Protein AF-0000000072631428 (afdb_homodimer)

Solvent-accessible surface area (backbone atoms only — not comparable to full-atom values): 71952 Å² total; per-residue (Å²): 135,82,85,76,78,80,78,78,71,70,72,78,69,68,68,79,61,68,57,50,73,48,81,38,34,36,29,35,52,41,48,47,33,33,36,33,29,79,71,65,76,63,64,76,70,35,42,35,36,31,64,55,80,68,52,93,63,92,68,53,22,50,70,44,71,53,80,83,38,31,40,36,29,42,32,74,49,86,60,91,68,92,58,51,36,34,40,38,36,37,51,44,66,74,88,38,95,59,38,29,34,42,37,40,42,30,27,44,39,84,86,56,59,62,50,40,35,34,34,41,55,53,96,51,94,80,50,46,41,39,65,39,62,48,43,38,71,28,53,41,40,57,60,48,65,71,44,66,82,36,72,64,33,36,36,52,30,85,79,65,38,42,22,29,46,51,61,42,32,41,34,73,74,47,39,34,44,38,48,60,80,78,34,33,43,26,35,25,28,46,89,35,24,42,37,46,26,18,48,62,58,87,82,41,70,56,37,48,70,47,51,28,44,51,36,36,38,38,35,54,71,52,65,91,78,50,52,59,45,58,49,48,54,60,48,40,70,75,78,49,50,49,32,76,47,72,46,39,61,53,49,49,75,23,30,34,43,34,36,37,53,61,40,37,64,67,52,30,48,65,56,51,52,49,51,46,48,52,38,46,75,68,68,51,76,66,42,30,41,33,47,32,49,68,58,30,71,38,61,55,35,86,40,77,23,48,92,44,35,74,51,57,61,60,50,51,50,45,35,33,74,74,53,66,44,83,35,36,28,34,60,47,60,50,47,23,28,45,85,24,75,58,43,59,33,71,82,46,47,84,67,29,35,39,28,26,35,29,46,42,70,57,61,25,55,54,95,86,36,60,71,39,38,68,43,78,92,47,72,70,38,92,90,25,42,72,30,80,39,55,46,20,37,43,56,26,52,45,27,67,68,26,37,53,52,51,48,50,46,52,50,53,44,35,73,63,58,38,67,35,40,35,43,41,77,43,35,46,71,58,52,49,80,52,52,44,60,76,46,61,49,46,51,46,32,55,21,30,35,38,48,54,57,51,36,76,52,43,35,72,21,36,35,39,58,60,33,91,50,34,61,53,23,33,33,36,27,63,56,85,30,27,50,37,47,83,47,79,24,12,55,49,23,49,52,18,45,51,37,45,29,26,73,66,21,39,56,46,43,28,75,44,49,40,29,28,45,12,57,64,70,46,98,80,46,90,65,49,49,79,45,58,69,67,57,34,50,34,36,44,48,56,33,41,80,50,60,35,44,32,37,29,55,55,55,76,36,84,90,47,59,72,63,52,36,52,43,51,52,50,40,50,48,54,31,60,51,43,39,66,61,51,52,51,34,48,56,45,20,41,75,68,59,45,48,33,52,32,48,42,31,65,73,32,85,45,75,69,33,61,49,51,40,62,43,36,22,45,50,93,45,31,40,41,42,38,64,65,55,88,89,55,44,51,42,71,44,81,38,56,72,47,40,30,27,36,70,87,54,72,80,56,76,45,70,34,63,43,66,46,70,62,40,83,28,49,93,82,49,68,51,35,33,32,45,72,74,49,82,86,55,47,84,75,48,58,78,71,107,134,82,83,74,79,78,76,76,69,69,73,80,69,68,67,79,61,69,57,49,73,45,82,37,34,35,29,34,53,42,48,46,31,33,36,32,30,78,71,64,75,64,63,75,69,36,42,36,36,32,62,53,81,70,50,93,62,91,70,53,22,50,69,45,70,54,79,83,38,31,41,35,29,42,34,75,50,85,59,91,67,92,59,50,37,33,39,39,37,35,53,44,66,76,88,38,95,58,38,30,33,42,36,41,41,31,27,44,39,82,86,57,58,63,50,41,34,34,34,42,54,52,94,49,94,81,50,46,40,39,64,39,62,47,43,39,72,28,53,40,39,56,60,48,66,73,44,64,82,37,72,64,34,35,35,53,31,86,79,65,39,40,21,29,48,52,60,42,32,43,34,73,75,48,40,33,43,37,46,59,81,79,36,32,42,26,33,26,28,45,89,35,24,43,37,47,26,18,48,61,58,88,82,41,71,56,37,48,72,48,52,30,44,52,37,35,37,38,33,55,72,52,65,91,77,49,51,58,43,56,50,48,53,61,48,39,71,72,77,49,51,49,31,76,47,70,45,40,60,52,49,47,74,24,30,35,44,35,37,38,54,61,40,37,64,68,51,30,48,66,57,49,51,49,52,45,46,50,39,46,75,68,68,52,75,68,43,29,41,32,46,33,48,66,58,32,71,38,60,55,34,85,41,76,24,48,93,46,35,75,51,57,62,59,51,51,50,44,35,32,73,74,52,66,45,84,35,36,28,34,59,47,60,50,47,25,27,43,85,24,75,59,42,60,33,71,82,45,46,83,66,30,36,37,28,27,34,27,47,42,69,59,62,25,55,55,95,88,35,60,70,39,38,69,41,79,87,44,72,70,38,93,91,22,43,73,32,79,39,54,44,20,36,43,57,26,52,45,26,68,68,26,39,54,53,52,48,51,45,51,48,53,44,34,74,65,57,37,67,36,40,35,42,41,76,41,35,48,71,58,52,50,81,51,52,44,62,75,46,59,49,45,50,47,31,54,21,30,35,38,48,54,58,51,38,75,52,43,35,70,20,36,35,39,56,60,31,91,52,35,61,53,24,35,32,36,26,63,58,84,30,28,48,36,46,83,48,79,24,12,55,48,22,50,52,19,46,51,38,45,30,26,74,64,20,40,55,48,44,29,74,46,49,41,31,29,45,12,60,63,71,44,98,82,47,92,63,50,49,78,46,58,70,68,58,34,51,33,37,44,47,55,33,41,78,51,60,35,43,33,36,29,55,57,54,78,36,86,91,46,60,72,64,52,37,52,44,50,52,50,40,52,50,54,32,61,50,43,40,65,61,50,52,50,32,47,57,46,20,42,75,69,59,45,48,36,52,33,48,42,31,66,70,30,85,46,75,67,33,62,48,52,39,62,43,35,22,44,50,93,45,31,39,41,41,40,63,65,54,88,89,55,44,51,40,71,45,79,38,54,72,48,40,30,28,36,69,87,56,72,78,56,77,44,70,33,64,42,67,47,70,62,40,80,29,49,93,81,48,69,52,34,33,32,46,72,74,48,81,86,53,47,84,74,47,56,81,71,106

InterPro domains:
  IPR000322 Glycoside hydrolase family 31, TIM barrel domain [PF01055] (262-582)
  IPR013780 Glycosyl hydrolase, all-beta [G3DSA:2.60.40.1180] (626-675)
  IPR017853 Glycoside hydrolase superfamily [SSF51445] (255-609)
  IPR048395 Glycosyl hydrolase family 31, C-terminal domain [PF21365] (594-677)
  IPR050985 Alpha-glycosidase and related enzymes [PTHR43053] (84-676)

Secondary structure (DSSP, 8-state):
----------GGGGGSS-EEEETTEEEETTSSEEEEESSSSS-EEEEEE-STTS--S-PPEEEEEETTTEEEEEE---SSSS--EEEEEEEE-SS-SSEEEEEEEEE--TT--EEEEEEE--SSTT--EEEEEEETT--SS--SS-EEEEE-S---HHHHSEEEEEEEEEETTS-EEE--TTS-EEEEEETTEEEEEEE--TT----B-----EEEEEEESSGGGS-HHHHHHHHHHHH----SS---HHHHHS-EEESHHHHGGG--HHHHHHHHHHHHHTT---SEEEE-SS-BSSTT--SB-TTT-TTHHHHHHHHHHHH----EEEEE-SEEETTSHHHH-HHHHHHHB-EETTS----B--TTS-EEESSTTS-SBTTB-EEE---EEEB-TTSHHHHHHHHHHHHHHHHTT--EEEE---SGGGSPTTEE-SS-SSTTHHHHHHHHHHGGG-TT-EEE--SS-GGG-SEEE-----S-SSSSS-GGGHHHHHHHHHHHT--SEE---TT-------TT-SS--PPPHHHHHHHHHHHHTSS--EESS-TT-TTS-HHHHHHHHHHHHHHHHTHHHHHHHHHHHHHHT--SEE-GGGT---HHHHH--S-EEETTTEEE----STT--EEEEEEEEEEEEESS-TT-EEEEEEEEEEEE--TT---EEEESS-STT-TTSGGG-/----------GGGGGSS-EEEETTEEEETTSSEEEEESSSSS-EEEEEE-STTS--S-PPEEEEEETTTEEEEEE---SSSS--EEEEEEEE-SS-SSEEEEEEEEE--TT--EEEEEEE--SSTT--EEEEEEETT--SS--SS-EEEEE-S---HHHHSEEEEEEEEEETTS-EEE--TTS-EEEEEETTEEEEEEE--TT----BS----EEEEEEESSGGGS-HHHHHHHHHHHH----SS---HHHHHS-EEESHHHHGGG--HHHHHHHHHHHHHTT---SEEEE-SS-BSSTT--SB-TTT-TTHHHHHHHHHHHH----EEEEE-SEEETTSHHHH-HHHHHHHB-EETTS----B--TTS-EEESSTTS-SBTTB-EEE---EEEB-TTSHHHHHHHHHHHHHHHHTT--EEEE---SGGGSPTTEE-SS-SSTTHHHHHHHHHHGGG-TT-EEE--SS-GGG-SEEE-----S-SSSSS-GGGHHHHHHHHHHHT--SEE---TT-------TT-SS--PPPHHHHHHHHHHHHTSS--EESS-TT-TTS-HHHHHHHHHHHHHHHHHHHHHHHHHHHHHHHT--SEE-GGGT---HHHHH--S-EEETTTEEE----STT--EEEEEEEEEEEEESS-TT-EEEEEEEEEEEE--TT---EEEESS-STT-TTSGGG-

Organism: Meloidogyne incognita (NCBI:txid6306)

pLDDT: mean 89.19, std 15.01, range [19.12, 98.75]

Nearest PDB structures (foldseek):
  7qqg-assembly1_A  TM=9.252E-01  e=3.084E-61  Homo sapiens
  7qqg-assembly2_C  TM=9.284E-01  e=1.731E-60  Homo sapiens
  7qqf-assembly1_A  TM=9.297E-01  e=4.985E-60  Homo sapiens
  7qqf-assembly2_B  TM=9.247E-01  e=2.703E-60  Homo sapiens
  7qqh-assembly1_A  TM=9.296E-01  e=1.518E-59  Homo sapiens

Radius of gyration: 35.65 Å; Cα contacts (8 Å, |Δi|>4): 3099; chains: 2; bounding box: 78×104×88 Å

Structure (mmCIF, N/CA/C/O backbone):
data_AF-0000000072631428-model_v1
#
loop_
_entity.id
_entity.type
_entity.pdbx_description
1 polymer 'Uncharacterized protein'
#
loop_
_atom_site.group_PDB
_atom_site.id
_atom_site.type_symbol
_atom_site.label_atom_id
_atom_site.label_alt_id
_atom_site.label_comp_id
_atom_site.label_asym_id
_atom_site.label_entity_id
_atom_site.label_seq_id
_atom_site.pdbx_PDB_ins_code
_atom_site.Cartn_x
_atom_site.Cartn_y
_atom_site.Cartn_z
_atom_site.occupancy
_atom_site.B_iso_or_equiv
_atom_site.auth_seq_id
_atom_site.auth_comp_id
_atom_site.auth_asym_id
_atom_site.auth_atom_id
_atom_site.pdbx_PDB_model_num
ATOM 1 N N . MET A 1 1 ? 16 5.258 41.25 1 19.12 1 MET A N 1
ATOM 2 C CA . MET A 1 1 ? 17.359 5.781 41.062 1 19.12 1 MET A CA 1
ATOM 3 C C . MET A 1 1 ? 17.516 6.398 39.688 1 19.12 1 MET A C 1
ATOM 5 O O . MET A 1 1 ? 17.406 5.703 38.656 1 19.12 1 MET A O 1
ATOM 9 N N . LYS A 1 2 ? 17.016 7.637 39.531 1 23.61 2 LYS A N 1
ATOM 10 C CA . LYS A 1 2 ? 17.047 8.617 38.469 1 23.61 2 LYS A CA 1
ATOM 11 C C . LYS A 1 2 ? 18.484 8.844 37.969 1 23.61 2 LYS A C 1
ATOM 13 O O . LYS A 1 2 ? 19.359 9.258 38.719 1 23.61 2 LYS A O 1
ATOM 18 N N . ILE A 1 3 ? 18.922 8.078 36.906 1 24.84 3 ILE A N 1
ATOM 19 C CA . ILE A 1 3 ? 20.219 8.125 36.219 1 24.84 3 ILE A CA 1
ATOM 20 C C . ILE A 1 3 ? 20.438 9.523 35.656 1 24.84 3 ILE A C 1
ATOM 22 O O . ILE A 1 3 ? 19.781 9.914 34.688 1 24.84 3 ILE A O 1
ATOM 26 N N . ASN A 1 4 ? 20.625 10.555 36.469 1 26.36 4 ASN A N 1
ATOM 27 C CA . ASN A 1 4 ? 21 11.922 36.125 1 26.36 4 ASN A CA 1
ATOM 28 C C . ASN A 1 4 ? 22.359 11.961 35.438 1 26.36 4 ASN A C 1
ATOM 30 O O . ASN A 1 4 ? 23.391 12.164 36.094 1 26.36 4 ASN A O 1
ATOM 34 N N . THR A 1 5 ? 22.844 11.047 34.594 1 29.31 5 THR A N 1
ATOM 35 C CA . THR A 1 5 ? 24.234 11.109 34.125 1 29.31 5 THR A CA 1
ATOM 36 C C . THR A 1 5 ? 24.469 12.359 33.281 1 29.31 5 THR A C 1
ATOM 38 O O . THR A 1 5 ? 23.812 12.562 32.25 1 29.31 5 THR A O 1
ATOM 41 N N . THR A 1 6 ? 24.828 13.539 33.906 1 29.83 6 THR A N 1
ATOM 42 C CA . THR A 1 6 ? 25.391 14.781 33.375 1 29.83 6 THR A CA 1
ATOM 43 C C . THR A 1 6 ? 26.547 14.492 32.438 1 29.83 6 THR A C 1
ATOM 45 O O . THR A 1 6 ? 27.641 14.156 32.875 1 29.83 6 THR A O 1
ATOM 48 N N . PHE A 1 7 ? 26.453 13.898 31.297 1 29.83 7 PHE A N 1
ATOM 49 C CA . PHE A 1 7 ? 27.5 13.75 30.297 1 29.83 7 PHE A CA 1
ATOM 50 C C . PHE A 1 7 ? 27.953 15.117 29.781 1 29.83 7 PHE A C 1
ATOM 52 O O . PHE A 1 7 ? 27.375 15.648 28.844 1 29.83 7 PHE A O 1
ATOM 59 N N . ASN A 1 8 ? 28.234 16.156 30.594 1 30.73 8 ASN A N 1
ATOM 60 C CA . ASN A 1 8 ? 28.984 17.328 30.125 1 30.73 8 ASN A CA 1
ATOM 61 C C . ASN A 1 8 ? 30.344 16.938 29.562 1 30.73 8 ASN A C 1
ATOM 63 O O . ASN A 1 8 ? 31.375 17.125 30.203 1 30.73 8 ASN A O 1
ATOM 67 N N . THR A 1 9 ? 30.672 15.695 29.094 1 31.48 9 THR A N 1
ATOM 68 C CA . THR A 1 9 ? 32.031 15.43 28.641 1 31.48 9 THR A CA 1
ATOM 69 C C . THR A 1 9 ? 32.438 16.438 27.578 1 31.48 9 THR A C 1
ATOM 71 O O . THR A 1 9 ? 31.625 16.891 26.781 1 31.48 9 THR A O 1
ATOM 74 N N . ASN A 1 10 ? 33.688 17.078 27.719 1 32.22 10 ASN A N 1
ATOM 75 C CA . ASN A 1 10 ? 34.469 17.984 26.906 1 32.22 10 ASN A CA 1
ATOM 76 C C . ASN A 1 10 ? 34.5 17.562 25.438 1 32.22 10 ASN A C 1
ATOM 78 O O . ASN A 1 10 ? 35.125 16.547 25.094 1 32.22 10 ASN A O 1
ATOM 82 N N . LEU A 1 11 ? 33.562 17.812 24.688 1 36.53 11 LEU A N 1
ATOM 83 C CA . LEU A 1 11 ? 33.5 17.672 23.25 1 36.53 11 LEU A CA 1
ATOM 84 C C . LEU A 1 11 ? 34.781 18.094 22.594 1 36.53 11 LEU A C 1
ATOM 86 O O . LEU A 1 11 ? 35.062 17.766 21.422 1 36.53 11 LEU A O 1
ATOM 90 N N . ASN A 1 12 ? 35.625 19.047 23.188 1 35.81 12 ASN A N 1
ATOM 91 C CA . ASN A 1 12 ? 36.875 19.516 22.578 1 35.81 12 ASN A CA 1
ATOM 92 C C . ASN A 1 12 ? 37.906 18.391 22.484 1 35.81 12 ASN A C 1
ATOM 94 O O . ASN A 1 12 ? 38.906 18.516 21.781 1 35.81 12 ASN A O 1
ATOM 98 N N . SER A 1 13 ? 37.969 17.453 23.406 1 35.69 13 SER A N 1
ATOM 99 C CA . SER A 1 13 ? 39 16.438 23.422 1 35.69 13 SER A CA 1
ATOM 100 C C . SER A 1 13 ? 38.75 15.375 22.344 1 35.69 13 SER A C 1
ATOM 102 O O . SER A 1 13 ? 39.5 14.406 22.234 1 35.69 13 SER A O 1
ATOM 104 N N . LEU A 1 14 ? 37.656 15.344 21.672 1 39.56 14 LEU A N 1
ATOM 105 C CA . LEU A 1 14 ? 37.375 14.266 20.734 1 39.56 14 LEU A CA 1
ATOM 106 C C . LEU A 1 14 ? 38.156 14.461 19.438 1 39.56 14 LEU A C 1
ATOM 108 O O . LEU A 1 14 ? 38.031 13.656 18.5 1 39.56 14 LEU A O 1
ATOM 112 N N . THR A 1 15 ? 38.812 15.617 19.172 1 39.88 15 THR A N 1
ATOM 113 C CA . THR A 1 15 ? 39.469 15.867 17.906 1 39.88 15 THR A CA 1
ATOM 114 C C . THR A 1 15 ? 40.75 15.047 17.781 1 39.88 15 THR A C 1
ATOM 116 O O . THR A 1 15 ? 41.312 14.953 16.688 1 39.88 15 THR A O 1
ATOM 119 N N . SER A 1 16 ? 41.5 14.977 18.859 1 40.84 16 SER A N 1
ATOM 120 C CA . SER A 1 16 ? 42.875 14.617 18.594 1 40.84 16 SER A CA 1
ATOM 121 C C . SER A 1 16 ? 43 13.164 18.141 1 40.84 16 SER A C 1
ATOM 123 O O . SER A 1 16 ? 44.094 12.688 17.859 1 40.84 16 SER A O 1
ATOM 125 N N . SER A 1 17 ? 42.062 12.273 18.5 1 50.94 17 SER A N 1
ATOM 126 C CA . SER A 1 17 ? 42.375 10.867 18.266 1 50.94 17 SER A CA 1
ATOM 127 C C . SER A 1 17 ? 42.25 10.5 16.797 1 50.94 17 SER A C 1
ATOM 129 O O . SER A 1 17 ? 41.562 11.195 16.031 1 50.94 17 SER A O 1
ATOM 131 N N . SER A 1 18 ? 42.938 9.461 16.25 1 76 18 SER A N 1
ATOM 132 C CA . SER A 1 18 ? 43.031 8.828 14.93 1 76 18 SER A CA 1
ATOM 133 C C . SER A 1 18 ? 41.688 8.445 14.383 1 76 18 SER A C 1
ATOM 135 O O . SER A 1 18 ? 40.812 7.988 15.133 1 76 18 SER A O 1
ATOM 137 N N . SER A 1 19 ? 41.219 9.133 13.297 1 84.69 19 SER A N 1
ATOM 138 C CA . SER A 1 19 ? 39.938 8.875 12.617 1 84.69 19 SER A CA 1
ATOM 139 C C . SER A 1 19 ? 40.188 8.164 11.289 1 84.69 19 SER A C 1
ATOM 141 O O . SER A 1 19 ? 41.281 8.156 10.758 1 84.69 19 SER A O 1
ATOM 143 N N . THR A 1 20 ? 39.25 7.422 10.969 1 89.12 20 THR A N 1
ATOM 144 C CA . THR A 1 20 ? 39.188 6.816 9.648 1 89.12 20 THR A CA 1
ATOM 145 C C . THR A 1 20 ? 38.219 7.578 8.75 1 89.12 20 THR A C 1
ATOM 147 O O . THR A 1 20 ? 37.094 7.887 9.156 1 89.12 20 THR A O 1
ATOM 150 N N . SER A 1 21 ? 38.75 7.863 7.527 1 88.69 21 SER A N 1
ATOM 151 C CA . SER A 1 21 ? 37.938 8.727 6.676 1 88.69 21 SER A CA 1
ATOM 152 C C . SER A 1 21 ? 37.188 7.926 5.609 1 88.69 21 SER A C 1
ATOM 154 O O . SER A 1 21 ? 37.688 6.898 5.145 1 88.69 21 SER A O 1
ATOM 156 N N . LEU A 1 22 ? 36.062 8.359 5.281 1 90.75 22 LEU A N 1
ATOM 157 C CA . LEU A 1 22 ? 35.219 8 4.137 1 90.75 22 LEU A CA 1
ATOM 158 C C . LEU A 1 22 ? 34.75 9.25 3.393 1 90.75 22 LEU A C 1
ATOM 160 O O . LEU A 1 22 ? 33.719 9.82 3.719 1 90.75 22 LEU A O 1
ATOM 164 N N . GLY A 1 23 ? 35.5 9.578 2.307 1 89.25 23 GLY A N 1
ATOM 165 C CA . GLY A 1 23 ? 35.25 10.875 1.709 1 89.25 23 GLY A CA 1
ATOM 166 C C . GLY A 1 23 ? 35.438 12.023 2.686 1 89.25 23 GLY A C 1
ATOM 167 O O . GLY A 1 23 ? 36.469 12.148 3.316 1 89.25 23 GLY A O 1
ATOM 168 N N . ASN A 1 24 ? 34.312 12.781 2.904 1 89.25 24 ASN A N 1
ATOM 169 C CA . ASN A 1 24 ? 34.375 13.938 3.793 1 89.25 24 ASN A CA 1
ATOM 170 C C . ASN A 1 24 ? 33.906 13.578 5.203 1 89.25 24 ASN A C 1
ATOM 172 O O . ASN A 1 24 ? 33.812 14.453 6.07 1 89.25 24 ASN A O 1
ATOM 176 N N . LEU A 1 25 ? 33.594 12.305 5.422 1 91.62 25 LEU A N 1
ATOM 177 C CA . LEU A 1 25 ? 33.188 11.836 6.734 1 91.62 25 LEU A CA 1
ATOM 178 C C . LEU A 1 25 ? 34.344 11.211 7.496 1 91.62 25 LEU A C 1
ATOM 180 O O . LEU A 1 25 ? 35 10.305 6.984 1 91.62 25 LEU A O 1
ATOM 184 N N . PHE A 1 26 ? 34.594 11.68 8.703 1 90.38 26 PHE A N 1
ATOM 185 C CA . PHE A 1 26 ? 35.656 11.156 9.562 1 90.38 26 PHE A CA 1
ATOM 186 C C . PHE A 1 26 ? 35.062 10.477 10.797 1 90.38 26 PHE A C 1
ATOM 188 O O . PHE A 1 26 ? 34.438 11.125 11.633 1 90.38 26 PHE A O 1
ATOM 195 N N . VAL A 1 27 ? 35.312 9.195 10.906 1 90.12 27 VAL A N 1
ATOM 196 C CA . VAL A 1 27 ? 34.781 8.414 12.016 1 90.12 27 VAL A CA 1
ATOM 197 C C . VAL A 1 27 ? 35.875 8.172 13.047 1 90.12 27 VAL A C 1
ATOM 199 O O . VAL A 1 27 ? 36.969 7.742 12.695 1 90.12 27 VAL A O 1
ATOM 202 N N . SER A 1 28 ? 35.531 8.461 14.266 1 87.56 28 SER A N 1
ATOM 203 C CA . SER A 1 28 ? 36.531 8.234 15.32 1 87.56 28 SER A CA 1
ATOM 204 C C . SER A 1 28 ? 36.906 6.766 15.406 1 87.56 28 SER A C 1
ATOM 206 O O . SER A 1 28 ? 36.094 5.879 15.148 1 87.56 28 SER A O 1
ATOM 208 N N . ASN A 1 29 ? 38.094 6.48 15.805 1 84.69 29 ASN A N 1
ATOM 209 C CA . ASN A 1 29 ? 38.625 5.113 15.781 1 84.69 29 ASN A CA 1
ATOM 210 C C . ASN A 1 29 ? 37.844 4.211 16.734 1 84.69 29 ASN A C 1
ATOM 212 O O . ASN A 1 29 ? 37.875 2.986 16.594 1 84.69 29 ASN A O 1
ATOM 216 N N . ASP A 1 30 ? 37.219 4.871 17.641 1 82 30 ASP A N 1
ATOM 217 C CA . ASP A 1 30 ? 36.406 4.074 18.547 1 82 30 ASP A CA 1
ATOM 218 C C . ASP A 1 30 ? 35 3.922 18.031 1 82 30 ASP A C 1
ATOM 220 O O . ASP A 1 30 ? 34.156 3.238 18.641 1 82 30 ASP A O 1
ATOM 224 N N . GLY A 1 31 ? 34.719 4.582 16.938 1 84 31 GLY A N 1
ATOM 225 C CA . GLY A 1 31 ? 33.438 4.445 16.297 1 84 31 GLY A CA 1
ATOM 226 C C . GLY A 1 31 ? 32.344 5.191 17.016 1 84 31 GLY A C 1
ATOM 227 O O . GLY A 1 31 ? 31.156 5.004 16.719 1 84 31 GLY A O 1
ATOM 228 N N . LEU A 1 32 ? 32.625 6.059 17.906 1 84.75 32 LEU A N 1
ATOM 229 C CA . LEU A 1 32 ? 31.609 6.66 18.781 1 84.75 32 LEU A CA 1
ATOM 230 C C . LEU A 1 32 ? 31.188 8.031 18.266 1 84.75 32 LEU A C 1
ATOM 232 O O . LEU A 1 32 ? 30.234 8.617 18.75 1 84.75 32 LEU A O 1
ATOM 236 N N . SER A 1 33 ? 31.906 8.484 17.266 1 86.88 33 SER A N 1
ATOM 237 C CA . SER A 1 33 ? 31.547 9.758 16.656 1 86.88 33 SER A CA 1
ATOM 238 C C . SER A 1 33 ? 31.969 9.82 15.195 1 86.88 33 SER A C 1
ATOM 240 O O . SER A 1 33 ? 32.812 9.047 14.766 1 86.88 33 SER A O 1
ATOM 242 N N . ALA A 1 34 ? 31.312 10.656 14.539 1 89 34 ALA A N 1
ATOM 243 C CA . ALA A 1 34 ? 31.656 10.945 13.148 1 89 34 ALA A CA 1
ATOM 244 C C . ALA A 1 34 ? 31.5 12.43 12.844 1 89 34 ALA A C 1
ATOM 246 O O . ALA A 1 34 ? 30.547 13.07 13.312 1 89 34 ALA A O 1
ATOM 247 N N . THR A 1 35 ? 32.469 12.953 12.117 1 88.81 35 THR A N 1
ATOM 248 C CA . THR A 1 35 ? 32.406 14.359 11.727 1 88.81 35 THR A CA 1
ATOM 249 C C . THR A 1 35 ? 32.375 14.5 10.211 1 88.81 35 THR A C 1
ATOM 251 O O . THR A 1 35 ? 33.156 13.852 9.5 1 88.81 35 THR A O 1
ATOM 254 N N . LEU A 1 36 ? 31.484 15.258 9.758 1 89.44 36 LEU A N 1
ATOM 255 C CA . LEU A 1 36 ? 31.422 15.602 8.344 1 89.44 36 LEU A CA 1
ATOM 256 C C . LEU A 1 36 ? 32.062 16.953 8.078 1 89.44 36 LEU A C 1
ATOM 258 O O . LEU A 1 36 ? 31.75 17.938 8.758 1 89.44 36 LEU A O 1
ATOM 262 N N . THR A 1 37 ? 32.969 16.984 7.105 1 86 37 THR A N 1
ATOM 263 C CA . THR A 1 37 ? 33.656 18.219 6.777 1 86 37 THR A CA 1
ATOM 264 C C . THR A 1 37 ? 33.406 18.625 5.328 1 86 37 THR A C 1
ATOM 266 O O . THR A 1 37 ? 33.062 17.781 4.5 1 86 37 THR A O 1
ATOM 269 N N . GLN A 1 38 ? 33.438 19.891 4.934 1 78.44 38 GLN A N 1
ATOM 270 C CA . GLN A 1 38 ? 33.188 20.391 3.582 1 78.44 38 GLN A CA 1
ATOM 271 C C . GLN A 1 38 ? 34.375 20.047 2.652 1 78.44 38 GLN A C 1
ATOM 273 O O . GLN A 1 38 ? 34.156 19.781 1.468 1 78.44 38 GLN A O 1
ATOM 278 N N . ASP A 1 39 ? 35.594 20.297 3.053 1 64.75 39 ASP A N 1
ATOM 279 C CA . ASP A 1 39 ? 36.75 20.109 2.168 1 64.75 39 ASP A CA 1
ATOM 280 C C . ASP A 1 39 ? 37.719 19.094 2.756 1 64.75 39 ASP A C 1
ATOM 282 O O . ASP A 1 39 ? 38.938 19.188 2.527 1 64.75 39 ASP A O 1
ATOM 286 N N . GLY A 1 40 ? 37.156 18.031 3.441 1 55.66 40 GLY A N 1
ATOM 287 C CA . GLY A 1 40 ? 38 16.969 3.982 1 55.66 40 GLY A CA 1
ATOM 288 C C . GLY A 1 40 ? 38.969 17.469 5.062 1 55.66 40 GLY A C 1
ATOM 289 O O . GLY A 1 40 ? 39.656 16.672 5.691 1 55.66 40 GLY A O 1
ATOM 290 N N . VAL A 1 41 ? 39.281 18.734 5.191 1 49.31 41 VAL A N 1
ATOM 291 C CA . VAL A 1 41 ? 40.344 19.172 6.105 1 49.31 41 VAL A CA 1
ATOM 292 C C . VAL A 1 41 ? 39.719 19.953 7.262 1 49.31 41 VAL A C 1
ATOM 294 O O . VAL A 1 41 ? 39.969 19.641 8.43 1 49.31 41 VAL A O 1
ATOM 297 N N . SER A 1 42 ? 39.156 21.156 7.027 1 52.84 42 SER A N 1
ATOM 298 C CA . SER A 1 42 ? 38.719 22.125 8.023 1 52.84 42 SER A CA 1
ATOM 299 C C . SER A 1 42 ? 37.25 22.453 7.832 1 52.84 42 SER A C 1
ATOM 301 O O . SER A 1 42 ? 36.656 22.141 6.793 1 52.84 42 SER A O 1
ATOM 303 N N . GLY A 1 43 ? 36.375 22.656 9 1 56 43 GLY A N 1
ATOM 304 C CA . GLY A 1 43 ? 35.031 23.219 8.992 1 56 43 GLY A CA 1
ATOM 305 C C . GLY A 1 43 ? 33.969 22.156 9.156 1 56 43 GLY A C 1
ATOM 306 O O . GLY A 1 43 ? 33.312 21.766 8.172 1 56 43 GLY A O 1
ATOM 307 N N . SER A 1 44 ? 33.906 21.609 10.336 1 60 44 SER A N 1
ATOM 308 C CA . SER A 1 44 ? 32.906 20.625 10.656 1 60 44 SER A CA 1
ATOM 309 C C . SER A 1 44 ? 31.5 21.156 10.391 1 60 44 SER A C 1
ATOM 311 O O . SER A 1 44 ? 31.141 22.234 10.875 1 60 44 SER A O 1
ATOM 313 N N . VAL A 1 45 ? 30.875 20.438 9.445 1 70.12 45 VAL A N 1
ATOM 314 C CA . VAL A 1 45 ? 29.516 20.859 9.117 1 70.12 45 VAL A CA 1
ATOM 315 C C . VAL A 1 45 ? 28.516 20.031 9.906 1 70.12 45 VAL A C 1
ATOM 317 O O . VAL A 1 45 ? 27.344 20.422 10.062 1 70.12 45 VAL A O 1
ATOM 320 N N . LEU A 1 46 ? 29.031 18.859 10.484 1 77.56 46 LEU A N 1
ATOM 321 C CA . LEU A 1 46 ? 28.125 18 11.242 1 77.56 46 LEU A CA 1
ATOM 322 C C . LEU A 1 46 ? 28.922 17.094 12.18 1 77.56 46 LEU A C 1
ATOM 324 O O . LEU A 1 46 ? 29.969 16.547 11.797 1 77.56 46 LEU A O 1
ATOM 328 N N . LEU A 1 47 ? 28.531 17.125 13.375 1 73.19 47 LEU A N 1
ATOM 329 C CA . LEU A 1 47 ? 29.031 16.141 14.336 1 73.19 47 LEU A CA 1
ATOM 330 C C . LEU A 1 47 ? 27.953 15.141 14.695 1 73.19 47 LEU A C 1
ATOM 332 O O . LEU A 1 47 ? 26.906 15.516 15.234 1 73.19 47 LEU A O 1
ATOM 336 N N . LEU A 1 48 ? 28.203 13.906 14.273 1 80.44 48 LEU A N 1
ATOM 337 C CA . LEU A 1 48 ? 27.312 12.789 14.578 1 80.44 48 LEU A CA 1
ATOM 338 C C . LEU A 1 48 ? 27.859 11.969 15.742 1 80.44 48 LEU A C 1
ATOM 340 O O . LEU A 1 48 ? 29.062 11.68 15.789 1 80.44 48 LEU A O 1
ATOM 344 N N . ILE A 1 49 ? 27.109 11.797 16.688 1 72.38 49 ILE A N 1
ATOM 345 C CA . ILE A 1 49 ? 27.438 10.914 17.797 1 72.38 49 ILE A CA 1
ATOM 346 C C . ILE A 1 49 ? 26.719 9.57 17.625 1 72.38 49 ILE A C 1
ATOM 348 O O . ILE A 1 49 ? 25.484 9.516 17.609 1 72.38 49 ILE A O 1
ATOM 352 N N . THR A 1 50 ? 27.547 8.578 17.297 1 69 50 THR A N 1
ATOM 353 C CA . THR A 1 50 ? 26.984 7.262 17 1 69 50 THR A CA 1
ATOM 354 C C . THR A 1 50 ? 26.969 6.395 18.266 1 69 50 THR A C 1
ATOM 356 O O . THR A 1 50 ? 27.875 6.473 19.094 1 69 50 THR A O 1
ATOM 359 N N . PHE A 1 51 ? 26.016 5.449 18.406 1 58.16 51 PHE A N 1
ATOM 360 C CA . PHE A 1 51 ? 25.922 4.363 19.375 1 58.16 51 PHE A CA 1
ATOM 361 C C . PHE A 1 51 ? 25.828 4.91 20.781 1 58.16 51 PHE A C 1
ATOM 363 O O . PHE A 1 51 ? 25.281 4.25 21.672 1 58.16 51 PHE A O 1
ATOM 370 N N . LEU A 1 52 ? 26.406 6.176 21.031 1 52.88 52 LEU A N 1
ATOM 371 C CA . LEU A 1 52 ? 26.875 6.637 22.344 1 52.88 52 LEU A CA 1
ATOM 372 C C . LEU A 1 52 ? 25.75 6.574 23.359 1 52.88 52 LEU A C 1
ATOM 374 O O . LEU A 1 52 ? 25.984 6.289 24.547 1 52.88 52 LEU A O 1
ATOM 378 N N . LYS A 1 53 ? 24.578 6.828 22.969 1 52.53 53 LYS A N 1
ATOM 379 C CA . LYS A 1 53 ? 23.797 7.117 24.172 1 52.53 53 LYS A CA 1
ATOM 380 C C . LYS A 1 53 ? 23.188 5.844 24.75 1 52.53 53 LYS A C 1
ATOM 382 O O . LYS A 1 53 ? 22.344 5.902 25.641 1 52.53 53 LYS A O 1
ATOM 387 N N . LEU A 1 54 ? 23.562 4.773 24.156 1 49.66 54 LEU A N 1
ATOM 388 C CA . LEU A 1 54 ? 22.906 3.578 24.672 1 49.66 54 LEU A CA 1
ATOM 389 C C . LEU A 1 54 ? 23.609 3.061 25.922 1 49.66 54 LEU A C 1
ATOM 391 O O . LEU A 1 54 ? 22.969 2.514 26.812 1 49.66 54 LEU A O 1
ATOM 395 N N . PHE A 1 55 ? 25 2.922 25.906 1 49.16 55 PHE A N 1
ATOM 396 C CA . PHE A 1 55 ? 25.578 2.246 27.062 1 49.16 55 PHE A CA 1
ATOM 397 C C . PHE A 1 55 ? 26.625 3.119 27.734 1 49.16 55 PHE A C 1
ATOM 399 O O . PHE A 1 55 ? 27.312 3.902 27.078 1 49.16 55 PHE A O 1
ATOM 406 N N . SER A 1 56 ? 26.281 3.457 28.969 1 43 56 SER A N 1
ATOM 407 C CA . SER A 1 56 ? 27.25 4.094 29.859 1 43 56 SER A CA 1
ATOM 408 C C . SER A 1 56 ? 28.641 3.498 29.672 1 43 56 SER A C 1
ATOM 410 O O . SER A 1 56 ? 29.609 3.977 30.266 1 43 56 SER A O 1
ATOM 412 N N . SER A 1 57 ? 28.781 2.266 29.203 1 45.91 57 SER A N 1
ATOM 413 C CA . SER A 1 57 ? 30.094 1.636 29.359 1 45.91 57 SER A CA 1
ATOM 414 C C . SER A 1 57 ? 31.031 2.004 28.203 1 45.91 57 SER A C 1
ATOM 416 O O . SER A 1 57 ? 30.562 2.309 27.109 1 45.91 57 SER A O 1
ATOM 418 N N . SER A 1 58 ? 32.375 2.303 28.5 1 49.59 58 SER A N 1
ATOM 419 C CA . SER A 1 58 ? 33.594 2.617 27.766 1 49.59 58 SER A CA 1
ATOM 420 C C . SER A 1 58 ? 33.75 1.685 26.562 1 49.59 58 SER A C 1
ATOM 422 O O . SER A 1 58 ? 34.875 1.248 26.266 1 49.59 58 SER A O 1
ATOM 424 N N . LYS A 1 59 ? 32.75 1.049 25.938 1 58.25 59 LYS A N 1
ATOM 425 C CA . LYS A 1 59 ? 33.062 0.043 24.938 1 58.25 59 LYS A CA 1
ATOM 426 C C . LYS A 1 59 ? 33.344 0.69 23.578 1 58.25 59 LYS A C 1
ATOM 428 O O . LYS A 1 59 ? 32.719 1.684 23.219 1 58.25 59 LYS A O 1
ATOM 433 N N . GLN A 1 60 ? 34.562 0.337 23.078 1 68 60 GLN A N 1
ATOM 434 C CA . GLN A 1 60 ? 35.125 0.851 21.828 1 68 60 GLN A CA 1
ATOM 435 C C . GLN A 1 60 ? 34.719 -0.02 20.641 1 68 60 GLN A C 1
ATOM 437 O O . GLN A 1 60 ? 34.5 -1.22 20.797 1 68 60 GLN A O 1
ATOM 442 N N . GLY A 1 61 ? 34.344 0.665 19.547 1 79.75 61 GLY A N 1
ATOM 443 C CA . GLY A 1 61 ? 34.125 -0.015 18.281 1 79.75 61 GLY A CA 1
ATOM 444 C C . GLY A 1 61 ? 35.406 -0.332 17.547 1 79.75 61 GLY A C 1
ATOM 445 O O . GLY A 1 61 ? 36.406 0.343 17.734 1 79.75 61 GLY A O 1
ATOM 446 N N . LYS A 1 62 ? 35.406 -1.469 16.859 1 84.88 62 LYS A N 1
ATOM 447 C CA . LYS A 1 62 ? 36.469 -1.803 15.93 1 84.88 62 LYS A CA 1
ATOM 448 C C . LYS A 1 62 ? 36.094 -1.476 14.492 1 84.88 62 LYS A C 1
ATOM 450 O O . LYS A 1 62 ? 35.031 -1.942 14.008 1 84.88 62 LYS A O 1
ATOM 455 N N . ILE A 1 63 ? 36.844 -0.666 13.859 1 90.19 63 ILE A N 1
ATOM 456 C CA . ILE A 1 63 ? 36.5 -0.186 12.523 1 90.19 63 ILE A CA 1
ATOM 457 C C . ILE A 1 63 ? 37.25 -1.023 11.484 1 90.19 63 ILE A C 1
ATOM 459 O O . ILE A 1 63 ? 38.438 -1.342 11.648 1 90.19 63 ILE A O 1
ATOM 463 N N . THR A 1 64 ? 36.562 -1.404 10.555 1 90.31 64 THR A N 1
ATOM 464 C CA . THR A 1 64 ? 37.125 -2.053 9.375 1 90.31 64 THR A CA 1
ATOM 465 C C . THR A 1 64 ? 36.625 -1.378 8.102 1 90.31 64 THR A C 1
ATOM 467 O O . THR A 1 64 ? 35.438 -1.019 8 1 90.31 64 THR A O 1
ATOM 470 N N . LYS A 1 65 ? 37.5 -1.165 7.227 1 88.69 65 LYS A N 1
ATOM 471 C CA . LYS A 1 65 ? 37.156 -0.574 5.938 1 88.69 65 LYS A CA 1
ATOM 472 C C . LYS A 1 65 ? 37.062 -1.641 4.852 1 88.69 65 LYS A C 1
ATOM 474 O O . LYS A 1 65 ? 37.938 -2.531 4.773 1 88.69 65 LYS A O 1
ATOM 479 N N . GLU A 1 66 ? 36 -1.648 4.211 1 85.94 66 GLU A N 1
ATOM 480 C CA . GLU A 1 66 ? 35.812 -2.494 3.035 1 85.94 66 GLU A CA 1
ATOM 481 C C . GLU A 1 66 ? 35.812 -1.664 1.755 1 85.94 66 GLU A C 1
ATOM 483 O O . GLU A 1 66 ? 34.812 -0.988 1.456 1 85.94 66 GLU A O 1
ATOM 488 N N . GLY A 1 67 ? 36.844 -1.827 0.945 1 79.81 67 GLY A N 1
ATOM 489 C CA . GLY A 1 67 ? 36.969 -0.932 -0.192 1 79.81 67 GLY A CA 1
ATOM 490 C C . GLY A 1 67 ? 37.188 0.516 0.211 1 79.81 67 GLY A C 1
ATOM 491 O O . GLY A 1 67 ? 37.781 0.796 1.256 1 79.81 67 GLY A O 1
ATOM 492 N N . ASN A 1 68 ? 36.812 1.396 -0.752 1 84.81 68 ASN A N 1
ATOM 493 C CA . ASN A 1 68 ? 37.031 2.812 -0.477 1 84.81 68 ASN A CA 1
ATOM 494 C C . ASN A 1 68 ? 35.75 3.508 -0.059 1 84.81 68 ASN A C 1
ATOM 496 O O . ASN A 1 68 ? 35.781 4.688 0.297 1 84.81 68 ASN A O 1
ATOM 500 N N . ASN A 1 69 ? 34.719 2.748 0.057 1 92 69 ASN A N 1
ATOM 501 C CA . ASN A 1 69 ? 33.469 3.484 0.237 1 92 69 ASN A CA 1
ATOM 502 C C . ASN A 1 69 ? 32.594 2.859 1.324 1 92 69 ASN A C 1
ATOM 504 O O . ASN A 1 69 ? 31.438 3.23 1.485 1 92 69 ASN A O 1
ATOM 508 N N . ILE A 1 70 ? 33.156 1.886 2.104 1 93.69 70 ILE A N 1
ATOM 509 C CA . ILE A 1 70 ? 32.375 1.287 3.178 1 93.69 70 ILE A CA 1
ATOM 510 C C . ILE A 1 70 ? 33.188 1.24 4.457 1 93.69 70 ILE A C 1
ATOM 512 O O . ILE A 1 70 ? 34.375 0.861 4.43 1 93.69 70 ILE A O 1
ATOM 516 N N . LEU A 1 71 ? 32.625 1.635 5.512 1 93.19 71 LEU A N 1
ATOM 517 C CA . LEU A 1 71 ? 33.219 1.504 6.852 1 93.19 71 LEU A CA 1
ATOM 518 C C . LEU A 1 71 ? 32.281 0.686 7.754 1 93.19 71 LEU A C 1
ATOM 520 O O . LEU A 1 71 ? 31.094 0.95 7.828 1 93.19 71 LEU A O 1
ATOM 524 N N . ARG A 1 72 ? 32.844 -0.351 8.336 1 91.19 72 ARG A N 1
ATOM 525 C CA . ARG A 1 72 ? 32.125 -1.185 9.281 1 91.19 72 ARG A CA 1
ATOM 526 C C . ARG A 1 72 ? 32.625 -0.986 10.703 1 91.19 72 ARG A C 1
ATOM 528 O O . ARG A 1 72 ? 33.844 -1.028 10.93 1 91.19 72 ARG A O 1
ATOM 535 N N . VAL A 1 73 ? 31.75 -0.688 11.531 1 90.06 73 VAL A N 1
ATOM 536 C CA . VAL A 1 73 ? 32.094 -0.57 12.945 1 90.06 73 VAL A CA 1
ATOM 537 C C . VAL A 1 73 ? 31.438 -1.696 13.734 1 90.06 73 VAL A C 1
ATOM 539 O O . VAL A 1 73 ? 30.219 -1.806 13.758 1 90.06 73 VAL A O 1
ATOM 542 N N . ASN A 1 74 ? 32.219 -2.523 14.375 1 88.12 74 ASN A N 1
ATOM 543 C CA . ASN A 1 74 ? 31.703 -3.578 15.25 1 88.12 74 ASN A CA 1
ATOM 544 C C . ASN A 1 74 ? 31.859 -3.207 16.719 1 88.12 74 ASN A C 1
ATOM 546 O O . ASN A 1 74 ? 32.969 -2.879 17.172 1 88.12 74 ASN A O 1
ATOM 550 N N . TYR A 1 75 ? 30.75 -3.221 17.359 1 83.12 75 TYR A N 1
ATOM 551 C CA . TYR A 1 75 ? 30.766 -2.885 18.781 1 83.12 75 TYR A CA 1
ATOM 552 C C . TYR A 1 75 ? 30.688 -4.141 19.641 1 83.12 75 TYR A C 1
ATOM 554 O O . TYR A 1 75 ? 29.922 -5.059 19.328 1 83.12 75 TYR A O 1
ATOM 562 N N . ASP A 1 76 ? 31.672 -4.285 20.594 1 71.25 76 ASP A N 1
ATOM 563 C CA . ASP A 1 76 ? 31.656 -5.418 21.516 1 71.25 76 ASP A CA 1
ATOM 564 C C . ASP A 1 76 ? 30.516 -5.297 22.516 1 71.25 76 ASP A C 1
ATOM 566 O O . ASP A 1 76 ? 30.406 -4.297 23.219 1 71.25 76 ASP A O 1
ATOM 570 N N . TYR A 1 77 ? 29.453 -5.816 22.188 1 59.88 77 TYR A N 1
ATOM 571 C CA . TYR A 1 77 ? 28.344 -5.812 23.141 1 59.88 77 TYR A CA 1
ATOM 572 C C . TYR A 1 77 ? 28.359 -7.074 24 1 59.88 77 TYR A C 1
ATOM 574 O O . TYR A 1 77 ? 28.688 -8.156 23.516 1 59.88 77 TYR A O 1
ATOM 582 N N . ASP A 1 78 ? 28.734 -6.879 25.375 1 54.5 78 ASP A N 1
ATOM 583 C CA . ASP A 1 78 ? 28.828 -7.98 26.328 1 54.5 78 ASP A CA 1
ATOM 584 C C . ASP A 1 78 ? 27.719 -9.008 26.109 1 54.5 78 ASP A C 1
ATOM 586 O O . ASP A 1 78 ? 27.516 -9.898 26.938 1 54.5 78 ASP A O 1
ATOM 590 N N . PHE A 1 79 ? 26.656 -8.68 25.453 1 48.72 79 PHE A N 1
ATOM 591 C CA . PHE A 1 79 ? 25.719 -9.75 25.719 1 48.72 79 PHE A CA 1
ATOM 592 C C . PHE A 1 79 ? 26.281 -11.094 25.297 1 48.72 79 PHE A C 1
ATOM 594 O O . PHE A 1 79 ? 27.234 -11.156 24.516 1 48.72 79 PHE A O 1
ATOM 601 N N . ILE A 1 80 ? 25.531 -12.102 25.844 1 43.5 80 ILE A N 1
ATOM 602 C CA . ILE A 1 80 ? 25.578 -13.547 25.656 1 43.5 80 ILE A CA 1
ATOM 603 C C . ILE A 1 80 ? 25.469 -13.883 24.172 1 43.5 80 ILE A C 1
ATOM 605 O O . ILE A 1 80 ? 24.469 -13.562 23.531 1 43.5 80 ILE A O 1
ATOM 609 N N . GLY A 1 81 ? 26.391 -14.445 23.562 1 47 81 GLY A N 1
ATOM 610 C CA . GLY A 1 81 ? 26.594 -15.125 22.281 1 47 81 GLY A CA 1
ATOM 611 C C . GLY A 1 81 ? 27.109 -14.211 21.188 1 47 81 GLY A C 1
ATOM 612 O O . GLY A 1 81 ? 27.5 -13.07 21.469 1 47 81 GLY A O 1
ATOM 613 N N . ASP A 1 82 ? 27.344 -14.508 19.969 1 51.19 82 ASP A N 1
ATOM 614 C CA . ASP A 1 82 ? 27.891 -14.031 18.703 1 51.19 82 ASP A CA 1
ATOM 615 C C . ASP A 1 82 ? 27.078 -12.852 18.172 1 51.19 82 ASP A C 1
ATOM 617 O O . ASP A 1 82 ? 27.266 -12.43 17.031 1 51.19 82 ASP A O 1
ATOM 621 N N . LYS A 1 83 ? 26.141 -12.234 18.953 1 60.78 83 LYS A N 1
ATOM 622 C CA . LYS A 1 83 ? 25.312 -11.266 18.234 1 60.78 83 LYS A CA 1
ATOM 623 C C . LYS A 1 83 ? 25.781 -9.844 18.484 1 60.78 83 LYS A C 1
ATOM 625 O O . LYS A 1 83 ? 25.828 -9.383 19.625 1 60.78 83 LYS A O 1
ATOM 630 N N . ARG A 1 84 ? 26.531 -9.141 17.562 1 71.56 84 ARG A N 1
ATOM 631 C CA . ARG A 1 84 ? 27.219 -7.859 17.594 1 71.56 84 ARG A CA 1
ATOM 632 C C . ARG A 1 84 ? 26.328 -6.746 17.047 1 71.56 84 ARG A C 1
ATOM 634 O O . ARG A 1 84 ? 25.453 -6.996 16.219 1 71.56 84 ARG A O 1
ATOM 641 N N . ILE A 1 85 ? 26.375 -5.625 17.797 1 85.56 85 ILE A N 1
ATOM 642 C CA . ILE A 1 85 ? 25.906 -4.379 17.203 1 85.56 85 ILE A CA 1
ATOM 643 C C . ILE A 1 85 ? 26.891 -3.902 16.141 1 85.56 85 ILE A C 1
ATOM 645 O O . ILE A 1 85 ? 28.094 -3.908 16.359 1 85.56 85 ILE A O 1
ATOM 649 N N . GLN A 1 86 ? 26.359 -3.637 15.008 1 89.12 86 GLN A N 1
ATOM 650 C CA . GLN A 1 86 ? 27.219 -3.244 13.898 1 89.12 86 GLN A CA 1
ATOM 651 C C . GLN A 1 86 ? 26.656 -2.027 13.164 1 89.12 86 GLN A C 1
ATOM 653 O O . GLN A 1 86 ? 25.453 -1.924 12.961 1 89.12 86 GLN A O 1
ATOM 658 N N . LEU A 1 87 ? 27.516 -1.147 12.867 1 91.94 87 LEU A N 1
ATOM 659 C CA . LEU A 1 87 ? 27.188 -0.007 12.023 1 91.94 87 LEU A CA 1
ATOM 660 C C . LEU A 1 87 ? 27.938 -0.093 10.688 1 91.94 87 LEU A C 1
ATOM 662 O O . LEU A 1 87 ? 29.156 -0.22 10.664 1 91.94 87 LEU A O 1
ATOM 666 N N . ASN A 1 88 ? 27.203 -0.139 9.625 1 92.44 88 ASN A N 1
ATOM 667 C CA . ASN A 1 88 ? 27.766 -0.023 8.281 1 92.44 88 ASN A CA 1
ATOM 668 C C . ASN A 1 88 ? 27.5 1.353 7.676 1 92.44 88 ASN A C 1
ATOM 670 O O . ASN A 1 88 ? 26.359 1.811 7.652 1 92.44 88 ASN A O 1
ATOM 674 N N . ILE A 1 89 ? 28.547 1.986 7.262 1 94.62 89 ILE A N 1
ATOM 675 C CA . ILE A 1 89 ? 28.422 3.275 6.59 1 94.62 89 ILE A CA 1
ATOM 676 C C . ILE A 1 89 ? 28.859 3.143 5.133 1 94.62 89 ILE A C 1
ATOM 678 O O . ILE A 1 89 ? 29.969 2.713 4.848 1 94.62 89 ILE A O 1
ATOM 682 N N . HIS A 1 90 ? 28.016 3.477 4.27 1 95.56 90 HIS A N 1
ATOM 683 C CA . HIS A 1 90 ? 28.297 3.443 2.838 1 95.56 90 HIS A CA 1
ATOM 684 C C . HIS A 1 90 ? 28.344 4.852 2.252 1 95.56 90 HIS A C 1
ATOM 686 O O . HIS A 1 90 ? 27.359 5.594 2.33 1 95.56 90 HIS A O 1
ATOM 692 N N . TRP A 1 91 ? 29.484 5.203 1.671 1 95.69 91 TRP A N 1
ATOM 693 C CA . TRP A 1 91 ? 29.609 6.441 0.912 1 95.69 91 TRP A CA 1
ATOM 694 C C . TRP A 1 91 ? 29.266 6.223 -0.555 1 95.69 91 TRP A C 1
ATOM 696 O O . TRP A 1 91 ? 30.047 5.641 -1.309 1 95.69 91 TRP A O 1
ATOM 706 N N . ASP A 1 92 ? 28.125 6.664 -0.946 1 94.88 92 ASP A N 1
ATOM 707 C CA . ASP A 1 92 ? 27.641 6.562 -2.322 1 94.88 92 ASP A CA 1
ATOM 708 C C . ASP A 1 92 ? 27.922 7.848 -3.096 1 94.88 92 ASP A C 1
ATOM 710 O O . ASP A 1 92 ? 27.172 8.82 -2.982 1 94.88 92 ASP A O 1
ATOM 714 N N . SER A 1 93 ? 28.906 7.801 -4.004 1 93.19 93 SER A N 1
ATOM 715 C CA . SER A 1 93 ? 29.297 8.969 -4.793 1 93.19 93 SER A CA 1
ATOM 716 C C . SER A 1 93 ? 28.938 8.781 -6.266 1 93.19 93 SER A C 1
ATOM 718 O O . SER A 1 93 ? 29.281 9.617 -7.102 1 93.19 93 SER A O 1
ATOM 720 N N . LYS A 1 94 ? 28.219 7.742 -6.578 1 89.25 94 LYS A N 1
ATOM 721 C CA . LYS A 1 94 ? 28.031 7.402 -7.984 1 89.25 94 LYS A CA 1
ATOM 722 C C . LYS A 1 94 ? 26.562 7.578 -8.398 1 89.25 94 LYS A C 1
ATOM 724 O O . LYS A 1 94 ? 26.266 7.785 -9.578 1 89.25 94 LYS A O 1
ATOM 729 N N . SER A 1 95 ? 25.688 7.547 -7.457 1 89.06 95 SER A N 1
ATOM 730 C CA . SER A 1 95 ? 24.266 7.434 -7.773 1 89.06 95 SER A CA 1
ATOM 731 C C . SER A 1 95 ? 23.688 8.766 -8.234 1 89.06 95 SER A C 1
ATOM 733 O O . SER A 1 95 ? 22.594 8.812 -8.805 1 89.06 95 SER A O 1
ATOM 735 N N . HIS A 1 96 ? 24.391 9.82 -7.992 1 93.62 96 HIS A N 1
ATOM 736 C CA . HIS A 1 96 ? 23.891 11.141 -8.352 1 93.62 96 HIS A CA 1
ATOM 737 C C . HIS A 1 96 ? 25.016 12.023 -8.883 1 93.62 96 HIS A C 1
ATOM 739 O O . HIS A 1 96 ? 26.141 11.945 -8.398 1 93.62 96 HIS A O 1
ATOM 745 N N . GLN A 1 97 ? 24.703 12.867 -9.805 1 95.06 97 GLN A N 1
ATOM 746 C CA . GLN A 1 97 ? 25.719 13.688 -10.469 1 95.06 97 GLN A CA 1
ATOM 747 C C . GLN A 1 97 ? 26.219 14.789 -9.539 1 95.06 97 GLN A C 1
ATOM 749 O O . GLN A 1 97 ? 27.406 15.133 -9.562 1 95.06 97 GLN A O 1
ATOM 754 N N . LYS A 1 98 ? 25.359 15.281 -8.641 1 96.75 98 LYS A N 1
ATOM 755 C CA . LYS A 1 98 ? 25.703 16.484 -7.883 1 96.75 98 LYS A CA 1
ATOM 756 C C . LYS A 1 98 ? 25.812 16.188 -6.391 1 96.75 98 LYS A C 1
ATOM 758 O O . LYS A 1 98 ? 26.312 17.016 -5.621 1 96.75 98 LYS A O 1
ATOM 763 N N . LEU A 1 99 ? 25.359 15.031 -5.996 1 97.31 99 LEU A N 1
ATOM 764 C CA . LEU A 1 99 ? 25.266 14.75 -4.566 1 97.31 99 LEU A CA 1
ATOM 765 C C . LEU A 1 99 ? 26.078 13.5 -4.207 1 97.31 99 LEU A C 1
ATOM 767 O O . LEU A 1 99 ? 26.188 12.586 -5.02 1 97.31 99 LEU A O 1
ATOM 771 N N . ASP A 1 100 ? 26.625 13.516 -2.998 1 95.94 100 ASP A N 1
ATOM 772 C CA . ASP A 1 100 ? 27.109 12.328 -2.311 1 95.94 100 ASP A CA 1
ATOM 773 C C . ASP A 1 100 ? 26.156 11.914 -1.184 1 95.94 100 ASP A C 1
ATOM 775 O O . ASP A 1 100 ? 25.516 12.773 -0.575 1 95.94 100 ASP A O 1
ATOM 779 N N . PHE A 1 101 ? 26.125 10.656 -0.933 1 96.5 101 PHE A N 1
ATOM 780 C CA . PHE A 1 101 ? 25.281 10.148 0.145 1 96.5 101 PHE A CA 1
ATOM 781 C C . PHE A 1 101 ? 26.094 9.32 1.129 1 96.5 101 PHE A C 1
ATOM 783 O O . PHE A 1 101 ? 26.969 8.555 0.724 1 96.5 101 PHE A O 1
ATOM 790 N N . TYR A 1 102 ? 25.938 9.539 2.346 1 96 102 TYR A N 1
ATOM 791 C CA . TYR A 1 102 ? 26.406 8.656 3.402 1 96 102 TYR A CA 1
ATOM 792 C C . TYR A 1 102 ? 25.234 7.895 4.031 1 96 102 TYR A C 1
ATOM 794 O O . TYR A 1 102 ? 24.406 8.484 4.73 1 96 102 TYR A O 1
ATOM 802 N N . ASN A 1 103 ? 25.172 6.621 3.758 1 95.88 103 ASN A N 1
ATOM 803 C CA . ASN A 1 103 ? 24.109 5.766 4.266 1 95.88 103 ASN A CA 1
ATOM 804 C C . ASN A 1 103 ? 24.531 5.008 5.516 1 95.88 103 ASN A C 1
ATOM 806 O O . ASN A 1 103 ? 25.547 4.293 5.496 1 95.88 103 ASN A O 1
ATOM 810 N N . PHE A 1 104 ? 23.797 5.207 6.555 1 95.19 104 PHE A N 1
ATOM 811 C CA . PHE A 1 104 ? 24.062 4.551 7.832 1 95.19 104 PHE A CA 1
ATOM 812 C C . PHE A 1 104 ? 23.094 3.398 8.062 1 95.19 104 PHE A C 1
ATOM 814 O O . PHE A 1 104 ? 21.875 3.588 8.039 1 95.19 104 PHE A O 1
ATOM 821 N N . TYR A 1 105 ? 23.625 2.23 8.266 1 93.75 105 TYR A N 1
ATOM 822 C CA . TYR A 1 105 ? 22.844 1.029 8.508 1 93.75 105 TYR A CA 1
ATOM 823 C C . TYR A 1 105 ? 23.234 0.38 9.836 1 93.75 105 TYR A C 1
ATOM 825 O O . TYR A 1 105 ? 24.344 -0.125 9.977 1 93.75 105 TYR A O 1
ATOM 833 N N . TRP A 1 106 ? 22.328 0.332 10.766 1 91.94 106 TRP A N 1
ATOM 834 C CA . TRP A 1 106 ? 22.578 -0.339 12.039 1 91.94 106 TRP A CA 1
ATOM 835 C C . TRP A 1 106 ? 21.984 -1.743 12.039 1 91.94 106 TRP A C 1
ATOM 837 O O . TRP A 1 106 ? 20.875 -1.957 11.547 1 91.94 106 TRP A O 1
ATOM 847 N N . LYS A 1 107 ? 22.703 -2.627 12.555 1 88 107 LYS A N 1
ATOM 848 C CA . LYS A 1 107 ? 22.203 -3.953 12.922 1 88 107 LYS A CA 1
ATOM 849 C C . LYS A 1 107 ? 22.391 -4.211 14.414 1 88 107 LYS A C 1
ATOM 851 O O . LYS A 1 107 ? 23.406 -3.822 15 1 88 107 LYS A O 1
ATOM 856 N N . LYS A 1 108 ? 21.406 -4.84 14.977 1 86.19 108 LYS A N 1
ATOM 857 C CA . LYS A 1 108 ? 21.453 -5.105 16.406 1 86.19 108 LYS A CA 1
ATOM 858 C C . LYS A 1 108 ? 20.953 -6.508 16.734 1 86.19 108 LYS A C 1
ATOM 860 O O . LYS A 1 108 ? 20.234 -7.113 15.93 1 86.19 108 LYS A O 1
ATOM 865 N N . PRO A 1 109 ? 21.328 -6.934 17.891 1 83.56 109 PRO A N 1
ATOM 866 C CA . PRO A 1 109 ? 20.734 -8.195 18.328 1 83.56 109 PRO A CA 1
ATOM 867 C C . PRO A 1 109 ? 19.234 -8.078 18.625 1 83.56 109 PRO A C 1
ATOM 869 O O . PRO A 1 109 ? 18.75 -6.996 18.969 1 83.56 109 PRO A O 1
ATOM 872 N N . LYS A 1 110 ? 18.547 -9.18 18.562 1 77.44 110 LYS A N 1
ATOM 873 C CA . LYS A 1 110 ? 17.109 -9.25 18.719 1 77.44 110 LYS A CA 1
ATOM 874 C C . LYS A 1 110 ? 16.672 -8.734 20.094 1 77.44 110 LYS A C 1
ATOM 876 O O . LYS A 1 110 ? 15.609 -8.125 20.219 1 77.44 110 LYS A O 1
ATOM 881 N N . ASP A 1 111 ? 17.422 -8.906 21.047 1 77.69 111 ASP A N 1
ATOM 882 C CA . ASP A 1 111 ? 17.016 -8.625 22.406 1 77.69 111 ASP A CA 1
ATOM 883 C C . ASP A 1 111 ? 17.188 -7.145 22.75 1 77.69 111 ASP A C 1
ATOM 885 O O . ASP A 1 111 ? 16.734 -6.676 23.797 1 77.69 111 ASP A O 1
ATOM 889 N N . LEU A 1 112 ? 17.891 -6.406 21.922 1 81.38 112 LEU A N 1
ATOM 890 C CA . LEU A 1 112 ? 18.031 -4.969 22.125 1 81.38 112 LEU A CA 1
ATOM 891 C C . LEU A 1 112 ? 16.828 -4.223 21.547 1 81.38 112 LEU A C 1
ATOM 893 O O . LEU A 1 112 ? 16.531 -4.352 20.359 1 81.38 112 LEU A O 1
ATOM 897 N N . ASN A 1 113 ? 16.203 -3.453 22.328 1 81.38 113 ASN A N 1
ATOM 898 C CA . ASN A 1 113 ? 14.914 -2.893 21.922 1 81.38 113 ASN A CA 1
ATOM 899 C C . ASN A 1 113 ? 15.078 -1.495 21.328 1 81.38 113 ASN A C 1
ATOM 901 O O . ASN A 1 113 ? 14.125 -0.936 20.781 1 81.38 113 ASN A O 1
ATOM 905 N N . SER A 1 114 ? 16.328 -0.958 21.453 1 87.31 114 SER A N 1
ATOM 906 C CA . SER A 1 114 ? 16.438 0.407 20.953 1 87.31 114 SER A CA 1
ATOM 907 C C . SER A 1 114 ? 17.859 0.708 20.484 1 87.31 114 SER A C 1
ATOM 909 O O . SER A 1 114 ? 18.812 0.104 20.969 1 87.31 114 SER A O 1
ATOM 911 N N . LEU A 1 115 ? 18.016 1.501 19.5 1 88 115 LEU A N 1
ATOM 912 C CA . LEU A 1 115 ? 19.234 2.133 19.016 1 88 115 LEU A CA 1
ATOM 913 C C . LEU A 1 115 ? 19.078 3.648 18.953 1 88 115 LEU A C 1
ATOM 915 O O . LEU A 1 115 ? 17.984 4.156 18.703 1 88 115 LEU A O 1
ATOM 919 N N . ARG A 1 116 ? 20.203 4.352 19.219 1 91.12 116 ARG A N 1
ATOM 920 C CA . ARG A 1 116 ? 20.078 5.809 19.219 1 91.12 116 ARG A CA 1
ATOM 921 C C . ARG A 1 116 ? 21.359 6.461 18.703 1 91.12 116 ARG A C 1
ATOM 923 O O . ARG A 1 116 ? 22.453 6.113 19.125 1 91.12 116 ARG A O 1
ATOM 930 N N . ASP A 1 117 ? 21.219 7.273 17.75 1 92.62 117 ASP A N 1
ATOM 931 C CA . ASP A 1 117 ? 22.266 8.203 17.297 1 92.62 117 ASP A CA 1
ATOM 932 C C . ASP A 1 117 ? 21.859 9.648 17.562 1 92.62 117 ASP A C 1
ATOM 934 O O . ASP A 1 117 ? 20.672 9.953 17.703 1 92.62 117 ASP A O 1
ATOM 938 N N . SER A 1 118 ? 22.875 10.492 17.688 1 91.81 118 SER A N 1
ATOM 939 C CA . SER A 1 118 ? 22.609 11.906 17.922 1 91.81 118 SER A CA 1
ATOM 940 C C . SER A 1 118 ? 23.391 12.789 16.953 1 91.81 118 SER A C 1
ATOM 942 O O . SER A 1 118 ? 24.547 12.484 16.625 1 91.81 118 SER A O 1
ATOM 944 N N . ILE A 1 119 ? 22.766 13.805 16.547 1 89.31 119 ILE A N 1
ATOM 945 C CA . ILE A 1 119 ? 23.422 14.812 15.719 1 89.31 119 ILE A CA 1
ATOM 946 C C . ILE A 1 119 ? 23.562 16.109 16.5 1 89.31 119 ILE A C 1
ATOM 948 O O . ILE A 1 119 ? 22.547 16.672 16.953 1 89.31 119 ILE A O 1
ATOM 952 N N . ASN A 1 120 ? 24.766 16.516 16.625 1 85.81 120 ASN A N 1
ATOM 953 C CA . ASN A 1 120 ? 25 17.828 17.234 1 85.81 120 ASN A CA 1
ATOM 954 C C . ASN A 1 120 ? 24.734 18.953 16.234 1 85.81 120 ASN A C 1
ATOM 956 O O . ASN A 1 120 ? 25.375 19.016 15.18 1 85.81 120 ASN A O 1
ATOM 960 N N . LEU A 1 121 ? 23.844 19.766 16.531 1 78.31 121 LEU A N 1
ATOM 961 C CA . LEU A 1 121 ? 23.391 20.781 15.594 1 78.31 121 LEU A CA 1
ATOM 962 C C . LEU A 1 121 ? 24.344 21.984 15.609 1 78.31 121 LEU A C 1
ATOM 964 O O . LEU A 1 121 ? 24.125 22.953 14.891 1 78.31 121 LEU A O 1
ATOM 968 N N . GLY A 1 122 ? 25.484 21.859 16.219 1 68.44 122 GLY A N 1
ATOM 969 C CA . GLY A 1 122 ? 26.484 22.906 16.234 1 68.44 122 GLY A CA 1
ATOM 970 C C . GLY A 1 122 ? 26.312 23.891 17.375 1 68.44 122 GLY A C 1
ATOM 971 O O . GLY A 1 122 ? 25.188 24.219 17.766 1 68.44 122 GLY A O 1
ATOM 972 N N . SER A 1 123 ? 27.359 23.984 18.141 1 59.97 123 SER A N 1
ATOM 973 C CA . SER A 1 123 ? 27.344 24.953 19.234 1 59.97 123 SER A CA 1
ATOM 974 C C . SER A 1 123 ? 27.453 26.375 18.719 1 59.97 123 SER A C 1
ATOM 976 O O . SER A 1 123 ? 27.141 27.328 19.438 1 59.97 123 SER A O 1
ATOM 978 N N . ASP A 1 124 ? 27.891 26.391 17.391 1 61.41 124 ASP A N 1
ATOM 979 C CA . ASP A 1 124 ? 28.156 27.703 16.828 1 61.41 124 ASP A CA 1
ATOM 980 C C . ASP A 1 124 ? 26.891 28.297 16.219 1 61.41 124 ASP A C 1
ATOM 982 O O . ASP A 1 124 ? 26.031 27.562 15.703 1 61.41 124 ASP A O 1
ATOM 986 N N . ASN A 1 125 ? 26.672 29.547 16.516 1 65.62 125 ASN A N 1
ATOM 987 C CA . ASN A 1 125 ? 25.547 30.328 16.016 1 65.62 125 ASN A CA 1
ATOM 988 C C . ASN A 1 125 ? 25.594 30.484 14.5 1 65.62 125 ASN A C 1
ATOM 990 O O . ASN A 1 125 ? 24.797 31.219 13.922 1 65.62 125 ASN A O 1
ATOM 994 N N . SER A 1 126 ? 26.469 29.672 13.914 1 77.62 126 SER A N 1
ATOM 995 C CA . SER A 1 126 ? 26.562 29.875 12.469 1 77.62 126 SER A CA 1
ATOM 996 C C . SER A 1 126 ? 25.875 28.75 11.711 1 77.62 126 SER A C 1
ATOM 998 O O . SER A 1 126 ? 25.703 28.828 10.492 1 77.62 126 SER A O 1
ATOM 1000 N N . VAL A 1 127 ? 25.469 27.734 12.352 1 85.94 127 VAL A N 1
ATOM 1001 C CA . VAL A 1 127 ? 24.797 26.609 11.688 1 85.94 127 VAL A CA 1
ATOM 1002 C C . VAL A 1 127 ? 23.312 26.609 12.062 1 85.94 127 VAL A C 1
ATOM 1004 O O . VAL A 1 127 ? 22.969 26.672 13.242 1 85.94 127 VAL A O 1
ATOM 1007 N N . HIS A 1 128 ? 22.516 26.578 11.062 1 91.88 128 HIS A N 1
ATOM 1008 C CA . HIS A 1 128 ? 21.078 26.547 11.25 1 91.88 128 HIS A CA 1
ATOM 1009 C C . HIS A 1 128 ? 20.453 25.328 10.594 1 91.88 128 HIS A C 1
ATOM 1011 O O . HIS A 1 128 ? 20.922 24.875 9.547 1 91.88 128 HIS A O 1
ATOM 1017 N N . TRP A 1 129 ? 19.453 24.781 11.234 1 93.75 129 TRP A N 1
ATOM 1018 C CA . TRP A 1 129 ? 18.734 23.641 10.695 1 93.75 129 TRP A CA 1
ATOM 1019 C C . TRP A 1 129 ? 17.25 23.953 10.5 1 93.75 129 TRP A C 1
ATOM 1021 O O . TRP A 1 129 ? 16.688 24.781 11.227 1 93.75 129 TRP A O 1
ATOM 1031 N N . TYR A 1 130 ? 16.672 23.312 9.508 1 96.62 130 TYR A N 1
ATOM 1032 C CA . TYR A 1 130 ? 15.258 23.422 9.141 1 96.62 130 TYR A CA 1
ATOM 1033 C C . TYR A 1 130 ? 14.617 22.047 8.984 1 96.62 130 TYR A C 1
ATOM 1035 O O . TYR A 1 130 ? 15.32 21.047 8.812 1 96.62 130 TYR A O 1
ATOM 1043 N N . GLY A 1 131 ? 13.305 22.016 9.086 1 96.56 131 GLY A N 1
ATOM 1044 C CA . GLY A 1 131 ? 12.578 20.781 8.82 1 96.56 131 GLY A CA 1
ATOM 1045 C C . GLY A 1 131 ? 12.375 19.938 10.062 1 96.56 131 GLY A C 1
ATOM 1046 O O . GLY A 1 131 ? 12.414 20.453 11.18 1 96.56 131 GLY A O 1
ATOM 1047 N N . GLY A 1 132 ? 12.023 18.688 9.859 1 95.44 132 GLY A N 1
ATOM 1048 C CA . GLY A 1 132 ? 11.742 17.781 10.961 1 95.44 132 GLY A CA 1
ATOM 1049 C C . GLY A 1 132 ? 10.352 17.938 11.531 1 95.44 132 GLY A C 1
ATOM 1050 O O . GLY A 1 132 ? 9.383 18.109 10.789 1 95.44 132 GLY A O 1
ATOM 1051 N N . MET A 1 133 ? 10.281 17.906 12.852 1 95.62 133 MET A N 1
ATOM 1052 C CA . MET A 1 133 ? 8.992 17.984 13.531 1 95.62 133 MET A CA 1
ATOM 1053 C C . MET A 1 133 ? 8.438 19.406 13.492 1 95.62 133 MET A C 1
ATOM 1055 O O . MET A 1 133 ? 9.195 20.375 13.562 1 95.62 133 MET A O 1
ATOM 1059 N N . ASN A 1 134 ? 7.141 19.469 13.328 1 95.19 134 ASN A N 1
ATOM 1060 C CA . ASN A 1 134 ? 6.461 20.719 13.656 1 95.19 134 ASN A CA 1
ATOM 1061 C C . ASN A 1 134 ? 6.141 20.797 15.141 1 95.19 134 ASN A C 1
ATOM 1063 O O . ASN A 1 134 ? 5.84 19.797 15.781 1 95.19 134 ASN A O 1
ATOM 1067 N N . THR A 1 135 ? 6.223 22 15.641 1 95 135 THR A N 1
ATOM 1068 C CA . THR A 1 135 ? 5.922 22.203 17.047 1 95 135 THR A CA 1
ATOM 1069 C C . THR A 1 135 ? 4.848 23.281 17.219 1 95 135 THR A C 1
ATOM 1071 O O . THR A 1 135 ? 4.613 24.078 16.312 1 95 135 THR A O 1
ATOM 1074 N N . HIS A 1 136 ? 4.203 23.219 18.391 1 94.62 136 HIS A N 1
ATOM 1075 C CA . HIS A 1 136 ? 3.189 24.219 18.703 1 94.62 136 HIS A CA 1
ATOM 1076 C C . HIS A 1 136 ? 3.793 25.625 18.734 1 94.62 136 HIS A C 1
ATOM 1078 O O . HIS A 1 136 ? 3.137 26.594 18.359 1 94.62 136 HIS A O 1
ATOM 1084 N N . GLU A 1 137 ? 5.016 25.688 19.141 1 94.38 137 GLU A N 1
ATOM 1085 C CA . GLU A 1 137 ? 5.789 26.922 19.109 1 94.38 137 GLU A CA 1
ATOM 1086 C C . GLU A 1 137 ? 6.773 26.922 17.938 1 94.38 137 GLU A C 1
ATOM 1088 O O . GLU A 1 137 ? 7.969 27.156 18.125 1 94.38 137 GLU A O 1
ATOM 1093 N N . GLN A 1 138 ? 6.215 26.766 16.828 1 94.75 138 GLN A N 1
ATOM 1094 C CA . GLN A 1 138 ? 7.012 26.609 15.625 1 94.75 138 GLN A CA 1
ATOM 1095 C C . GLN A 1 138 ? 8.008 27.766 15.477 1 94.75 138 GLN A C 1
ATOM 1097 O O . GLN A 1 138 ? 7.641 28.922 15.586 1 94.75 138 GLN A O 1
ATOM 1102 N N . SER A 1 139 ? 9.203 27.359 15.227 1 94.81 139 SER A N 1
ATOM 1103 C CA . SER A 1 139 ? 10.273 28.328 15 1 94.81 139 SER A CA 1
ATOM 1104 C C . SER A 1 139 ? 10.93 28.125 13.641 1 94.81 139 SER A C 1
ATOM 1106 O O . SER A 1 139 ? 10.711 27.094 12.992 1 94.81 139 SER A O 1
ATOM 1108 N N . TRP A 1 140 ? 11.633 29.094 13.211 1 96.19 140 TRP A N 1
ATOM 1109 C CA . TRP A 1 140 ? 12.438 29.078 11.992 1 96.19 140 TRP A CA 1
ATOM 1110 C C . TRP A 1 140 ? 13.695 29.938 12.172 1 96.19 140 TRP A C 1
ATOM 1112 O O . TRP A 1 140 ? 13.609 31.141 12.406 1 96.19 140 TRP A O 1
ATOM 1122 N N . PRO A 1 141 ? 14.992 29.438 12.102 1 94.81 141 PRO A N 1
ATOM 1123 C CA . PRO A 1 141 ? 15.258 28 12.031 1 94.81 141 PRO A CA 1
ATOM 1124 C C . PRO A 1 141 ? 14.852 27.266 13.312 1 94.81 141 PRO A C 1
ATOM 1126 O O . PRO A 1 141 ? 14.336 27.875 14.242 1 94.81 141 PRO A O 1
ATOM 1129 N N . ILE A 1 142 ? 15.078 25.938 13.258 1 91.5 142 ILE A N 1
ATOM 1130 C CA . ILE A 1 142 ? 14.742 25.109 14.414 1 91.5 142 ILE A CA 1
ATOM 1131 C C . ILE A 1 142 ? 15.453 25.641 15.656 1 91.5 142 ILE A C 1
ATOM 1133 O O . ILE A 1 142 ? 16.594 26.109 15.578 1 91.5 142 ILE A O 1
ATOM 1137 N N . LYS A 1 143 ? 14.734 25.516 16.75 1 85.06 143 LYS A N 1
ATOM 1138 C CA . LYS A 1 143 ? 15.352 25.875 18.031 1 85.06 143 LYS A CA 1
ATOM 1139 C C . LYS A 1 143 ? 16.172 24.703 18.578 1 85.06 143 LYS A C 1
ATOM 1141 O O . LYS A 1 143 ? 15.781 23.547 18.422 1 85.06 143 LYS A O 1
ATOM 1146 N N . LYS A 1 144 ? 17.141 24.984 19.266 1 76.56 144 LYS A N 1
ATOM 1147 C CA . LYS A 1 144 ? 18.062 23.969 19.734 1 76.56 144 LYS A CA 1
ATOM 1148 C C . LYS A 1 144 ? 17.484 23.203 20.922 1 76.56 144 LYS A C 1
ATOM 1150 O O . LYS A 1 144 ? 17.953 22.109 21.25 1 76.56 144 LYS A O 1
ATOM 1155 N N . ASN A 1 145 ? 16.562 23.656 21.594 1 80.81 145 ASN A N 1
ATOM 1156 C CA . ASN A 1 145 ? 15.789 22.969 22.625 1 80.81 145 ASN A CA 1
ATOM 1157 C C . ASN A 1 145 ? 14.289 23.141 22.422 1 80.81 145 ASN A C 1
ATOM 1159 O O . ASN A 1 145 ? 13.742 24.219 22.625 1 80.81 145 ASN A O 1
ATOM 1163 N N . ASP A 1 146 ? 13.727 22.016 22.047 1 87.38 146 ASP A N 1
ATOM 1164 C CA . ASP A 1 146 ? 12.359 22.234 21.578 1 87.38 146 ASP A CA 1
ATOM 1165 C C . ASP A 1 146 ? 11.414 21.156 22.125 1 87.38 146 ASP A C 1
ATOM 1167 O O . ASP A 1 146 ? 10.336 21.484 22.625 1 87.38 146 ASP A O 1
ATOM 1171 N N . TYR A 1 147 ? 11.812 19.891 22.078 1 93.38 147 TYR A N 1
ATOM 1172 C CA . TYR A 1 147 ? 10.883 18.859 22.5 1 93.38 147 TYR A CA 1
ATOM 1173 C C . TYR A 1 147 ? 11.633 17.609 22.969 1 93.38 147 TYR A C 1
ATOM 1175 O O . TYR A 1 147 ? 12.773 17.375 22.562 1 93.38 147 TYR A O 1
ATOM 1183 N N . LYS A 1 148 ? 11.031 16.844 23.844 1 94.62 148 LYS A N 1
ATOM 1184 C CA . LYS A 1 148 ? 11.57 15.602 24.375 1 94.62 148 LYS A CA 1
ATOM 1185 C C . LYS A 1 148 ? 11.352 14.445 23.406 1 94.62 148 LYS A C 1
ATOM 1187 O O . LYS A 1 148 ? 10.742 14.617 22.359 1 94.62 148 LYS A O 1
ATOM 1192 N N . LEU A 1 149 ? 11.953 13.344 23.844 1 94.62 149 LEU A N 1
ATOM 1193 C CA . LEU A 1 149 ? 11.867 12.156 23 1 94.62 149 LEU A CA 1
ATOM 1194 C C . LEU A 1 149 ? 10.406 11.805 22.703 1 94.62 149 LEU A C 1
ATOM 1196 O O . LEU A 1 149 ? 9.633 11.539 23.625 1 94.62 149 LEU A O 1
ATOM 1200 N N . THR A 1 150 ? 10.078 11.859 21.438 1 95.62 150 THR A N 1
ATOM 1201 C CA . THR A 1 150 ? 8.711 11.656 20.969 1 95.62 150 THR A CA 1
ATOM 1202 C C . THR A 1 150 ? 8.688 10.805 19.703 1 95.62 150 THR A C 1
ATOM 1204 O O . THR A 1 150 ? 9.555 10.938 18.844 1 95.62 150 THR A O 1
ATOM 1207 N N . GLU A 1 151 ? 7.672 9.867 19.656 1 95.06 151 GLU A N 1
ATOM 1208 C CA . GLU A 1 151 ? 7.5 9.078 18.438 1 95.06 151 GLU A CA 1
ATOM 1209 C C . GLU A 1 151 ? 7.191 9.969 17.234 1 95.06 151 GLU A C 1
ATOM 1211 O O . GLU A 1 151 ? 6.395 10.898 17.344 1 95.06 151 GLU A O 1
ATOM 1216 N N . PHE A 1 152 ? 7.875 9.734 16.125 1 96.25 152 PHE A N 1
ATOM 1217 C CA . PHE A 1 152 ? 7.688 10.547 14.93 1 96.25 152 PHE A CA 1
ATOM 1218 C C . PHE A 1 152 ? 6.422 10.141 14.188 1 96.25 152 PHE A C 1
ATOM 1220 O O . PHE A 1 152 ? 6.477 9.328 13.258 1 96.25 152 PHE A O 1
ATOM 1227 N N . VAL A 1 153 ? 5.27 10.695 14.539 1 94.81 153 VAL A N 1
ATOM 1228 C CA . VAL A 1 153 ? 3.965 10.43 13.945 1 94.81 153 VAL A CA 1
ATOM 1229 C C . VAL A 1 153 ? 3.176 11.734 13.82 1 94.81 153 VAL A C 1
ATOM 1231 O O . VAL A 1 153 ? 3.537 12.742 14.43 1 94.81 153 VAL A O 1
ATOM 1234 N N . THR A 1 154 ? 2.154 11.711 13.008 1 94.56 154 THR A N 1
ATOM 1235 C CA . THR A 1 154 ? 1.279 12.875 12.914 1 94.56 154 THR A CA 1
ATOM 1236 C C . THR A 1 154 ? 0.394 12.984 14.148 1 94.56 154 THR A C 1
ATOM 1238 O O . THR A 1 154 ? -0.257 12.016 14.547 1 94.56 154 THR A O 1
ATOM 1241 N N . ASN A 1 155 ? 0.393 14.102 14.742 1 94.56 155 ASN A N 1
ATOM 1242 C CA . ASN A 1 155 ? -0.422 14.406 15.914 1 94.56 155 ASN A CA 1
ATOM 1243 C C . ASN A 1 155 ? -1.1 15.766 15.781 1 94.56 155 ASN A C 1
ATOM 1245 O O . ASN A 1 155 ? -0.687 16.594 14.969 1 94.56 155 ASN A O 1
ATOM 1249 N N . ASP A 1 156 ? -2.156 15.906 16.547 1 94.12 156 ASP A N 1
ATOM 1250 C CA . ASP A 1 156 ? -2.678 17.25 16.766 1 94.12 156 ASP A CA 1
ATOM 1251 C C . ASP A 1 156 ? -1.741 18.062 17.656 1 94.12 156 ASP A C 1
ATOM 1253 O O . ASP A 1 156 ? -1.648 17.812 18.859 1 94.12 156 ASP A O 1
ATOM 1257 N N . VAL A 1 157 ? -1.18 19 17.078 1 91.69 157 VAL A N 1
ATOM 1258 C CA . VAL A 1 157 ? -0.103 19.734 17.734 1 91.69 157 VAL A CA 1
ATOM 1259 C C . VAL A 1 157 ? -0.653 20.516 18.938 1 91.69 157 VAL A C 1
ATOM 1261 O O . VAL A 1 157 ? 0.067 20.766 19.906 1 91.69 157 VAL A O 1
ATOM 1264 N N . TYR A 1 158 ? -1.879 20.859 18.859 1 88.62 158 TYR A N 1
ATOM 1265 C CA . TYR A 1 158 ? -2.48 21.547 20 1 88.62 158 TYR A CA 1
ATOM 1266 C C . TYR A 1 158 ? -2.533 20.625 21.219 1 88.62 158 TYR A C 1
ATOM 1268 O O . TYR A 1 158 ? -2.395 21.094 22.359 1 88.62 158 TYR A O 1
ATOM 1276 N N . GLN A 1 159 ? -2.658 19.359 20.938 1 87.5 159 GLN A N 1
ATOM 1277 C CA . GLN A 1 159 ? -2.766 18.375 22.016 1 87.5 159 GLN A CA 1
ATOM 1278 C C . GLN A 1 159 ? -1.388 17.875 22.453 1 87.5 159 GLN A C 1
ATOM 1280 O O . GLN A 1 159 ? -1.104 17.781 23.641 1 87.5 159 GLN A O 1
ATOM 1285 N N . THR A 1 160 ? -0.542 17.641 21.5 1 91.81 160 THR A N 1
ATOM 1286 C CA . THR A 1 160 ? 0.686 16.906 21.812 1 91.81 160 THR A CA 1
ATOM 1287 C C . THR A 1 160 ? 1.892 17.844 21.766 1 91.81 160 THR A C 1
ATOM 1289 O O . THR A 1 160 ? 2.99 17.469 22.172 1 91.81 160 THR A O 1
ATOM 1292 N N . ARG A 1 161 ? 1.741 18.984 21.172 1 93.88 161 ARG A N 1
ATOM 1293 C CA . ARG A 1 161 ? 2.732 20.062 21.109 1 93.88 161 ARG A CA 1
ATOM 1294 C C . ARG A 1 161 ? 3.742 19.797 20 1 93.88 161 ARG A C 1
ATOM 1296 O O . ARG A 1 161 ? 4.469 20.703 19.578 1 93.88 161 ARG A O 1
ATOM 1303 N N . VAL A 1 162 ? 3.828 18.594 19.594 1 94.81 162 VAL A N 1
ATOM 1304 C CA . VAL A 1 162 ? 4.754 18.25 18.516 1 94.81 162 VAL A CA 1
ATOM 1305 C C . VAL A 1 162 ? 4.082 17.266 17.562 1 94.81 162 VAL A C 1
ATOM 1307 O O . VAL A 1 162 ? 3.223 16.484 17.969 1 94.81 162 VAL A O 1
ATOM 1310 N N . THR A 1 163 ? 4.457 17.312 16.266 1 95.38 163 THR A N 1
ATOM 1311 C CA . THR A 1 163 ? 3.896 16.422 15.266 1 95.38 163 THR A CA 1
ATOM 1312 C C . THR A 1 163 ? 4.906 16.156 14.148 1 95.38 163 THR A C 1
ATOM 1314 O O . THR A 1 163 ? 5.699 17.031 13.797 1 95.38 163 THR A O 1
ATOM 1317 N N . GLY A 1 164 ? 4.953 14.914 13.672 1 94.81 164 GLY A N 1
ATOM 1318 C CA . GLY A 1 164 ? 5.887 14.523 12.625 1 94.81 164 GLY A CA 1
ATOM 1319 C C . GLY A 1 164 ? 5.238 14.414 11.258 1 94.81 164 GLY A C 1
ATOM 1320 O O . GLY A 1 164 ? 4.48 13.477 11 1 94.81 164 GLY A O 1
ATOM 1321 N N . GLN A 1 165 ? 5.617 15.305 10.32 1 92.56 165 GLN A N 1
ATOM 1322 C CA . GLN A 1 165 ? 5.059 15.336 8.977 1 92.56 165 GLN A CA 1
ATOM 1323 C C . GLN A 1 165 ? 5.973 14.633 7.977 1 92.56 165 GLN A C 1
ATOM 1325 O O . GLN A 1 165 ? 5.57 13.656 7.34 1 92.56 165 GLN A O 1
ATOM 1330 N N . GLU A 1 166 ? 7.238 15.109 7.844 1 96.69 166 GLU A N 1
ATOM 1331 C CA . GLU A 1 166 ? 8.227 14.555 6.922 1 96.69 166 GLU A CA 1
ATOM 1332 C C . GLU A 1 166 ? 9.562 14.312 7.625 1 96.69 166 GLU A C 1
ATOM 1334 O O . GLU A 1 166 ? 10 15.133 8.43 1 96.69 166 GLU A O 1
ATOM 1339 N N . ARG A 1 167 ? 10.188 13.219 7.332 1 97.06 167 ARG A N 1
ATOM 1340 C CA . ARG A 1 167 ? 11.477 12.883 7.922 1 97.06 167 ARG A CA 1
ATOM 1341 C C . ARG A 1 167 ? 12.625 13.461 7.102 1 97.06 167 ARG A C 1
ATOM 1343 O O . ARG A 1 167 ? 13.414 12.727 6.516 1 97.06 167 ARG A O 1
ATOM 1350 N N . TYR A 1 168 ? 12.727 14.75 7.094 1 98.06 168 TYR A N 1
ATOM 1351 C CA . TYR A 1 168 ? 13.633 15.555 6.285 1 98.06 168 TYR A CA 1
ATOM 1352 C C . TYR A 1 168 ? 14.141 16.766 7.07 1 98.06 168 TYR A C 1
ATOM 1354 O O . TYR A 1 168 ? 13.352 17.594 7.508 1 98.06 168 TYR A O 1
ATOM 1362 N N . TRP A 1 169 ? 15.445 16.812 7.273 1 97.12 169 TRP A N 1
ATOM 1363 C CA . TRP A 1 169 ? 16.109 17.953 7.898 1 97.12 169 TRP A CA 1
ATOM 1364 C C . TRP A 1 169 ? 17.156 18.562 6.965 1 97.12 169 TRP A C 1
ATOM 1366 O O . TRP A 1 169 ? 17.906 17.828 6.309 1 97.12 169 TRP A O 1
ATOM 1376 N N . LEU A 1 170 ? 17.188 19.828 6.895 1 97.38 170 LEU A N 1
ATOM 1377 C CA . LEU A 1 170 ? 18.125 20.562 6.047 1 97.38 170 LEU A CA 1
ATOM 1378 C C . LEU A 1 170 ? 18.984 21.5 6.879 1 97.38 170 LEU A C 1
ATOM 1380 O O . LEU A 1 170 ? 18.469 22.266 7.691 1 97.38 170 LEU A O 1
ATOM 1384 N N . SER A 1 171 ? 20.297 21.438 6.68 1 94.06 171 SER A N 1
ATOM 1385 C CA . SER A 1 171 ? 21.25 22.344 7.324 1 94.06 171 SER A CA 1
ATOM 1386 C C . SER A 1 171 ? 21.641 23.484 6.398 1 94.06 171 SER A C 1
ATOM 1388 O O . SER A 1 171 ? 21.781 23.297 5.191 1 94.06 171 SER A O 1
ATOM 1390 N N . SER A 1 172 ? 21.859 24.656 6.996 1 93.69 172 SER A N 1
ATOM 1391 C CA . SER A 1 172 ? 22.359 25.812 6.246 1 93.69 172 SER A CA 1
ATOM 1392 C C . SER A 1 172 ? 23.75 25.531 5.672 1 93.69 172 SER A C 1
ATOM 1394 O O . SER A 1 172 ? 24.219 26.266 4.797 1 93.69 172 SER A O 1
ATOM 1396 N N . LYS A 1 173 ? 24.391 24.484 6.164 1 91.06 173 LYS A N 1
ATOM 1397 C CA . LYS A 1 173 ? 25.703 24.094 5.664 1 91.06 173 LYS A CA 1
ATOM 1398 C C . LYS A 1 173 ? 25.578 23.031 4.562 1 91.06 173 LYS A C 1
ATOM 1400 O O . LYS A 1 173 ? 26.562 22.375 4.215 1 91.06 173 LYS A O 1
ATOM 1405 N N . LYS A 1 174 ? 24.406 22.875 4.09 1 94.19 174 LYS A N 1
ATOM 1406 C CA . LYS A 1 174 ? 24.109 22.031 2.936 1 94.19 174 LYS A CA 1
ATOM 1407 C C . LYS A 1 174 ? 24.328 20.562 3.256 1 94.19 174 LYS A C 1
ATOM 1409 O O . LYS A 1 174 ? 25.094 19.875 2.561 1 94.19 174 LYS A O 1
ATOM 1414 N N . VAL A 1 175 ? 23.656 20.062 4.238 1 94.81 175 VAL A N 1
ATOM 1415 C CA . VAL A 1 175 ? 23.5 18.672 4.625 1 94.81 175 VAL A CA 1
ATOM 1416 C C . VAL A 1 175 ? 22.016 18.344 4.781 1 94.81 175 VAL A C 1
ATOM 1418 O O . VAL A 1 175 ? 21.266 19.109 5.398 1 94.81 175 VAL A O 1
ATOM 1421 N N . VAL A 1 176 ? 21.594 17.297 4.195 1 97.31 176 VAL A N 1
ATOM 1422 C CA . VAL A 1 176 ? 20.25 16.812 4.418 1 97.31 176 VAL A CA 1
ATOM 1423 C C . VAL A 1 176 ? 20.297 15.492 5.195 1 97.31 176 VAL A C 1
ATOM 1425 O O . VAL A 1 176 ? 21.141 14.641 4.926 1 97.31 176 VAL A O 1
ATOM 1428 N N . LEU A 1 177 ? 19.484 15.43 6.191 1 96.94 177 LEU A N 1
ATOM 1429 C CA . LEU A 1 177 ? 19.219 14.188 6.906 1 96.94 177 LEU A CA 1
ATOM 1430 C C . LEU A 1 177 ? 17.859 13.617 6.523 1 96.94 177 LEU A C 1
ATOM 1432 O O . LEU A 1 177 ? 16.844 14.312 6.594 1 96.94 177 LEU A O 1
ATOM 1436 N N . ASN A 1 178 ? 17.844 12.391 6.07 1 97.5 178 ASN A N 1
ATOM 1437 C CA . ASN A 1 178 ? 16.625 11.672 5.75 1 97.5 178 ASN A CA 1
ATOM 1438 C C . ASN A 1 178 ? 16.578 10.312 6.441 1 97.5 178 ASN A C 1
ATOM 1440 O O . ASN A 1 178 ? 17.578 9.594 6.492 1 97.5 178 ASN A O 1
ATOM 1444 N N . VAL A 1 179 ? 15.461 9.992 7.027 1 96.31 179 VAL A N 1
ATOM 1445 C CA . VAL A 1 179 ? 15.25 8.711 7.684 1 96.31 179 VAL A CA 1
ATOM 1446 C C . VAL A 1 179 ? 14.117 7.953 6.992 1 96.31 179 VAL A C 1
ATOM 1448 O O . VAL A 1 179 ? 13.008 8.477 6.848 1 96.31 179 VAL A O 1
ATOM 1451 N N . PRO A 1 180 ? 14.344 6.703 6.555 1 92.19 180 PRO A N 1
ATOM 1452 C CA . PRO A 1 180 ? 13.289 5.93 5.898 1 92.19 180 PRO A CA 1
ATOM 1453 C C . PRO A 1 180 ? 12.102 5.656 6.824 1 92.19 180 PRO A C 1
ATOM 1455 O O . PRO A 1 180 ? 12.281 5.52 8.039 1 92.19 180 PRO A O 1
ATOM 1458 N N . TRP A 1 181 ? 10.938 5.461 6.246 1 89.88 181 TRP A N 1
ATOM 1459 C CA . TRP A 1 181 ? 9.703 5.277 6.996 1 89.88 181 TRP A CA 1
ATOM 1460 C C . TRP A 1 181 ? 9.648 3.887 7.621 1 89.88 181 TRP A C 1
ATOM 1462 O O . TRP A 1 181 ? 8.82 3.627 8.5 1 89.88 181 TRP A O 1
ATOM 1472 N N . SER A 1 182 ? 10.492 2.971 7.18 1 86.94 182 SER A N 1
ATOM 1473 C CA . SER A 1 182 ? 10.531 1.627 7.746 1 86.94 182 SER A CA 1
ATOM 1474 C C . SER A 1 182 ? 11.125 1.635 9.148 1 86.94 182 SER A C 1
ATOM 1476 O O . SER A 1 182 ? 11.039 0.641 9.875 1 86.94 182 SER A O 1
ATOM 1478 N N . VAL A 1 183 ? 11.742 2.699 9.578 1 92.38 183 VAL A N 1
ATOM 1479 C CA . VAL A 1 183 ? 12.352 2.83 10.898 1 92.38 183 VAL A CA 1
ATOM 1480 C C . VAL A 1 183 ? 11.289 3.242 11.914 1 92.38 183 VAL A C 1
ATOM 1482 O O . VAL A 1 183 ? 10.586 4.238 11.719 1 92.38 183 VAL A O 1
ATOM 1485 N N . PRO A 1 184 ? 11.055 2.473 13.008 1 93.44 184 PRO A N 1
ATOM 1486 C CA . PRO A 1 184 ? 10.219 2.98 14.094 1 93.44 184 PRO A CA 1
ATOM 1487 C C . PRO A 1 184 ? 10.867 4.141 14.844 1 93.44 184 PRO A C 1
ATOM 1489 O O . PRO A 1 184 ? 11.391 3.951 15.945 1 93.44 184 PRO A O 1
ATOM 1492 N N . LEU A 1 185 ? 10.719 5.305 14.391 1 95.88 185 LEU A N 1
ATOM 1493 C CA . LEU A 1 185 ? 11.555 6.453 14.711 1 95.88 185 LEU A CA 1
ATOM 1494 C C . LEU A 1 185 ? 10.945 7.27 15.844 1 95.88 185 LEU A C 1
ATOM 1496 O O . LEU A 1 185 ? 9.758 7.59 15.812 1 95.88 185 LEU A O 1
ATOM 1500 N N . HIS A 1 186 ? 11.742 7.539 16.828 1 96.25 186 HIS A N 1
ATOM 1501 C CA . HIS A 1 186 ? 11.555 8.594 17.812 1 96.25 186 HIS A CA 1
ATOM 1502 C C . HIS A 1 186 ? 12.625 9.672 17.688 1 96.25 186 HIS A C 1
ATOM 1504 O O . HIS A 1 186 ? 13.766 9.375 17.312 1 96.25 186 HIS A O 1
ATOM 1510 N N . THR A 1 187 ? 12.258 10.883 17.922 1 96.25 187 THR A N 1
ATOM 1511 C CA . THR A 1 187 ? 13.25 11.953 17.875 1 96.25 187 THR A CA 1
ATOM 1512 C C . THR A 1 187 ? 13.109 12.867 19.094 1 96.25 187 THR A C 1
ATOM 1514 O O . THR A 1 187 ? 12.062 12.883 19.75 1 96.25 187 THR A O 1
ATOM 1517 N N . SER A 1 188 ? 14.156 13.562 19.422 1 95.31 188 SER A N 1
ATOM 1518 C CA . SER A 1 188 ? 14.172 14.633 20.406 1 95.31 188 SER A CA 1
ATOM 1519 C C . SER A 1 188 ? 15.109 15.758 19.969 1 95.31 188 SER A C 1
ATOM 1521 O O . SER A 1 188 ? 16.031 15.539 19.188 1 95.31 188 SER A O 1
ATOM 1523 N N . LEU A 1 189 ? 14.781 16.875 20.297 1 93.5 189 LEU A N 1
ATOM 1524 C CA . LEU A 1 189 ? 15.648 18.047 20.141 1 93.5 189 LEU A CA 1
ATOM 1525 C C . LEU A 1 189 ? 15.914 18.688 21.5 1 93.5 189 LEU A C 1
ATOM 1527 O O . LEU A 1 189 ? 15.148 19.562 21.938 1 93.5 189 LEU A O 1
ATOM 1531 N N . GLN A 1 190 ? 16.984 18.328 22.047 1 90.12 190 GLN A N 1
ATOM 1532 C CA . GLN A 1 190 ? 17.406 18.797 23.359 1 90.12 190 GLN A CA 1
ATOM 1533 C C . GLN A 1 190 ? 18.906 19 23.422 1 90.12 190 GLN A C 1
ATOM 1535 O O . GLN A 1 190 ? 19.672 18.281 22.766 1 90.12 190 GLN A O 1
ATOM 1540 N N . ASN A 1 191 ? 19.344 20.016 24.125 1 85.12 191 ASN A N 1
ATOM 1541 C CA . ASN A 1 191 ? 20.766 20.281 24.359 1 85.12 191 ASN A CA 1
ATOM 1542 C C . ASN A 1 191 ? 21.531 20.391 23.047 1 85.12 191 ASN A C 1
ATOM 1544 O O . ASN A 1 191 ? 22.625 19.812 22.922 1 85.12 191 ASN A O 1
ATOM 1548 N N . ASN A 1 192 ? 20.906 20.969 22.062 1 84.06 192 ASN A N 1
ATOM 1549 C CA . ASN A 1 192 ? 21.5 21.219 20.75 1 84.06 192 ASN A CA 1
ATOM 1550 C C . ASN A 1 192 ? 21.781 19.922 20 1 84.06 192 ASN A C 1
ATOM 1552 O O . ASN A 1 192 ? 22.703 19.844 19.203 1 84.06 192 ASN A O 1
ATOM 1556 N N . GLU A 1 193 ? 21.016 18.922 20.422 1 89.06 193 GLU A N 1
ATOM 1557 C CA . GLU A 1 193 ? 21.188 17.625 19.766 1 89.06 193 GLU A CA 1
ATOM 1558 C C . GLU A 1 193 ? 19.844 17.109 19.234 1 89.06 193 GLU A C 1
ATOM 1560 O O . GLU A 1 193 ? 18.828 17.188 19.906 1 89.06 193 GLU A O 1
ATOM 1565 N N . LEU A 1 194 ? 19.891 16.656 18.031 1 94 194 LEU A N 1
ATOM 1566 C CA . LEU A 1 194 ? 18.797 15.891 17.469 1 94 194 LEU A CA 1
ATOM 1567 C C . LEU A 1 194 ? 19.031 14.391 17.625 1 94 194 LEU A C 1
ATOM 1569 O O . LEU A 1 194 ? 19.953 13.836 17.031 1 94 194 LEU A O 1
ATOM 1573 N N . ASP A 1 195 ? 18.203 13.789 18.391 1 94.5 195 ASP A N 1
ATOM 1574 C CA . ASP A 1 195 ? 18.297 12.344 18.578 1 94.5 195 ASP A CA 1
ATOM 1575 C C . ASP A 1 195 ? 17.453 11.602 17.547 1 94.5 195 ASP A C 1
ATOM 1577 O O . ASP A 1 195 ? 16.344 12.023 17.234 1 94.5 195 ASP A O 1
ATOM 1581 N N . LEU A 1 196 ? 18.031 10.57 17.016 1 95.75 196 LEU A N 1
ATOM 1582 C CA . LEU A 1 196 ? 17.359 9.578 16.188 1 95.75 196 LEU A CA 1
ATOM 1583 C C . LEU A 1 196 ? 17.344 8.219 16.891 1 95.75 196 LEU A C 1
ATOM 1585 O O . LEU A 1 196 ? 18.375 7.559 17 1 95.75 196 LEU A O 1
ATOM 1589 N N . GLN A 1 197 ? 16.188 7.848 17.312 1 94.69 197 GLN A N 1
ATOM 1590 C CA . GLN A 1 197 ? 16.109 6.594 18.047 1 94.69 197 GLN A CA 1
ATOM 1591 C C . GLN A 1 197 ? 15.117 5.637 17.391 1 94.69 197 GLN A C 1
ATOM 1593 O O . GLN A 1 197 ? 13.992 6.023 17.062 1 94.69 197 GLN A O 1
ATOM 1598 N N . SER A 1 198 ? 15.578 4.426 17.141 1 93.75 198 SER A N 1
ATOM 1599 C CA . SER A 1 198 ? 14.641 3.354 16.844 1 93.75 198 SER A CA 1
ATOM 1600 C C . SER A 1 198 ? 14.141 2.686 18.125 1 93.75 198 SER A C 1
ATOM 1602 O O . SER A 1 198 ? 14.938 2.309 18.984 1 93.75 198 SER A O 1
ATOM 1604 N N . LYS A 1 199 ? 12.875 2.611 18.219 1 92.5 199 LYS A N 1
ATOM 1605 C CA . LYS A 1 199 ? 12.266 2 19.391 1 92.5 199 LYS A CA 1
ATOM 1606 C C . LYS A 1 199 ? 10.914 1.371 19.047 1 92.5 199 LYS A C 1
ATOM 1608 O O . LYS A 1 199 ? 10.062 2.016 18.438 1 92.5 199 LYS A O 1
ATOM 1613 N N . LEU A 1 200 ? 10.797 0.113 19.469 1 90.44 200 LEU A N 1
ATOM 1614 C CA . LEU A 1 200 ? 9.531 -0.597 19.297 1 90.44 200 LEU A CA 1
ATOM 1615 C C . LEU A 1 200 ? 9.109 -1.277 20.594 1 90.44 200 LEU A C 1
ATOM 1617 O O . LEU A 1 200 ? 9.797 -2.182 21.078 1 90.44 200 LEU A O 1
ATOM 1621 N N . ASP A 1 201 ? 8.078 -0.844 21.172 1 90.25 201 ASP A N 1
ATOM 1622 C CA . ASP A 1 201 ? 7.523 -1.475 22.359 1 90.25 201 ASP A CA 1
ATOM 1623 C C . ASP A 1 201 ? 6.004 -1.603 22.25 1 90.25 201 ASP A C 1
ATOM 1625 O O . ASP A 1 201 ? 5.434 -1.396 21.188 1 90.25 201 ASP A O 1
ATOM 1629 N N . GLU A 1 202 ? 5.383 -1.982 23.266 1 86.31 202 GLU A N 1
ATOM 1630 C CA . GLU A 1 202 ? 3.955 -2.281 23.234 1 86.31 202 GLU A CA 1
ATOM 1631 C C . GLU A 1 202 ? 3.131 -1.021 22.984 1 86.31 202 GLU A C 1
ATOM 1633 O O . GLU A 1 202 ? 2.033 -1.091 22.422 1 86.31 202 GLU A O 1
ATOM 1638 N N . ASP A 1 203 ? 3.664 0.121 23.281 1 88.94 203 ASP A N 1
ATOM 1639 C CA . ASP A 1 203 ? 2.896 1.36 23.188 1 88.94 203 ASP A CA 1
ATOM 1640 C C . ASP A 1 203 ? 3.209 2.102 21.891 1 88.94 203 ASP A C 1
ATOM 1642 O O . ASP A 1 203 ? 2.604 3.135 21.594 1 88.94 203 ASP A O 1
ATOM 1646 N N . SER A 1 204 ? 4.129 1.511 21.141 1 90.88 204 SER A N 1
ATOM 1647 C CA . SER A 1 204 ? 4.5 2.16 19.891 1 90.88 204 SER A CA 1
ATOM 1648 C C . SER A 1 204 ? 3.34 2.154 18.891 1 90.88 204 SER A C 1
ATOM 1650 O O . SER A 1 204 ? 2.609 1.167 18.797 1 90.88 204 SER A O 1
ATOM 1652 N N . SER A 1 205 ? 3.178 3.283 18.188 1 91.62 205 SER A N 1
ATOM 1653 C CA . SER A 1 205 ? 2.176 3.393 17.125 1 91.62 205 SER A CA 1
ATOM 1654 C C . SER A 1 205 ? 2.621 2.668 15.867 1 91.62 205 SER A C 1
ATOM 1656 O O . SER A 1 205 ? 1.814 2.42 14.969 1 91.62 205 SER A O 1
ATOM 1658 N N . PHE A 1 206 ? 3.904 2.326 15.812 1 88.88 206 PHE A N 1
ATOM 1659 C CA . PHE A 1 206 ? 4.453 1.599 14.672 1 88.88 206 PHE A CA 1
ATOM 1660 C C . PHE A 1 206 ? 3.799 0.228 14.539 1 88.88 206 PHE A C 1
ATOM 1662 O O . PHE A 1 206 ? 3.686 -0.508 15.523 1 88.88 206 PHE A O 1
ATOM 1669 N N . LEU A 1 207 ? 3.357 -0.108 13.289 1 89.88 207 LEU A N 1
ATOM 1670 C CA . LEU A 1 207 ? 2.477 -1.257 13.109 1 89.88 207 LEU A CA 1
ATOM 1671 C C . LEU A 1 207 ? 3.273 -2.5 12.734 1 89.88 207 LEU A C 1
ATOM 1673 O O . LEU A 1 207 ? 2.795 -3.625 12.898 1 89.88 207 LEU A O 1
ATOM 1677 N N . LEU A 1 208 ? 4.465 -2.367 12.156 1 90.25 208 LEU A N 1
ATOM 1678 C CA . LEU A 1 208 ? 5.297 -3.49 11.742 1 90.25 208 LEU A CA 1
ATOM 1679 C C . LEU A 1 208 ? 6.125 -4.012 12.914 1 90.25 208 LEU A C 1
ATOM 1681 O O . LEU A 1 208 ? 6.176 -3.381 13.977 1 90.25 208 LEU A O 1
ATOM 1685 N N . ARG A 1 209 ? 6.789 -5.082 12.703 1 89.12 209 ARG A N 1
ATOM 1686 C CA . ARG A 1 209 ? 7.516 -5.75 13.773 1 89.12 209 ARG A CA 1
ATOM 1687 C C . ARG A 1 209 ? 9.008 -5.461 13.695 1 89.12 209 ARG A C 1
ATOM 1689 O O . ARG A 1 209 ? 9.789 -5.969 14.5 1 89.12 209 ARG A O 1
ATOM 1696 N N . ASN A 1 210 ? 9.477 -4.676 12.742 1 87.88 210 ASN A N 1
ATOM 1697 C CA . ASN A 1 210 ? 10.906 -4.422 12.586 1 87.88 210 ASN A CA 1
ATOM 1698 C C . ASN A 1 210 ? 11.398 -3.373 13.578 1 87.88 210 ASN A C 1
ATOM 1700 O O . ASN A 1 210 ? 10.625 -2.529 14.039 1 87.88 210 ASN A O 1
ATOM 1704 N N . ASN A 1 211 ? 12.672 -3.488 13.938 1 90.75 211 ASN A N 1
ATOM 1705 C CA . ASN A 1 211 ? 13.312 -2.568 14.867 1 90.75 211 ASN A CA 1
ATOM 1706 C C . ASN A 1 211 ? 14.789 -2.373 14.539 1 90.75 211 ASN A C 1
ATOM 1708 O O . ASN A 1 211 ? 15.648 -3.053 15.094 1 90.75 211 ASN A O 1
ATOM 1712 N N . PHE A 1 212 ? 15.109 -1.468 13.719 1 91.81 212 PHE A N 1
ATOM 1713 C CA . PHE A 1 212 ? 16.469 -1.087 13.367 1 91.81 212 PHE A CA 1
ATOM 1714 C C . PHE A 1 212 ? 16.547 0.393 13.016 1 91.81 212 PHE A C 1
ATOM 1716 O O . PHE A 1 212 ? 15.516 1.056 12.875 1 91.81 212 PHE A O 1
ATOM 1723 N N . LEU A 1 213 ? 17.719 0.883 12.977 1 94.31 213 LEU A N 1
ATOM 1724 C CA . LEU A 1 213 ? 17.938 2.291 12.664 1 94.31 213 LEU A CA 1
ATOM 1725 C C . LEU A 1 213 ? 18.75 2.441 11.375 1 94.31 213 LEU A C 1
ATOM 1727 O O . LEU A 1 213 ? 19.766 1.772 11.188 1 94.31 213 LEU A O 1
ATOM 1731 N N . GLU A 1 214 ? 18.312 3.164 10.484 1 94.88 214 GLU A N 1
ATOM 1732 C CA . GLU A 1 214 ? 19.031 3.561 9.281 1 94.88 214 GLU A CA 1
ATOM 1733 C C . GLU A 1 214 ? 18.672 4.984 8.867 1 94.88 214 GLU A C 1
ATOM 1735 O O . GLU A 1 214 ? 17.562 5.449 9.125 1 94.88 214 GLU A O 1
ATOM 1740 N N . TYR A 1 215 ? 19.547 5.652 8.297 1 96.19 215 TYR A N 1
ATOM 1741 C CA . TYR A 1 215 ? 19.312 7.008 7.809 1 96.19 215 TYR A CA 1
ATOM 1742 C C . TYR A 1 215 ? 20.375 7.406 6.789 1 96.19 215 TYR A C 1
ATOM 1744 O O . TYR A 1 215 ? 21.359 6.688 6.59 1 96.19 215 TYR A O 1
ATOM 1752 N N . THR A 1 216 ? 20.203 8.508 6.102 1 96.69 216 THR A N 1
ATOM 1753 C CA . THR A 1 216 ? 21.062 8.984 5.031 1 96.69 216 THR A CA 1
ATOM 1754 C C . THR A 1 216 ? 21.422 10.461 5.23 1 96.69 216 THR A C 1
ATOM 1756 O O . THR A 1 216 ? 20.547 11.266 5.582 1 96.69 216 THR A O 1
ATOM 1759 N N . LEU A 1 217 ? 22.641 10.773 5.047 1 96.38 217 LEU A N 1
ATOM 1760 C CA . LEU A 1 217 ? 23.094 12.148 4.879 1 96.38 217 LEU A CA 1
ATOM 1761 C C . LEU A 1 217 ? 23.422 12.445 3.416 1 96.38 217 LEU A C 1
ATOM 1763 O O . LEU A 1 217 ? 24.156 11.688 2.775 1 96.38 217 LEU A O 1
ATOM 1767 N N . ALA A 1 218 ? 22.891 13.461 2.908 1 97.25 218 ALA A N 1
ATOM 1768 C CA . ALA A 1 218 ? 23.219 13.938 1.566 1 97.25 218 ALA A CA 1
ATOM 1769 C C . ALA A 1 218 ? 24.016 15.234 1.627 1 97.25 218 ALA A C 1
ATOM 1771 O O . ALA A 1 218 ? 23.703 16.125 2.424 1 97.25 218 ALA A O 1
ATOM 1772 N N . VAL A 1 219 ? 25.078 15.32 0.829 1 96 219 VAL A N 1
ATOM 1773 C CA . VAL A 1 219 ? 25.906 16.5 0.741 1 96 219 VAL A CA 1
ATOM 1774 C C . VAL A 1 219 ? 26.266 16.781 -0.719 1 96 219 VAL A C 1
ATOM 1776 O O . VAL A 1 219 ? 26.188 15.891 -1.562 1 96 219 VAL A O 1
ATOM 1779 N N . PRO A 1 220 ? 26.594 18.062 -1.042 1 95.75 220 PRO A N 1
ATOM 1780 C CA . PRO A 1 220 ? 27.016 18.328 -2.418 1 95.75 220 PRO A CA 1
ATOM 1781 C C . PRO A 1 220 ? 28.406 17.781 -2.719 1 95.75 220 PRO A C 1
ATOM 1783 O O . PRO A 1 220 ? 29.281 17.797 -1.85 1 95.75 220 PRO A O 1
ATOM 1786 N N . LYS A 1 221 ? 28.656 17.359 -3.951 1 94.06 221 LYS A N 1
ATOM 1787 C CA . LYS A 1 221 ? 30 17 -4.406 1 94.06 221 LYS A CA 1
ATOM 1788 C C . LYS A 1 221 ? 30.922 18.219 -4.434 1 94.06 221 LYS A C 1
ATOM 1790 O O . LYS A 1 221 ? 32.094 18.109 -4.098 1 94.06 221 LYS A O 1
ATOM 1795 N N . GLU A 1 222 ? 30.312 19.312 -4.898 1 92.94 222 GLU A N 1
ATOM 1796 C CA . GLU A 1 222 ? 31.016 20.578 -4.949 1 92.94 222 GLU A CA 1
ATOM 1797 C C . GLU A 1 222 ? 30.312 21.641 -4.113 1 92.94 222 GLU A C 1
ATOM 1799 O O . GLU A 1 222 ? 29.5 22.422 -4.641 1 92.94 222 GLU A O 1
ATOM 1804 N N . TRP A 1 223 ? 30.766 21.797 -2.869 1 90.94 223 TRP A N 1
ATOM 1805 C CA . TRP A 1 223 ? 30.078 22.641 -1.889 1 90.94 223 TRP A CA 1
ATOM 1806 C C . TRP A 1 223 ? 30.031 24.094 -2.348 1 90.94 223 TRP A C 1
ATOM 1808 O O . TRP A 1 223 ? 29.031 24.781 -2.168 1 90.94 223 TRP A O 1
ATOM 1818 N N . GLU A 1 224 ? 31.078 24.531 -2.99 1 89.06 224 GLU A N 1
ATOM 1819 C CA . GLU A 1 224 ? 31.219 25.953 -3.312 1 89.06 224 GLU A CA 1
ATOM 1820 C C . GLU A 1 224 ? 30.453 26.312 -4.578 1 89.06 224 GLU A C 1
ATOM 1822 O O . GLU A 1 224 ? 30.219 27.484 -4.855 1 89.06 224 GLU A O 1
ATOM 1827 N N . LYS A 1 225 ? 29.969 25.328 -5.234 1 93.12 225 LYS A N 1
ATOM 1828 C CA . LYS A 1 225 ? 29.391 25.594 -6.547 1 93.12 225 LYS A CA 1
ATOM 1829 C C . LYS A 1 225 ? 27.875 25.5 -6.508 1 93.12 225 LYS A C 1
ATOM 1831 O O . LYS A 1 225 ? 27.203 25.641 -7.539 1 93.12 225 LYS A O 1
ATOM 1836 N N . ILE A 1 226 ? 27.375 25.312 -5.348 1 95.69 226 ILE A N 1
ATOM 1837 C CA . ILE A 1 226 ? 25.922 25.141 -5.293 1 95.69 226 ILE A CA 1
ATOM 1838 C C . ILE A 1 226 ? 25.344 26 -4.164 1 95.69 226 ILE A C 1
ATOM 1840 O O . ILE A 1 226 ? 25.906 26.047 -3.066 1 95.69 226 ILE A O 1
ATOM 1844 N N . SER A 1 227 ? 24.234 26.672 -4.43 1 96.81 227 SER A N 1
ATOM 1845 C CA . SER A 1 227 ? 23.547 27.438 -3.402 1 96.81 227 SER A CA 1
ATOM 1846 C C . SER A 1 227 ? 22.719 26.531 -2.488 1 96.81 227 SER A C 1
ATOM 1848 O O . SER A 1 227 ? 22.484 25.359 -2.811 1 96.81 227 SER A O 1
ATOM 1850 N N . LEU A 1 228 ? 22.359 27.062 -1.324 1 97.06 228 LEU A N 1
ATOM 1851 C CA . LEU A 1 228 ? 21.5 26.297 -0.416 1 97.06 228 LEU A CA 1
ATOM 1852 C C . LEU A 1 228 ? 20.188 25.922 -1.091 1 97.06 228 LEU A C 1
ATOM 1854 O O . LEU A 1 228 ? 19.734 24.781 -0.976 1 97.06 228 LEU A O 1
ATOM 1858 N N . LYS A 1 229 ? 19.625 26.859 -1.814 1 97.94 229 LYS A N 1
ATOM 1859 C CA . LYS A 1 229 ? 18.391 26.641 -2.549 1 97.94 229 LYS A CA 1
ATOM 1860 C C . LYS A 1 229 ? 18.547 25.5 -3.557 1 97.94 229 LYS A C 1
ATOM 1862 O O . LYS A 1 229 ? 17.719 24.578 -3.607 1 97.94 229 LYS A O 1
ATOM 1867 N N . ASP A 1 230 ? 19.531 25.531 -4.359 1 97.62 230 ASP A N 1
ATOM 1868 C CA . ASP A 1 230 ? 19.734 24.516 -5.395 1 97.62 230 ASP A CA 1
ATOM 1869 C C . ASP A 1 230 ? 20.031 23.156 -4.781 1 97.62 230 ASP A C 1
ATOM 1871 O O . ASP A 1 230 ? 19.578 22.125 -5.293 1 97.62 230 ASP A O 1
ATOM 1875 N N . PHE A 1 231 ? 20.859 23.203 -3.73 1 97.69 231 PHE A N 1
ATOM 1876 C CA . PHE A 1 231 ? 21.109 21.969 -3.004 1 97.69 231 PHE A CA 1
ATOM 1877 C C . PHE A 1 231 ? 19.812 21.359 -2.492 1 97.69 231 PHE A C 1
ATOM 1879 O O . PHE A 1 231 ? 19.562 20.156 -2.68 1 97.69 231 PHE A O 1
ATOM 1886 N N . HIS A 1 232 ? 18.938 22.172 -1.855 1 98.38 232 HIS A N 1
ATOM 1887 C CA . HIS A 1 232 ? 17.625 21.719 -1.398 1 98.38 232 HIS A CA 1
ATOM 1888 C C . HIS A 1 232 ? 16.812 21.141 -2.553 1 98.38 232 HIS A C 1
ATOM 1890 O O . HIS A 1 232 ? 16.188 20.078 -2.42 1 98.38 232 HIS A O 1
ATOM 1896 N N . GLN A 1 233 ? 16.797 21.797 -3.662 1 97.94 233 GLN A N 1
ATOM 1897 C CA . GLN A 1 233 ? 16.016 21.344 -4.801 1 97.94 233 GLN A CA 1
ATOM 1898 C C . GLN A 1 233 ? 16.469 19.984 -5.293 1 97.94 233 GLN A C 1
ATOM 1900 O O . GLN A 1 233 ? 15.641 19.141 -5.648 1 97.94 233 GLN A O 1
ATOM 1905 N N . GLU A 1 234 ? 17.812 19.75 -5.305 1 97.56 234 GLU A N 1
ATOM 1906 C CA . GLU A 1 234 ? 18.328 18.453 -5.676 1 97.56 234 GLU A CA 1
ATOM 1907 C C . GLU A 1 234 ? 17.859 17.359 -4.711 1 97.56 234 GLU A C 1
ATOM 1909 O O . GLU A 1 234 ? 17.438 16.281 -5.133 1 97.56 234 GLU A O 1
ATOM 1914 N N . CYS A 1 235 ? 17.875 17.672 -3.477 1 98 235 CYS A N 1
ATOM 1915 C CA . CYS A 1 235 ? 17.484 16.703 -2.453 1 98 235 CYS A CA 1
ATOM 1916 C C . CYS A 1 235 ? 15.969 16.531 -2.438 1 98 235 CYS A C 1
ATOM 1918 O O . CYS A 1 235 ? 15.477 15.414 -2.24 1 98 235 CYS A O 1
ATOM 1920 N N . PHE A 1 236 ? 15.266 17.625 -2.619 1 97.75 236 PHE A N 1
ATOM 1921 C CA . PHE A 1 236 ? 13.805 17.625 -2.609 1 97.75 236 PHE A CA 1
ATOM 1922 C C . PHE A 1 236 ? 13.258 16.609 -3.611 1 97.75 236 PHE A C 1
ATOM 1924 O O . PHE A 1 236 ? 12.344 15.852 -3.295 1 97.75 236 PHE A O 1
ATOM 1931 N N . GLU A 1 237 ? 13.781 16.516 -4.75 1 94.56 237 GLU A N 1
ATOM 1932 C CA . GLU A 1 237 ? 13.352 15.609 -5.816 1 94.56 237 GLU A CA 1
ATOM 1933 C C . GLU A 1 237 ? 13.539 14.148 -5.418 1 94.56 237 GLU A C 1
ATOM 1935 O O . GLU A 1 237 ? 12.797 13.281 -5.875 1 94.56 237 GLU A O 1
ATOM 1940 N N . LEU A 1 238 ? 14.469 13.953 -4.574 1 94.5 238 LEU A N 1
ATOM 1941 C CA . LEU A 1 238 ? 14.805 12.586 -4.191 1 94.5 238 LEU A CA 1
ATOM 1942 C C . LEU A 1 238 ? 13.969 12.141 -2.9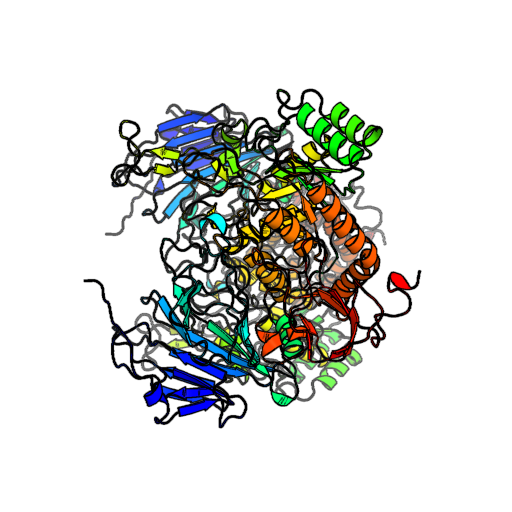96 1 94.5 238 LEU A C 1
ATOM 1944 O O . LEU A 1 238 ? 13.555 10.977 -2.922 1 94.5 238 LEU A O 1
ATOM 1948 N N . PHE A 1 239 ? 13.68 13.055 -2.064 1 95.94 239 PHE A N 1
ATOM 1949 C CA . PHE A 1 239 ? 13.211 12.602 -0.755 1 95.94 239 PHE A CA 1
ATOM 1950 C C . PHE A 1 239 ? 11.781 13.055 -0.507 1 95.94 239 PHE A C 1
ATOM 1952 O O . PHE A 1 239 ? 11.109 12.547 0.393 1 95.94 239 PHE A O 1
ATOM 1959 N N . LEU A 1 240 ? 11.281 14.016 -1.262 1 97 240 LEU A N 1
ATOM 1960 C CA . LEU A 1 240 ? 9.953 14.586 -1.05 1 97 240 LEU A CA 1
ATOM 1961 C C . LEU A 1 240 ? 9.172 14.648 -2.359 1 97 240 LEU A C 1
ATOM 1963 O O . LEU A 1 240 ? 9.586 14.055 -3.359 1 97 240 LEU A O 1
ATOM 1967 N N . ALA A 1 241 ? 7.949 15.25 -2.324 1 96.12 241 ALA A N 1
ATOM 1968 C CA . ALA A 1 241 ? 7.121 15.414 -3.516 1 96.12 241 ALA A CA 1
ATOM 1969 C C . ALA A 1 241 ? 6.543 16.828 -3.59 1 96.12 241 ALA A C 1
ATOM 1971 O O . ALA A 1 241 ? 6.469 17.531 -2.576 1 96.12 241 ALA A O 1
ATOM 1972 N N . ALA A 1 242 ? 6.285 17.156 -4.781 1 97.44 242 ALA A N 1
ATOM 1973 C CA . ALA A 1 242 ? 5.625 18.438 -5.027 1 97.44 242 ALA A CA 1
ATOM 1974 C C . ALA A 1 242 ? 4.176 18.234 -5.449 1 97.44 242 ALA A C 1
ATOM 1976 O O . ALA A 1 242 ? 3.801 17.156 -5.906 1 97.44 242 ALA A O 1
ATOM 1977 N N . PRO A 1 243 ? 3.381 19.266 -5.207 1 97.56 243 PRO A N 1
ATOM 1978 C CA . PRO A 1 243 ? 2.029 19.188 -5.766 1 97.56 243 PRO A CA 1
ATOM 1979 C C . PRO A 1 243 ? 2.027 18.969 -7.277 1 97.56 243 PRO A C 1
ATOM 1981 O O . PRO A 1 243 ? 2.947 19.406 -7.969 1 97.56 243 PRO A O 1
ATOM 1984 N N . THR A 1 244 ? 0.99 18.281 -7.785 1 97.56 244 THR A N 1
ATOM 1985 C CA . THR A 1 244 ? 0.887 17.984 -9.211 1 97.56 244 THR A CA 1
ATOM 1986 C C . THR A 1 244 ? -0.171 18.875 -9.867 1 97.56 244 THR A C 1
ATOM 1988 O O . THR A 1 244 ? -0.287 18.906 -11.094 1 97.56 244 THR A O 1
ATOM 1991 N N . ALA A 1 245 ? -0.951 19.547 -9.07 1 98 245 ALA A N 1
ATOM 1992 C CA . ALA A 1 245 ? -1.969 20.484 -9.523 1 98 245 ALA A CA 1
ATOM 1993 C C . ALA A 1 245 ? -2.205 21.578 -8.484 1 98 245 ALA A C 1
ATOM 1995 O O . ALA A 1 245 ? -1.727 21.469 -7.348 1 98 245 ALA A O 1
ATOM 1996 N N . HIS A 1 246 ? -2.758 22.672 -8.922 1 97.81 246 HIS A N 1
ATOM 1997 C CA . HIS A 1 246 ? -3.061 23.75 -7.98 1 97.81 246 HIS A CA 1
ATOM 1998 C C . HIS A 1 246 ? -4.418 23.531 -7.316 1 97.81 246 HIS A C 1
ATOM 2000 O O . HIS A 1 246 ? -5.27 22.828 -7.859 1 97.81 246 HIS A O 1
ATOM 2006 N N . PRO A 1 247 ? -4.641 24.109 -6.125 1 97.38 247 PRO A N 1
ATOM 2007 C CA . PRO A 1 247 ? -5.965 24.062 -5.492 1 97.38 247 PRO A CA 1
ATOM 2008 C C . PRO A 1 247 ? -6.957 25.031 -6.121 1 97.38 247 PRO A C 1
ATOM 2010 O O . PRO A 1 247 ? -6.648 25.672 -7.133 1 97.38 247 PRO A O 1
ATOM 2013 N N . SER A 1 248 ? -8.133 25.109 -5.535 1 96.38 248 SER A N 1
ATOM 2014 C CA . SER A 1 248 ? -9.133 26.047 -6.051 1 96.38 248 SER A CA 1
ATOM 2015 C C . SER A 1 248 ? -8.602 27.469 -6.066 1 96.38 248 SER A C 1
ATOM 2017 O O . SER A 1 248 ? -8.203 28 -5.031 1 96.38 248 SER A O 1
ATOM 2019 N N . LEU A 1 249 ? -8.656 28.078 -7.184 1 96.5 249 LEU A N 1
ATOM 2020 C CA . LEU A 1 249 ? -8.172 29.453 -7.312 1 96.5 249 LEU A CA 1
ATOM 2021 C C . LEU A 1 249 ? -9.117 30.438 -6.629 1 96.5 249 LEU A C 1
ATOM 2023 O O . LEU A 1 249 ? -8.703 31.516 -6.207 1 96.5 249 LEU A O 1
ATOM 2027 N N . GLU A 1 250 ? -10.305 30.016 -6.484 1 95.5 250 GLU A N 1
ATOM 2028 C CA . GLU A 1 250 ? -11.273 30.875 -5.801 1 95.5 250 GLU A CA 1
ATOM 2029 C C . GLU A 1 250 ? -10.898 31.062 -4.336 1 95.5 250 GLU A C 1
ATOM 2031 O O . GLU A 1 250 ? -11.062 32.156 -3.789 1 95.5 250 GLU A O 1
ATOM 2036 N N . ILE A 1 251 ? -10.406 30.016 -3.807 1 96.81 251 ILE A N 1
ATOM 2037 C CA . ILE A 1 251 ? -10.008 30.047 -2.402 1 96.81 251 ILE A CA 1
ATOM 2038 C C . ILE A 1 251 ? -8.797 30.969 -2.232 1 96.81 251 ILE A C 1
ATOM 2040 O O . ILE A 1 251 ? -8.633 31.609 -1.189 1 96.81 251 ILE A O 1
ATOM 2044 N N . ILE A 1 252 ? -7.992 31.062 -3.219 1 97.19 252 ILE A N 1
ATOM 2045 C CA . ILE A 1 252 ? -6.828 31.938 -3.203 1 97.19 252 ILE A CA 1
ATOM 2046 C C . ILE A 1 252 ? -7.266 33.375 -3.457 1 97.19 252 ILE A C 1
ATOM 2048 O O . ILE A 1 252 ? -6.809 34.312 -2.781 1 97.19 252 ILE A O 1
ATOM 2052 N N . ASN A 1 253 ? -8.203 33.594 -4.281 1 96.94 253 ASN A N 1
ATOM 2053 C CA . ASN A 1 253 ? -8.609 34.906 -4.766 1 96.94 253 ASN A CA 1
ATOM 2054 C C . ASN A 1 253 ? -9.344 35.688 -3.688 1 96.94 253 ASN A C 1
ATOM 2056 O O . ASN A 1 253 ? -9.18 36.906 -3.584 1 96.94 253 ASN A O 1
ATOM 2060 N N . LYS A 1 254 ? -10.195 35 -3 1 97.62 254 LYS A N 1
ATOM 2061 C CA . LYS A 1 254 ? -11 35.656 -1.98 1 97.62 254 LYS A CA 1
ATOM 2062 C C . LYS A 1 254 ? -10.969 34.906 -0.665 1 97.62 254 LYS A C 1
ATOM 2064 O O . LYS A 1 254 ? -10.719 33.688 -0.653 1 97.62 254 LYS A O 1
ATOM 2069 N N . PRO A 1 255 ? -11.273 35.562 0.45 1 98.12 255 PRO A N 1
ATOM 2070 C CA . PRO A 1 255 ? -11.18 34.938 1.763 1 98.12 255 PRO A CA 1
ATOM 2071 C C . PRO A 1 255 ? -12.289 33.906 2 1 98.12 255 PRO A C 1
ATOM 2073 O O . PRO A 1 255 ? -13.352 34 1.383 1 98.12 255 PRO A O 1
ATOM 2076 N N . ILE A 1 256 ? -11.961 32.969 2.887 1 98.31 256 ILE A N 1
ATOM 2077 C CA . ILE A 1 256 ? -12.945 32.094 3.512 1 98.31 256 ILE A CA 1
ATOM 2078 C C . ILE A 1 256 ? -13.492 32.75 4.777 1 98.31 256 ILE A C 1
ATOM 2080 O O . ILE A 1 256 ? -12.742 33.344 5.555 1 98.31 256 ILE A O 1
ATOM 2084 N N . TRP A 1 257 ? -14.766 32.688 4.953 1 98.5 257 TRP A N 1
ATOM 2085 C CA . TRP A 1 257 ? -15.375 33.156 6.199 1 98.5 257 TRP A CA 1
ATOM 2086 C C . TRP A 1 257 ? -15.969 32 6.98 1 98.5 257 TRP A C 1
ATOM 2088 O O . TRP A 1 257 ? -16.953 31.391 6.559 1 98.5 257 TRP A O 1
ATOM 2098 N N . SER A 1 258 ? -15.391 31.672 8.148 1 97.69 258 SER A N 1
ATOM 2099 C CA . SER A 1 258 ? -15.758 30.516 8.961 1 97.69 258 SER A CA 1
ATOM 2100 C C . SER A 1 258 ? -16.656 30.922 10.125 1 97.69 258 SER A C 1
ATOM 2102 O O . SER A 1 258 ? -16.5 32 10.695 1 97.69 258 SER A O 1
ATOM 2104 N N . THR A 1 259 ? -17.531 30.031 10.531 1 96.81 259 THR A N 1
ATOM 2105 C CA . THR A 1 259 ? -18.391 30.297 11.68 1 96.81 259 THR A CA 1
ATOM 2106 C C . THR A 1 259 ? -17.734 29.797 12.969 1 96.81 259 THR A C 1
ATOM 2108 O O . THR A 1 259 ? -18.266 29.984 14.062 1 96.81 259 THR A O 1
ATOM 2111 N N . TRP A 1 260 ? -16.625 29.188 12.969 1 93.94 260 TRP A N 1
ATOM 2112 C CA . TRP A 1 260 ? -16.016 28.484 14.094 1 93.94 260 TRP A CA 1
ATOM 2113 C C . TRP A 1 260 ? -15.789 29.438 15.266 1 93.94 260 TRP A C 1
ATOM 2115 O O . TRP A 1 260 ? -16.594 29.469 16.203 1 93.94 260 TRP A O 1
ATOM 2125 N N . ALA A 1 261 ? -14.93 30.312 15.258 1 89.62 261 ALA A N 1
ATOM 2126 C CA . ALA A 1 261 ? -14.539 31.109 16.422 1 89.62 261 ALA A CA 1
ATOM 2127 C C . ALA A 1 261 ? -15.633 32.125 16.781 1 89.62 261 ALA A C 1
ATOM 2129 O O . ALA A 1 261 ? -15.812 32.438 17.953 1 89.62 261 ALA A O 1
ATOM 2130 N N . ASN A 1 262 ? -16.297 32.562 15.773 1 89.94 262 ASN A N 1
ATOM 2131 C CA . ASN A 1 262 ? -17.328 33.562 15.992 1 89.94 262 ASN A CA 1
ATOM 2132 C C . ASN A 1 262 ? -18.562 32.969 16.656 1 89.94 262 ASN A C 1
ATOM 2134 O O . ASN A 1 262 ? -19.266 33.656 17.391 1 89.94 262 ASN A O 1
ATOM 2138 N N . PHE A 1 263 ? -18.859 31.719 16.344 1 91.44 263 PHE A N 1
ATOM 2139 C CA . PHE A 1 263 ? -20.125 31.156 16.797 1 91.44 263 PHE A CA 1
ATOM 2140 C C . PHE A 1 263 ? -19.875 29.938 17.688 1 91.44 263 PHE A C 1
ATOM 2142 O O . PHE A 1 263 ? -20.75 29.547 18.469 1 91.44 263 PHE A O 1
ATOM 2149 N N . TRP A 1 264 ? -18.781 29.297 17.484 1 90.25 264 TRP A N 1
ATOM 2150 C CA . TRP A 1 264 ? -18.531 28 18.109 1 90.25 264 TRP A CA 1
ATOM 2151 C C . TRP A 1 264 ? -19.641 27.016 17.75 1 90.25 264 TRP A C 1
ATOM 2153 O O . TRP A 1 264 ? -19.969 26.828 16.578 1 90.25 264 TRP A O 1
ATOM 2163 N N . LYS A 1 265 ? -20.266 26.406 18.781 1 91.88 265 LYS A N 1
ATOM 2164 C CA . LYS A 1 265 ? -21.266 25.391 18.5 1 91.88 265 LYS A CA 1
ATOM 2165 C C . LYS A 1 265 ? -22.656 26.016 18.359 1 91.88 265 LYS A C 1
ATOM 2167 O O . LYS A 1 265 ? -23.641 25.312 18.078 1 91.88 265 LYS A O 1
ATOM 2172 N N . ALA A 1 266 ? -22.797 27.312 18.422 1 92.19 266 ALA A N 1
ATOM 2173 C CA . ALA A 1 266 ? -24.109 27.938 18.531 1 92.19 266 ALA A CA 1
ATOM 2174 C C . ALA A 1 266 ? -24.625 28.391 17.156 1 92.19 266 ALA A C 1
ATOM 2176 O O . ALA A 1 266 ? -25.719 28.953 17.047 1 92.19 266 ALA A O 1
ATOM 2177 N N . VAL A 1 267 ? -23.891 28.219 16.156 1 94.94 267 VAL A N 1
ATOM 2178 C CA . VAL A 1 267 ? -24.281 28.672 14.828 1 94.94 267 VAL A CA 1
ATOM 2179 C C . VAL A 1 267 ? -25.625 28.047 14.438 1 94.94 267 VAL A C 1
ATOM 2181 O O . VAL A 1 267 ? -25.875 26.875 14.719 1 94.94 267 VAL A O 1
ATOM 2184 N N . ASP A 1 268 ? -26.516 28.828 13.891 1 97.06 268 ASP A N 1
ATOM 2185 C CA . ASP A 1 268 ? -27.797 28.391 13.336 1 97.06 268 ASP A CA 1
ATOM 2186 C C . ASP A 1 268 ? -28.141 29.172 12.07 1 97.06 268 ASP A C 1
ATOM 2188 O O . ASP A 1 268 ? -27.344 29.984 11.594 1 97.06 268 ASP A O 1
ATOM 2192 N N . GLN A 1 269 ? -29.281 28.859 11.531 1 97.75 269 GLN A N 1
ATOM 2193 C CA . GLN A 1 269 ? -29.688 29.438 10.25 1 97.75 269 GLN A CA 1
ATOM 2194 C C . GLN A 1 269 ? -29.719 30.953 10.32 1 97.75 269 GLN A C 1
ATOM 2196 O O . GLN A 1 269 ? -29.188 31.625 9.43 1 97.75 269 GLN A O 1
ATOM 2201 N N . ASN A 1 270 ? -30.297 31.484 11.305 1 97.12 270 ASN A N 1
ATOM 2202 C CA . ASN A 1 270 ? -30.391 32.938 11.453 1 97.12 270 ASN A CA 1
ATOM 2203 C C . ASN A 1 270 ? -29.016 33.562 11.625 1 97.12 270 ASN A C 1
ATOM 2205 O O . ASN A 1 270 ? -28.719 34.594 11.016 1 97.12 270 ASN A O 1
ATOM 2209 N N . GLY A 1 271 ? -28.281 33.031 12.523 1 96.62 271 GLY A N 1
ATOM 2210 C CA . GLY A 1 271 ? -26.938 33.531 12.734 1 96.62 271 GLY A CA 1
ATOM 2211 C C . GLY A 1 271 ? -26.109 33.531 11.461 1 96.62 271 GLY A C 1
ATOM 2212 O O . GLY A 1 271 ? -25.375 34.5 11.203 1 96.62 271 GLY A O 1
ATOM 2213 N N . LEU A 1 272 ? -26.219 32.5 10.719 1 97.81 272 LEU A N 1
ATOM 2214 C CA . LEU A 1 272 ? -25.453 32.375 9.484 1 97.81 272 LEU A CA 1
ATOM 2215 C C . LEU A 1 272 ? -25.891 33.438 8.469 1 97.81 272 LEU A C 1
ATOM 2217 O O . LEU A 1 272 ? -25.062 34.031 7.793 1 97.81 272 LEU A O 1
ATOM 2221 N N . LEU A 1 273 ? -27.172 33.625 8.32 1 98.12 273 LEU A N 1
ATOM 2222 C CA . LEU A 1 273 ? -27.703 34.625 7.398 1 98.12 273 LEU A CA 1
ATOM 2223 C C . LEU A 1 273 ? -27.312 36.031 7.836 1 98.12 273 LEU A C 1
ATOM 2225 O O . LEU A 1 273 ? -26.984 36.875 7 1 98.12 273 LEU A O 1
ATOM 2229 N N . GLU A 1 274 ? -27.344 36.219 9.102 1 97.81 274 GLU A N 1
ATOM 2230 C CA . GLU A 1 274 ? -26.906 37.5 9.617 1 97.81 274 GLU A CA 1
ATOM 2231 C C . GLU A 1 274 ? -25.422 37.75 9.32 1 97.81 274 GLU A C 1
ATOM 2233 O O . GLU A 1 274 ? -25.031 38.844 8.953 1 97.81 274 GLU A O 1
ATOM 2238 N N . TYR A 1 275 ? -24.672 36.781 9.555 1 97.88 275 TYR A N 1
ATOM 2239 C CA . TYR A 1 275 ? -23.25 36.875 9.242 1 97.88 275 TYR A CA 1
ATOM 2240 C C . TYR A 1 275 ? -23.031 37.188 7.77 1 97.88 275 TYR A C 1
ATOM 2242 O O . TYR A 1 275 ? -22.219 38.062 7.43 1 97.88 275 TYR A O 1
ATOM 2250 N N . ALA A 1 276 ? -23.75 36.531 6.895 1 98.25 276 ALA A N 1
ATOM 2251 C CA . ALA A 1 276 ? -23.688 36.781 5.453 1 98.25 276 ALA A CA 1
ATOM 2252 C C . ALA A 1 276 ? -24.094 38.219 5.121 1 98.25 276 ALA A C 1
ATOM 2254 O O . ALA A 1 276 ? -23.453 38.875 4.301 1 98.25 276 ALA A O 1
ATOM 2255 N N . LYS A 1 277 ? -25.141 38.625 5.73 1 98.25 277 LYS A N 1
ATOM 2256 C CA . LYS A 1 277 ? -25.594 40 5.531 1 98.25 277 LYS A CA 1
ATOM 2257 C C . LYS A 1 277 ? -24.516 41 5.922 1 98.25 277 LYS A C 1
ATOM 2259 O O . LYS A 1 277 ? -24.297 42 5.219 1 98.25 277 LYS A O 1
ATOM 2264 N N . GLN A 1 278 ? -23.922 40.781 6.988 1 98 278 GLN A N 1
ATOM 2265 C CA . GLN A 1 278 ? -22.859 41.656 7.461 1 98 278 GLN A CA 1
ATOM 2266 C C . GLN A 1 278 ? -21.688 41.688 6.492 1 98 278 GLN A C 1
ATOM 2268 O O . GLN A 1 278 ? -21.109 42.75 6.23 1 98 278 GLN A O 1
ATOM 2273 N N . ILE A 1 279 ? -21.297 40.531 5.984 1 98.25 279 ILE A N 1
ATOM 2274 C CA . ILE A 1 279 ? -20.219 40.438 4.996 1 98.25 279 ILE A CA 1
ATOM 2275 C C . ILE A 1 279 ? -20.594 41.281 3.768 1 98.25 279 ILE A C 1
ATOM 2277 O O . ILE A 1 279 ? -19.781 42.062 3.283 1 98.25 279 ILE A O 1
ATOM 2281 N N . SER A 1 280 ? -21.812 41.125 3.334 1 97.56 280 SER A N 1
ATOM 2282 C CA . SER A 1 280 ? -22.312 41.844 2.176 1 97.56 280 SER A CA 1
ATOM 2283 C C . SER A 1 280 ? -22.375 43.344 2.459 1 97.56 280 SER A C 1
ATOM 2285 O O . SER A 1 280 ? -21.922 44.156 1.656 1 97.56 280 SER A O 1
ATOM 2287 N N . ASP A 1 281 ? -22.922 43.719 3.578 1 97.38 281 ASP A N 1
ATOM 2288 C CA . ASP A 1 281 ? -23.094 45.125 3.957 1 97.38 281 ASP A CA 1
ATOM 2289 C C . ASP A 1 281 ? -21.75 45.844 4.039 1 97.38 281 ASP A C 1
ATOM 2291 O O . ASP A 1 281 ? -21.656 47.031 3.734 1 97.38 281 ASP A O 1
ATOM 2295 N N . ASN A 1 282 ? -20.781 45.125 4.473 1 97.38 282 ASN A N 1
ATOM 2296 C CA . ASN A 1 282 ? -19.453 45.719 4.617 1 97.38 282 ASN A CA 1
ATOM 2297 C C . ASN A 1 282 ? -18.625 45.594 3.338 1 97.38 282 ASN A C 1
ATOM 2299 O O . ASN A 1 282 ? -17.453 45.938 3.314 1 97.38 282 ASN A O 1
ATOM 2303 N N . LYS A 1 283 ? -19.219 45 2.273 1 96.31 283 LYS A N 1
ATOM 2304 C CA . LYS A 1 283 ? -18.609 44.844 0.955 1 96.31 283 LYS A CA 1
ATOM 2305 C C . LYS A 1 283 ? -17.312 44.031 1.04 1 96.31 283 LYS A C 1
ATOM 2307 O O . LYS A 1 283 ? -16.312 44.438 0.428 1 96.31 283 LYS A O 1
ATOM 2312 N N . MET A 1 284 ? -17.328 43.094 1.856 1 97.44 284 MET A N 1
ATOM 2313 C CA . MET A 1 284 ? -16.156 42.219 1.993 1 97.44 284 MET A CA 1
ATOM 2314 C C . MET A 1 284 ? -16.188 41.094 0.951 1 97.44 284 MET A C 1
ATOM 2316 O O . MET A 1 284 ? -17.234 40.5 0.697 1 97.44 284 MET A O 1
ATOM 2320 N N . PRO A 1 285 ? -15.031 40.875 0.255 1 97.38 285 PRO A N 1
ATOM 2321 C CA . PRO A 1 285 ? -14.992 39.75 -0.667 1 97.38 285 PRO A CA 1
ATOM 2322 C C . PRO A 1 285 ? -15.125 38.406 0.048 1 97.38 285 PRO A C 1
ATOM 2324 O O . PRO A 1 285 ? -14.742 38.281 1.215 1 97.38 285 PRO A O 1
ATOM 2327 N N . ILE A 1 286 ? -15.648 37.375 -0.688 1 97.81 286 ILE A N 1
ATOM 2328 C CA . ILE A 1 286 ? -15.844 36.062 -0.085 1 97.81 286 ILE A CA 1
ATOM 2329 C C . ILE A 1 286 ? -15.719 34.969 -1.153 1 97.81 286 ILE A C 1
ATOM 2331 O O . ILE A 1 286 ? -16.25 35.094 -2.256 1 97.81 286 ILE A O 1
ATOM 2335 N N . SER A 1 287 ? -14.922 34 -0.831 1 96.88 287 SER A N 1
ATOM 2336 C CA . SER A 1 287 ? -14.859 32.812 -1.682 1 96.88 287 SER A CA 1
ATOM 2337 C C . SER A 1 287 ? -15.875 31.766 -1.254 1 96.88 287 SER A C 1
ATOM 2339 O O . SER A 1 287 ? -16.547 31.156 -2.096 1 96.88 287 SER A O 1
ATOM 2341 N N . GLN A 1 288 ? -15.883 31.594 0.041 1 95.81 288 GLN A N 1
ATOM 2342 C CA . GLN A 1 288 ? -16.75 30.547 0.582 1 95.81 288 GLN A CA 1
ATOM 2343 C C . GLN A 1 288 ? -17.094 30.828 2.045 1 95.81 288 GLN A C 1
ATOM 2345 O O . GLN A 1 288 ? -16.25 31.344 2.795 1 95.81 288 GLN A O 1
ATOM 2350 N N . LEU A 1 289 ? -18.375 30.562 2.338 1 98.25 289 LEU A N 1
ATOM 2351 C CA . LEU A 1 289 ? -18.781 30.5 3.736 1 98.25 289 LEU A CA 1
ATOM 2352 C C . LEU A 1 289 ? -18.562 29.094 4.309 1 98.25 289 LEU A C 1
ATOM 2354 O O . LEU A 1 289 ? -18.859 28.094 3.648 1 98.25 289 LEU A O 1
ATOM 2358 N N . GLU A 1 290 ? -17.969 29.016 5.477 1 98.38 290 GLU A N 1
ATOM 2359 C CA . GLU A 1 290 ? -17.641 27.719 6.062 1 98.38 290 GLU A CA 1
ATOM 2360 C C . GLU A 1 290 ? -18.453 27.453 7.328 1 98.38 290 GLU A C 1
ATOM 2362 O O . GLU A 1 290 ? -18.266 28.141 8.336 1 98.38 290 GLU A O 1
ATOM 2367 N N . LEU A 1 291 ? -19.344 26.531 7.203 1 98.25 291 LEU A N 1
ATOM 2368 C CA . LEU A 1 291 ? -20.188 26.141 8.32 1 98.25 291 LEU A CA 1
ATOM 2369 C C . LEU A 1 291 ? -19.453 25.188 9.25 1 98.25 291 LEU A C 1
ATOM 2371 O O . LEU A 1 291 ? -19.125 24.062 8.867 1 98.25 291 LEU A O 1
ATOM 2375 N N . ASP A 1 292 ? -19.297 25.703 10.453 1 95.5 292 ASP A N 1
ATOM 2376 C CA . ASP A 1 292 ? -18.531 24.922 11.422 1 95.5 292 ASP A CA 1
ATOM 2377 C C . ASP A 1 292 ? -19.391 24.547 12.633 1 95.5 292 ASP A C 1
ATOM 2379 O O . ASP A 1 292 ? -20.578 24.906 12.695 1 95.5 292 ASP A O 1
ATOM 2383 N N . ASP A 1 293 ? -18.938 23.75 13.383 1 92.19 293 ASP A N 1
ATOM 2384 C CA . ASP A 1 293 ? -19.094 22.828 14.508 1 92.19 293 ASP A CA 1
ATOM 2385 C C . ASP A 1 293 ? -20.578 22.578 14.812 1 92.19 293 ASP A C 1
ATOM 2387 O O . ASP A 1 293 ? -21.391 23.516 14.812 1 92.19 293 ASP A O 1
ATOM 2391 N N . MET A 1 294 ? -20.969 21.516 15 1 93.81 294 MET A N 1
ATOM 2392 C CA . MET A 1 294 ? -22.25 21 15.5 1 93.81 294 MET A CA 1
ATOM 2393 C C . MET A 1 294 ? -23.406 21.438 14.609 1 93.81 294 MET A C 1
ATOM 2395 O O . MET A 1 294 ? -24.406 21.969 15.094 1 93.81 294 MET A O 1
ATOM 2399 N N . TRP A 1 295 ? -23.219 21.375 13.312 1 96.12 295 TRP A N 1
ATOM 2400 C CA . TRP A 1 295 ? -24.266 21.688 12.352 1 96.12 295 TRP A CA 1
ATOM 2401 C C . TRP A 1 295 ? -25.141 20.469 12.07 1 96.12 295 TRP A C 1
ATOM 2403 O O . TRP A 1 295 ? -26.203 20.578 11.453 1 96.12 295 TRP A O 1
ATOM 2413 N N . THR A 1 296 ? -24.719 19.281 12.531 1 96 296 THR A N 1
ATOM 2414 C CA . THR A 1 296 ? -25.469 18.031 12.453 1 96 296 THR A CA 1
ATOM 2415 C C . THR A 1 296 ? -26.141 17.719 13.789 1 96 296 THR A C 1
ATOM 2417 O O . THR A 1 296 ? -25.828 18.359 14.805 1 96 296 THR A O 1
ATOM 2420 N N . VAL A 1 297 ? -27.016 16.734 13.828 1 95.19 297 VAL A N 1
ATOM 2421 C CA . VAL A 1 297 ? -27.766 16.391 15.023 1 95.19 297 VAL A CA 1
ATOM 2422 C C . VAL A 1 297 ? -26.812 15.898 16.125 1 95.19 297 VAL A C 1
ATOM 2424 O O . VAL A 1 297 ? -26.938 16.297 17.281 1 95.19 297 VAL A O 1
ATOM 2427 N N . THR A 1 298 ? -25.969 15.008 15.812 1 95.31 298 THR A N 1
ATOM 2428 C CA . THR A 1 298 ? -24.891 14.5 16.641 1 95.31 298 THR A CA 1
ATOM 2429 C C . THR A 1 298 ? -23.609 14.32 15.82 1 95.31 298 THR A C 1
ATOM 2431 O O . THR A 1 298 ? -23.656 14.289 14.586 1 95.31 298 THR A O 1
ATOM 2434 N N . TYR A 1 299 ? -22.531 14.305 16.578 1 95.69 299 TYR A N 1
ATOM 2435 C CA . TYR A 1 299 ? -21.297 14 15.852 1 95.69 299 TYR A CA 1
ATOM 2436 C C . TYR A 1 299 ? -21.328 12.578 15.305 1 95.69 299 TYR A C 1
ATOM 2438 O O . TYR A 1 299 ? -21.516 11.617 16.062 1 95.69 299 TYR A O 1
ATOM 2446 N N . GLY A 1 300 ? -21.203 12.5 14.047 1 93.69 300 GLY A N 1
ATOM 2447 C CA . GLY A 1 300 ? -21.188 11.195 13.414 1 93.69 300 GLY A CA 1
ATOM 2448 C C . GLY A 1 300 ? -22.5 10.859 12.734 1 93.69 300 GLY A C 1
ATOM 2449 O O . GLY A 1 300 ? -22.594 9.883 11.984 1 93.69 300 GLY A O 1
ATOM 2450 N N . ASP A 1 301 ? -23.391 11.773 13.07 1 91.56 301 ASP A N 1
ATOM 2451 C CA . ASP A 1 301 ? -24.625 11.664 12.305 1 91.56 301 ASP A CA 1
ATOM 2452 C C . ASP A 1 301 ? -24.656 12.672 11.156 1 91.56 301 ASP A C 1
ATOM 2454 O O . ASP A 1 301 ? -24.328 13.844 11.344 1 91.56 301 ASP A O 1
ATOM 2458 N N . TYR A 1 302 ? -24.719 12.312 9.93 1 92.81 302 TYR A N 1
ATOM 2459 C CA . TYR A 1 302 ? -24.688 13.141 8.727 1 92.81 302 TYR A CA 1
ATOM 2460 C C . TYR A 1 302 ? -26.078 13.578 8.32 1 92.81 302 TYR A C 1
ATOM 2462 O O . TYR A 1 302 ? -26.484 13.391 7.172 1 92.81 302 TYR A O 1
ATOM 2470 N N . GLN A 1 303 ? -26.703 14.156 9.383 1 93.94 303 GLN A N 1
ATOM 2471 C CA . GLN A 1 303 ? -28.016 14.766 9.227 1 93.94 303 GLN A CA 1
ATOM 2472 C C . GLN A 1 303 ? -28.016 16.203 9.727 1 93.94 303 GLN A C 1
ATOM 2474 O O . GLN A 1 303 ? -27.609 16.469 10.859 1 93.94 303 GLN A O 1
ATOM 2479 N N . ILE A 1 304 ? -28.531 17.062 8.883 1 96.75 304 ILE A N 1
ATOM 2480 C CA . ILE A 1 304 ? -28.609 18.469 9.258 1 96.75 304 ILE A CA 1
ATOM 2481 C C . ILE A 1 304 ? -29.547 18.641 10.445 1 96.75 304 ILE A C 1
ATOM 2483 O O . ILE A 1 304 ? -30.641 18.062 10.461 1 96.75 304 ILE A O 1
ATOM 2487 N N . ASP A 1 305 ? -29.125 19.328 11.438 1 96.69 305 ASP A N 1
ATOM 2488 C CA . ASP A 1 305 ? -29.969 19.578 12.602 1 96.69 305 ASP A CA 1
ATOM 2489 C C . ASP A 1 305 ? -31.078 20.578 12.281 1 96.69 305 ASP A C 1
ATOM 2491 O O . ASP A 1 305 ? -30.844 21.797 12.305 1 96.69 305 ASP A O 1
ATOM 2495 N N . LYS A 1 306 ? -32.219 20.109 12.18 1 96.25 306 LYS A N 1
ATOM 2496 C CA . LYS A 1 306 ? -33.344 20.953 11.766 1 96.25 306 LYS A CA 1
ATOM 2497 C C . LYS A 1 306 ? -33.75 21.906 12.883 1 96.25 306 LYS A C 1
ATOM 2499 O O . LYS A 1 306 ? -34.469 22.875 12.641 1 96.25 306 LYS A O 1
ATOM 2504 N N . ARG A 1 307 ? -33.438 21.672 14.102 1 96 307 ARG A N 1
ATOM 2505 C CA . ARG A 1 307 ? -33.688 22.594 15.203 1 96 307 ARG A CA 1
ATOM 2506 C C . ARG A 1 307 ? -32.875 23.891 15.031 1 96 307 ARG A C 1
ATOM 2508 O O . ARG A 1 307 ? -33.312 24.953 15.445 1 96 307 ARG A O 1
ATOM 2515 N N . LYS A 1 308 ? -31.656 23.75 14.375 1 97.25 308 LYS A N 1
ATOM 2516 C CA . LYS A 1 308 ? -30.766 24.891 14.125 1 97.25 308 LYS A CA 1
ATOM 2517 C C . LYS A 1 308 ? -30.984 25.453 12.734 1 97.25 308 LYS A C 1
ATOM 2519 O O . LYS A 1 308 ? -30.922 26.672 12.539 1 97.25 308 LYS A O 1
ATOM 2524 N N . PHE A 1 309 ? -31.219 24.547 11.836 1 98 309 PHE A N 1
ATOM 2525 C CA . PHE A 1 309 ? -31.406 24.891 10.43 1 98 309 PHE A CA 1
ATOM 2526 C C . PHE A 1 309 ? -32.75 24.359 9.93 1 98 309 PHE A C 1
ATOM 2528 O O . PHE A 1 309 ? -32.812 23.328 9.273 1 98 309 PHE A O 1
ATOM 2535 N N . SER A 1 310 ? -33.75 25.125 10.109 1 96.06 310 SER A N 1
ATOM 2536 C CA . SER A 1 310 ? -35.125 24.688 9.891 1 96.06 310 SER A CA 1
ATOM 2537 C C . SER A 1 310 ? -35.438 24.5 8.406 1 96.06 310 SER A C 1
ATOM 2539 O O . SER A 1 310 ? -36.25 23.641 8.039 1 96.06 310 SER A O 1
ATOM 2541 N N . ASN A 1 311 ? -34.844 25.328 7.633 1 96.94 311 ASN A N 1
ATOM 2542 C CA . ASN A 1 311 ? -34.969 25.219 6.184 1 96.94 311 ASN A CA 1
ATOM 2543 C C . ASN A 1 311 ? -33.656 25.484 5.469 1 96.94 311 ASN A C 1
ATOM 2545 O O . ASN A 1 311 ? -33.438 26.578 4.977 1 96.94 311 ASN A O 1
ATOM 2549 N N . PHE A 1 312 ? -32.969 24.453 5.297 1 97.19 312 PHE A N 1
ATOM 2550 C CA . PHE A 1 312 ? -31.594 24.531 4.801 1 97.19 312 PHE A CA 1
ATOM 2551 C C . PHE A 1 312 ? -31.578 24.984 3.346 1 97.19 312 PHE A C 1
ATOM 2553 O O . PHE A 1 312 ? -30.766 25.828 2.965 1 97.19 312 PHE A O 1
ATOM 2560 N N . SER A 1 313 ? -32.469 24.484 2.543 1 96.62 313 SER A N 1
ATOM 2561 C CA . SER A 1 313 ? -32.562 24.844 1.13 1 96.62 313 SER A CA 1
ATOM 2562 C C . SER A 1 313 ? -32.875 26.328 0.95 1 96.62 313 SER A C 1
ATOM 2564 O O . SER A 1 313 ? -32.312 26.984 0.096 1 96.62 313 SER A O 1
ATOM 2566 N N . GLU A 1 314 ? -33.781 26.75 1.71 1 97.06 314 GLU A N 1
ATOM 2567 C CA . GLU A 1 314 ? -34.125 28.156 1.654 1 97.06 314 GLU A CA 1
ATOM 2568 C C . GLU A 1 314 ? -32.969 29.047 2.09 1 97.06 314 GLU A C 1
ATOM 2570 O O . GLU A 1 314 ? -32.75 30.109 1.521 1 97.06 314 GLU A O 1
ATOM 2575 N N . MET A 1 315 ? -32.312 28.625 3.115 1 98 315 MET A N 1
ATOM 2576 C CA . MET A 1 315 ? -31.141 29.359 3.574 1 98 315 MET A CA 1
ATOM 2577 C C . MET A 1 315 ? -30.125 29.5 2.451 1 98 315 MET A C 1
ATOM 2579 O O . MET A 1 315 ? -29.609 30.594 2.213 1 98 315 MET A O 1
ATOM 2583 N N . LEU A 1 316 ? -29.891 28.484 1.709 1 98.06 316 LEU A N 1
ATOM 2584 C CA . LEU A 1 316 ? -28.922 28.5 0.621 1 98.06 316 LEU A CA 1
ATOM 2585 C C . LEU A 1 316 ? -29.359 29.438 -0.495 1 98.06 316 LEU A C 1
ATOM 2587 O O . LEU A 1 316 ? -28.547 30.156 -1.072 1 98.06 316 LEU A O 1
ATOM 2591 N N . LYS A 1 317 ? -30.594 29.391 -0.793 1 97.56 317 LYS A N 1
ATOM 2592 C CA . LYS A 1 317 ? -31.141 30.297 -1.798 1 97.56 317 LYS A CA 1
ATOM 2593 C C . LYS A 1 317 ? -30.938 31.75 -1.384 1 97.56 317 LYS A C 1
ATOM 2595 O O . LYS A 1 317 ? -30.594 32.594 -2.211 1 97.56 317 LYS A O 1
ATOM 2600 N N . LYS A 1 318 ? -31.188 32 -0.185 1 97.81 318 LYS A N 1
ATOM 2601 C CA . LYS A 1 318 ? -31 33.375 0.327 1 97.81 318 LYS A CA 1
ATOM 2602 C C . LYS A 1 318 ? -29.547 33.781 0.264 1 97.81 318 LYS A C 1
ATOM 2604 O O . LYS A 1 318 ? -29.234 34.906 -0.128 1 97.81 318 LYS A O 1
ATOM 2609 N N . LEU A 1 319 ? -28.688 32.938 0.652 1 98.38 319 LEU A N 1
ATOM 2610 C CA . LEU A 1 319 ? -27.266 33.219 0.578 1 98.38 319 LEU A CA 1
ATOM 2611 C C . LEU A 1 319 ? -26.859 33.594 -0.837 1 98.38 319 LEU A C 1
ATOM 2613 O O . LEU A 1 319 ? -26.141 34.594 -1.029 1 98.38 319 LEU A O 1
ATOM 2617 N N . GLU A 1 320 ? -27.328 32.906 -1.788 1 97.38 320 GLU A N 1
ATOM 2618 C CA . GLU A 1 320 ? -26.969 33.125 -3.182 1 97.38 320 GLU A CA 1
ATOM 2619 C C . GLU A 1 320 ? -27.672 34.375 -3.729 1 97.38 320 GLU A C 1
ATOM 2621 O O . GLU A 1 320 ? -27.016 35.281 -4.27 1 97.38 320 GLU A O 1
ATOM 2626 N N . ASN A 1 321 ? -28.922 34.5 -3.527 1 97.69 321 ASN A N 1
ATOM 2627 C CA . ASN A 1 321 ? -29.734 35.531 -4.188 1 97.69 321 ASN A CA 1
ATOM 2628 C C . ASN A 1 321 ? -29.578 36.875 -3.506 1 97.69 321 ASN A C 1
ATOM 2630 O O . ASN A 1 321 ? -29.594 37.906 -4.172 1 97.69 321 ASN A O 1
ATOM 2634 N N . GLU A 1 322 ? -29.5 36.844 -2.262 1 97.44 322 GLU A N 1
ATOM 2635 C CA . GLU A 1 322 ? -29.5 38.094 -1.534 1 97.44 322 GLU A CA 1
ATOM 2636 C C . GLU A 1 322 ? -28.078 38.562 -1.271 1 97.44 322 GLU A C 1
ATOM 2638 O O . GLU A 1 322 ? -27.812 39.781 -1.256 1 97.44 322 GLU A O 1
ATOM 2643 N N . PHE A 1 323 ? -27.219 37.656 -1.048 1 97.31 323 PHE A N 1
ATOM 2644 C CA . PHE A 1 323 ? -25.891 38.062 -0.596 1 97.31 323 PHE A CA 1
ATOM 2645 C C . PHE A 1 323 ? -24.828 37.656 -1.596 1 97.31 323 PHE A C 1
ATOM 2647 O O . PHE A 1 323 ? -23.641 37.969 -1.418 1 97.31 323 PHE A O 1
ATOM 2654 N N . GLY A 1 324 ? -25.125 36.938 -2.604 1 95.69 324 GLY A N 1
ATOM 2655 C CA . GLY A 1 324 ? -24.203 36.531 -3.65 1 95.69 324 GLY A CA 1
ATOM 2656 C C . GLY A 1 324 ? -23.234 35.438 -3.211 1 95.69 324 GLY A C 1
ATOM 2657 O O . GLY A 1 324 ? -22.156 35.281 -3.795 1 95.69 324 GLY A O 1
ATOM 2658 N N . ILE A 1 325 ? -23.516 34.719 -2.203 1 96.94 325 ILE A N 1
ATOM 2659 C CA . ILE A 1 325 ? -22.672 33.656 -1.685 1 96.94 325 ILE A CA 1
ATOM 2660 C C . ILE A 1 325 ? -23.109 32.312 -2.264 1 96.94 325 ILE A C 1
ATOM 2662 O O . ILE A 1 325 ? -24.188 31.812 -1.913 1 96.94 325 ILE A O 1
ATOM 2666 N N . LYS A 1 326 ? -22.25 31.75 -3.064 1 95.19 326 LYS A N 1
ATOM 2667 C CA . LYS A 1 326 ? -22.641 30.562 -3.836 1 95.19 326 LYS A CA 1
ATOM 2668 C C . LYS A 1 326 ? -22.062 29.297 -3.221 1 95.19 326 LYS A C 1
ATOM 2670 O O . LYS A 1 326 ? -22.484 28.188 -3.572 1 95.19 326 LYS A O 1
ATOM 2675 N N . ARG A 1 327 ? -21.109 29.516 -2.373 1 97.62 327 ARG A N 1
ATOM 2676 C CA . ARG A 1 327 ? -20.422 28.328 -1.862 1 97.62 327 ARG A CA 1
ATOM 2677 C C . ARG A 1 327 ? -20.516 28.25 -0.343 1 97.62 327 ARG A C 1
ATOM 2679 O O . ARG A 1 327 ? -20.141 29.188 0.359 1 97.62 327 ARG A O 1
ATOM 2686 N N . LEU A 1 328 ? -21.016 27.125 0.15 1 98.38 328 LEU A N 1
ATOM 2687 C CA . LEU A 1 328 ? -21.031 26.766 1.565 1 98.38 328 LEU A CA 1
ATOM 2688 C C . LEU A 1 328 ? -20.281 25.453 1.806 1 98.38 328 LEU A C 1
ATOM 2690 O O . LEU A 1 328 ? -20.656 24.422 1.252 1 98.38 328 LEU A O 1
ATOM 2694 N N . SER A 1 329 ? -19.203 25.5 2.506 1 98.31 329 SER A N 1
ATOM 2695 C CA . SER A 1 329 ? -18.516 24.297 2.936 1 98.31 329 SER A CA 1
ATOM 2696 C C . SER A 1 329 ? -18.844 23.953 4.379 1 98.31 329 SER A C 1
ATOM 2698 O O . SER A 1 329 ? -19.422 24.766 5.105 1 98.31 329 SER A O 1
ATOM 2700 N N . ALA A 1 330 ? -18.578 22.719 4.773 1 98.44 330 ALA A N 1
ATOM 2701 C CA . ALA A 1 330 ? -18.922 22.297 6.125 1 98.44 330 ALA A CA 1
ATOM 2702 C C . ALA A 1 330 ? -17.781 21.516 6.766 1 98.44 330 ALA A C 1
ATOM 2704 O O . ALA A 1 330 ? -17.062 20.797 6.082 1 98.44 330 ALA A O 1
ATOM 2705 N N . TRP A 1 331 ? -17.719 21.688 8.062 1 97.94 331 TRP A N 1
ATOM 2706 C CA . TRP A 1 331 ? -16.703 20.984 8.867 1 97.94 331 TRP A CA 1
ATOM 2707 C C . TRP A 1 331 ? -17.109 19.531 9.102 1 97.94 331 TRP A C 1
ATOM 2709 O O . TRP A 1 331 ? -18.25 19.25 9.453 1 97.94 331 TRP A O 1
ATOM 2719 N N . VAL A 1 332 ? -16.125 18.625 8.867 1 97.88 332 VAL A N 1
ATOM 2720 C CA . VAL A 1 332 ? -16.375 17.219 9.133 1 97.88 332 VAL A CA 1
ATOM 2721 C C . VAL A 1 332 ? -15.172 16.609 9.844 1 97.88 332 VAL A C 1
ATOM 2723 O O . VAL A 1 332 ? -14.086 17.203 9.867 1 97.88 332 VAL A O 1
ATOM 2726 N N . HIS A 1 333 ? -15.312 15.453 10.438 1 97.69 333 HIS A N 1
ATOM 2727 C CA . HIS A 1 333 ? -14.32 14.703 11.211 1 97.69 333 HIS A CA 1
ATOM 2728 C C . HIS A 1 333 ? -14.656 13.211 11.227 1 97.69 333 HIS A C 1
ATOM 2730 O O . HIS A 1 333 ? -15.766 12.82 10.859 1 97.69 333 HIS A O 1
ATOM 2736 N N . PRO A 1 334 ? -13.758 12.359 11.664 1 97.69 334 PRO A N 1
ATOM 2737 C CA . PRO A 1 334 ? -13.977 10.914 11.547 1 97.69 334 PRO A CA 1
ATOM 2738 C C . PRO A 1 334 ? -14.617 10.312 12.789 1 97.69 334 PRO A C 1
ATOM 2740 O O . PRO A 1 334 ? -14.797 9.094 12.867 1 97.69 334 PRO A O 1
ATOM 2743 N N . PHE A 1 335 ? -15 11.07 13.75 1 98.31 335 PHE A N 1
ATOM 2744 C CA . PHE A 1 335 ? -15.539 10.555 15.008 1 98.31 335 PHE A CA 1
ATOM 2745 C C . PHE A 1 335 ? -17.031 10.297 14.883 1 98.31 335 PHE A C 1
ATOM 2747 O O . PHE A 1 335 ? -17.75 11.07 14.258 1 98.31 335 PHE A O 1
ATOM 2754 N N . VAL A 1 336 ? -17.438 9.211 15.445 1 98.19 336 VAL A N 1
ATOM 2755 C CA . VAL A 1 336 ? -18.844 8.852 15.578 1 98.19 336 VAL A CA 1
ATOM 2756 C C . VAL A 1 336 ? -19.188 8.633 17.047 1 98.19 336 VAL A C 1
ATOM 2758 O O . VAL A 1 336 ? -18.75 7.645 17.656 1 98.19 336 VAL A O 1
ATOM 2761 N N . ASP A 1 337 ? -19.969 9.516 17.562 1 97.44 337 ASP A N 1
ATOM 2762 C CA . ASP A 1 337 ? -20.344 9.391 18.969 1 97.44 337 ASP A CA 1
ATOM 2763 C C . ASP A 1 337 ? -21.016 8.055 19.234 1 97.44 337 ASP A C 1
ATOM 2765 O O . ASP A 1 337 ? -21.875 7.605 18.469 1 97.44 337 ASP A O 1
ATOM 2769 N N . ALA A 1 338 ? -20.656 7.457 20.359 1 96.44 338 ALA A N 1
ATOM 2770 C CA . ALA A 1 338 ? -21.203 6.152 20.719 1 96.44 338 ALA A CA 1
ATOM 2771 C C . ALA A 1 338 ? -22.719 6.223 20.891 1 96.44 338 ALA A C 1
ATOM 2773 O O . ALA A 1 338 ? -23.422 5.246 20.641 1 96.44 338 ALA A O 1
ATOM 2774 N N . ASP A 1 339 ? -23.188 7.387 21.234 1 94.81 339 ASP A N 1
ATOM 2775 C CA . ASP A 1 339 ? -24.609 7.539 21.516 1 94.81 339 ASP A CA 1
ATOM 2776 C C . ASP A 1 339 ? -25.359 8.086 20.312 1 94.81 339 ASP A C 1
ATOM 2778 O O . ASP A 1 339 ? -26.578 8.312 20.375 1 94.81 339 ASP A O 1
ATOM 2782 N N . SER A 1 340 ? -24.703 8.32 19.234 1 96.19 340 SER A N 1
ATOM 2783 C CA . SER A 1 340 ? -25.375 8.711 17.984 1 96.19 340 SER A CA 1
ATOM 2784 C C . SER A 1 340 ? -26.156 7.543 17.391 1 96.19 340 SER A C 1
ATOM 2786 O O . SER A 1 340 ? -26.062 6.414 17.875 1 96.19 340 SER A O 1
ATOM 2788 N N . GLU A 1 341 ? -26.953 7.883 16.344 1 94.38 341 GLU A N 1
ATOM 2789 C CA . GLU A 1 341 ? -27.688 6.824 15.664 1 94.38 341 GLU A CA 1
ATOM 2790 C C . GLU A 1 341 ? -26.734 5.801 15.055 1 94.38 341 GLU A C 1
ATOM 2792 O O . GLU A 1 341 ? -26.938 4.594 15.188 1 94.38 341 GLU A O 1
ATOM 2797 N N . ILE A 1 342 ? -25.734 6.266 14.406 1 94.31 342 ILE A N 1
ATOM 2798 C CA . ILE A 1 342 ? -24.75 5.391 13.758 1 94.31 342 ILE A CA 1
ATOM 2799 C C . ILE A 1 342 ? -23.922 4.664 14.812 1 94.31 342 ILE A C 1
ATOM 2801 O O . ILE A 1 342 ? -23.656 3.469 14.68 1 94.31 342 ILE A O 1
ATOM 2805 N N . GLY A 1 343 ? -23.547 5.332 15.836 1 94.31 343 GLY A N 1
ATOM 2806 C CA . GLY A 1 343 ? -22.75 4.746 16.906 1 94.31 343 GLY A CA 1
ATOM 2807 C C . GLY A 1 343 ? -23.469 3.637 17.641 1 94.31 343 GLY A C 1
ATOM 2808 O O . GLY A 1 343 ? -22.844 2.682 18.109 1 94.31 343 GLY A O 1
ATOM 2809 N N . ARG A 1 344 ? -24.75 3.768 17.719 1 92.81 344 ARG A N 1
ATOM 2810 C CA . ARG A 1 344 ? -25.547 2.793 18.453 1 92.81 344 ARG A CA 1
ATOM 2811 C C . ARG A 1 344 ? -25.859 1.578 17.594 1 92.81 344 ARG A C 1
ATOM 2813 O O . ARG A 1 344 ? -26.344 0.559 18.094 1 92.81 344 ARG A O 1
ATOM 2820 N N . ASN A 1 345 ? -25.594 1.713 16.344 1 90.88 345 ASN A N 1
ATOM 2821 C CA . ASN A 1 345 ? -25.891 0.618 15.43 1 90.88 345 ASN A CA 1
ATOM 2822 C C . ASN A 1 345 ? -24.828 -0.478 15.508 1 90.88 345 ASN A C 1
ATOM 2824 O O . ASN A 1 345 ? -23.719 -0.303 15.016 1 90.88 345 ASN A O 1
ATOM 2828 N N . PRO A 1 346 ? -25.109 -1.577 16.031 1 86.75 346 PRO A N 1
ATOM 2829 C CA . PRO A 1 346 ? -24.094 -2.615 16.203 1 86.75 346 PRO A CA 1
ATOM 2830 C C . PRO A 1 346 ? -23.641 -3.223 14.883 1 86.75 346 PRO A C 1
ATOM 2832 O O . PRO A 1 346 ? -22.547 -3.789 14.805 1 86.75 346 PRO A O 1
ATOM 2835 N N . GLU A 1 347 ? -24.438 -3.096 13.836 1 87.88 347 GLU A N 1
ATOM 2836 C CA . GLU A 1 347 ? -24.094 -3.656 12.531 1 87.88 347 GLU A CA 1
ATOM 2837 C C . GLU A 1 347 ? -22.891 -2.953 11.93 1 87.88 347 GLU A C 1
ATOM 2839 O O . GLU A 1 347 ? -22.156 -3.539 11.125 1 87.88 347 GLU A O 1
ATOM 2844 N N . LEU A 1 348 ? -22.719 -1.796 12.352 1 90.88 348 LEU A N 1
ATOM 2845 C CA . LEU A 1 348 ? -21.703 -0.973 11.719 1 90.88 348 LEU A CA 1
ATOM 2846 C C . LEU A 1 348 ? -20.406 -0.994 12.531 1 90.88 348 LEU A C 1
ATOM 2848 O O . LEU A 1 348 ? -19.344 -0.648 12.016 1 90.88 348 LEU A O 1
ATOM 2852 N N . ARG A 1 349 ? -20.469 -1.398 13.695 1 90.31 349 ARG A N 1
ATOM 2853 C CA . ARG A 1 349 ? -19.375 -1.241 14.648 1 90.31 349 ARG A CA 1
ATOM 2854 C C . ARG A 1 349 ? -18.125 -1.953 14.164 1 90.31 349 ARG A C 1
ATOM 2856 O O . ARG A 1 349 ? -17.062 -1.331 14.023 1 90.31 349 ARG A O 1
ATOM 2863 N N . ASN A 1 350 ? -18.203 -3.195 13.867 1 89.88 350 ASN A N 1
ATOM 2864 C CA . ASN A 1 350 ? -17.031 -3.959 13.469 1 89.88 350 ASN A CA 1
ATOM 2865 C C . ASN A 1 350 ? -16.703 -3.75 11.992 1 89.88 350 ASN A C 1
ATOM 2867 O O . ASN A 1 350 ? -15.609 -4.113 11.539 1 89.88 350 ASN A O 1
ATOM 2871 N N . LYS A 1 351 ? -17.531 -3.119 11.289 1 90.94 351 LYS A N 1
ATOM 2872 C CA . LYS A 1 351 ? -17.375 -2.975 9.852 1 90.94 351 LYS A CA 1
ATOM 2873 C C . LYS A 1 351 ? -16.656 -1.676 9.508 1 90.94 351 LYS A C 1
ATOM 2875 O O . LYS A 1 351 ? -15.82 -1.645 8.594 1 90.94 351 LYS A O 1
ATOM 2880 N N . LEU A 1 352 ? -16.922 -0.662 10.32 1 95.38 352 LEU A N 1
ATOM 2881 C CA . LEU A 1 352 ? -16.547 0.66 9.836 1 95.38 352 LEU A CA 1
ATOM 2882 C C . LEU A 1 352 ? -15.406 1.239 10.672 1 95.38 352 LEU A C 1
ATOM 2884 O O . LEU A 1 352 ? -14.703 2.152 10.227 1 95.38 352 LEU A O 1
ATOM 2888 N N . PHE A 1 353 ? -15.242 0.769 11.852 1 97.56 353 PHE A N 1
ATOM 2889 C CA . PHE A 1 353 ? -14.438 1.554 12.781 1 97.56 353 PHE A CA 1
ATOM 2890 C C . PHE A 1 353 ? -13.062 0.916 12.984 1 97.56 353 PHE A C 1
ATOM 2892 O O . PHE A 1 353 ? -12.891 -0.279 12.734 1 97.56 353 PHE A O 1
ATOM 2899 N N . VAL A 1 354 ? -12.109 1.699 13.453 1 96.69 354 VAL A N 1
ATOM 2900 C CA . VAL A 1 354 ? -10.75 1.255 13.727 1 96.69 354 VAL A CA 1
ATOM 2901 C C . VAL A 1 354 ? -10.758 0.228 14.859 1 96.69 354 VAL A C 1
ATOM 2903 O O . VAL A 1 354 ? -11.422 0.425 15.883 1 96.69 354 VAL A O 1
ATOM 2906 N N . LYS A 1 355 ? -10.055 -0.812 14.633 1 94.44 355 LYS A N 1
ATOM 2907 C CA . LYS A 1 355 ? -9.914 -1.874 15.625 1 94.44 355 LYS A CA 1
ATOM 2908 C C . LYS A 1 355 ? -8.578 -1.773 16.359 1 94.44 355 LYS A C 1
ATOM 2910 O O . LYS A 1 355 ? -7.699 -1.007 15.953 1 94.44 355 LYS A O 1
ATOM 2915 N N . ASN A 1 356 ? -8.531 -2.477 17.469 1 93.12 356 ASN A N 1
ATOM 2916 C CA . ASN A 1 356 ? -7.223 -2.658 18.094 1 93.12 356 ASN A CA 1
ATOM 2917 C C . ASN A 1 356 ? -6.637 -4.031 17.766 1 93.12 356 ASN A C 1
ATOM 2919 O O . ASN A 1 356 ? -7.234 -4.809 17.031 1 93.12 356 ASN A O 1
ATOM 2923 N N . ARG A 1 357 ? -5.434 -4.363 18.297 1 90.12 357 ARG A N 1
ATOM 2924 C CA . ARG A 1 357 ? -4.656 -5.543 17.922 1 90.12 357 ARG A CA 1
ATOM 2925 C C . ARG A 1 357 ? -5.367 -6.824 18.359 1 90.12 357 ARG A C 1
ATOM 2927 O O . ARG A 1 357 ? -5.086 -7.902 17.828 1 90.12 357 ARG A O 1
ATOM 2934 N N . ASP A 1 358 ? -6.301 -6.691 19.219 1 87.56 358 ASP A N 1
ATOM 2935 C CA . ASP A 1 358 ? -6.977 -7.859 19.781 1 87.56 358 ASP A CA 1
ATOM 2936 C C . ASP A 1 358 ? -8.32 -8.086 19.094 1 87.56 358 ASP A C 1
ATOM 2938 O O . ASP A 1 358 ? -9.055 -9.016 19.453 1 87.56 358 ASP A O 1
ATOM 2942 N N . GLY A 1 359 ? -8.719 -7.188 18.219 1 88.88 359 GLY A N 1
ATOM 2943 C CA . GLY A 1 359 ? -9.93 -7.359 17.438 1 88.88 359 GLY A CA 1
ATOM 2944 C C . GLY A 1 359 ? -11.109 -6.57 17.969 1 88.88 359 GLY A C 1
ATOM 2945 O O . GLY A 1 359 ? -12.219 -6.656 17.438 1 88.88 359 GLY A O 1
ATOM 2946 N N . ASP A 1 360 ? -10.875 -5.789 18.984 1 90.5 360 ASP A N 1
ATOM 2947 C CA . ASP A 1 360 ? -11.93 -4.961 19.562 1 90.5 360 ASP A CA 1
ATOM 2948 C C . ASP A 1 360 ? -12.062 -3.635 18.828 1 90.5 360 ASP A C 1
ATOM 2950 O O . ASP A 1 360 ? -11.188 -3.273 18.031 1 90.5 360 ASP A O 1
ATOM 2954 N N . VAL A 1 361 ? -13.219 -3.029 19.109 1 94.19 361 VAL A N 1
ATOM 2955 C CA . VAL A 1 361 ? -13.453 -1.675 18.609 1 94.19 361 VAL A CA 1
ATOM 2956 C C . VAL A 1 361 ? -13.562 -0.711 19.797 1 94.19 361 VAL A C 1
ATOM 2958 O O . VAL A 1 361 ? -14.656 -0.471 20.312 1 94.19 361 VAL A O 1
ATOM 2961 N N . PRO A 1 362 ? -12.5 -0.092 20.172 1 95.19 362 PRO A N 1
ATOM 2962 C CA . PRO A 1 362 ? -12.5 0.744 21.375 1 95.19 362 PRO A CA 1
ATOM 2963 C C . PRO A 1 362 ? -13.078 2.137 21.125 1 95.19 362 PRO A C 1
ATOM 2965 O O . PRO A 1 362 ? -12.992 2.65 20 1 95.19 362 PRO A O 1
ATOM 2968 N N . LEU A 1 363 ? -13.633 2.674 22.203 1 96.62 363 LEU A N 1
ATOM 2969 C CA . LEU A 1 363 ? -13.945 4.098 22.203 1 96.62 363 LEU A CA 1
ATOM 2970 C C . LEU A 1 363 ? -12.688 4.934 22.422 1 96.62 363 LEU A C 1
ATOM 2972 O O . LEU A 1 363 ? -11.75 4.496 23.078 1 96.62 363 LEU A O 1
ATOM 2976 N N . VAL A 1 364 ? -12.719 6.133 21.859 1 97.44 364 VAL A N 1
ATOM 2977 C CA . VAL A 1 364 ? -11.602 7.051 22.047 1 97.44 364 VAL A CA 1
ATOM 2978 C C . VAL A 1 364 ? -12.102 8.375 22.625 1 97.44 364 VAL A C 1
ATOM 2980 O O . VAL A 1 364 ? -13.297 8.664 22.578 1 97.44 364 VAL A O 1
ATOM 2983 N N . TRP A 1 365 ? -11.172 9.086 23.203 1 95.31 365 TRP A N 1
ATOM 2984 C CA . TRP A 1 365 ? -11.445 10.461 23.609 1 95.31 365 TRP A CA 1
ATOM 2985 C C . TRP A 1 365 ? -11 11.445 22.531 1 95.31 365 TRP A C 1
ATOM 2987 O O . TRP A 1 365 ? -9.93 11.289 21.938 1 95.31 365 TRP A O 1
ATOM 2997 N N . TRP A 1 366 ? -11.797 12.359 22.188 1 94.62 366 TRP A N 1
ATOM 2998 C CA . TRP A 1 366 ? -11.469 13.516 21.375 1 94.62 366 TRP A CA 1
ATOM 2999 C C . TRP A 1 366 ? -12.023 14.797 21.984 1 94.62 366 TRP A C 1
ATOM 3001 O O . TRP A 1 366 ? -12.719 14.75 23 1 94.62 366 TRP A O 1
ATOM 3011 N N . TRP A 1 367 ? -11.719 15.945 21.5 1 90.5 367 TRP A N 1
ATOM 3012 C CA . TRP A 1 367 ? -11.844 17.219 22.219 1 90.5 367 TRP A CA 1
ATOM 3013 C C . TRP A 1 367 ? -13.312 17.516 22.531 1 90.5 367 TRP A C 1
ATOM 3015 O O . TRP A 1 367 ? -13.602 18.359 23.375 1 90.5 367 TRP A O 1
ATOM 3025 N N . ASP A 1 368 ? -14.25 16.812 21.922 1 92.12 368 ASP A N 1
ATOM 3026 C CA . ASP A 1 368 ? -15.656 17.078 22.234 1 92.12 368 ASP A CA 1
ATOM 3027 C C . ASP A 1 368 ? -16.219 16.031 23.188 1 92.12 368 ASP A C 1
ATOM 3029 O O . ASP A 1 368 ? -17.422 16.016 23.469 1 92.12 368 ASP A O 1
ATOM 3033 N N . CYS A 1 369 ? -15.359 15.164 23.688 1 93.69 369 CYS A N 1
ATOM 3034 C CA . CYS A 1 369 ? -15.789 14.188 24.688 1 93.69 369 CYS A CA 1
ATOM 3035 C C . CYS A 1 369 ? -15.883 14.828 26.078 1 93.69 369 CYS A C 1
ATOM 3037 O O . CYS A 1 369 ? -15.195 15.812 26.359 1 93.69 369 CYS A O 1
ATOM 3039 N N . PRO A 1 370 ? -16.703 14.219 26.891 1 88.38 370 PRO A N 1
ATOM 3040 C CA . PRO A 1 370 ? -16.812 14.742 28.266 1 88.38 370 PRO A CA 1
ATOM 3041 C C . PRO A 1 370 ? -15.531 14.57 29.062 1 88.38 370 PRO A C 1
ATOM 3043 O O . PRO A 1 370 ? -14.773 13.625 28.828 1 88.38 370 PRO A O 1
ATOM 3046 N N . ILE A 1 371 ? -15.25 15.555 29.859 1 86.56 371 ILE A N 1
ATOM 3047 C CA . ILE A 1 371 ? -14.211 15.477 30.875 1 86.56 371 ILE A CA 1
ATOM 3048 C C . ILE A 1 371 ? -14.859 15.453 32.281 1 86.56 371 ILE A C 1
ATOM 3050 O O . ILE A 1 371 ? -15.68 16.312 32.594 1 86.56 371 ILE A O 1
ATOM 3054 N N . LYS A 1 372 ? -14.531 14.43 33 1 83.69 372 LYS A N 1
ATOM 3055 C CA . LYS A 1 372 ? -15.102 14.273 34.312 1 83.69 372 LYS A CA 1
ATOM 3056 C C . LYS A 1 372 ? -14.008 14.055 35.375 1 83.69 372 LYS A C 1
ATOM 3058 O O . LYS A 1 372 ? -12.984 13.43 35.062 1 83.69 372 LYS A O 1
ATOM 3063 N N . PRO A 1 373 ? -14.281 14.75 36.5 1 84.06 373 PRO A N 1
ATOM 3064 C CA . PRO A 1 373 ? -13.312 14.43 37.531 1 84.06 373 PRO A CA 1
ATOM 3065 C C . PRO A 1 373 ? -13.242 12.93 37.844 1 84.06 373 PRO A C 1
ATOM 3067 O O . PRO A 1 373 ? -14.242 12.219 37.688 1 84.06 373 PRO A O 1
ATOM 3070 N N . ALA A 1 374 ? -12.039 12.516 38.219 1 81.62 374 ALA A N 1
ATOM 3071 C CA . ALA A 1 374 ? -11.875 11.102 38.562 1 81.62 374 ALA A CA 1
ATOM 3072 C C . ALA A 1 374 ? -12.898 10.672 39.594 1 81.62 374 ALA A C 1
ATOM 3074 O O . ALA A 1 374 ? -13.5 9.602 39.5 1 81.62 374 ALA A O 1
ATOM 3075 N N . ASP A 1 375 ? -13.008 11.516 40.531 1 82.19 375 ASP A N 1
ATOM 3076 C CA . ASP A 1 375 ? -14.055 11.359 41.531 1 82.19 375 ASP A CA 1
ATOM 3077 C C . ASP A 1 375 ? -15.062 12.508 41.438 1 82.19 375 ASP A C 1
ATOM 3079 O O . ASP A 1 375 ? -14.758 13.633 41.844 1 82.19 375 ASP A O 1
ATOM 3083 N N . PRO A 1 376 ? -16.203 12.297 40.906 1 80.75 376 PRO A N 1
ATOM 3084 C CA . PRO A 1 376 ? -17.188 13.359 40.688 1 80.75 376 PRO A CA 1
ATOM 3085 C C . PRO A 1 376 ? -17.656 14 42 1 80.75 376 PRO A C 1
ATOM 3087 O O . PRO A 1 376 ? -18.25 15.078 41.969 1 80.75 376 PRO A O 1
ATOM 3090 N N . SER A 1 377 ? -17.406 13.359 43.062 1 82.5 377 SER A N 1
ATOM 3091 C CA . SER A 1 377 ? -17.844 13.867 44.375 1 82.5 377 SER A CA 1
ATOM 3092 C C . SER A 1 377 ? -16.812 14.82 44.969 1 82.5 377 SER A C 1
ATOM 3094 O O . SER A 1 377 ? -17.062 15.453 46 1 82.5 377 SER A O 1
ATOM 3096 N N . LYS A 1 378 ? -15.625 14.945 44.312 1 84.38 378 LYS A N 1
ATOM 3097 C CA . LYS A 1 378 ? -14.531 15.773 44.844 1 84.38 378 LYS A CA 1
ATOM 3098 C C . LYS A 1 378 ? -14.188 16.891 43.844 1 84.38 378 LYS A C 1
ATOM 3100 O O . LYS A 1 378 ? -14.367 16.734 42.625 1 84.38 378 LYS A O 1
ATOM 3105 N N . PRO A 1 379 ? -13.891 18 44.438 1 76.94 379 PRO A N 1
ATOM 3106 C CA . PRO A 1 379 ? -13.438 19.047 43.5 1 76.94 379 PRO A CA 1
ATOM 3107 C C . PRO A 1 379 ? -12.203 18.625 42.719 1 76.94 379 PRO A C 1
ATOM 3109 O O . PRO A 1 379 ? -11.359 17.891 43.219 1 76.94 379 PRO A O 1
ATOM 3112 N N . VAL A 1 380 ? -12.227 19.094 41.406 1 77.5 380 VAL A N 1
ATOM 3113 C CA . VAL A 1 380 ? -11.094 18.797 40.531 1 77.5 380 VAL A CA 1
ATOM 3114 C C . VAL A 1 380 ? -9.82 19.391 41.125 1 77.5 380 VAL A C 1
ATOM 3116 O O . VAL A 1 380 ? -9.828 20.5 41.656 1 77.5 380 VAL A O 1
ATOM 3119 N N . GLY A 1 381 ? -8.797 18.75 41.219 1 72.25 381 GLY A N 1
ATOM 3120 C CA . GLY A 1 381 ? -7.492 19.156 41.719 1 72.25 381 GLY A CA 1
ATOM 3121 C C . GLY A 1 381 ? -6.43 18.094 41.562 1 72.25 381 GLY A C 1
ATOM 3122 O O . GLY A 1 381 ? -6.664 17.078 40.906 1 72.25 381 GLY A O 1
ATOM 3123 N N . PRO A 1 382 ? -5.289 18.391 42.062 1 78.06 382 PRO A N 1
ATOM 3124 C CA . PRO A 1 382 ? -4.176 17.438 41.938 1 78.06 382 PRO A CA 1
ATOM 3125 C C . PRO A 1 382 ? -4.52 16.047 42.438 1 78.06 382 PRO A C 1
ATOM 3127 O O . PRO A 1 382 ? -4.02 15.055 41.906 1 78.06 382 PRO A O 1
ATOM 3130 N N . THR A 1 383 ? -5.266 16.047 43.438 1 78.75 383 THR A N 1
ATOM 3131 C CA . THR A 1 383 ? -5.613 14.766 44.031 1 78.75 383 THR A CA 1
ATOM 3132 C C . THR A 1 383 ? -6.832 14.164 43.344 1 78.75 383 THR A C 1
ATOM 3134 O O . THR A 1 383 ? -7.176 13.008 43.594 1 78.75 383 THR A O 1
ATOM 3137 N N . ASN A 1 384 ? -7.594 14.953 42.656 1 84.12 384 ASN A N 1
ATOM 3138 C CA . ASN A 1 384 ? -8.742 14.531 41.875 1 84.12 384 ASN A CA 1
ATOM 3139 C C . ASN A 1 384 ? -8.711 15.141 40.469 1 84.12 384 ASN A C 1
ATOM 3141 O O . ASN A 1 384 ? -9.523 16 40.156 1 84.12 384 ASN A O 1
ATOM 3145 N N . PRO A 1 385 ? -7.844 14.562 39.625 1 81.44 385 PRO A N 1
ATOM 3146 C CA . PRO A 1 385 ? -7.676 15.195 38.312 1 81.44 385 PRO A CA 1
ATOM 3147 C C . PRO A 1 385 ? -8.82 14.883 37.375 1 81.44 385 PRO A C 1
ATOM 3149 O O . PRO A 1 385 ? -9.516 13.875 37.531 1 81.44 385 PRO A O 1
ATOM 3152 N N . ASP A 1 386 ? -9.039 15.75 36.438 1 81.56 386 ASP A N 1
ATOM 3153 C CA . ASP A 1 386 ? -9.953 15.523 35.312 1 81.56 386 ASP A CA 1
ATOM 3154 C C . ASP A 1 386 ? -9.516 14.305 34.5 1 81.56 386 ASP A C 1
ATOM 3156 O O . ASP A 1 386 ? -8.328 14.086 34.281 1 81.56 386 ASP A O 1
ATOM 3160 N N . LYS A 1 387 ? -10.594 13.562 34.312 1 85.44 387 LYS A N 1
ATOM 3161 C CA . LYS A 1 387 ? -10.352 12.383 33.5 1 85.44 387 LYS A CA 1
ATOM 3162 C C . LYS A 1 387 ? -11.039 12.508 32.125 1 85.44 387 LYS A C 1
ATOM 3164 O O . LYS A 1 387 ? -12.211 12.875 32.062 1 85.44 387 LYS A O 1
ATOM 3169 N N . LYS A 1 388 ? -10.336 12.305 31.109 1 88.06 388 LYS A N 1
ATOM 3170 C CA . LYS A 1 388 ? -10.852 12.211 29.75 1 88.06 388 LYS A CA 1
ATOM 3171 C C . LYS A 1 388 ? -11.648 10.922 29.547 1 88.06 388 LYS A C 1
ATOM 3173 O O . LYS A 1 388 ? -11.109 9.828 29.688 1 88.06 388 LYS A O 1
ATOM 3178 N N . GLU A 1 389 ? -12.898 11.07 29.328 1 91.31 389 GLU A N 1
ATOM 3179 C CA . GLU A 1 389 ? -13.75 9.898 29.141 1 91.31 389 GLU A CA 1
ATOM 3180 C C . GLU A 1 389 ? -13.953 9.602 27.656 1 91.31 389 GLU A C 1
ATOM 3182 O O . GLU A 1 389 ? -14.594 10.383 26.953 1 91.31 389 GLU A O 1
ATOM 3187 N N . PRO A 1 390 ? -13.508 8.469 27.203 1 95.31 390 PRO A N 1
ATOM 3188 C CA . PRO A 1 390 ? -13.75 8.125 25.812 1 95.31 390 PRO A CA 1
ATOM 3189 C C . PRO A 1 390 ? -15.242 8.078 25.469 1 95.31 390 PRO A C 1
ATOM 3191 O O . PRO A 1 390 ? -16.031 7.551 26.25 1 95.31 390 PRO A O 1
ATOM 3194 N N . CYS A 1 391 ? -15.641 8.648 24.25 1 96.88 391 CYS A N 1
ATOM 3195 C CA . CYS A 1 391 ? -17.062 8.766 23.984 1 96.88 391 CYS A CA 1
ATOM 3196 C C . CYS A 1 391 ? -17.391 8.453 22.531 1 96.88 391 CYS A C 1
ATOM 3198 O O . CYS A 1 391 ? -18.562 8.445 22.141 1 96.88 391 CYS A O 1
ATOM 3200 N N . ALA A 1 392 ? -16.328 8.148 21.672 1 98.19 392 ALA A N 1
ATOM 3201 C CA . ALA A 1 392 ? -16.625 8.023 20.25 1 98.19 392 ALA A CA 1
ATOM 3202 C C . ALA A 1 392 ? -15.805 6.91 19.609 1 98.19 392 ALA A C 1
ATOM 3204 O O . ALA A 1 392 ? -14.758 6.52 20.141 1 98.19 392 ALA A O 1
ATOM 3205 N N . TYR A 1 393 ? -16.328 6.348 18.531 1 98 393 TYR A N 1
ATOM 3206 C CA . TYR A 1 393 ? -15.562 5.5 17.625 1 98 393 TYR A CA 1
ATOM 3207 C C . TYR A 1 393 ? -14.883 6.332 16.547 1 98 393 TYR A C 1
ATOM 3209 O O . TYR A 1 393 ? -15.227 7.496 16.344 1 98 393 TYR A O 1
ATOM 3217 N N . VAL A 1 394 ? -13.891 5.773 15.914 1 98.38 394 VAL A N 1
ATOM 3218 C CA . VAL A 1 394 ? -13.203 6.441 14.812 1 98.38 394 VAL A CA 1
ATOM 3219 C C . VAL A 1 394 ? -13.398 5.641 13.523 1 98.38 394 VAL A C 1
ATOM 3221 O O . VAL A 1 394 ? -13.164 4.43 13.5 1 98.38 394 VAL A O 1
ATOM 3224 N N . LEU A 1 395 ? -13.797 6.262 12.438 1 98.31 395 LEU A N 1
ATOM 3225 C CA . LEU A 1 395 ? -13.922 5.613 11.141 1 98.31 395 LEU A CA 1
ATOM 3226 C C . LEU A 1 395 ? -12.562 5.148 10.625 1 98.31 395 LEU A C 1
ATOM 3228 O O . LEU A 1 395 ? -11.602 5.922 10.625 1 98.31 395 LEU A O 1
ATOM 3232 N N . ASP A 1 396 ? -12.438 3.914 10.219 1 97.25 396 ASP A N 1
ATOM 3233 C CA . ASP A 1 396 ? -11.219 3.426 9.594 1 97.25 396 ASP A CA 1
ATOM 3234 C C . ASP A 1 396 ? -11.203 3.746 8.094 1 97.25 396 ASP A C 1
ATOM 3236 O O . ASP A 1 396 ? -11.531 2.893 7.27 1 97.25 396 ASP A O 1
ATOM 3240 N N . VAL A 1 397 ? -10.695 4.816 7.758 1 96.81 397 VAL A N 1
ATOM 3241 C CA . VAL A 1 397 ? -10.734 5.297 6.379 1 96.81 397 VAL A CA 1
ATOM 3242 C C . VAL A 1 397 ? -9.758 4.496 5.523 1 96.81 397 VAL A C 1
ATOM 3244 O O . VAL A 1 397 ? -9.711 4.664 4.305 1 96.81 397 VAL A O 1
ATOM 3247 N N . THR A 1 398 ? -8.945 3.605 6.125 1 94.94 398 THR A N 1
ATOM 3248 C CA . THR A 1 398 ? -8.07 2.73 5.352 1 94.94 398 THR A CA 1
ATOM 3249 C C . THR A 1 398 ? -8.852 1.537 4.801 1 94.94 398 THR A C 1
ATOM 3251 O O . THR A 1 398 ? -8.367 0.823 3.922 1 94.94 398 THR A O 1
ATOM 3254 N N . ASN A 1 399 ? -9.977 1.3 5.301 1 94.38 399 ASN A N 1
ATOM 3255 C CA . ASN A 1 399 ? -10.906 0.281 4.82 1 94.38 399 ASN A CA 1
ATOM 3256 C C . ASN A 1 399 ? -11.742 0.79 3.648 1 94.38 399 ASN A C 1
ATOM 3258 O O . ASN A 1 399 ? -12.469 1.776 3.783 1 94.38 399 ASN A O 1
ATOM 3262 N N . PRO A 1 400 ? -11.727 0.132 2.547 1 92.19 400 PRO A N 1
ATOM 3263 C CA . PRO A 1 400 ? -12.508 0.6 1.397 1 92.19 400 PRO A CA 1
ATOM 3264 C C . PRO A 1 400 ? -14 0.649 1.683 1 92.19 400 PRO A C 1
ATOM 3266 O O . PRO A 1 400 ? -14.703 1.536 1.185 1 92.19 400 PRO A O 1
ATOM 3269 N N . GLU A 1 401 ? -14.484 -0.261 2.42 1 91.12 401 GLU A N 1
ATOM 3270 C CA . GLU A 1 401 ? -15.906 -0.252 2.766 1 91.12 401 GLU A CA 1
ATOM 3271 C C . GLU A 1 401 ? -16.266 0.99 3.576 1 91.12 401 GLU A C 1
ATOM 3273 O O . GLU A 1 401 ? -17.297 1.62 3.328 1 91.12 401 GLU A O 1
ATOM 3278 N N . THR A 1 402 ? -15.414 1.341 4.484 1 96.81 402 THR A N 1
ATOM 3279 C CA . THR A 1 402 ? -15.633 2.533 5.297 1 96.81 402 THR A CA 1
ATOM 3280 C C . THR A 1 402 ? -15.578 3.791 4.438 1 96.81 402 THR A C 1
ATOM 3282 O O . THR A 1 402 ? -16.422 4.68 4.566 1 96.81 402 THR A O 1
ATOM 3285 N N . ARG A 1 403 ? -14.609 3.867 3.566 1 97 403 ARG A N 1
ATOM 3286 C CA . ARG A 1 403 ? -14.469 5.027 2.693 1 97 403 ARG A CA 1
ATOM 3287 C C . ARG A 1 403 ? -15.711 5.219 1.832 1 97 403 ARG A C 1
ATOM 3289 O O . ARG A 1 403 ? -16.219 6.336 1.711 1 97 403 ARG A O 1
ATOM 3296 N N . GLU A 1 404 ? -16.156 4.133 1.259 1 95.62 404 GLU A N 1
ATOM 3297 C CA . GLU A 1 404 ? -17.328 4.242 0.395 1 95.62 404 GLU A CA 1
ATOM 3298 C C . GLU A 1 404 ? -18.578 4.625 1.195 1 95.62 404 GLU A C 1
ATOM 3300 O O . GLU A 1 404 ? -19.391 5.418 0.735 1 95.62 404 GLU A O 1
ATOM 3305 N N . TRP A 1 405 ? -18.719 3.992 2.312 1 96.25 405 TRP A N 1
ATOM 3306 C CA . TRP A 1 405 ? -19.828 4.344 3.182 1 96.25 405 TRP A CA 1
ATOM 3307 C C . TRP A 1 405 ? -19.797 5.828 3.529 1 96.25 405 TRP A C 1
ATOM 3309 O O . TRP A 1 405 ? -20.812 6.527 3.381 1 96.25 405 TRP A O 1
ATOM 3319 N N . TRP A 1 406 ? -18.688 6.332 4.02 1 98 406 TRP A N 1
ATOM 3320 C CA . TRP A 1 406 ? -18.562 7.734 4.414 1 98 406 TRP A CA 1
ATOM 3321 C C . TRP A 1 406 ? -18.719 8.656 3.211 1 98 406 TRP A C 1
ATOM 3323 O O . TRP A 1 406 ? -19.297 9.734 3.326 1 98 406 TRP A O 1
ATOM 3333 N N . TYR A 1 407 ? -18.172 8.242 2.074 1 98.25 407 TYR A N 1
ATOM 3334 C CA . TYR A 1 407 ? -18.344 9.008 0.844 1 98.25 407 TYR A CA 1
ATOM 3335 C C . TYR A 1 407 ? -19.812 9.234 0.539 1 98.25 407 TYR A C 1
ATOM 3337 O O . TYR A 1 407 ? -20.234 10.352 0.21 1 98.25 407 TYR A O 1
ATOM 3345 N N . LYS A 1 408 ? -20.594 8.234 0.701 1 97.06 408 LYS A N 1
ATOM 3346 C CA . LYS A 1 408 ? -22.031 8.344 0.435 1 97.06 408 LYS A CA 1
ATOM 3347 C C . LYS A 1 408 ? -22.703 9.297 1.416 1 97.06 408 LYS A C 1
ATOM 3349 O O . LYS A 1 408 ? -23.594 10.055 1.036 1 97.06 408 LYS A O 1
ATOM 3354 N N . GLN A 1 409 ? -22.281 9.172 2.648 1 97.31 409 GLN A N 1
ATOM 3355 C CA . GLN A 1 409 ? -22.828 10.094 3.639 1 97.31 409 GLN A CA 1
ATOM 3356 C C . GLN A 1 409 ? -22.562 11.547 3.25 1 97.31 409 GLN A C 1
ATOM 3358 O O . GLN A 1 409 ? -23.469 12.383 3.279 1 97.31 409 GLN A O 1
ATOM 3363 N N . LEU A 1 410 ? -21.359 11.844 2.879 1 98.19 410 LEU A N 1
ATOM 3364 C CA . LEU A 1 410 ? -20.953 13.219 2.576 1 98.19 410 LEU A CA 1
ATOM 3365 C C . LEU A 1 410 ? -21.531 13.672 1.238 1 98.19 410 LEU A C 1
ATOM 3367 O O . LEU A 1 410 ? -21.859 14.844 1.063 1 98.19 410 LEU A O 1
ATOM 3371 N N . GLU A 1 411 ? -21.672 12.734 0.324 1 97.81 411 GLU A N 1
ATOM 3372 C CA . GLU A 1 411 ? -22.328 13.07 -0.94 1 97.81 411 GLU A CA 1
ATOM 3373 C C . GLU A 1 411 ? -23.781 13.461 -0.725 1 97.81 411 GLU A C 1
ATOM 3375 O O . GLU A 1 411 ? -24.312 14.328 -1.422 1 97.81 411 GLU A O 1
ATOM 3380 N N . ALA A 1 412 ? -24.422 12.789 0.184 1 97 412 ALA A N 1
ATOM 3381 C CA . ALA A 1 412 ? -25.797 13.164 0.523 1 97 412 ALA A CA 1
ATOM 3382 C C . ALA A 1 412 ? -25.859 14.586 1.062 1 97 412 ALA A C 1
ATOM 3384 O O . ALA A 1 412 ? -26.812 15.32 0.794 1 97 412 ALA A O 1
ATOM 3385 N N . MET A 1 413 ? -24.844 14.969 1.816 1 97.19 413 MET A N 1
ATOM 3386 C CA . MET A 1 413 ? -24.781 16.344 2.316 1 97.19 413 MET A CA 1
ATOM 3387 C C . MET A 1 413 ? -24.516 17.328 1.18 1 97.19 413 MET A C 1
ATOM 3389 O O . MET A 1 413 ? -25.031 18.438 1.19 1 97.19 413 MET A O 1
ATOM 3393 N N . LYS A 1 414 ? -23.719 16.938 0.245 1 97.62 414 LYS A N 1
ATOM 3394 C CA . LYS A 1 414 ? -23.516 17.781 -0.934 1 97.62 414 LYS A CA 1
ATOM 3395 C C . LYS A 1 414 ? -24.828 17.969 -1.703 1 97.62 414 LYS A C 1
ATOM 3397 O O . LYS A 1 414 ? -25.094 19.062 -2.213 1 97.62 414 LYS A O 1
ATOM 3402 N N . ALA A 1 415 ? -25.609 16.906 -1.773 1 96.75 415 ALA A N 1
ATOM 3403 C CA . ALA A 1 415 ? -26.906 16.984 -2.451 1 96.75 415 ALA A CA 1
ATOM 3404 C C . ALA A 1 415 ? -27.828 17.984 -1.762 1 96.75 415 ALA A C 1
ATOM 3406 O O . ALA A 1 415 ? -28.703 18.562 -2.396 1 96.75 415 ALA A O 1
ATOM 3407 N N . GLU A 1 416 ? -27.578 18.203 -0.474 1 96.06 416 GLU A N 1
ATOM 3408 C CA . GLU A 1 416 ? -28.344 19.188 0.271 1 96.06 416 GLU A CA 1
ATOM 3409 C C . GLU A 1 416 ? -27.844 20.609 0.001 1 96.06 416 GLU A C 1
ATOM 3411 O O . GLU A 1 416 ? -28.5 21.578 0.37 1 96.06 416 GLU A O 1
ATOM 3416 N N . GLY A 1 417 ? -26.656 20.734 -0.592 1 96.75 417 GLY A N 1
ATOM 3417 C CA . GLY A 1 417 ? -26.203 22.047 -1.001 1 96.75 417 GLY A CA 1
ATOM 3418 C C . GLY A 1 417 ? -24.828 22.391 -0.478 1 96.75 417 GLY A C 1
ATOM 3419 O O . GLY A 1 417 ? -24.281 23.453 -0.788 1 96.75 417 GLY A O 1
ATOM 3420 N N . ILE A 1 418 ? -24.219 21.562 0.321 1 97.69 418 ILE A N 1
ATOM 3421 C CA . ILE A 1 418 ? -22.828 21.75 0.744 1 97.69 418 ILE A CA 1
ATOM 3422 C C . ILE A 1 418 ? -21.891 21.531 -0.44 1 97.69 418 ILE A C 1
ATOM 3424 O O . ILE A 1 418 ? -21.984 20.5 -1.129 1 97.69 418 ILE A O 1
ATOM 3428 N N . CYS A 1 419 ? -21.047 22.453 -0.692 1 97.31 419 CYS A N 1
ATOM 3429 C CA . CYS A 1 419 ? -20.234 22.359 -1.906 1 97.31 419 CYS A CA 1
ATOM 3430 C C . CYS A 1 419 ? -19 21.5 -1.673 1 97.31 419 CYS A C 1
ATOM 3432 O O . CYS A 1 419 ? -18.5 20.859 -2.596 1 97.31 419 CYS A O 1
ATOM 3434 N N . THR A 1 420 ? -18.328 21.578 -0.47 1 98.31 420 THR A N 1
ATOM 3435 C CA . THR A 1 420 ? -17.141 20.812 -0.09 1 98.31 420 THR A CA 1
ATOM 3436 C C . THR A 1 420 ? -16.984 20.797 1.428 1 98.31 420 THR A C 1
ATOM 3438 O O . THR A 1 420 ? -17.891 21.188 2.162 1 98.31 420 THR A O 1
ATOM 3441 N N . PHE A 1 421 ? -15.75 20.328 1.86 1 98.62 421 PHE A N 1
ATOM 3442 C CA . PHE A 1 421 ? -15.672 20.078 3.297 1 98.62 421 PHE A CA 1
ATOM 3443 C C . PHE A 1 421 ? -14.32 20.531 3.85 1 98.62 421 PHE A C 1
ATOM 3445 O O . PHE A 1 421 ? -13.344 20.625 3.111 1 98.62 421 PHE A O 1
ATOM 3452 N N . LYS A 1 422 ? -14.344 20.859 5.094 1 98.19 422 LYS A N 1
ATOM 3453 C CA . LYS A 1 422 ? -13.164 21.016 5.945 1 98.19 422 LYS A CA 1
ATOM 3454 C C . LYS A 1 422 ? -12.953 19.797 6.824 1 98.19 422 LYS A C 1
ATOM 3456 O O . LYS A 1 422 ? -13.758 19.516 7.723 1 98.19 422 LYS A O 1
ATOM 3461 N N . PHE A 1 423 ? -11.867 19.062 6.574 1 98 423 PHE A N 1
ATOM 3462 C CA . PHE A 1 423 ? -11.594 17.812 7.262 1 98 423 PHE A CA 1
ATOM 3463 C C . PHE A 1 423 ? -10.625 18.031 8.414 1 98 423 PHE A C 1
ATOM 3465 O O . PHE A 1 423 ? -9.516 18.531 8.219 1 98 423 PHE A O 1
ATOM 3472 N N . ASP A 1 424 ? -11.008 17.625 9.617 1 96.5 424 ASP A N 1
ATOM 3473 C CA . ASP A 1 424 ? -10.148 17.688 10.797 1 96.5 424 ASP A CA 1
ATOM 3474 C C . ASP A 1 424 ? -9.938 16.297 11.391 1 96.5 424 ASP A C 1
ATOM 3476 O O . ASP A 1 424 ? -10.695 15.367 11.102 1 96.5 424 ASP A O 1
ATOM 3480 N N . ALA A 1 425 ? -8.883 16.156 12.133 1 96.75 425 ALA A N 1
ATOM 3481 C CA . ALA A 1 425 ? -8.664 15.047 13.07 1 96.75 425 ALA A CA 1
ATOM 3482 C C . ALA A 1 425 ? -8.234 13.781 12.328 1 96.75 425 ALA A C 1
ATOM 3484 O O . ALA A 1 425 ? -8.594 12.672 12.727 1 96.75 425 ALA A O 1
ATOM 3485 N N . GLY A 1 426 ? -7.535 13.922 11.258 1 95.44 426 GLY A N 1
ATOM 3486 C CA . GLY A 1 426 ? -6.969 12.781 10.555 1 95.44 426 GLY A CA 1
ATOM 3487 C C . GLY A 1 426 ? -5.637 12.328 11.133 1 95.44 426 GLY A C 1
ATOM 3488 O O . GLY A 1 426 ? -4.93 11.531 10.516 1 95.44 426 GLY A O 1
ATOM 3489 N N . GLU A 1 427 ? -5.246 12.805 12.352 1 95.62 427 GLU A N 1
ATOM 3490 C CA . GLU A 1 427 ? -3.936 12.531 12.938 1 95.62 427 GLU A CA 1
ATOM 3491 C C . GLU A 1 427 ? -3.949 11.234 13.742 1 95.62 427 GLU A C 1
ATOM 3493 O O . GLU A 1 427 ? -5.008 10.789 14.195 1 95.62 427 GLU A O 1
ATOM 3498 N N . THR A 1 428 ? -2.842 10.719 14.008 1 94.69 428 THR A N 1
ATOM 3499 C CA . THR A 1 428 ? -2.65 9.406 14.617 1 94.69 428 THR A CA 1
ATOM 3500 C C . THR A 1 428 ? -3.07 9.43 16.094 1 94.69 428 THR A C 1
ATOM 3502 O O . THR A 1 428 ? -3.59 8.438 16.609 1 94.69 428 THR A O 1
ATOM 3505 N N . ASN A 1 429 ? -2.895 10.531 16.734 1 94.38 429 ASN A N 1
ATOM 3506 C CA . ASN A 1 429 ? -3.098 10.547 18.188 1 94.38 429 ASN A CA 1
ATOM 3507 C C . ASN A 1 429 ? -4.562 10.336 18.547 1 94.38 429 ASN A C 1
ATOM 3509 O O . ASN A 1 429 ? -4.891 10.094 19.703 1 94.38 429 ASN A O 1
ATOM 3513 N N . TRP A 1 430 ? -5.43 10.414 17.578 1 95.69 430 TRP A N 1
ATOM 3514 C CA . TRP A 1 430 ? -6.855 10.25 17.859 1 95.69 430 TRP A CA 1
ATOM 3515 C C . TRP A 1 430 ? -7.258 8.781 17.781 1 95.69 430 TRP A C 1
ATOM 3517 O O . TRP A 1 430 ? -8.383 8.422 18.141 1 95.69 430 TRP A O 1
ATOM 3527 N N . LEU A 1 431 ? -6.418 7.934 17.312 1 95.94 431 LEU A N 1
ATOM 3528 C CA . LEU A 1 431 ? -6.719 6.516 17.156 1 95.94 431 LEU A CA 1
ATOM 3529 C C . LEU A 1 431 ? -6.621 5.781 18.484 1 95.94 431 LEU A C 1
ATOM 3531 O O . LEU A 1 431 ? -5.992 6.273 19.422 1 95.94 431 LEU A O 1
ATOM 3535 N N . PRO A 1 432 ? -7.25 4.617 18.547 1 94.88 432 PRO A N 1
ATOM 3536 C CA . PRO A 1 432 ? -7.145 3.832 19.781 1 94.88 432 PRO A CA 1
ATOM 3537 C C . PRO A 1 432 ? -5.719 3.355 20.047 1 94.88 432 PRO A C 1
ATOM 3539 O O . PRO A 1 432 ? -4.922 3.211 19.125 1 94.88 432 PRO A O 1
ATOM 3542 N N . HIS A 1 433 ? -5.508 3.186 21.344 1 91.88 433 HIS A N 1
ATOM 3543 C CA . HIS A 1 433 ? -4.258 2.521 21.703 1 91.88 433 HIS A CA 1
ATOM 3544 C C . HIS A 1 433 ? -4.141 1.161 21.031 1 91.88 433 HIS A C 1
ATOM 3546 O O . HIS A 1 433 ? -5.113 0.402 20.969 1 91.88 433 HIS A O 1
ATOM 3552 N N . ASN A 1 434 ? -3.033 0.863 20.453 1 91.44 434 ASN A N 1
ATOM 3553 C CA . ASN A 1 434 ? -2.76 -0.397 19.766 1 91.44 434 ASN A CA 1
ATOM 3554 C C . ASN A 1 434 ? -3.699 -0.609 18.578 1 91.44 434 ASN A C 1
ATOM 3556 O O . ASN A 1 434 ? -4.219 -1.709 18.391 1 91.44 434 ASN A O 1
ATOM 3560 N N . TYR A 1 435 ? -3.98 0.455 17.891 1 93.62 435 TYR A N 1
ATOM 3561 C CA . TYR A 1 435 ? -4.887 0.383 16.75 1 93.62 435 TYR A CA 1
ATOM 3562 C C . TYR A 1 435 ? -4.309 -0.501 15.648 1 93.62 435 TYR A C 1
ATOM 3564 O O . TYR A 1 435 ? -3.104 -0.759 15.625 1 93.62 435 TYR A O 1
ATOM 3572 N N . VAL A 1 436 ? -5.219 -0.991 14.867 1 90.06 436 VAL A N 1
ATOM 3573 C CA . VAL A 1 436 ? -4.902 -1.687 13.625 1 90.06 436 VAL A CA 1
ATOM 3574 C C . VAL A 1 436 ? -5.633 -1.021 12.461 1 90.06 436 VAL A C 1
ATOM 3576 O O . VAL A 1 436 ? -6.738 -0.502 12.633 1 90.06 436 VAL A O 1
ATOM 3579 N N . LEU A 1 437 ? -4.949 -0.995 11.344 1 91.19 437 LEU A N 1
ATOM 3580 C CA . LEU A 1 437 ? -5.559 -0.444 10.141 1 91.19 437 LEU A CA 1
ATOM 3581 C C . LEU A 1 437 ? -5.863 -1.547 9.133 1 91.19 437 LEU A C 1
ATOM 3583 O O . LEU A 1 437 ? -5.141 -2.543 9.062 1 91.19 437 LEU A O 1
ATOM 3587 N N . TYR A 1 438 ? -6.91 -1.341 8.438 1 88.25 438 TYR A N 1
ATOM 3588 C CA . TYR A 1 438 ? -7.215 -2.258 7.344 1 88.25 438 TYR A CA 1
ATOM 3589 C C . TYR A 1 438 ? -6.078 -2.287 6.328 1 88.25 438 TYR A C 1
ATOM 3591 O O . TYR A 1 438 ? -5.703 -3.354 5.836 1 88.25 438 TYR A O 1
ATOM 3599 N N . ASP A 1 439 ? -5.609 -1.145 6.051 1 84 439 ASP A N 1
ATOM 3600 C CA . ASP A 1 439 ? -4.488 -0.981 5.125 1 84 439 ASP A CA 1
ATOM 3601 C C . ASP A 1 439 ? -3.498 0.06 5.641 1 84 439 ASP A C 1
ATOM 3603 O O . ASP A 1 439 ? -3.836 1.239 5.766 1 84 439 ASP A O 1
ATOM 3607 N N . GLY A 1 440 ? -2.33 -0.435 5.852 1 82.69 440 GLY A N 1
ATOM 3608 C CA . GLY A 1 440 ? -1.28 0.474 6.281 1 82.69 440 GLY A CA 1
ATOM 3609 C C . GLY A 1 440 ? -0.235 -0.193 7.156 1 82.69 440 GLY A C 1
ATOM 3610 O O . GLY A 1 440 ? -0.562 -1.058 7.973 1 82.69 440 GLY A O 1
ATOM 3611 N N . ALA A 1 441 ? 1.003 0.203 6.902 1 75.69 441 ALA A N 1
ATOM 3612 C CA . ALA A 1 441 ? 2.125 -0.391 7.625 1 75.69 441 ALA A CA 1
ATOM 3613 C C . ALA A 1 441 ? 2.775 0.626 8.562 1 75.69 441 ALA A C 1
ATOM 3615 O O . ALA A 1 441 ? 3.406 0.253 9.555 1 75.69 441 ALA A O 1
ATOM 3616 N N . TYR A 1 442 ? 2.543 1.887 8.203 1 81.69 442 TYR A N 1
ATOM 3617 C CA . TYR A 1 442 ? 3.209 2.938 8.969 1 81.69 442 TYR A CA 1
ATOM 3618 C C . TYR A 1 442 ? 2.193 3.801 9.703 1 81.69 442 TYR A C 1
ATOM 3620 O O . TYR A 1 442 ? 1.027 3.877 9.312 1 81.69 442 TYR A O 1
ATOM 3628 N N . PRO A 1 443 ? 2.697 4.355 10.805 1 77.94 443 PRO A N 1
ATOM 3629 C CA . PRO A 1 443 ? 1.761 5.121 11.625 1 77.94 443 PRO A CA 1
ATOM 3630 C C . PRO A 1 443 ? 1.063 6.234 10.852 1 77.94 443 PRO A C 1
ATOM 3632 O O . PRO A 1 443 ? -0.122 6.5 11.07 1 77.94 443 PRO A O 1
ATOM 3635 N N . ASN A 1 444 ? 1.714 6.781 9.883 1 90.56 444 ASN A N 1
ATOM 3636 C CA . ASN A 1 444 ? 1.11 7.914 9.188 1 90.56 444 ASN A CA 1
ATOM 3637 C C . ASN A 1 444 ? 0.215 7.453 8.047 1 90.56 444 ASN A C 1
ATOM 3639 O O . ASN A 1 444 ? -0.344 8.281 7.316 1 90.56 444 ASN A O 1
ATOM 3643 N N . SER A 1 445 ? 0.024 6.109 8 1 91.31 445 SER A N 1
ATOM 3644 C CA . SER A 1 445 ? -0.826 5.574 6.941 1 91.31 445 SER A CA 1
ATOM 3645 C C . SER A 1 445 ? -2.262 6.066 7.082 1 91.31 445 SER A C 1
ATOM 3647 O O . SER A 1 445 ? -2.93 6.348 6.086 1 91.31 445 SER A O 1
ATOM 3649 N N . TYR A 1 446 ? -2.723 6.176 8.266 1 95.06 446 TYR A N 1
ATOM 3650 C CA . TYR A 1 446 ? -4.094 6.641 8.461 1 95.06 446 TYR A CA 1
ATOM 3651 C C . TYR A 1 446 ? -4.277 8.039 7.891 1 95.06 446 TYR A C 1
ATOM 3653 O O . TYR A 1 446 ? -5.191 8.281 7.098 1 95.06 446 TYR A O 1
ATOM 3661 N N . GLY A 1 447 ? -3.398 8.961 8.352 1 94.94 447 GLY A N 1
ATOM 3662 C CA . GLY A 1 447 ? -3.473 10.336 7.863 1 94.94 447 GLY A CA 1
ATOM 3663 C C . GLY A 1 447 ? -3.357 10.438 6.355 1 94.94 447 GLY A C 1
ATOM 3664 O O . GLY A 1 447 ? -4.012 11.281 5.734 1 94.94 447 GLY A O 1
ATOM 3665 N N . LYS A 1 448 ? -2.541 9.594 5.797 1 95.19 448 LYS A N 1
ATOM 3666 C CA . LYS A 1 448 ? -2.375 9.586 4.348 1 95.19 448 LYS A CA 1
ATOM 3667 C C . LYS A 1 448 ? -3.668 9.172 3.648 1 95.19 448 LYS A C 1
ATOM 3669 O O . LYS A 1 448 ? -4.121 9.852 2.721 1 95.19 448 LYS A O 1
ATOM 3674 N N . HIS A 1 449 ? -4.277 8.062 4.121 1 95.88 449 HIS A N 1
ATOM 3675 C CA . HIS A 1 449 ? -5.547 7.613 3.557 1 95.88 449 HIS A CA 1
ATOM 3676 C C . HIS A 1 449 ? -6.641 8.648 3.77 1 95.88 449 HIS A C 1
ATOM 3678 O O . HIS A 1 449 ? -7.473 8.867 2.887 1 95.88 449 HIS A O 1
ATOM 3684 N N . TYR A 1 450 ? -6.602 9.25 4.859 1 97.44 450 TYR A N 1
ATOM 3685 C CA . TYR A 1 450 ? -7.582 10.273 5.199 1 97.44 450 TYR A CA 1
ATOM 3686 C C . TYR A 1 450 ? -7.516 11.438 4.219 1 97.44 450 TYR A C 1
ATOM 3688 O O . TYR A 1 450 ? -8.547 11.867 3.688 1 97.44 450 TYR A O 1
ATOM 3696 N N . ALA A 1 451 ? -6.344 11.906 3.982 1 97.31 451 ALA A N 1
ATOM 3697 C CA . ALA A 1 451 ? -6.152 13.016 3.053 1 97.31 451 ALA A CA 1
ATOM 3698 C C . ALA A 1 451 ? -6.57 12.625 1.638 1 97.31 451 ALA A C 1
ATOM 3700 O O . ALA A 1 451 ? -7.219 13.406 0.937 1 97.31 451 ALA A O 1
ATOM 3701 N N . HIS A 1 452 ? -6.227 11.469 1.218 1 96.88 452 HIS A N 1
ATOM 3702 C CA . HIS A 1 452 ? -6.625 11.016 -0.109 1 96.88 452 HIS A CA 1
ATOM 3703 C C . HIS A 1 452 ? -8.141 10.875 -0.213 1 96.88 452 HIS A C 1
ATOM 3705 O O . HIS A 1 452 ? -8.727 11.195 -1.249 1 96.88 452 HIS A O 1
ATOM 3711 N N . PHE A 1 453 ? -8.695 10.344 0.837 1 97.88 453 PHE A N 1
ATOM 3712 C CA . PHE A 1 453 ? -10.156 10.297 0.861 1 97.88 453 PHE A CA 1
ATOM 3713 C C . PHE A 1 453 ? -10.742 11.695 0.703 1 97.88 453 PHE A C 1
ATOM 3715 O O . PHE A 1 453 ? -11.656 11.898 -0.104 1 97.88 453 PHE A O 1
ATOM 3722 N N . ALA A 1 454 ? -10.219 12.656 1.434 1 98.38 454 ALA A N 1
ATOM 3723 C CA . ALA A 1 454 ? -10.695 14.039 1.396 1 98.38 454 ALA A CA 1
ATOM 3724 C C . ALA A 1 454 ? -10.578 14.617 -0.011 1 98.38 454 ALA A C 1
ATOM 3726 O O . ALA A 1 454 ? -11.43 15.398 -0.437 1 98.38 454 ALA A O 1
ATOM 3727 N N . SER A 1 455 ? -9.594 14.234 -0.721 1 97.62 455 SER A N 1
ATOM 3728 C CA . SER A 1 455 ? -9.32 14.789 -2.043 1 97.62 455 SER A CA 1
ATOM 3729 C C . SER A 1 455 ? -10.445 14.453 -3.021 1 97.62 455 SER A C 1
ATOM 3731 O O . SER A 1 455 ? -10.578 15.094 -4.066 1 97.62 455 SER A O 1
ATOM 3733 N N . ARG A 1 456 ? -11.297 13.516 -2.725 1 97.31 456 ARG A N 1
ATOM 3734 C CA . ARG A 1 456 ? -12.406 13.117 -3.586 1 97.31 456 ARG A CA 1
ATOM 3735 C C . ARG A 1 456 ? -13.461 14.211 -3.66 1 97.31 456 ARG A C 1
ATOM 3737 O O . ARG A 1 456 ? -14.336 14.18 -4.527 1 97.31 456 ARG A O 1
ATOM 3744 N N . PHE A 1 457 ? -13.375 15.133 -2.812 1 98.25 457 PHE A N 1
ATOM 3745 C CA . PHE A 1 457 ? -14.438 16.125 -2.719 1 98.25 457 PHE A CA 1
ATOM 3746 C C . PHE A 1 457 ? -13.992 17.453 -3.348 1 98.25 457 PHE A C 1
ATOM 3748 O O . PHE A 1 457 ? -14.547 18.5 -3.041 1 98.25 457 PHE A O 1
ATOM 3755 N N . GLY A 1 458 ? -12.914 17.453 -4.117 1 96.5 458 GLY A N 1
ATOM 3756 C CA . GLY A 1 458 ? -12.57 18.594 -4.961 1 96.5 458 GLY A CA 1
ATOM 3757 C C . GLY A 1 458 ? -11.344 19.344 -4.48 1 96.5 458 GLY A C 1
ATOM 3758 O O . GLY A 1 458 ? -10.75 18.984 -3.461 1 96.5 458 GLY A O 1
ATOM 3759 N N . SER A 1 459 ? -11 20.422 -5.121 1 96.5 459 SER A N 1
ATOM 3760 C CA . SER A 1 459 ? -9.758 21.141 -4.91 1 96.5 459 SER A CA 1
ATOM 3761 C C . SER A 1 459 ? -9.93 22.25 -3.877 1 96.5 459 SER A C 1
ATOM 3763 O O . SER A 1 459 ? -8.961 22.906 -3.484 1 96.5 459 SER A O 1
ATOM 3765 N N . ALA A 1 460 ? -11.156 22.469 -3.418 1 97.75 460 ALA A N 1
ATOM 3766 C CA . ALA A 1 460 ? -11.422 23.5 -2.414 1 97.75 460 ALA A CA 1
ATOM 3767 C C . ALA A 1 460 ? -11.461 22.891 -1.012 1 97.75 460 ALA A C 1
ATOM 3769 O O . ALA A 1 460 ? -11.797 23.578 -0.044 1 97.75 460 ALA A O 1
ATOM 3770 N N . VAL A 1 461 ? -11.133 21.625 -0.931 1 97.94 461 VAL A N 1
ATOM 3771 C CA . VAL A 1 461 ? -11.078 20.922 0.349 1 97.94 461 VAL A CA 1
ATOM 3772 C C . VAL A 1 461 ? -10.016 21.562 1.243 1 97.94 461 VAL A C 1
ATOM 3774 O O . VAL A 1 461 ? -8.977 22.016 0.758 1 97.94 461 VAL A O 1
ATOM 3777 N N . GLU A 1 462 ? -10.367 21.656 2.482 1 97.38 462 GLU A N 1
ATOM 3778 C CA . GLU A 1 462 ? -9.422 21.953 3.549 1 97.38 462 GLU A CA 1
ATOM 3779 C C . GLU A 1 462 ? -9.164 20.734 4.426 1 97.38 462 GLU A C 1
ATOM 3781 O O . GLU A 1 462 ? -10.102 20.062 4.867 1 97.38 462 GLU A O 1
ATOM 3786 N N . ASN A 1 463 ? -7.941 20.406 4.543 1 97.06 463 ASN A N 1
ATOM 3787 C CA . ASN A 1 463 ? -7.559 19.281 5.387 1 97.06 463 ASN A CA 1
ATOM 3788 C C . ASN A 1 463 ? -6.449 19.656 6.363 1 97.06 463 ASN A C 1
ATOM 3790 O O . ASN A 1 463 ? -5.473 20.297 5.98 1 97.06 463 ASN A O 1
ATOM 3794 N N . ARG A 1 464 ? -6.664 19.234 7.559 1 93.12 464 ARG A N 1
ATOM 3795 C CA . ARG A 1 464 ? -5.652 19.594 8.547 1 93.12 464 ARG A CA 1
ATOM 3796 C C . ARG A 1 464 ? -4.5 18.594 8.539 1 93.12 464 ARG A C 1
ATOM 3798 O O . ARG A 1 464 ? -4.695 17.406 8.812 1 93.12 464 ARG A O 1
ATOM 3805 N N . TYR A 1 465 ? -3.432 19.062 8.273 1 81.19 465 TYR A N 1
ATOM 3806 C CA . TYR A 1 465 ? -2.162 18.359 8.43 1 81.19 465 TYR A CA 1
ATOM 3807 C C . TYR A 1 465 ? -2.17 17.031 7.668 1 81.19 465 TYR A C 1
ATOM 3809 O O . TYR A 1 465 ? -3.219 16.406 7.516 1 81.19 465 TYR A O 1
ATOM 3817 N N . GLY A 1 466 ? -1.081 16.531 7.109 1 84.88 466 GLY A N 1
ATOM 3818 C CA . GLY A 1 466 ? -0.862 15.281 6.395 1 84.88 466 GLY A CA 1
ATOM 3819 C C . GLY A 1 466 ? 0.603 14.898 6.293 1 84.88 466 GLY A C 1
ATOM 3820 O O . GLY A 1 466 ? 1.479 15.672 6.684 1 84.88 466 GLY A O 1
ATOM 3821 N N . SER A 1 467 ? 0.902 13.812 5.887 1 94.38 467 SER A N 1
ATOM 3822 C CA . SER A 1 467 ? 2.238 13.281 5.652 1 94.38 467 SER A CA 1
ATOM 3823 C C . SER A 1 467 ? 2.287 12.453 4.375 1 94.38 467 SER A C 1
ATOM 3825 O O . SER A 1 467 ? 1.467 11.555 4.18 1 94.38 467 SER A O 1
ATOM 3827 N N . GLY A 1 468 ? 3.176 12.812 3.592 1 94.38 468 GLY A N 1
ATOM 3828 C CA . GLY A 1 468 ? 3.262 12.125 2.312 1 94.38 468 GLY A CA 1
ATOM 3829 C C . GLY A 1 468 ? 2.076 12.406 1.405 1 94.38 468 GLY A C 1
ATOM 3830 O O . GLY A 1 468 ? 1.661 11.539 0.633 1 94.38 468 GLY A O 1
ATOM 3831 N N . THR A 1 469 ? 1.478 13.523 1.501 1 96.69 469 THR A N 1
ATOM 3832 C CA . THR A 1 469 ? 0.229 13.812 0.804 1 96.69 469 THR A CA 1
ATOM 3833 C C . THR A 1 469 ? 0.346 15.094 -0.01 1 96.69 469 THR A C 1
ATOM 3835 O O . THR A 1 469 ? -0.64 15.812 -0.193 1 96.69 469 THR A O 1
ATOM 3838 N N . GLN A 1 470 ? 1.527 15.43 -0.463 1 96.69 470 GLN A N 1
ATOM 3839 C CA . GLN A 1 470 ? 1.792 16.672 -1.188 1 96.69 470 GLN A CA 1
ATOM 3840 C C . GLN A 1 470 ? 0.991 16.719 -2.486 1 96.69 470 GLN A C 1
ATOM 3842 O O . GLN A 1 470 ? 0.702 17.812 -2.996 1 96.69 470 GLN A O 1
ATOM 3847 N N . GLN A 1 471 ? 0.501 15.625 -2.967 1 96.62 471 GLN A N 1
ATOM 3848 C CA . GLN A 1 471 ? -0.091 15.578 -4.301 1 96.62 471 GLN A CA 1
ATOM 3849 C C . GLN A 1 471 ? -1.612 15.492 -4.223 1 96.62 471 GLN A C 1
ATOM 3851 O O . GLN A 1 471 ? -2.273 15.195 -5.219 1 96.62 471 GLN A O 1
ATOM 3856 N N . THR A 1 472 ? -2.189 15.656 -3.062 1 96.62 472 THR A N 1
ATOM 3857 C CA . THR A 1 472 ? -3.643 15.68 -2.932 1 96.62 472 THR A CA 1
ATOM 3858 C C . THR A 1 472 ? -4.219 16.953 -3.539 1 96.62 472 THR A C 1
ATOM 3860 O O . THR A 1 472 ? -5.406 17.016 -3.867 1 96.62 472 THR A O 1
ATOM 3863 N N . ASN A 1 473 ? -3.438 18.078 -3.611 1 97.12 473 ASN A N 1
ATOM 3864 C CA . ASN A 1 473 ? -3.693 19.281 -4.387 1 97.12 473 ASN A CA 1
ATOM 3865 C C . ASN A 1 473 ? -4.848 20.094 -3.803 1 97.12 473 ASN A C 1
ATOM 3867 O O . ASN A 1 473 ? -5.691 20.609 -4.543 1 97.12 473 ASN A O 1
ATOM 3871 N N . PHE A 1 474 ? -5.035 20.109 -2.516 1 97.38 474 PHE A N 1
ATOM 3872 C CA . PHE A 1 474 ? -5.91 20.984 -1.756 1 97.38 474 PHE A CA 1
ATOM 3873 C C . PHE A 1 474 ? -5.137 21.719 -0.666 1 97.38 474 PHE A C 1
ATOM 3875 O O . PHE A 1 474 ? -3.932 21.516 -0.506 1 97.38 474 PHE A O 1
ATOM 3882 N N . PHE A 1 475 ? -5.809 22.641 0.007 1 97.38 475 PHE A N 1
ATOM 3883 C CA . PHE A 1 475 ? -5.141 23.406 1.052 1 97.38 475 PHE A CA 1
ATOM 3884 C C . PHE A 1 475 ? -4.938 22.547 2.301 1 97.38 475 PHE A C 1
ATOM 3886 O O . PHE A 1 475 ? -5.875 21.906 2.775 1 97.38 475 PHE A O 1
ATOM 3893 N N . THR A 1 476 ? -3.717 22.516 2.789 1 96.5 476 THR A N 1
ATOM 3894 C CA . THR A 1 476 ? -3.381 21.906 4.07 1 96.5 476 THR A CA 1
ATOM 3895 C C . THR A 1 476 ? -3.311 22.953 5.172 1 96.5 476 THR A C 1
ATOM 3897 O O . THR A 1 476 ? -2.482 23.875 5.117 1 96.5 476 THR A O 1
ATOM 3900 N N . ARG A 1 477 ? -4.172 22.797 6.059 1 95.62 477 ARG A N 1
ATOM 3901 C CA . ARG A 1 477 ? -4.199 23.734 7.18 1 95.62 477 ARG A CA 1
ATOM 3902 C C . ARG A 1 477 ? -3.168 23.344 8.234 1 95.62 477 ARG A C 1
ATOM 3904 O O . ARG A 1 477 ? -2.855 22.172 8.406 1 95.62 477 ARG A O 1
ATOM 3911 N N . THR A 1 478 ? -2.67 24.25 8.93 1 90.62 478 THR A N 1
ATOM 3912 C CA . THR A 1 478 ? -1.596 24.047 9.898 1 90.62 478 THR A CA 1
ATOM 3913 C C . THR A 1 478 ? -2.152 23.562 11.234 1 90.62 478 THR A C 1
ATOM 3915 O O . THR A 1 478 ? -2.506 22.391 11.375 1 90.62 478 THR A O 1
ATOM 3918 N N . MET A 1 479 ? -2.35 24.375 12.172 1 89.88 479 MET A N 1
ATOM 3919 C CA . MET A 1 479 ? -2.854 24.094 13.516 1 89.88 479 MET A CA 1
ATOM 3920 C C . MET A 1 479 ? -3.838 25.156 13.969 1 89.88 479 MET A C 1
ATOM 3922 O O . MET A 1 479 ? -3.881 26.25 13.406 1 89.88 479 MET A O 1
ATOM 3926 N N . ASP A 1 480 ? -4.57 24.766 14.969 1 90.69 480 ASP A N 1
ATOM 3927 C CA . ASP A 1 480 ? -5.312 25.812 15.672 1 90.69 480 ASP A CA 1
ATOM 3928 C C . ASP A 1 480 ? -4.367 26.734 16.438 1 90.69 480 ASP A C 1
ATOM 3930 O O . ASP A 1 480 ? -3.424 26.266 17.094 1 90.69 480 ASP A O 1
ATOM 3934 N N . ARG A 1 481 ? -4.648 28 16.312 1 92.69 481 ARG A N 1
ATOM 3935 C CA . ARG A 1 481 ? -3.785 28.969 16.984 1 92.69 481 ARG A CA 1
ATOM 3936 C C . ARG A 1 481 ? -4.547 29.734 18.047 1 92.69 481 ARG A C 1
ATOM 3938 O O . ARG A 1 481 ? -5.723 30.062 17.875 1 92.69 481 ARG A O 1
ATOM 3945 N N . ASN A 1 482 ? -3.795 30.031 19.078 1 92.38 482 ASN A N 1
ATOM 3946 C CA . ASN A 1 482 ? -4.332 30.922 20.094 1 92.38 482 ASN A CA 1
ATOM 3947 C C . ASN A 1 482 ? -4.121 32.375 19.719 1 92.38 482 ASN A C 1
ATOM 3949 O O . ASN A 1 482 ? -3.297 32.688 18.859 1 92.38 482 ASN A O 1
ATOM 3953 N N . SER A 1 483 ? -4.883 33.25 20.359 1 94.25 483 SER A N 1
ATOM 3954 C CA . SER A 1 483 ? -4.828 34.656 20.031 1 94.25 483 SER A CA 1
ATOM 3955 C C . SER A 1 483 ? -3.777 35.375 20.875 1 94.25 483 SER A C 1
ATOM 3957 O O . SER A 1 483 ? -4.105 36.281 21.656 1 94.25 483 SER A O 1
ATOM 3959 N N . TYR A 1 484 ? -2.576 34.969 20.641 1 94.44 484 TYR A N 1
ATOM 3960 C CA . TYR A 1 484 ? -1.416 35.562 21.297 1 94.44 484 TYR A CA 1
ATOM 3961 C C . TYR A 1 484 ? -0.381 36 20.266 1 94.44 484 TYR A C 1
ATOM 3963 O O . TYR A 1 484 ? -0.485 35.688 19.094 1 94.44 484 TYR A O 1
ATOM 3971 N N . TRP A 1 485 ? 0.487 36.812 20.781 1 96.25 485 TRP A N 1
ATOM 3972 C CA . TRP A 1 485 ? 1.556 37.281 19.922 1 96.25 485 TRP A CA 1
ATOM 3973 C C . TRP A 1 485 ? 2.645 36.219 19.75 1 96.25 485 TRP A C 1
ATOM 3975 O O . TRP A 1 485 ? 2.73 35.562 18.719 1 96.25 485 TRP A O 1
ATOM 3985 N N . ASP A 1 486 ? 3.326 35.938 20.812 1 94.12 486 ASP A N 1
ATOM 3986 C CA . ASP A 1 486 ? 4.586 35.219 20.703 1 94.12 486 ASP A CA 1
ATOM 3987 C C . ASP A 1 486 ? 4.617 34.031 21.656 1 94.12 486 ASP A C 1
ATOM 3989 O O . ASP A 1 486 ? 5.691 33.594 22.078 1 94.12 486 ASP A O 1
ATOM 3993 N N . LYS A 1 487 ? 3.49 33.625 22.047 1 90.62 487 LYS A N 1
ATOM 3994 C CA . LYS A 1 487 ? 3.424 32.469 22.922 1 90.62 487 LYS A CA 1
ATOM 3995 C C . LYS A 1 487 ? 2.246 31.562 22.547 1 90.62 487 LYS A C 1
ATOM 3997 O O . LYS A 1 487 ? 1.306 32 21.891 1 90.62 487 LYS A O 1
ATOM 4002 N N . ASP A 1 488 ? 2.348 30.312 22.906 1 91.94 488 ASP A N 1
ATOM 4003 C CA . ASP A 1 488 ? 1.285 29.312 22.875 1 91.94 488 ASP A CA 1
ATOM 4004 C C . ASP A 1 488 ? 0.649 29.234 21.5 1 91.94 488 ASP A C 1
ATOM 4006 O O . ASP A 1 488 ? -0.571 29.344 21.359 1 91.94 488 ASP A O 1
ATOM 4010 N N . GLY A 1 489 ? 1.503 29.203 20.562 1 93.44 489 GLY A N 1
ATOM 4011 C CA . GLY A 1 489 ? 1.051 29.016 19.188 1 93.44 489 GLY A CA 1
ATOM 4012 C C . GLY A 1 489 ? 0.436 30.266 18.594 1 93.44 489 GLY A C 1
ATOM 4013 O O . GLY A 1 489 ? -0.515 30.188 17.812 1 93.44 489 GLY A O 1
ATOM 4014 N N . GLY A 1 490 ? 0.893 31.391 18.922 1 94.81 490 GLY A N 1
ATOM 4015 C CA . GLY A 1 490 ? 0.334 32.656 18.484 1 94.81 490 GLY A CA 1
ATOM 4016 C C . GLY A 1 490 ? 0.841 33.094 17.125 1 94.81 490 GLY A C 1
ATOM 4017 O O . GLY A 1 490 ? 1.272 32.281 16.312 1 94.81 490 GLY A O 1
ATOM 4018 N N . LEU A 1 491 ? 0.772 34.375 16.891 1 97.62 491 LEU A N 1
ATOM 4019 C CA . LEU A 1 491 ? 1.05 35 15.586 1 97.62 491 LEU A CA 1
ATOM 4020 C C . LEU A 1 491 ? 2.479 34.719 15.141 1 97.62 491 LEU A C 1
ATOM 4022 O O . LEU A 1 491 ? 2.734 34.531 13.953 1 97.62 491 LEU A O 1
ATOM 4026 N N . SER A 1 492 ? 3.385 34.656 16.078 1 97 492 SER A N 1
ATOM 4027 C CA . SER A 1 492 ? 4.801 34.469 15.766 1 97 492 SER A CA 1
ATOM 4028 C C . SER A 1 492 ? 5.059 33.156 15.078 1 97 492 SER A C 1
ATOM 4030 O O . SER A 1 492 ? 6.113 32.938 14.469 1 97 492 SER A O 1
ATOM 4032 N N . THR A 1 493 ? 4.188 32.156 15.125 1 96.81 493 THR A N 1
ATOM 4033 C CA . THR A 1 493 ? 4.395 30.828 14.555 1 96.81 493 THR A CA 1
ATOM 4034 C C . THR A 1 493 ? 3.887 30.781 13.109 1 96.81 493 THR A C 1
ATOM 4036 O O . THR A 1 493 ? 4.172 29.828 12.383 1 96.81 493 THR A O 1
ATOM 4039 N N . LEU A 1 494 ? 3.207 31.781 12.672 1 97.38 494 LEU A N 1
ATOM 4040 C CA . LEU A 1 494 ? 2.504 31.766 11.391 1 97.38 494 LEU A CA 1
ATOM 4041 C C . LEU A 1 494 ? 3.486 31.625 10.234 1 97.38 494 LEU A C 1
ATOM 4043 O O . LEU A 1 494 ? 3.396 30.688 9.445 1 97.38 494 LEU A O 1
ATOM 4047 N N . ILE A 1 495 ? 4.43 32.531 10.148 1 98.19 495 ILE A N 1
ATOM 4048 C CA . ILE A 1 495 ? 5.371 32.562 9.031 1 98.19 495 ILE A CA 1
ATOM 4049 C C . ILE A 1 495 ? 6.309 31.359 9.109 1 98.19 495 ILE A C 1
ATOM 4051 O O . ILE A 1 495 ? 6.5 30.641 8.125 1 98.19 495 ILE A O 1
ATOM 4055 N N . PRO A 1 496 ? 6.84 31.031 10.328 1 97.62 496 PRO A N 1
ATOM 4056 C CA . PRO A 1 496 ? 7.672 29.828 10.438 1 97.62 496 PRO A CA 1
ATOM 4057 C C . PRO A 1 496 ? 6.965 28.578 9.938 1 97.62 496 PRO A C 1
ATOM 4059 O O . PRO A 1 496 ? 7.582 27.734 9.266 1 97.62 496 PRO A O 1
ATOM 4062 N N . TRP A 1 497 ? 5.715 28.438 10.211 1 96.88 497 TRP A N 1
ATOM 4063 C CA . TRP A 1 497 ? 4.984 27.266 9.75 1 96.88 497 TRP A CA 1
ATOM 4064 C C . TRP A 1 497 ? 4.824 27.266 8.234 1 96.88 497 TRP A C 1
ATOM 4066 O O . TRP A 1 497 ? 4.934 26.234 7.582 1 96.88 497 TRP A O 1
ATOM 4076 N N . ALA A 1 498 ? 4.512 28.375 7.691 1 97.5 498 ALA A N 1
ATOM 4077 C CA . ALA A 1 498 ? 4.391 28.5 6.242 1 97.5 498 ALA A CA 1
ATOM 4078 C C . ALA A 1 498 ? 5.699 28.125 5.551 1 97.5 498 ALA A C 1
ATOM 4080 O O . ALA A 1 498 ? 5.695 27.438 4.531 1 97.5 498 ALA A O 1
ATOM 4081 N N . LEU A 1 499 ? 6.785 28.578 6.133 1 98.31 499 LEU A N 1
ATOM 4082 C CA . LEU A 1 499 ? 8.094 28.297 5.562 1 98.31 499 LEU A CA 1
ATOM 4083 C C . LEU A 1 499 ? 8.422 26.812 5.664 1 98.31 499 LEU A C 1
ATOM 4085 O O . LEU A 1 499 ? 8.953 26.219 4.723 1 98.31 499 LEU A O 1
ATOM 4089 N N . GLN A 1 500 ? 8.078 26.25 6.758 1 96.75 500 GLN A N 1
ATOM 4090 C CA . GLN A 1 500 ? 8.297 24.812 6.91 1 96.75 500 GLN A CA 1
ATOM 4091 C C . GLN A 1 500 ? 7.441 24.016 5.922 1 96.75 500 GLN A C 1
ATOM 4093 O O . GLN A 1 500 ? 7.895 23.016 5.375 1 96.75 500 GLN A O 1
ATOM 4098 N N . SER A 1 501 ? 6.223 24.438 5.746 1 96.94 501 SER A N 1
ATOM 4099 C CA . SER A 1 501 ? 5.352 23.797 4.762 1 96.94 501 SER A CA 1
ATOM 4100 C C . SER A 1 501 ? 5.957 23.859 3.365 1 96.94 501 SER A C 1
ATOM 4102 O O . SER A 1 501 ? 5.93 22.875 2.627 1 96.94 501 SER A O 1
ATOM 4104 N N . SER A 1 502 ? 6.504 24.953 3.041 1 97.62 502 SER A N 1
ATOM 4105 C CA . SER A 1 502 ? 7.172 25.109 1.756 1 97.62 502 SER A CA 1
ATOM 4106 C C . SER A 1 502 ? 8.359 24.172 1.627 1 97.62 502 SER A C 1
ATOM 4108 O O . SER A 1 502 ? 8.57 23.562 0.575 1 97.62 502 SER A O 1
ATOM 4110 N N . LEU A 1 503 ? 9.07 24.062 2.689 1 98.19 503 LEU A N 1
ATOM 4111 C CA . LEU A 1 503 ? 10.234 23.188 2.709 1 98.19 503 LEU A CA 1
ATOM 4112 C C . LEU A 1 503 ? 9.828 21.734 2.453 1 98.19 503 LEU A C 1
ATOM 4114 O O . LEU A 1 503 ? 10.5 21.031 1.698 1 98.19 503 LEU A O 1
ATOM 4118 N N . HIS A 1 504 ? 8.703 21.344 3.01 1 97.69 504 HIS A N 1
ATOM 4119 C CA . HIS A 1 504 ? 8.266 19.953 2.988 1 97.69 504 HIS A CA 1
ATOM 4120 C C . HIS A 1 504 ? 7.41 19.672 1.757 1 97.69 504 HIS A C 1
ATOM 4122 O O . HIS A 1 504 ? 6.992 18.531 1.54 1 97.69 504 HIS A O 1
ATOM 4128 N N . GLY A 1 505 ? 7.105 20.625 0.977 1 97.69 505 GLY A N 1
ATOM 4129 C CA . GLY A 1 505 ? 6.383 20.406 -0.265 1 97.69 505 GLY A CA 1
ATOM 4130 C C . GLY A 1 505 ? 4.891 20.656 -0.139 1 97.69 505 GLY A C 1
ATOM 4131 O O . GLY A 1 505 ? 4.133 20.406 -1.077 1 97.69 505 GLY A O 1
ATOM 4132 N N . TYR A 1 506 ? 4.473 21.125 0.968 1 97.31 506 TYR A N 1
ATOM 4133 C CA . TYR A 1 506 ? 3.076 21.516 1.146 1 97.31 506 TYR A CA 1
ATOM 4134 C C . TYR A 1 506 ? 2.861 22.969 0.77 1 97.31 506 TYR A C 1
ATOM 4136 O O . TYR A 1 506 ? 2.549 23.812 1.628 1 97.31 506 TYR A O 1
ATOM 4144 N N . TYR A 1 507 ? 2.908 23.156 -0.548 1 97.81 507 TYR A N 1
ATOM 4145 C CA . TYR A 1 507 ? 2.939 24.516 -1.086 1 97.81 507 TYR A CA 1
ATOM 4146 C C . TYR A 1 507 ? 1.605 25.219 -0.867 1 97.81 507 TYR A C 1
ATOM 4148 O O . TYR A 1 507 ? 1.557 26.438 -0.746 1 97.81 507 TYR A O 1
ATOM 4156 N N . TRP A 1 508 ? 0.52 24.422 -0.819 1 97.94 508 TRP A N 1
ATOM 4157 C CA . TRP A 1 508 ? -0.814 24.969 -0.601 1 97.94 508 TRP A CA 1
ATOM 4158 C C . TRP A 1 508 ? -1.151 25 0.886 1 97.94 508 TRP A C 1
ATOM 4160 O O . TRP A 1 508 ? -1.97 24.219 1.363 1 97.94 508 TRP A O 1
ATOM 4170 N N . ASN A 1 509 ? -0.585 25.984 1.513 1 95.38 509 ASN A N 1
ATOM 4171 C CA . ASN A 1 509 ? -0.734 26.109 2.957 1 95.38 509 ASN A CA 1
ATOM 4172 C C . ASN A 1 509 ? -1.852 27.094 3.318 1 95.38 509 ASN A C 1
ATOM 4174 O O . ASN A 1 509 ? -1.981 28.141 2.701 1 95.38 509 ASN A O 1
ATOM 4178 N N . LEU A 1 510 ? -2.693 26.703 4.254 1 96.56 510 LEU A N 1
ATOM 4179 C CA . LEU A 1 510 ? -3.697 27.562 4.875 1 96.56 510 LEU A CA 1
ATOM 4180 C C . LEU A 1 510 ? -3.324 27.875 6.32 1 96.56 510 LEU A C 1
ATOM 4182 O O . LEU A 1 510 ? -3.352 26.984 7.18 1 96.56 510 LEU A O 1
ATOM 4186 N N . PRO A 1 511 ? -2.955 29.078 6.652 1 94.44 511 PRO A N 1
ATOM 4187 C CA . PRO A 1 511 ? -2.359 29.438 7.941 1 94.44 511 PRO A CA 1
ATOM 4188 C C . PRO A 1 511 ? -3.336 29.297 9.102 1 94.44 511 PRO A C 1
ATOM 4190 O O . PRO A 1 511 ? -2.918 29.219 10.266 1 94.44 511 PRO A O 1
ATOM 4193 N N . ASP A 1 512 ? -4.559 29.172 8.945 1 91.69 512 ASP A N 1
ATOM 4194 C CA . ASP A 1 512 ? -5.613 29.094 9.953 1 91.69 512 ASP A CA 1
ATOM 4195 C C . ASP A 1 512 ? -6.316 30.453 10.102 1 91.69 512 ASP A C 1
ATOM 4197 O O . ASP A 1 512 ? -6.117 31.359 9.289 1 91.69 512 ASP A O 1
ATOM 4201 N N . MET A 1 513 ? -7.148 30.625 11.188 1 95.19 513 MET A N 1
ATOM 4202 C CA . MET A 1 513 ? -8.023 31.781 11.375 1 95.19 513 MET A CA 1
ATOM 4203 C C . MET A 1 513 ? -7.215 33.031 11.711 1 95.19 513 MET A C 1
ATOM 4205 O O . MET A 1 513 ? -6.383 33 12.625 1 95.19 513 MET A O 1
ATOM 4209 N N . ILE A 1 514 ? -7.504 34.062 10.953 1 97.56 514 ILE A N 1
ATOM 4210 C CA . ILE A 1 514 ? -6.902 35.344 11.242 1 97.56 514 ILE A CA 1
ATOM 4211 C C . ILE A 1 514 ? -7.336 35.812 12.625 1 97.56 514 ILE A C 1
ATOM 4213 O O . ILE A 1 514 ? -8.531 35.906 12.914 1 97.56 514 ILE A O 1
ATOM 4217 N N . GLY A 1 515 ? -6.379 36.125 13.422 1 95.62 515 GLY A N 1
ATOM 4218 C CA . GLY A 1 515 ? -6.645 36.531 14.781 1 95.62 515 GLY A CA 1
ATOM 4219 C C . GLY A 1 515 ? -6.609 35.406 15.781 1 95.62 515 GLY A C 1
ATOM 4220 O O . GLY A 1 515 ? -6.73 35.625 16.984 1 95.62 515 GLY A O 1
ATOM 4221 N N . GLY A 1 516 ? -6.449 34.219 15.305 1 93.06 516 GLY A N 1
ATOM 4222 C CA . GLY A 1 516 ? -6.504 33.062 16.172 1 93.06 516 GLY A CA 1
ATOM 4223 C C . GLY A 1 516 ? -7.918 32.594 16.484 1 93.06 516 GLY A C 1
ATOM 4224 O O . GLY A 1 516 ? -8.883 33.188 15.984 1 93.06 516 GLY A O 1
ATOM 4225 N N . ASN A 1 517 ? -7.988 31.594 17.344 1 89.5 517 ASN A N 1
ATOM 4226 C CA . ASN A 1 517 ? -9.289 30.984 17.609 1 89.5 517 ASN A CA 1
ATOM 4227 C C . ASN A 1 517 ? -9.898 31.531 18.891 1 89.5 517 ASN A C 1
ATOM 4229 O O . ASN A 1 517 ? -11.031 31.203 19.25 1 89.5 517 ASN A O 1
ATOM 4233 N N . GLY A 1 518 ? -9.281 32.406 19.516 1 86.5 518 GLY A N 1
ATOM 4234 C CA . GLY A 1 518 ? -9.805 33.062 20.703 1 86.5 518 GLY A CA 1
ATOM 4235 C C . GLY A 1 518 ? -9.805 32.156 21.922 1 86.5 518 GLY A C 1
ATOM 4236 O O . GLY A 1 518 ? -10.508 32.406 22.906 1 86.5 518 GLY A O 1
ATOM 4237 N N . LEU A 1 519 ? -9.242 30.938 21.875 1 67.12 519 LEU A N 1
ATOM 4238 C CA . LEU A 1 519 ? -9.219 29.922 22.922 1 67.12 519 LEU A CA 1
ATOM 4239 C C . LEU A 1 519 ? -8.336 30.359 24.094 1 67.12 519 LEU A C 1
ATOM 4241 O O . LEU A 1 519 ? -7.793 29.516 24.812 1 67.12 519 LEU A O 1
ATOM 4245 N N . ASN A 1 520 ? -8.141 31.625 24.297 1 58.31 520 ASN A N 1
ATOM 4246 C CA . ASN A 1 520 ? -7.289 32.031 25.406 1 58.31 520 ASN A CA 1
ATOM 4247 C C . ASN A 1 520 ? -7.805 31.5 26.734 1 58.31 520 ASN A C 1
ATOM 4249 O O . ASN A 1 520 ? -8.781 32 27.281 1 58.31 520 ASN A O 1
ATOM 4253 N N . HIS A 1 521 ? -7.738 30.188 26.859 1 49.38 521 HIS A N 1
ATOM 4254 C CA . HIS A 1 521 ? -8.289 29.375 27.938 1 49.38 521 HIS A CA 1
ATOM 4255 C C . HIS A 1 521 ? -8.008 30.016 29.297 1 49.38 521 HIS A C 1
ATOM 4257 O O . HIS A 1 521 ? -6.852 30.188 29.672 1 49.38 521 HIS A O 1
ATOM 4263 N N . ASN A 1 522 ? -8.43 31.156 29.578 1 43.91 522 ASN A N 1
ATOM 4264 C CA . ASN A 1 522 ? -8.391 31.297 31.031 1 43.91 522 ASN A CA 1
ATOM 4265 C C . ASN A 1 522 ? -9.523 30.516 31.688 1 43.91 522 ASN A C 1
ATOM 4267 O O . ASN A 1 522 ? -10.438 30.047 31.016 1 43.91 522 ASN A O 1
ATOM 4271 N N . GLU A 1 523 ? -9.289 30.094 32.938 1 41.91 523 GLU A N 1
ATOM 4272 C CA . GLU A 1 523 ? -10.211 29.344 33.781 1 41.91 523 GLU A CA 1
ATOM 4273 C C . GLU A 1 523 ? -11.664 29.672 33.469 1 41.91 523 GLU A C 1
ATOM 4275 O O . GLU A 1 523 ? -12.547 28.828 33.594 1 41.91 523 GLU A O 1
ATOM 4280 N N . SER A 1 524 ? -11.977 30.859 33.219 1 38.16 524 SER A N 1
ATOM 4281 C CA . SER A 1 524 ? -13.336 31.359 33.344 1 38.16 524 SER A CA 1
ATOM 4282 C C . SER A 1 524 ? -14.031 31.422 31.984 1 38.16 524 SER A C 1
ATOM 4284 O O . SER A 1 524 ? -15.242 31.625 31.906 1 38.16 524 SER A O 1
ATOM 4286 N N . ASN A 1 525 ? -13.328 31.516 30.812 1 40.88 525 ASN A N 1
ATOM 4287 C CA . ASN A 1 525 ? -14.055 31.891 29.609 1 40.88 525 ASN A CA 1
ATOM 4288 C C . ASN A 1 525 ? -14.203 30.703 28.656 1 40.88 525 ASN A C 1
ATOM 4290 O O . ASN A 1 525 ? -13.258 30.312 27.969 1 40.88 525 ASN A O 1
ATOM 4294 N N . ILE A 1 526 ? -15.195 29.922 28.734 1 50.88 526 ILE A N 1
ATOM 4295 C CA . ILE A 1 526 ? -15.633 28.797 27.922 1 50.88 526 ILE A CA 1
ATOM 4296 C C . ILE A 1 526 ? -15.867 29.25 26.484 1 50.88 526 ILE A C 1
ATOM 4298 O O . ILE A 1 526 ? -15.953 28.422 25.578 1 50.88 526 ILE A O 1
ATOM 4302 N N . ARG A 1 527 ? -16.297 30.531 26.281 1 60.16 527 ARG A N 1
ATOM 4303 C CA . ARG A 1 527 ? -16.547 31.047 24.953 1 60.16 527 ARG A CA 1
ATOM 4304 C C . ARG A 1 527 ? -15.391 31.922 24.484 1 60.16 527 ARG A C 1
ATOM 4306 O O . ARG A 1 527 ? -14.812 32.688 25.266 1 60.16 527 ARG A O 1
ATOM 4313 N N . GLY A 1 528 ? -14.531 31.594 23.609 1 74.12 528 GLY A N 1
ATOM 4314 C CA . GLY A 1 528 ? -13.406 32.312 23.047 1 74.12 528 GLY A CA 1
ATOM 4315 C C . GLY A 1 528 ? -13.672 33.781 22.859 1 74.12 528 GLY A C 1
ATOM 4316 O O . GLY A 1 528 ? -14.812 34.25 22.969 1 74.12 528 GLY A O 1
ATOM 4317 N N . GLU A 1 529 ? -12.672 34.719 23.016 1 84 529 GLU A N 1
ATOM 4318 C CA . GLU A 1 529 ? -12.758 36.125 22.734 1 84 529 GLU A CA 1
ATOM 4319 C C . GLU A 1 529 ? -11.844 36.531 21.562 1 84 529 GLU A C 1
ATOM 4321 O O . GLU A 1 529 ? -10.742 36 21.438 1 84 529 GLU A O 1
ATOM 4326 N N . PRO A 1 530 ? -12.445 37.531 20.781 1 91.19 530 PRO A N 1
ATOM 4327 C CA . PRO A 1 530 ? -11.57 38 19.703 1 91.19 530 PRO A CA 1
ATOM 4328 C C . PRO A 1 530 ? -10.289 38.656 20.219 1 91.19 530 PRO A C 1
ATOM 4330 O O . PRO A 1 530 ? -10.273 39.188 21.328 1 91.19 530 PRO A O 1
ATOM 4333 N N . PRO A 1 531 ? -9.258 38.688 19.547 1 93.69 531 PRO A N 1
ATOM 4334 C CA . PRO A 1 531 ? -8.008 39.312 19.969 1 93.69 531 PRO A CA 1
ATOM 4335 C C . PRO A 1 531 ? -8.109 40.812 20.047 1 93.69 531 PRO A C 1
ATOM 4337 O O . PRO A 1 531 ? -9.086 41.406 19.562 1 93.69 531 PRO A O 1
ATOM 4340 N N . GLU A 1 532 ? -7.117 41.406 20.703 1 94.38 532 GLU A N 1
ATOM 4341 C CA . GLU A 1 532 ? -7.059 42.875 20.734 1 94.38 532 GLU A CA 1
ATOM 4342 C C . GLU A 1 532 ? -6.82 43.438 19.328 1 94.38 532 GLU A C 1
ATOM 4344 O O . GLU A 1 532 ? -6.391 42.719 18.422 1 94.38 532 GLU A O 1
ATOM 4349 N N . GLU A 1 533 ? -7.074 44.75 19.125 1 96.69 533 GLU A N 1
ATOM 4350 C CA . GLU A 1 533 ? -7.117 45.406 17.828 1 96.69 533 GLU A CA 1
ATOM 4351 C C . GLU A 1 533 ? -5.781 45.281 17.094 1 96.69 533 GLU A C 1
ATOM 4353 O O . GLU A 1 533 ? -5.738 44.875 15.93 1 96.69 533 GLU A O 1
ATOM 4358 N N . GLU A 1 534 ? -4.691 45.625 17.719 1 97.88 534 GLU A N 1
ATOM 4359 C CA . GLU A 1 534 ? -3.4 45.594 17.047 1 97.88 534 GLU A CA 1
ATOM 4360 C C . GLU A 1 534 ? -3.049 44.188 16.578 1 97.88 534 GLU A C 1
ATOM 4362 O O . GLU A 1 534 ? -2.562 44 15.453 1 97.88 534 GLU A O 1
ATOM 4367 N N . LEU A 1 535 ? -3.277 43.219 17.438 1 97.44 535 LEU A N 1
ATOM 4368 C CA . LEU A 1 535 ? -2.982 41.812 17.094 1 97.44 535 LEU A CA 1
ATOM 4369 C C . LEU A 1 535 ? -3.793 41.375 15.875 1 97.44 535 LEU A C 1
ATOM 4371 O O . LEU A 1 535 ? -3.258 40.75 14.961 1 97.44 535 LEU A O 1
ATOM 4375 N N . TYR A 1 536 ? -5.074 41.719 15.875 1 97.81 536 TYR A N 1
ATOM 4376 C CA . TYR A 1 536 ? -5.945 41.375 14.758 1 97.81 536 TYR A CA 1
ATOM 4377 C C . TYR A 1 536 ? -5.43 42 13.453 1 97.81 536 TYR A C 1
ATOM 4379 O O . TYR A 1 536 ? -5.371 41.312 12.422 1 97.81 536 TYR A O 1
ATOM 4387 N N . ILE A 1 537 ? -5.086 43.25 13.508 1 98.25 537 ILE A N 1
ATOM 4388 C CA . ILE A 1 537 ? -4.625 44 12.336 1 98.25 537 ILE A CA 1
ATOM 4389 C C . ILE A 1 537 ? -3.318 43.375 11.828 1 98.25 537 ILE A C 1
ATOM 4391 O O . ILE A 1 537 ? -3.182 43.094 10.633 1 98.25 537 ILE A O 1
ATOM 4395 N N . ARG A 1 538 ? -2.381 43.156 12.711 1 98.62 538 ARG A N 1
ATOM 4396 C CA . ARG A 1 538 ? -1.082 42.625 12.32 1 98.62 538 ARG A CA 1
ATOM 4397 C C . ARG A 1 538 ? -1.213 41.188 11.797 1 98.62 538 ARG A C 1
ATOM 4399 O O . ARG A 1 538 ? -0.502 40.781 10.867 1 98.62 538 ARG A O 1
ATOM 4406 N N . TRP A 1 539 ? -2.109 40.469 12.375 1 98.56 539 TRP A N 1
ATOM 4407 C CA . TRP A 1 539 ? -2.395 39.094 11.898 1 98.56 539 TRP A CA 1
ATOM 4408 C C . TRP A 1 539 ? -2.938 39.125 10.477 1 98.56 539 TRP A C 1
ATOM 4410 O O . TRP A 1 539 ? -2.547 38.312 9.633 1 98.56 539 TRP A O 1
ATOM 4420 N N . THR A 1 540 ? -3.848 40.031 10.211 1 98.62 540 THR A N 1
ATOM 4421 C CA . THR A 1 540 ? -4.379 40.219 8.867 1 98.62 540 THR A CA 1
ATOM 4422 C C . THR A 1 540 ? -3.264 40.562 7.887 1 98.62 540 THR A C 1
ATOM 4424 O O . THR A 1 540 ? -3.18 39.969 6.809 1 98.62 540 THR A O 1
ATOM 4427 N N . GLN A 1 541 ? -2.445 41.469 8.305 1 98.62 541 GLN A N 1
ATOM 4428 C CA . GLN A 1 541 ? -1.35 41.906 7.441 1 98.62 541 GLN A CA 1
ATOM 4429 C C . GLN A 1 541 ? -0.386 40.75 7.156 1 98.62 541 GLN A C 1
ATOM 4431 O O . GLN A 1 541 ? 0.076 40.594 6.023 1 98.62 541 GLN A O 1
ATOM 4436 N N . ALA A 1 542 ? -0.139 39.969 8.141 1 98.5 542 ALA A N 1
ATOM 4437 C CA . ALA A 1 542 ? 0.758 38.844 7.977 1 98.5 542 ALA A CA 1
ATOM 4438 C C . ALA A 1 542 ? 0.18 37.812 6.992 1 98.5 542 ALA A C 1
ATOM 4440 O O . ALA A 1 542 ? 0.926 37.094 6.32 1 98.5 542 ALA A O 1
ATOM 4441 N N . ASN A 1 543 ? -1.105 37.719 6.867 1 98.44 543 ASN A N 1
ATOM 4442 C CA . ASN A 1 543 ? -1.778 36.781 6.004 1 98.44 543 ASN A CA 1
ATOM 4443 C C . ASN A 1 543 ? -1.974 37.312 4.594 1 98.44 543 ASN A C 1
ATOM 4445 O O . ASN A 1 543 ? -2.221 36.562 3.654 1 98.44 543 ASN A O 1
ATOM 4449 N N . THR A 1 544 ? -1.89 38.562 4.395 1 98.44 544 THR A N 1
ATOM 4450 C CA . THR A 1 544 ? -2.361 39.281 3.225 1 98.44 544 THR A CA 1
ATOM 4451 C C . THR A 1 544 ? -1.724 38.75 1.95 1 98.44 544 THR A C 1
ATOM 4453 O O . THR A 1 544 ? -2.396 38.594 0.928 1 98.44 544 THR A O 1
ATOM 4456 N N . LEU A 1 545 ? -0.468 38.469 2.053 1 98.12 545 LEU A N 1
ATOM 4457 C CA . LEU A 1 545 ? 0.204 38.031 0.832 1 98.12 545 LEU A CA 1
ATOM 4458 C C . LEU A 1 545 ? 0.699 36.594 0.96 1 98.12 545 LEU A C 1
ATOM 4460 O O . LEU A 1 545 ? 1.601 36.188 0.23 1 98.12 545 LEU A O 1
ATOM 4464 N N . LEU A 1 546 ? 0.134 35.875 1.948 1 98.06 546 LEU A N 1
ATOM 4465 C CA . LEU A 1 546 ? 0.176 34.406 1.906 1 98.06 546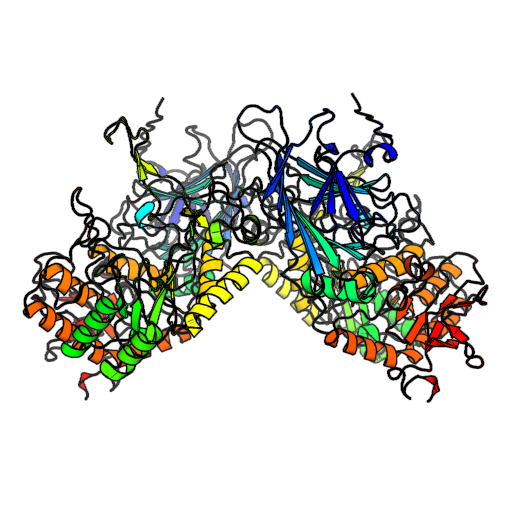 LEU A CA 1
ATOM 4466 C C . LEU A 1 546 ? -0.876 33.844 0.948 1 98.06 546 LEU A C 1
ATOM 4468 O O . LEU A 1 546 ? -1.472 34.625 0.176 1 98.06 546 LEU A O 1
ATOM 4472 N N . LEU A 1 547 ? -1.109 32.594 0.933 1 97.19 547 LEU A N 1
ATOM 4473 C CA . LEU A 1 547 ? -1.867 32 -0.173 1 97.19 547 LEU A CA 1
ATOM 4474 C C . LEU A 1 547 ? -3.365 32.062 0.113 1 97.19 547 LEU A C 1
ATOM 4476 O O . LEU A 1 547 ? -4.176 32.094 -0.813 1 97.19 547 LEU A O 1
ATOM 4480 N N . ALA A 1 548 ? -3.727 31.953 1.359 1 97 548 ALA A N 1
ATOM 4481 C CA . ALA A 1 548 ? -5.148 31.938 1.7 1 97 548 ALA A CA 1
ATOM 4482 C C . ALA A 1 548 ? -5.426 32.781 2.947 1 97 548 ALA A C 1
ATOM 4484 O O . ALA A 1 548 ? -4.586 32.844 3.85 1 97 548 ALA A O 1
ATOM 4485 N N . MET A 1 549 ? -6.582 33.375 2.924 1 98.12 549 MET A N 1
ATOM 4486 C CA . MET A 1 549 ? -7.043 34.125 4.086 1 98.12 549 MET A CA 1
ATOM 4487 C C . MET A 1 549 ? -8.344 33.562 4.633 1 98.12 549 MET A C 1
ATOM 4489 O O . MET A 1 549 ? -9.273 33.281 3.871 1 98.12 549 MET A O 1
ATOM 4493 N N . GLN A 1 550 ? -8.375 33.312 5.887 1 98.12 550 GLN A N 1
ATOM 4494 C CA . GLN A 1 550 ? -9.547 32.75 6.547 1 98.12 550 GLN A CA 1
ATOM 4495 C C . GLN A 1 550 ? -9.922 33.562 7.785 1 98.12 550 GLN A C 1
ATOM 4497 O O . GLN A 1 550 ? -9.125 33.656 8.719 1 98.12 550 GLN A O 1
ATOM 4502 N N . PHE A 1 551 ? -11.117 34.125 7.727 1 97.81 551 PHE A N 1
ATOM 4503 C CA . PHE A 1 551 ? -11.648 34.906 8.844 1 97.81 551 PHE A CA 1
ATOM 4504 C C . PHE A 1 551 ? -12.695 34.094 9.609 1 97.81 551 PHE A C 1
ATOM 4506 O O . PHE A 1 551 ? -13.422 33.312 9.023 1 97.81 551 PHE A O 1
ATOM 4513 N N . SER A 1 552 ? -12.703 34.312 10.922 1 93.38 552 SER A N 1
ATOM 4514 C CA . SER A 1 552 ? -13.828 33.875 11.742 1 93.38 552 SER A CA 1
ATOM 4515 C C . SER A 1 552 ? -14.375 35.031 12.594 1 93.38 552 SER A C 1
ATOM 4517 O O . SER A 1 552 ? -15.438 35.562 12.297 1 93.38 552 SER A O 1
ATOM 4519 N N . TYR A 1 553 ? -13.562 35.531 13.492 1 94.81 553 TYR A N 1
ATOM 4520 C CA . TYR A 1 553 ? -13.906 36.812 14.055 1 94.81 553 TYR A CA 1
ATOM 4521 C C . TYR A 1 553 ? -13.883 37.906 12.977 1 94.81 553 TYR A C 1
ATOM 4523 O O . TYR A 1 553 ? -12.852 38.125 12.336 1 94.81 553 TYR A O 1
ATOM 4531 N N . PRO A 1 554 ? -15.008 38.562 12.82 1 96.88 554 PRO A N 1
ATOM 4532 C CA . PRO A 1 554 ? -15.016 39.562 11.742 1 96.88 554 PRO A CA 1
ATOM 4533 C C . PRO A 1 554 ? -14.391 40.906 12.164 1 96.88 554 PRO A C 1
ATOM 4535 O O . PRO A 1 554 ? -14.414 41.25 13.344 1 96.88 554 PRO A O 1
ATOM 4538 N N . PRO A 1 555 ? -13.898 41.688 11.188 1 97.5 555 PRO A N 1
ATOM 4539 C CA . PRO A 1 555 ? -13.258 42.969 11.523 1 97.5 555 PRO A CA 1
ATOM 4540 C C . PRO A 1 555 ? -14.258 44.031 11.969 1 97.5 555 PRO A C 1
ATOM 4542 O O . PRO A 1 555 ? -13.867 45.062 12.477 1 97.5 555 PRO A O 1
ATOM 4545 N N . TRP A 1 556 ? -15.539 43.781 11.805 1 97.31 556 TRP A N 1
ATOM 4546 C CA . TRP A 1 556 ? -16.562 44.719 12.281 1 97.31 556 TRP A CA 1
ATOM 4547 C C . TRP A 1 556 ? -17.109 44.281 13.633 1 97.31 556 TRP A C 1
ATOM 4549 O O . TRP A 1 556 ? -18.125 44.812 14.109 1 97.31 556 TRP A O 1
ATOM 4559 N N . HIS A 1 557 ? -16.484 43.281 14.25 1 94.94 557 HIS A N 1
ATOM 4560 C CA . HIS A 1 557 ? -16.922 42.844 15.57 1 94.94 557 HIS A CA 1
ATOM 4561 C C . HIS A 1 557 ? -17.109 44.031 16.516 1 94.94 557 HIS A C 1
ATOM 4563 O O . HIS A 1 557 ? -16.359 45 16.453 1 94.94 557 HIS A O 1
ATOM 4569 N N . SER A 1 558 ? -18.016 43.875 17.453 1 93.38 558 SER A N 1
ATOM 4570 C CA . SER A 1 558 ? -18.406 44.969 18.344 1 93.38 558 SER A CA 1
ATOM 4571 C C . SER A 1 558 ? -17.234 45.406 19.234 1 93.38 558 SER A C 1
ATOM 4573 O O . SER A 1 558 ? -17.203 46.531 19.703 1 93.38 558 SER A O 1
ATOM 4575 N N . LYS A 1 559 ? -16.312 44.469 19.359 1 92.25 559 LYS A N 1
ATOM 4576 C CA . LYS A 1 559 ? -15.133 44.781 20.156 1 92.25 559 LYS A CA 1
ATOM 4577 C C . LYS A 1 559 ? -14.25 45.812 19.469 1 92.25 559 LYS A C 1
ATOM 4579 O O . LYS A 1 559 ? -13.391 46.406 20.109 1 92.25 559 LYS A O 1
ATOM 4584 N N . TYR A 1 560 ? -14.453 46 18.25 1 95.19 560 TYR A N 1
ATOM 4585 C CA . TYR A 1 560 ? -13.531 46.812 17.469 1 95.19 560 TYR A CA 1
ATOM 4586 C C . TYR A 1 560 ? -14.164 48.125 17.062 1 95.19 560 TYR A C 1
ATOM 4588 O O . TYR A 1 560 ? -15.391 48.219 16.891 1 95.19 560 TYR A O 1
ATOM 4596 N N . GLY A 1 561 ? -13.273 49.125 16.938 1 89.12 561 GLY A N 1
ATOM 4597 C CA . GLY A 1 561 ? -13.695 50.375 16.297 1 89.12 561 GLY A CA 1
ATOM 4598 C C . GLY A 1 561 ? -13.617 50.312 14.789 1 89.12 561 GLY A C 1
ATOM 4599 O O . GLY A 1 561 ? -13.148 49.344 14.219 1 89.12 561 GLY A O 1
ATOM 4600 N N . GLY A 1 562 ? -14.047 51.344 14.102 1 91.44 562 GLY A N 1
ATOM 4601 C CA . GLY A 1 562 ? -14.086 51.406 12.648 1 91.44 562 GLY A CA 1
ATOM 4602 C C . GLY A 1 562 ? -12.719 51.312 12.008 1 91.44 562 GLY A C 1
ATOM 4603 O O . GLY A 1 562 ? -12.594 50.938 10.844 1 91.44 562 GLY A O 1
ATOM 4604 N N . GLU A 1 563 ? -11.711 51.656 12.703 1 95.19 563 GLU A N 1
ATOM 4605 C CA . GLU A 1 563 ? -10.344 51.656 12.188 1 95.19 563 GLU A CA 1
ATOM 4606 C C . GLU A 1 563 ? -9.898 50.25 11.789 1 95.19 563 GLU A C 1
ATOM 4608 O O . GLU A 1 563 ? -9.18 50.094 10.797 1 95.19 563 GLU A O 1
ATOM 4613 N N . VAL A 1 564 ? -10.258 49.219 12.531 1 97.44 564 VAL A N 1
ATOM 4614 C CA . VAL A 1 564 ? -9.883 47.844 12.242 1 97.44 564 VAL A CA 1
ATOM 4615 C C . VAL A 1 564 ? -10.422 47.438 10.875 1 97.44 564 VAL A C 1
ATOM 4617 O O . VAL A 1 564 ? -9.68 46.938 10.023 1 97.44 564 VAL A O 1
ATOM 4620 N N . LEU A 1 565 ? -11.695 47.688 10.656 1 98.06 565 LEU A N 1
ATOM 4621 C CA . LEU A 1 565 ? -12.32 47.344 9.383 1 98.06 565 LEU A CA 1
ATOM 4622 C C . LEU A 1 565 ? -11.625 48.062 8.234 1 98.06 565 LEU A C 1
ATOM 4624 O O . LEU A 1 565 ? -11.375 47.469 7.184 1 98.06 565 LEU A O 1
ATOM 4628 N N . ASN A 1 566 ? -11.328 49.312 8.461 1 97.62 566 ASN A N 1
ATOM 4629 C CA . ASN A 1 566 ? -10.68 50.094 7.422 1 97.62 566 ASN A CA 1
ATOM 4630 C C . ASN A 1 566 ? -9.312 49.531 7.059 1 97.62 566 ASN A C 1
ATOM 4632 O O . ASN A 1 566 ? -8.969 49.438 5.875 1 97.62 566 ASN A O 1
ATOM 4636 N N . ILE A 1 567 ? -8.562 49.188 8.016 1 98 567 ILE A N 1
ATOM 4637 C CA . ILE A 1 567 ? -7.211 48.688 7.777 1 98 567 ILE A CA 1
ATOM 4638 C C . ILE A 1 567 ? -7.285 47.312 7.133 1 98 567 ILE A C 1
ATOM 4640 O O . ILE A 1 567 ? -6.465 46.969 6.277 1 98 567 ILE A O 1
ATOM 4644 N N . VAL A 1 568 ? -8.234 46.5 7.527 1 98.25 568 VAL A N 1
ATOM 4645 C CA . VAL A 1 568 ? -8.43 45.188 6.91 1 98.25 568 VAL A CA 1
ATOM 4646 C C . VAL A 1 568 ? -8.773 45.375 5.434 1 98.25 568 VAL A C 1
ATOM 4648 O O . VAL A 1 568 ? -8.227 44.656 4.574 1 98.25 568 VAL A O 1
ATOM 4651 N N . LYS A 1 569 ? -9.633 46.312 5.094 1 98 569 LYS A N 1
ATOM 4652 C CA . LYS A 1 569 ? -9.977 46.594 3.703 1 98 569 LYS A CA 1
ATOM 4653 C C . LYS A 1 569 ? -8.75 47.031 2.914 1 98 569 LYS A C 1
ATOM 4655 O O . LYS A 1 569 ? -8.578 46.656 1.753 1 98 569 LYS A O 1
ATOM 4660 N N . LYS A 1 570 ? -7.945 47.812 3.555 1 97.5 570 LYS A N 1
ATOM 4661 C CA . LYS A 1 570 ? -6.703 48.219 2.916 1 97.5 570 LYS A CA 1
ATOM 4662 C C . LYS A 1 570 ? -5.809 47.031 2.607 1 97.5 570 LYS A C 1
ATOM 4664 O O . LYS A 1 570 ? -5.195 46.969 1.539 1 97.5 570 LYS A O 1
ATOM 4669 N N . SER A 1 571 ? -5.695 46.125 3.512 1 98.06 571 SER A N 1
ATOM 4670 C CA . SER A 1 571 ? -4.914 44.938 3.311 1 98.06 571 SER A CA 1
ATOM 4671 C C . SER A 1 571 ? -5.461 44.094 2.148 1 98.06 571 SER A C 1
ATOM 4673 O O . SER A 1 571 ? -4.695 43.562 1.343 1 98.06 571 SER A O 1
ATOM 4675 N N . LEU A 1 572 ? -6.727 43.969 2.057 1 98 572 LEU A N 1
ATOM 4676 C CA . LEU A 1 572 ? -7.359 43.25 0.977 1 98 572 LEU A CA 1
ATOM 4677 C C . LEU A 1 572 ? -7.121 43.906 -0.368 1 98 572 LEU A C 1
ATOM 4679 O O . LEU A 1 572 ? -7.012 43.25 -1.396 1 98 572 LEU A O 1
ATOM 4683 N N . GLU A 1 573 ? -7.07 45.188 -0.36 1 96.81 573 GLU A N 1
ATOM 4684 C CA . GLU A 1 573 ? -6.742 45.938 -1.582 1 96.81 573 GLU A CA 1
ATOM 4685 C C . GLU A 1 573 ? -5.316 45.625 -2.035 1 96.81 573 GLU A C 1
ATOM 4687 O O . GLU A 1 573 ? -5.055 45.5 -3.232 1 96.81 573 GLU A O 1
ATOM 4692 N N . ILE A 1 574 ? -4.441 45.625 -1.07 1 96.94 574 ILE A N 1
ATOM 4693 C CA . ILE A 1 574 ? -3.068 45.219 -1.391 1 96.94 574 ILE A CA 1
ATOM 4694 C C . ILE A 1 574 ? -3.057 43.844 -2.031 1 96.94 574 ILE A C 1
ATOM 4696 O O . ILE A 1 574 ? -2.414 43.625 -3.064 1 96.94 574 ILE A O 1
ATOM 4700 N N . ARG A 1 575 ? -3.744 42.906 -1.442 1 97.62 575 ARG A N 1
ATOM 4701 C CA . ARG A 1 575 ? -3.828 41.562 -1.966 1 97.62 575 ARG A CA 1
ATOM 4702 C C . ARG A 1 575 ? -4.387 41.531 -3.387 1 97.62 575 ARG A C 1
ATOM 4704 O O . ARG A 1 575 ? -3.855 40.844 -4.262 1 97.62 575 ARG A O 1
ATOM 4711 N N . LYS A 1 576 ? -5.426 42.25 -3.604 1 96.56 576 LYS A N 1
ATOM 4712 C CA . LYS A 1 576 ? -6.039 42.344 -4.926 1 96.56 576 LYS A CA 1
ATOM 4713 C C . LYS A 1 576 ? -5.039 42.844 -5.965 1 96.56 576 LYS A C 1
ATOM 4715 O O . LYS A 1 576 ? -5 42.312 -7.086 1 96.56 576 LYS A O 1
ATOM 4720 N N . LYS A 1 577 ? -4.285 43.75 -5.543 1 94.94 577 LYS A N 1
ATOM 4721 C CA . LYS A 1 577 ? -3.283 44.312 -6.441 1 94.94 577 LYS A CA 1
ATOM 4722 C C . LYS A 1 577 ? -2.264 43.25 -6.867 1 94.94 577 LYS A C 1
ATOM 4724 O O . LYS A 1 577 ? -1.767 43.281 -7.992 1 94.94 577 LYS A O 1
ATOM 4729 N N . TRP A 1 578 ? -1.996 42.375 -5.988 1 96.12 578 TRP A N 1
ATOM 4730 C CA . TRP A 1 578 ? -0.936 41.406 -6.246 1 96.12 578 TRP A CA 1
ATOM 4731 C C . TRP A 1 578 ? -1.518 40.062 -6.668 1 96.12 578 TRP A C 1
ATOM 4733 O O . TRP A 1 578 ? -0.786 39.062 -6.82 1 96.12 578 TRP A O 1
ATOM 4743 N N . MET A 1 579 ? -2.787 39.969 -6.961 1 96.88 579 MET A N 1
ATOM 4744 C CA . MET A 1 579 ? -3.463 38.688 -7.18 1 96.88 579 MET A CA 1
ATOM 4745 C C . MET A 1 579 ? -2.982 38.031 -8.469 1 96.88 579 MET A C 1
ATOM 4747 O O . MET A 1 579 ? -2.746 36.812 -8.508 1 96.88 579 MET A O 1
ATOM 4751 N N . HIS A 1 580 ? -2.854 38.781 -9.492 1 95.94 580 HIS A N 1
ATOM 4752 C CA . HIS A 1 580 ? -2.357 38.219 -10.742 1 95.94 580 HIS A CA 1
ATOM 4753 C C . HIS A 1 580 ? -0.981 37.594 -10.562 1 95.94 580 HIS A C 1
ATOM 4755 O O . HIS A 1 580 ? -0.719 36.5 -11.07 1 95.94 580 HIS A O 1
ATOM 4761 N N . TYR A 1 581 ? -0.141 38.344 -9.82 1 95.38 581 TYR A N 1
ATOM 4762 C CA . TYR A 1 581 ? 1.197 37.844 -9.539 1 95.38 581 TYR A CA 1
ATOM 4763 C C . TYR A 1 581 ? 1.133 36.562 -8.695 1 95.38 581 TYR A C 1
ATOM 4765 O O . TYR A 1 581 ? 1.859 35.594 -8.961 1 95.38 581 TYR A O 1
ATOM 4773 N N . LEU A 1 582 ? 0.267 36.562 -7.762 1 96.88 582 LEU A N 1
ATOM 4774 C CA . LEU A 1 582 ? 0.104 35.406 -6.906 1 96.88 582 LEU A CA 1
ATOM 4775 C C . LEU A 1 582 ? -0.325 34.188 -7.723 1 96.88 582 LEU A C 1
ATOM 4777 O O . LEU A 1 582 ? 0.281 33.125 -7.617 1 96.88 582 LEU A O 1
ATOM 4781 N N . ILE A 1 583 ? -1.284 34.312 -8.547 1 96.88 583 ILE A N 1
ATOM 4782 C CA . ILE A 1 583 ? -1.833 33.25 -9.344 1 96.88 583 ILE A CA 1
ATOM 4783 C C . ILE A 1 583 ? -0.781 32.75 -10.336 1 96.88 583 ILE A C 1
ATOM 4785 O O . ILE A 1 583 ? -0.651 31.547 -10.562 1 96.88 583 ILE A O 1
ATOM 4789 N N . LYS A 1 584 ? -0.075 33.625 -10.914 1 95.88 584 LYS A N 1
ATOM 4790 C CA . LYS A 1 584 ? 1.01 33.25 -11.82 1 95.88 584 LYS A CA 1
ATOM 4791 C C . LYS A 1 584 ? 2.021 32.344 -11.117 1 95.88 584 LYS A C 1
ATOM 4793 O O . LYS A 1 584 ? 2.461 31.359 -11.688 1 95.88 584 LYS A O 1
ATOM 4798 N N . ASN A 1 585 ? 2.346 32.719 -9.938 1 97 585 ASN A N 1
ATOM 4799 C CA . ASN A 1 585 ? 3.326 31.938 -9.203 1 97 585 ASN A CA 1
ATOM 4800 C C . ASN A 1 585 ? 2.744 30.594 -8.758 1 97 585 ASN A C 1
ATOM 4802 O O . ASN A 1 585 ? 3.473 29.609 -8.625 1 97 585 ASN A O 1
ATOM 4806 N N . VAL A 1 586 ? 1.471 30.562 -8.531 1 97.94 586 VAL A N 1
ATOM 4807 C CA . VAL A 1 586 ? 0.812 29.297 -8.227 1 97.94 586 VAL A CA 1
ATOM 4808 C C . VAL A 1 586 ? 0.931 28.359 -9.414 1 97.94 586 VAL A C 1
ATOM 4810 O O . VAL A 1 586 ? 1.302 27.188 -9.258 1 97.94 586 VAL A O 1
ATOM 4813 N N . ARG A 1 587 ? 0.691 28.781 -10.555 1 97 587 ARG A N 1
ATOM 4814 C CA . ARG A 1 587 ? 0.792 27.969 -11.766 1 97 587 ARG A CA 1
ATOM 4815 C C . ARG A 1 587 ? 2.232 27.531 -12.016 1 97 587 ARG A C 1
ATOM 4817 O O . ARG A 1 587 ? 2.492 26.375 -12.344 1 97 587 ARG A O 1
ATOM 4824 N N . LYS A 1 588 ? 3.113 28.453 -11.82 1 96.19 588 LYS A N 1
ATOM 4825 C CA . LYS A 1 588 ? 4.535 28.172 -12 1 96.19 588 LYS A CA 1
ATOM 4826 C C . LYS A 1 588 ? 5.016 27.125 -10.992 1 96.19 588 LYS A C 1
ATOM 4828 O O . LYS A 1 588 ? 5.879 26.297 -11.312 1 96.19 588 LYS A O 1
ATOM 4833 N N . SER A 1 589 ? 4.477 27.234 -9.875 1 97.44 589 SER A N 1
ATOM 4834 C CA . SER A 1 589 ? 4.84 26.297 -8.812 1 97.44 589 SER A CA 1
ATOM 4835 C C . SER A 1 589 ? 4.57 24.859 -9.227 1 97.44 589 SER A C 1
ATOM 4837 O O . SER A 1 589 ? 5.371 23.969 -8.93 1 97.44 589 SER A O 1
ATOM 4839 N N . VAL A 1 590 ? 3.5 24.578 -9.859 1 97.12 590 VAL A N 1
ATOM 4840 C CA . VAL A 1 590 ? 3.146 23.25 -10.328 1 97.12 590 VAL A CA 1
ATOM 4841 C C . VAL A 1 590 ? 4.133 22.797 -11.398 1 97.12 590 VAL A C 1
ATOM 4843 O O . VAL A 1 590 ? 4.613 21.656 -11.375 1 97.12 590 VAL A O 1
ATOM 4846 N N . GLU A 1 591 ? 4.496 23.625 -12.234 1 96.12 591 GLU A N 1
ATOM 4847 C CA . GLU A 1 591 ? 5.367 23.312 -13.359 1 96.12 591 GLU A CA 1
ATOM 4848 C C . GLU A 1 591 ? 6.809 23.109 -12.898 1 96.12 591 GLU A C 1
ATOM 4850 O O . GLU A 1 591 ? 7.453 22.125 -13.289 1 96.12 591 GLU A O 1
ATOM 4855 N N . ASP A 1 592 ? 7.234 24.047 -12.055 1 96.44 592 ASP A N 1
ATOM 4856 C CA . ASP A 1 592 ? 8.648 24.078 -11.695 1 96.44 592 ASP A CA 1
ATOM 4857 C C . ASP A 1 592 ? 8.914 23.297 -10.414 1 96.44 592 ASP A C 1
ATOM 4859 O O . ASP A 1 592 ? 10.062 23.062 -10.047 1 96.44 592 ASP A O 1
ATOM 4863 N N . LYS A 1 593 ? 7.902 22.953 -9.703 1 97.19 593 LYS A N 1
ATOM 4864 C CA . LYS A 1 593 ? 8.008 22.234 -8.445 1 97.19 593 LYS A CA 1
ATOM 4865 C C . LYS A 1 593 ? 8.758 23.047 -7.398 1 97.19 593 LYS A C 1
ATOM 4867 O O . LYS A 1 593 ? 9.664 22.531 -6.734 1 97.19 593 LYS A O 1
ATOM 4872 N N . VAL A 1 594 ? 8.398 24.328 -7.32 1 97.56 594 VAL A N 1
ATOM 4873 C CA . VAL A 1 594 ? 8.953 25.219 -6.305 1 97.56 594 VAL A CA 1
ATOM 4874 C C . VAL A 1 594 ? 7.82 25.891 -5.523 1 97.56 594 VAL A C 1
ATOM 4876 O O . VAL A 1 594 ? 6.734 26.109 -6.062 1 97.56 594 VAL A O 1
ATOM 4879 N N . PRO A 1 595 ? 8.07 26.219 -4.281 1 98.06 595 PRO A N 1
ATOM 4880 C CA . PRO A 1 595 ? 7 26.844 -3.496 1 98.06 595 PRO A CA 1
ATOM 4881 C C . PRO A 1 595 ? 6.695 28.266 -3.936 1 98.06 595 PRO A C 1
ATOM 4883 O O . PRO A 1 595 ? 7.559 28.938 -4.512 1 98.06 595 PRO A O 1
ATOM 4886 N N . VAL A 1 596 ? 5.48 28.703 -3.662 1 98.25 596 VAL A N 1
ATOM 4887 C CA . VAL A 1 596 ? 5.086 30.094 -3.891 1 98.25 596 VAL A CA 1
ATOM 4888 C C . VAL A 1 596 ? 5.645 30.969 -2.777 1 98.25 596 VAL A C 1
ATOM 4890 O O . VAL A 1 596 ? 6.23 32.031 -3.045 1 98.25 596 VAL A O 1
ATOM 4893 N N . ILE A 1 597 ? 5.449 30.547 -1.547 1 98.56 597 ILE A N 1
ATOM 4894 C CA . ILE A 1 597 ? 5.984 31.219 -0.373 1 98.56 597 ILE A CA 1
ATOM 4895 C C . ILE A 1 597 ? 7.367 30.672 -0.04 1 98.56 597 ILE A C 1
ATOM 4897 O O . ILE A 1 597 ? 7.527 29.469 0.165 1 98.56 597 ILE A O 1
ATOM 4901 N N . ARG A 1 598 ? 8.352 31.562 0.047 1 98.5 598 ARG A N 1
ATOM 4902 C CA . ARG A 1 598 ? 9.734 31.094 0.144 1 98.5 598 ARG A CA 1
ATOM 4903 C C . ARG A 1 598 ? 10.461 31.766 1.303 1 98.5 598 ARG A C 1
ATOM 4905 O O . ARG A 1 598 ? 10.266 32.938 1.56 1 98.5 598 ARG A O 1
ATOM 4912 N N . PRO A 1 599 ? 11.32 31.031 1.982 1 98.56 599 PRO A N 1
ATOM 4913 C CA . PRO A 1 599 ? 12.219 31.688 2.93 1 98.56 599 PRO A CA 1
ATOM 4914 C C . PRO A 1 599 ? 13.219 32.625 2.242 1 98.56 599 PRO A C 1
ATOM 4916 O O . PRO A 1 599 ? 13.477 32.5 1.044 1 98.56 599 PRO A O 1
ATOM 4919 N N . MET A 1 600 ? 13.742 33.469 3.027 1 98.25 600 MET A N 1
ATOM 4920 C CA . MET A 1 600 ? 14.633 34.469 2.455 1 98.25 600 MET A CA 1
ATOM 4921 C C . MET A 1 600 ? 15.891 33.844 1.887 1 98.25 600 MET A C 1
ATOM 4923 O O . MET A 1 600 ? 16.469 34.312 0.918 1 98.25 600 MET A O 1
ATOM 4927 N N . TRP A 1 601 ? 16.359 32.75 2.477 1 97.38 601 TRP A N 1
ATOM 4928 C CA . TRP A 1 601 ? 17.578 32.125 1.998 1 97.38 601 TRP A CA 1
ATOM 4929 C C . TRP A 1 601 ? 17.375 31.484 0.623 1 97.38 601 TRP A C 1
ATOM 4931 O O . TRP A 1 601 ? 18.328 31.062 -0.024 1 97.38 601 TRP A O 1
ATOM 4941 N N . TRP A 1 602 ? 16.141 31.391 0.167 1 97.25 602 TRP A N 1
ATOM 4942 C CA . TRP A 1 602 ? 15.898 30.984 -1.213 1 97.25 602 TRP A CA 1
ATOM 4943 C C . TRP A 1 602 ? 16.594 31.922 -2.189 1 97.25 602 TRP A C 1
ATOM 4945 O O . TRP A 1 602 ? 16.969 31.531 -3.289 1 97.25 602 TRP A O 1
ATOM 4955 N N . ALA A 1 603 ? 16.734 33.156 -1.846 1 95.94 603 ALA A N 1
ATOM 4956 C CA . ALA A 1 603 ? 17.297 34.188 -2.721 1 95.94 603 ALA A CA 1
ATOM 4957 C C . ALA A 1 603 ? 18.75 34.5 -2.332 1 95.94 603 ALA A C 1
ATOM 4959 O O . ALA A 1 603 ? 19.484 35.094 -3.111 1 95.94 603 ALA A O 1
ATOM 4960 N N . SER A 1 604 ? 19.141 34.125 -1.15 1 94.81 604 SER A N 1
ATOM 4961 C CA . SER A 1 604 ? 20.469 34.5 -0.686 1 94.81 604 SER A CA 1
ATOM 4962 C C . SER A 1 604 ? 20.984 33.531 0.373 1 94.81 604 SER A C 1
ATOM 4964 O O . SER A 1 604 ? 20.266 33.188 1.314 1 94.81 604 SER A O 1
ATOM 4966 N N . ASP A 1 605 ? 22.281 33.219 0.288 1 92.5 605 ASP A N 1
ATOM 4967 C CA . ASP A 1 605 ? 22.922 32.375 1.297 1 92.5 605 ASP A CA 1
ATOM 4968 C C . ASP A 1 605 ? 23.516 33.219 2.414 1 92.5 605 ASP A C 1
ATOM 4970 O O . ASP A 1 605 ? 24.266 32.719 3.258 1 92.5 605 ASP A O 1
ATOM 4974 N N . ASP A 1 606 ? 23.141 34.469 2.432 1 92.12 606 ASP A N 1
ATOM 4975 C CA . ASP A 1 606 ? 23.641 35.375 3.467 1 92.12 606 ASP A CA 1
ATOM 4976 C C . ASP A 1 606 ? 23.188 34.906 4.855 1 92.12 606 ASP A C 1
ATOM 4978 O O . ASP A 1 606 ? 22.078 34.438 5.02 1 92.12 606 ASP A O 1
ATOM 4982 N N . ASN A 1 607 ? 24.078 35.219 5.824 1 92.06 607 ASN A N 1
ATOM 4983 C CA . ASN A 1 607 ? 23.812 34.781 7.195 1 92.06 607 ASN A CA 1
ATOM 4984 C C . ASN A 1 607 ? 22.484 35.344 7.699 1 92.06 607 ASN A C 1
ATOM 4986 O O . ASN A 1 607 ? 21.734 34.656 8.398 1 92.06 607 ASN A O 1
ATOM 4990 N N . GLU A 1 608 ? 22.219 36.562 7.367 1 94.44 608 GLU A N 1
ATOM 4991 C CA . GLU A 1 608 ? 20.969 37.156 7.816 1 94.44 608 GLU A CA 1
ATOM 4992 C C . GLU A 1 608 ? 19.766 36.469 7.215 1 94.44 608 GLU A C 1
ATOM 4994 O O . GLU A 1 608 ? 18.781 36.219 7.914 1 94.44 608 GLU A O 1
ATOM 4999 N N . ALA A 1 609 ? 19.812 36.156 5.988 1 96.81 609 ALA A N 1
ATOM 5000 C CA . ALA A 1 609 ? 18.703 35.531 5.285 1 96.81 609 ALA A CA 1
ATOM 5001 C C . ALA A 1 609 ? 18.406 34.156 5.871 1 96.81 609 ALA A C 1
ATOM 5003 O O . ALA A 1 609 ? 17.266 33.688 5.82 1 96.81 609 ALA A O 1
ATOM 5004 N N . LEU A 1 610 ? 19.422 33.5 6.484 1 96.25 610 LEU A N 1
ATOM 5005 C CA . LEU A 1 610 ? 19.297 32.156 6.973 1 96.25 610 LEU A CA 1
ATOM 5006 C C . LEU A 1 610 ? 18.391 32.094 8.195 1 96.25 610 LEU A C 1
ATOM 5008 O O . LEU A 1 610 ? 17.844 31.031 8.516 1 96.25 610 LEU A O 1
ATOM 5012 N N . THR A 1 611 ? 18.141 33.188 8.859 1 95.81 611 THR A N 1
ATOM 5013 C CA . THR A 1 611 ? 17.5 33.125 10.164 1 95.81 611 THR A CA 1
ATOM 5014 C C . THR A 1 611 ? 16.219 33.938 10.18 1 95.81 611 THR A C 1
ATOM 5016 O O . THR A 1 611 ? 15.484 33.938 11.172 1 95.81 611 THR A O 1
ATOM 5019 N N . ILE A 1 612 ? 15.922 34.656 9.109 1 97.62 612 ILE A N 1
ATOM 5020 C CA . ILE A 1 612 ? 14.758 35.531 9.094 1 97.62 612 ILE A CA 1
ATOM 5021 C C . ILE A 1 612 ? 13.484 34.688 9.188 1 97.62 612 ILE A C 1
ATOM 5023 O O . ILE A 1 612 ? 13.234 33.844 8.344 1 97.62 612 ILE A O 1
ATOM 5027 N N . ASP A 1 613 ? 12.719 34.969 10.211 1 97.69 613 ASP A N 1
ATOM 5028 C CA . ASP A 1 613 ? 11.523 34.156 10.461 1 97.69 613 ASP A CA 1
ATOM 5029 C C . ASP A 1 613 ? 10.266 35.031 10.406 1 97.69 613 ASP A C 1
ATOM 5031 O O . ASP A 1 613 ? 9.164 34.562 10.672 1 97.69 613 ASP A O 1
ATOM 5035 N N . ASP A 1 614 ? 10.398 36.312 10.078 1 98.19 614 ASP A N 1
ATOM 5036 C CA . ASP A 1 614 ? 9.258 37.219 10.102 1 98.19 614 ASP A CA 1
ATOM 5037 C C . ASP A 1 614 ? 9.133 37.969 8.773 1 98.19 614 ASP A C 1
ATOM 5039 O O . ASP A 1 614 ? 8.531 39.031 8.727 1 98.19 614 ASP A O 1
ATOM 5043 N N . GLN A 1 615 ? 9.812 37.5 7.777 1 98.31 615 GLN A N 1
ATOM 5044 C CA . GLN A 1 615 ? 9.758 37.969 6.395 1 98.31 615 GLN A CA 1
ATOM 5045 C C . GLN A 1 615 ? 9.797 36.781 5.422 1 98.31 615 GLN A C 1
ATOM 5047 O O . GLN A 1 615 ? 10.375 35.75 5.727 1 98.31 615 GLN A O 1
ATOM 5052 N N . PHE A 1 616 ? 9.172 36.938 4.266 1 98.69 616 PHE A N 1
ATOM 5053 C CA . PHE A 1 616 ? 9.195 35.875 3.268 1 98.69 616 PHE A CA 1
ATOM 5054 C C . PHE A 1 616 ? 9.133 36.438 1.859 1 98.69 616 PHE A C 1
ATOM 5056 O O . PHE A 1 616 ? 8.867 37.656 1.685 1 98.69 616 PHE A O 1
ATOM 5063 N N . MET A 1 617 ? 9.414 35.594 0.958 1 98.19 617 MET A N 1
ATOM 5064 C CA . MET A 1 617 ? 9.273 35.938 -0.452 1 98.19 617 MET A CA 1
ATOM 5065 C C . MET A 1 617 ? 8.023 35.312 -1.053 1 98.19 617 MET A C 1
ATOM 5067 O O . MET A 1 617 ? 7.656 34.188 -0.675 1 98.19 617 MET A O 1
ATOM 5071 N N . VAL A 1 618 ? 7.41 36 -1.92 1 98.06 618 VAL A N 1
ATOM 5072 C CA . VAL A 1 618 ? 6.422 35.438 -2.834 1 98.06 618 VAL A CA 1
ATOM 5073 C C . VAL A 1 618 ? 7.02 35.312 -4.234 1 98.06 618 VAL A C 1
ATOM 5075 O O . VAL A 1 618 ? 7.297 36.344 -4.879 1 98.06 618 VAL A O 1
ATOM 5078 N N . GLY A 1 619 ? 7.109 34.062 -4.641 1 96.25 619 GLY A N 1
ATOM 5079 C CA . GLY A 1 619 ? 7.945 33.938 -5.824 1 96.25 619 GLY A CA 1
ATOM 5080 C C . GLY A 1 619 ? 9.328 34.531 -5.645 1 96.25 619 GLY A C 1
ATOM 5081 O O . GLY A 1 619 ? 9.898 34.469 -4.559 1 96.25 619 GLY A O 1
ATOM 5082 N N . SER A 1 620 ? 9.836 35.062 -6.762 1 95 620 SER A N 1
ATOM 5083 C CA . SER A 1 620 ? 11.203 35.594 -6.715 1 95 620 SER A CA 1
ATOM 5084 C C . SER A 1 620 ? 11.203 37.094 -6.652 1 95 620 SER A C 1
ATOM 5086 O O . SER A 1 620 ? 12.242 37.719 -6.41 1 95 620 SER A O 1
ATOM 5088 N N . ASP A 1 621 ? 10.023 37.719 -6.641 1 95.69 621 ASP A N 1
ATOM 5089 C CA . ASP A 1 621 ? 10.07 39.125 -6.969 1 95.69 621 ASP A CA 1
ATOM 5090 C C . ASP A 1 621 ? 9.289 39.969 -5.941 1 95.69 621 ASP A C 1
ATOM 5092 O O . ASP A 1 621 ? 9.102 41.156 -6.117 1 95.69 621 ASP A O 1
ATOM 5096 N N . LEU A 1 622 ? 8.836 39.375 -4.953 1 97.12 622 LEU A N 1
ATOM 5097 C CA . LEU A 1 622 ? 8.078 40.125 -3.941 1 97.12 622 LEU A CA 1
ATOM 5098 C C . LEU A 1 622 ? 8.539 39.75 -2.537 1 97.12 622 LEU A C 1
ATOM 5100 O O . LEU A 1 622 ? 8.555 38.562 -2.18 1 97.12 622 LEU A O 1
ATOM 5104 N N . VAL A 1 623 ? 8.992 40.719 -1.781 1 98 623 VAL A N 1
ATOM 5105 C CA . VAL A 1 623 ? 9.367 40.531 -0.383 1 98 623 VAL A CA 1
ATOM 5106 C C . VAL A 1 623 ? 8.281 41.125 0.522 1 98 623 VAL A C 1
ATOM 5108 O O . VAL A 1 623 ? 7.852 42.25 0.331 1 98 623 VAL A O 1
ATOM 5111 N N . VAL A 1 624 ? 7.836 40.375 1.445 1 98.75 624 VAL A N 1
ATOM 5112 C CA . VAL A 1 624 ? 6.812 40.812 2.396 1 98.75 624 VAL A CA 1
ATOM 5113 C C . VAL A 1 624 ? 7.367 40.75 3.816 1 98.75 624 VAL A C 1
ATOM 5115 O O . VAL A 1 624 ? 7.934 39.719 4.219 1 98.75 624 VAL A O 1
ATOM 5118 N N . ALA A 1 625 ? 7.227 41.781 4.586 1 98.75 625 ALA A N 1
ATOM 5119 C CA . ALA A 1 625 ? 7.816 41.875 5.918 1 98.75 625 ALA A CA 1
ATOM 5120 C C . ALA A 1 625 ? 6.812 42.438 6.926 1 98.75 625 ALA A C 1
ATOM 5122 O O . ALA A 1 625 ? 7.016 43.5 7.48 1 98.75 625 ALA A O 1
ATOM 5123 N N . PRO A 1 626 ? 5.855 41.688 7.316 1 98.69 626 PRO A N 1
ATOM 5124 C CA . PRO A 1 626 ? 4.852 42.188 8.266 1 98.69 626 PRO A CA 1
ATOM 5125 C C . PRO A 1 626 ? 5.41 42.375 9.68 1 98.69 626 PRO A C 1
ATOM 5127 O O . PRO A 1 626 ? 6.43 41.75 10.023 1 98.69 626 PRO A O 1
ATOM 5130 N N . VAL A 1 627 ? 4.781 43.219 10.414 1 98.5 627 VAL A N 1
ATOM 5131 C CA . VAL A 1 627 ? 5.074 43.344 11.836 1 98.5 627 VAL A CA 1
ATOM 5132 C C . VAL A 1 627 ? 4.375 42.219 12.617 1 98.5 627 VAL A C 1
ATOM 5134 O O . VAL A 1 627 ? 3.158 42.062 12.516 1 98.5 627 VAL A O 1
ATOM 5137 N N . ILE A 1 628 ? 5.156 41.531 13.477 1 97.75 628 ILE A N 1
ATOM 5138 C CA . ILE A 1 628 ? 4.555 40.406 14.188 1 97.75 628 ILE A CA 1
ATOM 5139 C C . ILE A 1 628 ? 4.816 40.562 15.688 1 97.75 628 ILE A C 1
ATOM 5141 O O . ILE A 1 628 ? 4.598 39.625 16.453 1 97.75 628 ILE A O 1
ATOM 5145 N N . LYS A 1 629 ? 5.32 41.656 16.094 1 97.38 629 LYS A N 1
ATOM 5146 C CA . LYS A 1 629 ? 5.559 41.938 17.5 1 97.38 629 LYS A CA 1
ATOM 5147 C C . LYS A 1 629 ? 4.668 43.094 17.984 1 97.38 629 LYS A C 1
ATOM 5149 O O . LYS A 1 629 ? 4.492 44.094 17.281 1 97.38 629 LYS A O 1
ATOM 5154 N N . SER A 1 630 ? 4.242 42.938 19.188 1 97.75 630 SER A N 1
ATOM 5155 C CA . SER A 1 630 ? 3.336 43.906 19.781 1 97.75 630 SER A CA 1
ATOM 5156 C C . SER A 1 630 ? 4.012 45.281 19.906 1 97.75 630 SER A C 1
ATOM 5158 O O . SER A 1 630 ? 5.156 45.375 20.359 1 97.75 630 SER A O 1
ATOM 5160 N N . GLY A 1 631 ? 3.346 46.25 19.5 1 97.56 631 GLY A N 1
ATOM 5161 C CA . GLY A 1 631 ? 3.768 47.625 19.734 1 97.56 631 GLY A CA 1
ATOM 5162 C C . GLY A 1 631 ? 4.832 48.094 18.75 1 97.56 631 GLY A C 1
ATOM 5163 O O . GLY A 1 631 ? 5.227 49.281 18.766 1 97.56 631 GLY A O 1
ATOM 5164 N N . GLN A 1 632 ? 5.25 47.25 17.953 1 97.56 632 GLN A N 1
ATOM 5165 C CA . GLN A 1 632 ? 6.32 47.562 17.031 1 97.56 632 GLN A CA 1
ATOM 5166 C C . GLN A 1 632 ? 5.816 48.5 15.922 1 97.56 632 GLN A C 1
ATOM 5168 O O . GLN A 1 632 ? 4.816 48.188 15.266 1 97.56 632 GLN A O 1
ATOM 5173 N N . LYS A 1 633 ? 6.531 49.656 15.664 1 97.56 633 LYS A N 1
ATOM 5174 C CA . LYS A 1 633 ? 6.09 50.625 14.68 1 97.56 633 LYS A CA 1
ATOM 5175 C C . LYS A 1 633 ? 7.148 50.844 13.594 1 97.56 633 LYS A C 1
ATOM 5177 O O . LYS A 1 633 ? 6.938 51.594 12.648 1 97.56 633 LYS A O 1
ATOM 5182 N N . THR A 1 634 ? 8.234 50.312 13.852 1 97.69 634 THR A N 1
ATOM 5183 C CA . THR A 1 634 ? 9.297 50.219 12.859 1 97.69 634 THR A CA 1
ATOM 5184 C C . THR A 1 634 ? 9.906 48.844 12.828 1 97.69 634 THR A C 1
ATOM 5186 O O . THR A 1 634 ? 9.789 48.094 13.789 1 97.69 634 THR A O 1
ATOM 5189 N N . ARG A 1 635 ? 10.492 48.469 11.711 1 97.75 635 ARG A N 1
ATOM 5190 C CA . ARG A 1 635 ? 11.211 47.188 11.648 1 97.75 635 ARG A CA 1
ATOM 5191 C C . ARG A 1 635 ? 12.297 47.219 10.586 1 97.75 635 ARG A C 1
ATOM 5193 O O . ARG A 1 635 ? 12.305 48.094 9.727 1 97.75 635 ARG A O 1
ATOM 5200 N N . ASN A 1 636 ? 13.188 46.312 10.711 1 97.75 636 ASN A N 1
ATOM 5201 C CA . ASN A 1 636 ? 14.18 46.094 9.664 1 97.75 636 ASN A CA 1
ATOM 5202 C C . ASN A 1 636 ? 13.617 45.25 8.531 1 97.75 636 ASN A C 1
ATOM 5204 O O . ASN A 1 636 ? 12.805 44.344 8.766 1 97.75 636 ASN A O 1
ATOM 5208 N N . VAL A 1 637 ? 13.961 45.531 7.27 1 98.19 637 VAL A N 1
ATOM 5209 C CA . VAL A 1 637 ? 13.562 44.75 6.102 1 98.19 637 VAL A CA 1
ATOM 5210 C C . VAL A 1 637 ? 14.789 44.375 5.293 1 98.19 637 VAL A C 1
ATOM 5212 O O . VAL A 1 637 ? 15.523 45.219 4.805 1 98.19 637 VAL A O 1
ATOM 5215 N N . TYR A 1 638 ? 15 43.062 5.207 1 98.31 638 TYR A N 1
ATOM 5216 C CA . TYR A 1 638 ? 16.109 42.531 4.418 1 98.31 638 TYR A CA 1
ATOM 5217 C C . TYR A 1 638 ? 15.703 42.406 2.951 1 98.31 638 TYR A C 1
ATOM 5219 O O . TYR A 1 638 ? 14.648 41.844 2.639 1 98.31 638 TYR A O 1
ATOM 5227 N N . LEU A 1 639 ? 16.5 42.938 2.021 1 97.62 639 LEU A N 1
ATOM 5228 C CA . LEU A 1 639 ? 16.312 42.812 0.581 1 97.62 639 LEU A CA 1
ATOM 5229 C C . LEU A 1 639 ? 17.484 42.062 -0.051 1 97.62 639 LEU A C 1
ATOM 5231 O O . LEU A 1 639 ? 18.625 42.469 0.088 1 97.62 639 LEU A O 1
ATOM 5235 N N . PRO A 1 640 ? 17.234 41 -0.664 1 96.81 640 PRO A N 1
ATOM 5236 C CA . PRO A 1 640 ? 18.312 40.281 -1.347 1 96.81 640 PRO A CA 1
ATOM 5237 C C . PRO A 1 640 ? 18.812 41 -2.592 1 96.81 640 PRO A C 1
ATOM 5239 O O . PRO A 1 640 ? 18.359 42.125 -2.885 1 96.81 640 PRO A O 1
ATOM 5242 N N . GLU A 1 641 ? 19.797 40.406 -3.295 1 95.69 641 GLU A N 1
ATOM 5243 C CA . GLU A 1 641 ? 20.391 41 -4.488 1 95.69 641 GLU A CA 1
ATOM 5244 C C . GLU A 1 641 ? 19.312 41.375 -5.504 1 95.69 641 GLU A C 1
ATOM 5246 O O . GLU A 1 641 ? 18.359 40.594 -5.723 1 95.69 641 GLU A O 1
ATOM 5251 N N . GLY A 1 642 ? 19.391 42.594 -6.039 1 94.81 642 GLY A N 1
ATOM 5252 C CA . GLY A 1 642 ? 18.438 43.062 -7.031 1 94.81 642 GLY A CA 1
ATOM 5253 C C . GLY A 1 642 ? 18.016 44.5 -6.801 1 94.81 642 GLY A C 1
ATOM 5254 O O . GLY A 1 642 ? 18.5 45.156 -5.879 1 94.81 642 GLY A O 1
ATOM 5255 N N . ASN A 1 643 ? 17.203 45 -7.781 1 94.75 643 ASN A N 1
ATOM 5256 C CA . ASN A 1 643 ? 16.578 46.312 -7.645 1 94.75 643 ASN A CA 1
ATOM 5257 C C . ASN A 1 643 ? 15.164 46.219 -7.086 1 94.75 643 ASN A C 1
ATOM 5259 O O . ASN A 1 643 ? 14.305 45.562 -7.684 1 94.75 643 ASN A O 1
ATOM 5263 N N . TRP A 1 644 ? 14.969 46.906 -5.891 1 95.06 644 TRP A N 1
ATOM 5264 C CA . TRP A 1 644 ? 13.703 46.75 -5.184 1 95.06 644 TRP A CA 1
ATOM 5265 C C . TRP A 1 644 ? 13 48.094 -5.035 1 95.06 644 TRP A C 1
ATOM 5267 O O . TRP A 1 644 ? 13.633 49.094 -4.746 1 95.06 644 TRP A O 1
ATOM 5277 N N . ARG A 1 645 ? 11.734 48.062 -5.25 1 94.5 645 ARG A N 1
ATOM 5278 C CA . ARG A 1 645 ? 10.891 49.219 -5.039 1 94.5 645 ARG A CA 1
ATOM 5279 C C . ARG A 1 645 ? 9.898 49 -3.904 1 94.5 645 ARG A C 1
ATOM 5281 O O . ARG A 1 645 ? 9.367 47.906 -3.762 1 94.5 645 ARG A O 1
ATOM 5288 N N . ASN A 1 646 ? 9.734 50.062 -3.211 1 94.12 646 ASN A N 1
ATOM 5289 C CA . ASN A 1 646 ? 8.773 50.031 -2.115 1 94.12 646 ASN A CA 1
ATOM 5290 C C . ASN A 1 646 ? 7.336 49.938 -2.629 1 94.12 646 ASN A C 1
ATOM 5292 O O . ASN A 1 646 ? 6.914 50.781 -3.443 1 94.12 646 ASN A O 1
ATOM 5296 N N . GLY A 1 647 ? 6.621 49.031 -2.156 1 92.19 647 GLY A N 1
ATOM 5297 C CA . GLY A 1 647 ? 5.262 48.812 -2.623 1 92.19 647 GLY A CA 1
ATOM 5298 C C . GLY A 1 647 ? 4.273 49.812 -2.076 1 92.19 647 GLY A C 1
ATOM 5299 O O . GLY A 1 647 ? 3.162 49.938 -2.596 1 92.19 647 GLY A O 1
ATOM 5300 N N . ASN A 1 648 ? 4.648 50.5 -1.018 1 90.56 648 ASN A N 1
ATOM 5301 C CA . ASN A 1 648 ? 3.77 51.5 -0.411 1 90.56 648 ASN A CA 1
ATOM 5302 C C . ASN A 1 648 ? 4.047 52.875 -0.955 1 90.56 648 ASN A C 1
ATOM 5304 O O . ASN A 1 648 ? 3.182 53.75 -0.894 1 90.56 648 ASN A O 1
ATOM 5308 N N . ASN A 1 649 ? 5.289 53.156 -1.311 1 80.56 649 ASN A N 1
ATOM 5309 C CA . ASN A 1 649 ? 5.711 54.406 -1.888 1 80.56 649 ASN A CA 1
ATOM 5310 C C . ASN A 1 649 ? 6.742 54.219 -2.994 1 80.56 649 ASN A C 1
ATOM 5312 O O . ASN A 1 649 ? 7.926 54 -2.717 1 80.56 649 ASN A O 1
ATOM 5316 N N . VAL A 1 650 ? 6.375 54.375 -4.25 1 67.81 650 VAL A N 1
ATOM 5317 C CA . VAL A 1 650 ? 7.098 53.844 -5.402 1 67.81 650 VAL A CA 1
ATOM 5318 C C . VAL A 1 650 ? 8.227 54.781 -5.793 1 67.81 650 VAL A C 1
ATOM 5320 O O . VAL A 1 650 ? 8.961 54.531 -6.75 1 67.81 650 VAL A O 1
ATOM 5323 N N . SER A 1 651 ? 8.586 55.625 -5.027 1 71 651 SER A N 1
ATOM 5324 C CA . SER A 1 651 ? 9.484 56.625 -5.59 1 71 651 SER A CA 1
ATOM 5325 C C . SER A 1 651 ? 10.922 56.125 -5.652 1 71 651 SER A C 1
ATOM 5327 O O . SER A 1 651 ? 11.602 56.281 -6.664 1 71 651 SER A O 1
ATOM 5329 N N . GLU A 1 652 ? 11.414 55.469 -4.629 1 80.62 652 GLU A N 1
ATOM 5330 C CA . GLU A 1 652 ? 12.844 55.188 -4.57 1 80.62 652 GLU A CA 1
ATOM 5331 C C . GLU A 1 652 ? 13.125 53.688 -4.785 1 80.62 652 GLU A C 1
ATOM 5333 O O . GLU A 1 652 ? 12.352 52.844 -4.336 1 80.62 652 GLU A O 1
ATOM 5338 N N . VAL A 1 653 ? 14.18 53.438 -5.66 1 90.12 653 VAL A N 1
ATOM 5339 C CA . VAL A 1 653 ? 14.703 52.094 -5.871 1 90.12 653 VAL A CA 1
ATOM 5340 C C . VAL A 1 653 ? 15.844 51.844 -4.895 1 90.12 653 VAL A C 1
ATOM 5342 O O . VAL A 1 653 ? 16.719 52.688 -4.711 1 90.12 653 VAL A O 1
ATOM 5345 N N . VAL A 1 654 ? 15.719 50.719 -4.195 1 94.31 654 VAL A N 1
ATOM 5346 C CA . VAL A 1 654 ? 16.766 50.281 -3.275 1 94.31 654 VAL A CA 1
ATOM 5347 C C . VAL A 1 654 ? 17.531 49.094 -3.885 1 94.31 654 VAL A C 1
ATOM 5349 O O . VAL A 1 654 ? 16.938 48.125 -4.34 1 94.31 654 VAL A O 1
ATOM 5352 N N . ILE A 1 655 ? 18.859 49.188 -3.865 1 95.12 655 ILE A N 1
ATOM 5353 C CA . ILE A 1 655 ? 19.688 48.125 -4.43 1 95.12 655 ILE A CA 1
ATOM 5354 C C . ILE A 1 655 ? 20.094 47.156 -3.326 1 95.12 655 ILE A C 1
ATOM 5356 O O . ILE A 1 655 ? 20.672 47.562 -2.314 1 95.12 655 ILE A O 1
ATOM 5360 N N . GLY A 1 656 ? 19.766 45.906 -3.5 1 94.19 656 GLY A N 1
ATOM 5361 C CA . GLY A 1 656 ? 20.203 44.875 -2.59 1 94.19 656 GLY A CA 1
ATOM 5362 C C . GLY A 1 656 ? 21.516 44.219 -3.002 1 94.19 656 GLY A C 1
ATOM 5363 O O . GLY A 1 656 ? 22.031 44.5 -4.09 1 94.19 656 GLY A O 1
ATOM 5364 N N . PRO A 1 657 ? 22.078 43.406 -2.129 1 96.5 657 PRO A N 1
ATOM 5365 C CA . PRO A 1 657 ? 21.562 43 -0.815 1 96.5 657 PRO A CA 1
ATOM 5366 C C . PRO A 1 657 ? 21.719 44.094 0.238 1 96.5 657 PRO A C 1
ATOM 5368 O O . PRO A 1 657 ? 22.734 44.781 0.272 1 96.5 657 PRO A O 1
ATOM 5371 N N . THR A 1 658 ? 20.797 44.344 0.944 1 96.56 658 THR A N 1
ATOM 5372 C CA . THR A 1 658 ? 20.859 45.344 2.008 1 96.56 658 THR A CA 1
ATOM 5373 C C . THR A 1 658 ? 19.719 45.156 3.002 1 96.56 658 THR A C 1
ATOM 5375 O O . THR A 1 658 ? 18.75 44.438 2.713 1 96.56 658 THR A O 1
ATOM 5378 N N . THR A 1 659 ? 19.891 45.688 4.188 1 97.75 659 THR A N 1
ATOM 5379 C CA . THR A 1 659 ? 18.828 45.75 5.188 1 97.75 659 THR A CA 1
ATOM 5380 C C . THR A 1 659 ? 18.406 47.188 5.434 1 97.75 659 THR A C 1
ATOM 5382 O O . THR A 1 659 ? 19.219 48 5.852 1 97.75 659 THR A O 1
ATOM 5385 N N . ILE A 1 660 ? 17.172 47.438 5.078 1 96.81 660 ILE A N 1
ATOM 5386 C CA . ILE A 1 660 ? 16.609 48.75 5.43 1 96.81 660 ILE A CA 1
ATOM 5387 C C . ILE A 1 660 ? 16.328 48.812 6.93 1 96.81 660 ILE A C 1
ATOM 5389 O O . ILE A 1 660 ? 15.531 48 7.453 1 96.81 660 ILE A O 1
ATOM 5393 N N . LYS A 1 661 ? 16.938 49.688 7.594 1 97.06 661 LYS A N 1
ATOM 5394 C CA . LYS A 1 661 ? 16.766 49.812 9.039 1 97.06 661 LYS A CA 1
ATOM 5395 C C . LYS A 1 661 ? 15.594 50.719 9.375 1 97.06 661 LYS A C 1
ATOM 5397 O O . LYS A 1 661 ? 15.367 51.719 8.703 1 97.06 661 LYS A O 1
ATOM 5402 N N . ASP A 1 662 ? 14.82 50.344 10.352 1 96.75 662 ASP A N 1
ATOM 5403 C CA . ASP A 1 662 ? 13.75 51.125 10.961 1 96.75 662 ASP A CA 1
ATOM 5404 C C . ASP A 1 662 ? 12.75 51.594 9.914 1 96.75 662 ASP A C 1
ATOM 5406 O O . ASP A 1 662 ? 12.367 52.781 9.898 1 96.75 662 ASP A O 1
ATOM 5410 N N . TYR A 1 663 ? 12.469 50.75 9 1 95.94 663 TYR A N 1
ATOM 5411 C CA . TYR A 1 663 ? 11.391 51.062 8.07 1 95.94 663 TYR A CA 1
ATOM 5412 C C . TYR A 1 663 ? 10.102 51.406 8.812 1 95.94 663 TYR A C 1
ATOM 5414 O O . TYR A 1 663 ? 9.648 50.625 9.648 1 95.94 663 TYR A O 1
ATOM 5422 N N . PRO A 1 664 ? 9.531 52.562 8.547 1 96.25 664 PRO A N 1
ATOM 5423 C CA . PRO A 1 664 ? 8.297 52.938 9.242 1 96.25 664 PRO A CA 1
ATOM 5424 C C . PRO A 1 664 ? 7.152 51.938 8.961 1 96.25 664 PRO A C 1
ATOM 5426 O O . PRO A 1 664 ? 6.809 51.719 7.801 1 96.25 664 PRO A O 1
ATOM 5429 N N . SER A 1 665 ? 6.598 51.438 10.023 1 97.19 665 SER A N 1
ATOM 5430 C CA . SER A 1 665 ? 5.547 50.438 9.914 1 97.19 665 SER A CA 1
ATOM 5431 C C . SER A 1 665 ? 4.414 50.719 10.906 1 97.19 665 SER A C 1
ATOM 5433 O O . SER A 1 665 ? 4.062 49.844 11.703 1 97.19 665 SER A O 1
ATOM 5435 N N . PRO A 1 666 ? 3.84 51.906 10.766 1 97.25 666 PRO A N 1
ATOM 5436 C CA . PRO A 1 666 ? 2.645 52.094 11.586 1 97.25 666 PRO A CA 1
ATOM 5437 C C . PRO A 1 666 ? 1.552 51.062 11.312 1 97.25 666 PRO A C 1
ATOM 5439 O O . PRO A 1 666 ? 1.724 50.188 10.461 1 97.25 666 PRO A O 1
ATOM 5442 N N . LEU A 1 667 ? 0.481 51.156 11.984 1 96.94 667 LEU A N 1
ATOM 5443 C CA . LEU A 1 667 ? -0.526 50.094 12.039 1 96.94 667 LEU A CA 1
ATOM 5444 C C . LEU A 1 667 ? -1.141 49.875 10.664 1 96.94 667 LEU A C 1
ATOM 5446 O O . LEU A 1 667 ? -1.603 48.781 10.367 1 96.94 667 LEU A O 1
ATOM 5450 N N . ASP A 1 668 ? -1.2 50.781 9.805 1 95.94 668 ASP A N 1
ATOM 5451 C CA . ASP A 1 668 ? -1.919 50.656 8.539 1 95.94 668 ASP A CA 1
ATOM 5452 C C . ASP A 1 668 ? -0.959 50.344 7.391 1 95.94 668 ASP A C 1
ATOM 5454 O O . ASP A 1 668 ? -1.332 50.438 6.219 1 95.94 668 ASP A O 1
ATOM 5458 N N . VAL A 1 669 ? 0.323 50.062 7.711 1 96.69 669 VAL A N 1
ATOM 5459 C CA . VAL A 1 669 ? 1.31 49.812 6.66 1 96.69 669 VAL A CA 1
ATOM 5460 C C . VAL A 1 669 ? 1.794 48.375 6.73 1 96.69 669 VAL A C 1
ATOM 5462 O O . VAL A 1 669 ? 2.207 47.906 7.793 1 96.69 669 VAL A O 1
ATOM 5465 N N . LEU A 1 670 ? 1.678 47.656 5.645 1 98.12 670 LEU A N 1
ATOM 5466 C CA . LEU A 1 670 ? 2.338 46.375 5.441 1 98.12 670 LEU A CA 1
ATOM 5467 C C . LEU A 1 670 ? 3.609 46.531 4.617 1 98.12 670 LEU A C 1
ATOM 5469 O O . LEU A 1 670 ? 3.545 46.75 3.404 1 98.12 670 LEU A O 1
ATOM 5473 N N . PRO A 1 671 ? 4.777 46.5 5.25 1 97.81 671 PRO A N 1
ATOM 5474 C CA . PRO A 1 671 ? 6.008 46.625 4.473 1 97.81 671 PRO A CA 1
ATOM 5475 C C . PRO A 1 671 ? 6.156 45.531 3.422 1 97.81 671 PRO A C 1
ATOM 5477 O O . PRO A 1 671 ? 6.047 44.344 3.742 1 97.81 671 PRO A O 1
ATOM 5480 N N . HIS A 1 672 ? 6.344 45.875 2.156 1 97.44 672 HIS A N 1
ATOM 5481 C CA . HIS A 1 672 ? 6.609 44.938 1.058 1 97.44 672 HIS A CA 1
ATOM 5482 C C . HIS A 1 672 ? 7.348 45.625 -0.081 1 97.44 672 HIS A C 1
ATOM 5484 O O . HIS A 1 672 ? 7.191 46.844 -0.277 1 97.44 672 HIS A O 1
ATOM 5490 N N . PHE A 1 673 ? 8.195 44.938 -0.675 1 96.19 673 PHE A N 1
ATOM 5491 C CA . PHE A 1 673 ? 9.031 45.438 -1.763 1 96.19 673 PHE A CA 1
ATOM 5492 C C . PHE A 1 673 ? 8.969 44.5 -2.963 1 96.19 673 PHE A C 1
ATOM 5494 O O . PHE A 1 673 ? 8.891 43.281 -2.803 1 96.19 673 PHE A O 1
ATOM 5501 N N . TYR A 1 674 ? 9.016 45 -4.195 1 95 674 TYR A N 1
ATOM 5502 C CA . TYR A 1 674 ? 9.023 44.156 -5.391 1 95 674 TYR A CA 1
ATOM 5503 C C . TYR A 1 674 ? 10.219 44.5 -6.273 1 95 674 TYR A C 1
ATOM 5505 O O . TYR A 1 674 ? 10.68 45.625 -6.312 1 95 674 TYR A O 1
ATOM 5513 N N . ARG A 1 675 ? 10.656 43.531 -6.84 1 93.38 675 ARG A N 1
ATOM 5514 C CA . ARG A 1 675 ? 11.859 43.625 -7.672 1 93.38 675 ARG A CA 1
ATOM 5515 C C . ARG A 1 675 ? 11.539 44.281 -9.016 1 93.38 675 ARG A C 1
ATOM 5517 O O . ARG A 1 675 ? 10.508 44 -9.617 1 93.38 675 ARG A O 1
ATOM 5524 N N . THR A 1 676 ? 12.461 45.094 -9.602 1 89.12 676 THR A N 1
ATOM 5525 C CA . THR A 1 676 ? 12.172 45.844 -10.82 1 89.12 676 THR A CA 1
ATOM 5526 C C . THR A 1 676 ? 13.078 45.375 -11.961 1 89.12 676 THR A C 1
ATOM 5528 O O . THR A 1 676 ? 12.875 45.75 -13.117 1 89.12 676 THR A O 1
ATOM 5531 N N . ASP A 1 677 ? 14.086 44.656 -11.766 1 81.88 677 ASP A N 1
ATOM 5532 C CA . ASP A 1 677 ? 15.023 44.219 -12.797 1 81.88 677 ASP A CA 1
ATOM 5533 C C . ASP A 1 677 ? 14.742 42.781 -13.211 1 81.88 677 ASP A C 1
ATOM 5535 O O . ASP A 1 677 ? 15.578 42.125 -13.859 1 81.88 677 ASP A O 1
ATOM 5539 N N . SER A 1 678 ? 13.766 42.156 -12.758 1 71.44 678 SER A N 1
ATOM 5540 C CA . SER A 1 678 ? 13.516 40.75 -13.062 1 71.44 678 SER A CA 1
ATOM 5541 C C . SER A 1 678 ? 12.695 40.594 -14.336 1 71.44 678 SER A C 1
ATOM 5543 O O . SER A 1 678 ? 11.891 41.469 -14.672 1 71.44 678 SER A O 1
ATOM 5545 N N . ASP A 1 679 ? 13.148 39.656 -15.297 1 56.53 679 ASP A N 1
ATOM 5546 C CA . ASP A 1 679 ? 12.391 39.344 -16.5 1 56.53 679 ASP A CA 1
ATOM 5547 C C . ASP A 1 679 ? 10.992 38.844 -16.156 1 56.53 679 ASP A C 1
ATOM 5549 O O . ASP A 1 679 ? 10.086 38.875 -16.984 1 56.53 679 ASP A O 1
ATOM 5553 N N . ASP A 1 680 ? 10.891 38.156 -15.109 1 54.56 680 ASP A N 1
ATOM 5554 C CA . ASP A 1 680 ? 9.602 37.562 -14.781 1 54.56 680 ASP A CA 1
ATOM 5555 C C . ASP A 1 680 ? 8.594 38.656 -14.375 1 54.56 680 ASP A C 1
ATOM 5557 O O . ASP A 1 680 ? 7.402 38.344 -14.227 1 54.56 680 ASP A O 1
ATOM 5561 N N . SER A 1 681 ? 9.141 39.719 -13.75 1 49.59 681 SER A N 1
ATOM 5562 C CA . SER A 1 681 ? 8.266 40.812 -13.336 1 49.59 681 SER A CA 1
ATOM 5563 C C . SER A 1 681 ? 7.828 41.656 -14.531 1 49.59 681 SER A C 1
ATOM 5565 O O . SER A 1 681 ? 7.477 42.844 -14.375 1 49.59 681 SER A O 1
ATOM 5567 N N . GLY A 1 682 ? 7.883 41.281 -15.711 1 41.97 682 GLY A N 1
ATOM 5568 C CA . GLY A 1 682 ? 7.465 42.156 -16.797 1 41.97 682 GLY A CA 1
ATOM 5569 C C . GLY A 1 682 ? 6.43 43.188 -16.391 1 41.97 682 GLY A C 1
ATOM 5570 O O . GLY A 1 682 ? 6.098 43.281 -15.211 1 41.97 682 GLY A O 1
ATOM 5571 N N . ASN A 1 683 ? 5.703 43.75 -17.516 1 43.12 683 ASN A N 1
ATOM 5572 C CA . ASN A 1 683 ? 4.668 44.75 -17.703 1 43.12 683 ASN A CA 1
ATOM 5573 C C . ASN A 1 683 ? 3.494 44.531 -16.75 1 43.12 683 ASN A C 1
ATOM 5575 O O . ASN A 1 683 ? 2.533 45.281 -16.75 1 43.12 683 ASN A O 1
ATOM 5579 N N . GLU A 1 684 ? 3.424 43.375 -16.156 1 46.72 684 GLU A N 1
ATOM 5580 C CA . GLU A 1 684 ? 2.129 43.062 -15.562 1 46.72 684 GLU A CA 1
ATOM 5581 C C . GLU A 1 684 ? 2.131 43.375 -14.062 1 46.72 684 GLU A C 1
ATOM 5583 O O . GLU A 1 684 ? 1.292 42.844 -13.32 1 46.72 684 GLU A O 1
ATOM 5588 N N . LEU A 1 685 ? 3.135 43.938 -13.555 1 50.81 685 LEU A N 1
ATOM 5589 C CA . LEU A 1 685 ? 3.012 44.375 -12.164 1 50.81 685 LEU A CA 1
ATOM 5590 C C . LEU A 1 685 ? 1.859 45.344 -12.008 1 50.81 685 LEU A C 1
ATOM 5592 O O . LEU A 1 685 ? 1.554 46.125 -12.922 1 50.81 685 LEU A O 1
ATOM 5596 N N . PRO A 1 686 ? 0.976 45.156 -11.039 1 50.41 686 PRO A N 1
ATOM 5597 C CA . PRO A 1 686 ? -0.247 45.969 -10.852 1 50.41 686 PRO A CA 1
ATOM 5598 C C . PRO A 1 686 ? -0.029 47.438 -11.078 1 50.41 686 PRO A C 1
ATOM 5600 O O . PRO A 1 686 ? -0.984 48.188 -11.344 1 50.41 686 PRO A O 1
ATOM 5603 N N . PHE A 1 687 ? 1.054 48.125 -10.883 1 40.94 687 PHE A N 1
ATOM 5604 C CA . PHE A 1 687 ? 1.013 49.562 -10.992 1 40.94 687 PHE A CA 1
ATOM 5605 C C . PHE A 1 687 ? 1.193 50 -12.438 1 40.94 687 PHE A C 1
ATOM 5607 O O . PHE A 1 687 ? 1.275 51.219 -12.727 1 40.94 687 PHE A O 1
ATOM 5614 N N . LYS A 1 688 ? 1.54 49.125 -13.359 1 38.75 688 LYS A N 1
ATOM 5615 C CA . LYS A 1 688 ? 1.508 49.688 -14.703 1 38.75 688 LYS A CA 1
ATOM 5616 C C . LYS A 1 688 ? 0.079 49.781 -15.234 1 38.75 688 LYS A C 1
ATOM 5618 O O . LYS A 1 688 ? -0.135 50 -16.422 1 38.75 688 LYS A O 1
ATOM 5623 N N . LEU A 1 689 ? -0.994 49.375 -14.398 1 27.94 689 LEU A N 1
ATOM 5624 C CA . LEU A 1 689 ? -2.219 49.906 -15 1 27.94 689 LEU A CA 1
ATOM 5625 C C . LEU A 1 689 ? -2.346 51.406 -14.773 1 27.94 689 LEU A C 1
ATOM 5627 O O . LEU A 1 689 ? -2.129 51.906 -13.656 1 27.94 689 LEU A O 1
ATOM 5631 N N . MET B 1 1 ? 4.648 -35 27.062 1 19.36 1 MET B N 1
ATOM 5632 C CA . MET B 1 1 ? 3.275 -35.5 27.203 1 19.36 1 MET B CA 1
ATOM 5633 C C . MET B 1 1 ? 2.424 -35.031 26.016 1 19.36 1 MET B C 1
ATOM 5635 O O . MET B 1 1 ? 2.246 -33.844 25.812 1 19.36 1 MET B O 1
ATOM 5639 N N . LYS B 1 2 ? 2.496 -35.781 24.938 1 23.72 2 LYS B N 1
ATOM 5640 C CA . LYS B 1 2 ? 1.813 -35.844 23.656 1 23.72 2 LYS B CA 1
ATOM 5641 C C . LYS B 1 2 ? 0.298 -35.844 23.828 1 23.72 2 LYS B C 1
ATOM 5643 O O . LYS B 1 2 ? -0.254 -36.781 24.422 1 23.72 2 LYS B O 1
ATOM 5648 N N . ILE B 1 3 ? -0.366 -34.656 23.891 1 25.16 3 ILE B N 1
ATOM 5649 C CA . ILE B 1 3 ? -1.805 -34.469 24.047 1 25.16 3 ILE B CA 1
ATOM 5650 C C . ILE B 1 3 ? -2.535 -35.094 22.875 1 25.16 3 ILE B C 1
ATOM 5652 O O . ILE B 1 3 ? -2.455 -34.625 21.734 1 25.16 3 ILE B O 1
ATOM 5656 N N . ASN B 1 4 ? -2.518 -36.438 22.734 1 26.48 4 ASN B N 1
ATOM 5657 C CA . ASN B 1 4 ? -3.297 -37.25 21.797 1 26.48 4 ASN B CA 1
ATOM 5658 C C . ASN B 1 4 ? -4.797 -37.062 22 1 26.48 4 ASN B C 1
ATOM 5660 O O . ASN B 1 4 ? -5.434 -37.812 22.734 1 26.48 4 ASN B O 1
ATOM 5664 N N . THR B 1 5 ? -5.414 -35.906 22.328 1 29.44 5 THR B N 1
ATOM 5665 C CA . THR B 1 5 ? -6.836 -35.875 22.656 1 29.44 5 THR B CA 1
ATOM 5666 C C . THR B 1 5 ? -7.676 -36.281 21.453 1 29.44 5 THR B C 1
ATOM 5668 O O . THR B 1 5 ? -7.633 -35.625 20.406 1 29.44 5 THR B O 1
ATOM 5671 N N . THR B 1 6 ? -7.891 -37.625 21.188 1 29.95 6 THR B N 1
ATOM 5672 C CA . THR B 1 6 ? -8.867 -38.25 20.312 1 29.95 6 THR B CA 1
ATOM 5673 C C . THR B 1 6 ? -10.258 -37.656 20.531 1 29.95 6 THR B C 1
ATOM 5675 O O . THR B 1 6 ? -10.914 -37.969 21.531 1 29.95 6 THR B O 1
ATOM 5678 N N . PHE B 1 7 ? -10.602 -36.469 20.266 1 29.91 7 PHE B N 1
ATOM 5679 C CA . PHE B 1 7 ? -11.953 -35.938 20.312 1 29.91 7 PHE B CA 1
ATOM 5680 C C . PHE B 1 7 ? -12.852 -36.625 19.312 1 29.91 7 PHE B C 1
ATOM 5682 O O . PHE B 1 7 ? -12.891 -36.25 18.141 1 29.91 7 PHE B O 1
ATOM 5689 N N . ASN B 1 8 ? -12.961 -37.969 19.203 1 30.89 8 ASN B N 1
ATOM 5690 C CA . ASN B 1 8 ? -14.055 -38.625 18.5 1 30.89 8 ASN B CA 1
ATOM 5691 C C . ASN B 1 8 ? -15.414 -38.219 19.062 1 30.89 8 ASN B C 1
ATOM 5693 O O . ASN B 1 8 ? -16.047 -39 19.781 1 30.89 8 ASN B O 1
ATOM 5697 N N . THR B 1 9 ? -15.648 -37.094 19.797 1 31.59 9 THR B N 1
ATOM 5698 C CA . THR B 1 9 ? -16.984 -36.844 20.344 1 31.59 9 THR B CA 1
ATOM 5699 C C . THR B 1 9 ? -18.031 -36.938 19.234 1 31.59 9 THR B C 1
ATOM 5701 O O . THR B 1 9 ? -17.797 -36.5 18.109 1 31.59 9 THR B O 1
ATOM 5704 N N . ASN B 1 10 ? -19.141 -37.75 19.438 1 32.19 10 ASN B N 1
ATOM 5705 C CA . ASN B 1 10 ? -20.375 -37.969 18.703 1 32.19 10 ASN B CA 1
ATOM 5706 C C . ASN B 1 10 ? -21 -36.688 18.203 1 32.19 10 ASN B C 1
ATOM 5708 O O . ASN B 1 10 ? -21.516 -35.906 19 1 32.19 10 ASN B O 1
ATOM 5712 N N . LEU B 1 11 ? -20.609 -36.156 17.188 1 36.72 11 LEU B N 1
ATOM 5713 C CA . LEU B 1 11 ? -21.203 -35.031 16.453 1 36.72 11 LEU B CA 1
ATOM 5714 C C . LEU B 1 11 ? -22.734 -35.125 16.422 1 36.72 11 LEU B C 1
ATOM 5716 O O . LEU B 1 11 ? -23.422 -34.156 16.141 1 36.72 11 LEU B O 1
ATOM 5720 N N . ASN B 1 12 ? -23.359 -36.375 16.484 1 35.91 12 ASN B N 1
ATOM 5721 C CA . ASN B 1 12 ? -24.812 -36.531 16.438 1 35.91 12 ASN B CA 1
ATOM 5722 C C . ASN B 1 12 ? -25.5 -35.906 17.641 1 35.91 12 ASN B C 1
ATOM 5724 O O . ASN B 1 12 ? -26.719 -35.719 17.641 1 35.91 12 ASN B O 1
ATOM 5728 N N . SER B 1 13 ? -24.906 -35.875 18.812 1 35.81 13 SER B N 1
ATOM 5729 C CA . SER B 1 13 ? -25.578 -35.375 20 1 35.81 13 SER B CA 1
ATOM 5730 C C . SER B 1 13 ? -25.641 -33.844 20.016 1 35.81 13 SER B C 1
ATOM 5732 O O . SER B 1 13 ? -26.156 -33.25 20.953 1 35.81 13 SER B O 1
ATOM 5734 N N . LEU B 1 14 ? -24.984 -33.156 19.156 1 39.88 14 LEU B N 1
ATOM 5735 C CA . LEU B 1 14 ? -24.953 -31.688 19.25 1 39.88 14 LEU B CA 1
ATOM 5736 C C . LEU B 1 14 ? -26.266 -31.094 18.734 1 39.88 14 LEU B C 1
ATOM 5738 O O . LEU B 1 14 ? -26.422 -29.875 18.719 1 39.88 14 LEU B O 1
ATOM 5742 N N . THR B 1 15 ? -27.172 -31.844 18.078 1 40.06 15 THR B N 1
ATOM 5743 C CA . THR B 1 15 ? -28.375 -31.266 17.484 1 40.06 15 THR B CA 1
ATOM 5744 C C . THR B 1 15 ? -29.391 -30.891 18.562 1 40.06 15 THR B C 1
ATOM 5746 O O . THR B 1 15 ? -30.391 -30.219 18.281 1 40.06 15 THR B O 1
ATOM 5749 N N . SER B 1 16 ? -29.516 -31.75 19.562 1 40.81 16 SER B N 1
ATOM 5750 C CA . SER B 1 16 ? -30.766 -31.609 20.297 1 40.81 16 SER B CA 1
ATOM 5751 C C . SER B 1 16 ? -30.797 -30.312 21.109 1 40.81 16 SER B C 1
ATOM 5753 O O . SER B 1 16 ? -31.781 -30.016 21.797 1 40.81 16 SER B O 1
ATOM 5755 N N . SER B 1 17 ? -29.641 -29.719 21.469 1 51.16 17 SER B N 1
ATOM 5756 C CA . SER B 1 17 ? -29.75 -28.656 22.453 1 51.16 17 SER B CA 1
ATOM 5757 C C . SER B 1 17 ? -30.25 -27.359 21.812 1 51.16 17 SER B C 1
ATOM 5759 O O . SER B 1 17 ? -30.156 -27.172 20.594 1 51.16 17 SER B O 1
ATOM 5761 N N . SER B 1 18 ? -30.906 -26.391 22.531 1 76.5 18 SER B N 1
ATOM 5762 C CA . SER B 1 18 ? -31.484 -25.078 22.281 1 76.5 18 SER B CA 1
ATOM 5763 C C . SER B 1 18 ? -30.484 -24.156 21.594 1 76.5 18 SER B C 1
ATOM 5765 O O . SER B 1 18 ? -29.297 -24.172 21.922 1 76.5 18 SER B O 1
ATOM 5767 N N . SER B 1 19 ? -30.75 -23.812 20.312 1 84.81 19 SER B N 1
ATOM 5768 C CA . SER B 1 19 ? -29.922 -22.906 19.516 1 84.81 19 SER B CA 1
ATOM 5769 C C . SER B 1 19 ? -30.594 -21.547 19.344 1 84.81 19 SER B C 1
ATOM 5771 O O . SER B 1 19 ? -31.797 -21.422 19.562 1 84.81 19 SER B O 1
ATOM 5773 N N . THR B 1 20 ? -29.781 -20.625 19.234 1 89.25 20 THR B N 1
ATOM 5774 C CA . THR B 1 20 ? -30.219 -19.281 18.875 1 89.25 20 THR B CA 1
ATOM 5775 C C . THR B 1 20 ? -29.953 -19.016 17.391 1 89.25 20 THR B C 1
ATOM 5777 O O . THR B 1 20 ? -28.859 -19.281 16.891 1 89.25 20 THR B O 1
ATOM 5780 N N . SER B 1 21 ? -31.031 -18.5 16.75 1 88.81 21 SER B N 1
ATOM 5781 C CA . SER B 1 21 ? -30.906 -18.359 15.297 1 88.81 21 SER B CA 1
ATOM 5782 C C . SER B 1 21 ? -30.594 -16.922 14.898 1 88.81 21 SER B C 1
ATOM 5784 O O . SER B 1 21 ? -31.031 -15.984 15.57 1 88.81 21 SER B O 1
ATOM 5786 N N . LEU B 1 22 ? -29.859 -16.766 13.898 1 90.88 22 LEU B N 1
ATOM 5787 C CA . LEU B 1 22 ? -29.594 -15.578 13.109 1 90.88 22 LEU B CA 1
ATOM 5788 C C . LEU B 1 22 ? -29.781 -15.852 11.625 1 90.88 22 LEU B C 1
ATOM 5790 O O . LEU B 1 22 ? -28.844 -16.266 10.938 1 90.88 22 LEU B O 1
ATOM 5794 N N . GLY B 1 23 ? -30.984 -15.484 11.125 1 89.25 23 GLY B N 1
ATOM 5795 C CA . GLY B 1 23 ? -31.312 -15.953 9.781 1 89.25 23 GLY B CA 1
ATOM 5796 C C . GLY B 1 23 ? -31.25 -17.453 9.641 1 89.25 23 GLY B C 1
ATOM 5797 O O . GLY B 1 23 ? -31.891 -18.188 10.398 1 89.25 23 GLY B O 1
ATOM 5798 N N . ASN B 1 24 ? -30.344 -17.922 8.727 1 89.38 24 ASN B N 1
ATOM 5799 C CA . ASN B 1 24 ? -30.203 -19.344 8.477 1 89.38 24 ASN B CA 1
ATOM 5800 C C . ASN B 1 24 ? -29.094 -19.969 9.305 1 89.38 24 ASN B C 1
ATOM 5802 O O . ASN B 1 24 ? -28.797 -21.156 9.172 1 89.38 24 ASN B O 1
ATOM 5806 N N . LEU B 1 25 ? -28.469 -19.172 10.148 1 91.88 25 LEU B N 1
ATOM 5807 C CA . LEU B 1 25 ? -27.391 -19.641 11.016 1 91.88 25 LEU B CA 1
ATOM 5808 C C . LEU B 1 25 ? -27.922 -19.953 12.414 1 91.88 25 LEU B C 1
ATOM 5810 O O . LEU B 1 25 ? -28.547 -19.094 13.047 1 91.88 25 LEU B O 1
ATOM 5814 N N . PHE B 1 26 ? -27.672 -21.141 12.883 1 90.69 26 PHE B N 1
ATOM 5815 C CA . PHE B 1 26 ? -28.078 -21.578 14.219 1 90.69 26 PHE B CA 1
ATOM 5816 C C . PHE B 1 26 ? -26.859 -21.812 15.109 1 90.69 26 PHE B C 1
ATOM 5818 O O . PHE B 1 26 ? -26.062 -22.719 14.844 1 90.69 26 PHE B O 1
ATOM 5825 N N . VAL B 1 27 ? -26.766 -21.031 16.156 1 90.25 27 VAL B N 1
ATOM 5826 C CA . VAL B 1 27 ? -25.641 -21.141 17.078 1 90.25 27 VAL B CA 1
ATOM 5827 C C . VAL B 1 27 ? -26.078 -21.891 18.328 1 90.25 27 VAL B C 1
ATOM 5829 O O . VAL B 1 27 ? -27.094 -21.562 18.938 1 90.25 27 VAL B O 1
ATOM 5832 N N . SER B 1 28 ? -25.266 -22.844 18.688 1 87.62 28 SER B N 1
ATOM 5833 C CA . SER B 1 28 ? -25.578 -23.594 19.891 1 87.62 28 SER B CA 1
ATOM 5834 C C . SER B 1 28 ? -25.594 -22.688 21.125 1 87.62 28 SER B C 1
ATOM 5836 O O . SER B 1 28 ? -24.828 -21.734 21.188 1 87.62 28 SER B O 1
ATOM 5838 N N . ASN B 1 29 ? -26.359 -23 22.078 1 84.69 29 ASN B N 1
ATOM 5839 C CA . ASN B 1 29 ? -26.547 -22.125 23.234 1 84.69 29 ASN B CA 1
ATOM 5840 C C . ASN B 1 29 ? -25.25 -21.984 24.031 1 84.69 29 ASN B C 1
ATOM 5842 O O . ASN B 1 29 ? -25.094 -21.031 24.797 1 84.69 29 ASN B O 1
ATOM 5846 N N . ASP B 1 30 ? -24.438 -22.938 23.828 1 82 30 ASP B N 1
ATOM 5847 C CA . ASP B 1 30 ? -23.156 -22.844 24.5 1 82 30 ASP B CA 1
ATOM 5848 C C . ASP B 1 30 ? -22.141 -22.094 23.641 1 82 30 ASP B C 1
ATOM 5850 O O . ASP B 1 30 ? -21 -21.859 24.078 1 82 30 ASP B O 1
ATOM 5854 N N . GLY B 1 31 ? -22.547 -21.766 22.453 1 84.31 31 GLY B N 1
ATOM 5855 C CA . GLY B 1 31 ? -21.703 -20.969 21.578 1 84.31 31 GLY B CA 1
ATOM 5856 C C . GLY B 1 31 ? -20.562 -21.766 20.969 1 84.31 31 GLY B C 1
ATOM 5857 O O . GLY B 1 31 ? -19.656 -21.203 20.375 1 84.31 31 GLY B O 1
ATOM 5858 N N . LEU B 1 32 ? -20.578 -23.047 21.031 1 84.81 32 LEU B N 1
ATOM 5859 C CA . LEU B 1 32 ? -19.422 -23.859 20.641 1 84.81 32 LEU B CA 1
ATOM 5860 C C . LEU B 1 32 ? -19.578 -24.391 19.219 1 84.81 32 LEU B C 1
ATOM 5862 O O . LEU B 1 32 ? -18.641 -24.953 18.656 1 84.81 32 LEU B O 1
ATOM 5866 N N . SER B 1 33 ? -20.75 -24.172 18.688 1 87 33 SER B N 1
ATOM 5867 C CA . SER B 1 33 ? -20.969 -24.594 17.297 1 87 33 SER B CA 1
ATOM 5868 C C . SER B 1 33 ? -22.031 -23.719 16.625 1 87 33 SER B C 1
ATOM 5870 O O . SER B 1 33 ? -22.812 -23.062 17.297 1 87 33 SER B O 1
ATOM 5872 N N . ALA B 1 34 ? -21.938 -23.719 15.375 1 89.25 34 ALA B N 1
ATOM 5873 C CA . ALA B 1 34 ? -22.938 -23.047 14.547 1 89.25 34 ALA B CA 1
ATOM 5874 C C . ALA B 1 34 ? -23.234 -23.859 13.289 1 89.25 34 ALA B C 1
ATOM 5876 O O . ALA B 1 34 ? -22.344 -24.438 12.68 1 89.25 34 ALA B O 1
ATOM 5877 N N . THR B 1 35 ? -24.516 -23.938 12.977 1 89 35 THR B N 1
ATOM 5878 C CA . THR B 1 35 ? -24.938 -24.656 11.781 1 89 35 THR B CA 1
ATOM 5879 C C . THR B 1 35 ? -25.656 -23.719 10.812 1 89 35 THR B C 1
ATOM 5881 O O . THR B 1 35 ? -26.516 -22.953 11.211 1 89 35 THR B O 1
ATOM 5884 N N . LEU B 1 36 ? -25.25 -23.781 9.625 1 89.75 36 LEU B N 1
ATOM 5885 C CA . LEU B 1 36 ? -25.922 -23.047 8.555 1 89.75 36 LEU B CA 1
ATOM 5886 C C . LEU B 1 36 ? -26.875 -23.953 7.781 1 89.75 36 LEU B C 1
ATOM 5888 O O . LEU B 1 36 ? -26.484 -25.047 7.359 1 89.75 36 LEU B O 1
ATOM 5892 N N . THR B 1 37 ? -28.109 -23.469 7.625 1 86.44 37 THR B N 1
ATOM 5893 C CA . THR B 1 37 ? -29.109 -24.266 6.926 1 86.44 37 THR B CA 1
ATOM 5894 C C . THR B 1 37 ? -29.641 -23.5 5.711 1 86.44 37 THR B C 1
ATOM 5896 O O . THR B 1 37 ? -29.547 -22.281 5.648 1 86.44 37 THR B O 1
ATOM 5899 N N . GLN B 1 38 ? -30.125 -24.141 4.645 1 78.69 38 GLN B N 1
ATOM 5900 C CA . GLN B 1 38 ? -30.641 -23.516 3.428 1 78.69 38 GLN B CA 1
ATOM 5901 C C . GLN B 1 38 ? -32 -22.875 3.672 1 78.69 38 GLN B C 1
ATOM 5903 O O . GLN B 1 38 ? -32.312 -21.828 3.084 1 78.69 38 GLN B O 1
ATOM 5908 N N . ASP B 1 39 ? -32.938 -23.562 4.301 1 65.19 39 ASP B N 1
ATOM 5909 C CA . ASP B 1 39 ? -34.281 -23.047 4.461 1 65.19 39 ASP B CA 1
ATOM 5910 C C . ASP B 1 39 ? -34.656 -22.922 5.938 1 65.19 39 ASP B C 1
ATOM 5912 O O . ASP B 1 39 ? -35.844 -23.078 6.301 1 65.19 39 ASP B O 1
ATOM 5916 N N . GLY B 1 40 ? -33.656 -22.531 6.801 1 56.25 40 GLY B N 1
ATOM 5917 C CA . GLY B 1 40 ? -33.906 -22.344 8.219 1 56.25 40 GLY B CA 1
ATOM 5918 C C . GLY B 1 40 ? -34.344 -23.609 8.93 1 56.25 40 GLY B C 1
ATOM 5919 O O . GLY B 1 40 ? -34.5 -23.625 10.148 1 56.25 40 GLY B O 1
ATOM 5920 N N . VAL B 1 41 ? -34.844 -24.641 8.273 1 49.88 41 VAL B N 1
ATOM 5921 C CA . VAL B 1 41 ? -35.406 -25.766 8.984 1 49.88 41 VAL B CA 1
ATOM 5922 C C . VAL B 1 41 ? -34.5 -26.984 8.859 1 49.88 41 VAL B C 1
ATOM 5924 O O . VAL B 1 41 ? -34.125 -27.594 9.867 1 49.88 41 VAL B O 1
ATOM 5927 N N . SER B 1 42 ? -34.344 -27.594 7.652 1 53.25 42 SER B N 1
ATOM 5928 C CA . SER B 1 42 ? -33.688 -28.859 7.383 1 53.25 42 SER B CA 1
ATOM 5929 C C . SER B 1 42 ? -32.562 -28.688 6.355 1 53.25 42 SER B C 1
ATOM 5931 O O . SER B 1 42 ? -32.5 -27.656 5.688 1 53.25 42 SER B O 1
ATOM 5933 N N . GLY B 1 43 ? -31.344 -29.453 6.516 1 57.06 43 GLY B N 1
ATOM 5934 C CA . GLY B 1 43 ? -30.297 -29.594 5.523 1 57.06 43 GLY B CA 1
ATOM 5935 C C . GLY B 1 43 ? -29.078 -28.734 5.82 1 57.06 43 GLY B C 1
ATOM 5936 O O . GLY B 1 43 ? -28.891 -27.672 5.227 1 57.06 43 GLY B O 1
ATOM 5937 N N . SER B 1 44 ? -28.359 -29.141 6.816 1 62.62 44 SER B N 1
ATOM 5938 C CA . SER B 1 44 ? -27.125 -28.453 7.188 1 62.62 44 SER B CA 1
ATOM 5939 C C . SER B 1 44 ? -26.156 -28.391 6.012 1 62.62 44 SER B C 1
ATOM 5941 O O . SER B 1 44 ? -25.859 -29.406 5.383 1 62.62 44 SER B O 1
ATOM 5943 N N . VAL B 1 45 ? -25.922 -27.109 5.688 1 71.25 45 VAL B N 1
ATOM 5944 C CA . VAL B 1 45 ? -24.984 -26.922 4.582 1 71.25 45 VAL B CA 1
ATOM 5945 C C . VAL B 1 45 ? -23.578 -26.656 5.125 1 71.25 45 VAL B C 1
ATOM 5947 O O . VAL B 1 45 ? -22.594 -26.812 4.402 1 71.25 45 VAL B O 1
ATOM 5950 N N . LEU B 1 46 ? -23.516 -26.328 6.477 1 77.19 46 LEU B N 1
ATOM 5951 C CA . LEU B 1 46 ? -22.219 -26.062 7.074 1 77.19 46 LEU B CA 1
ATOM 5952 C C . LEU B 1 46 ? -22.266 -26.219 8.594 1 77.19 46 LEU B C 1
ATOM 5954 O O . LEU B 1 46 ? -23.234 -25.781 9.227 1 77.19 46 LEU B O 1
ATOM 5958 N N . LEU B 1 47 ? -21.391 -26.953 9.062 1 76.06 47 LEU B N 1
ATOM 5959 C CA . LEU B 1 47 ? -21.172 -27.016 10.5 1 76.06 47 LEU B CA 1
ATOM 5960 C C . LEU B 1 47 ? -19.859 -26.328 10.883 1 76.06 47 LEU B C 1
ATOM 5962 O O . LEU B 1 47 ? -18.781 -26.75 10.445 1 76.06 47 LEU B O 1
ATOM 5966 N N . LEU B 1 48 ? -20.016 -25.25 11.609 1 80.38 48 LEU B N 1
ATOM 5967 C CA . LEU B 1 48 ? -18.875 -24.5 12.141 1 80.38 48 LEU B CA 1
ATOM 5968 C C . LEU B 1 48 ? -18.641 -24.828 13.609 1 80.38 48 LEU B C 1
ATOM 5970 O O . LEU B 1 48 ? -19.594 -24.891 14.391 1 80.38 48 LEU B O 1
ATOM 5974 N N . ILE B 1 49 ? -17.516 -25.156 13.898 1 76.25 49 ILE B N 1
ATOM 5975 C CA . ILE B 1 49 ? -17.094 -25.344 15.281 1 76.25 49 ILE B CA 1
ATOM 5976 C C . ILE B 1 49 ? -16.297 -24.141 15.758 1 76.25 49 ILE B C 1
ATOM 5978 O O . ILE B 1 49 ? -15.234 -23.844 15.227 1 76.25 49 ILE B O 1
ATOM 5982 N N . THR B 1 50 ? -16.953 -23.391 16.625 1 71.25 50 THR B N 1
ATOM 5983 C CA . THR B 1 50 ? -16.344 -22.141 17.094 1 71.25 50 THR B CA 1
ATOM 5984 C C . THR B 1 50 ? -15.578 -22.375 18.391 1 71.25 50 THR B C 1
ATOM 5986 O O . THR B 1 50 ? -16.016 -23.156 19.25 1 71.25 50 THR B O 1
ATOM 5989 N N . PHE B 1 51 ? -14.469 -21.625 18.656 1 59.69 51 PHE B N 1
ATOM 5990 C CA . PHE B 1 51 ? -13.688 -21.5 19.875 1 59.69 51 PHE B CA 1
ATOM 5991 C C . PHE B 1 51 ? -13.109 -22.844 20.297 1 59.69 51 PHE B C 1
ATOM 5993 O O . PHE B 1 51 ? -12.078 -22.891 20.984 1 59.69 51 PHE B O 1
ATOM 6000 N N . LEU B 1 52 ? -13.82 -24.016 19.906 1 52.94 52 LEU B N 1
ATOM 6001 C CA . LEU B 1 52 ? -13.75 -25.312 20.578 1 52.94 52 LEU B CA 1
ATOM 6002 C C . LEU B 1 52 ? -12.305 -25.797 20.656 1 52.94 52 LEU B C 1
ATOM 6004 O O . LEU B 1 52 ? -11.922 -26.453 21.625 1 52.94 52 LEU B O 1
ATOM 6008 N N . LYS B 1 53 ? -11.547 -25.469 19.703 1 52.94 53 LYS B N 1
ATOM 6009 C CA . LYS B 1 53 ? -10.391 -26.359 19.797 1 52.94 53 LYS B CA 1
ATOM 6010 C C . LYS B 1 53 ? -9.32 -25.766 20.719 1 52.94 53 LYS B C 1
ATOM 6012 O O . LYS B 1 53 ? -8.203 -26.281 20.781 1 52.94 53 LYS B O 1
ATOM 6017 N N . LEU B 1 54 ? -9.695 -24.641 21.281 1 50.09 54 LEU B N 1
ATOM 6018 C CA . LEU B 1 54 ? -8.625 -24.047 22.062 1 50.09 54 LEU B CA 1
ATOM 6019 C C . LEU B 1 54 ? -8.578 -24.641 23.469 1 50.09 54 LEU B C 1
ATOM 6021 O O . LEU B 1 54 ? -7.504 -24.734 24.062 1 50.09 54 LEU B O 1
ATOM 6025 N N . PHE B 1 55 ? -9.773 -24.797 24.156 1 49.81 55 PHE B N 1
ATOM 6026 C CA . PHE B 1 55 ? -9.617 -25.203 25.547 1 49.81 55 PHE B CA 1
ATOM 6027 C C . PHE B 1 55 ? -10.375 -26.5 25.812 1 49.81 55 PHE B C 1
ATOM 6029 O O . PHE B 1 55 ? -11.422 -26.75 25.219 1 49.81 55 PHE B O 1
ATOM 6036 N N . SER B 1 56 ? -9.594 -27.484 26.141 1 43.62 56 SER B N 1
ATOM 6037 C CA . SER B 1 56 ? -10.141 -28.75 26.641 1 43.62 56 SER B CA 1
ATOM 6038 C C . SER B 1 56 ? -11.312 -28.5 27.578 1 43.62 56 SER B C 1
ATOM 6040 O O . SER B 1 56 ? -11.992 -29.438 28 1 43.62 56 SER B O 1
ATOM 6042 N N . SER B 1 57 ? -11.391 -27.328 28.219 1 46.44 57 SER B N 1
ATOM 6043 C CA . SER B 1 57 ? -12.312 -27.266 29.344 1 46.44 57 SER B CA 1
ATOM 6044 C C . SER B 1 57 ? -13.727 -26.922 28.891 1 46.44 57 SER B C 1
ATOM 6046 O O . SER B 1 57 ? -13.914 -26.297 27.844 1 46.44 57 SER B O 1
ATOM 6048 N N . SER B 1 58 ? -14.789 -27.562 29.516 1 49.75 58 SER B N 1
ATOM 6049 C CA . SER B 1 58 ? -16.25 -27.516 29.469 1 49.75 58 SER B CA 1
ATOM 6050 C C . SER B 1 58 ? -16.75 -26.078 29.5 1 49.75 58 SER B C 1
ATOM 6052 O O . SER B 1 58 ? -17.797 -25.797 30.094 1 49.75 58 SER B O 1
ATOM 6054 N N . LYS B 1 59 ? -16.016 -25.047 29.125 1 58.59 59 LYS B N 1
ATOM 6055 C CA . LYS B 1 59 ? -16.547 -23.719 29.391 1 58.59 59 LYS B CA 1
ATOM 6056 C C . LYS B 1 59 ? -17.516 -23.281 28.297 1 58.59 59 LYS B C 1
ATOM 6058 O O . LYS B 1 59 ? -17.297 -23.594 27.109 1 58.59 59 LYS B O 1
ATOM 6063 N N . GLN B 1 60 ? -18.734 -22.938 28.766 1 67.69 60 GLN B N 1
ATOM 6064 C CA . GLN B 1 60 ? -19.891 -22.562 27.969 1 67.69 60 GLN B CA 1
ATOM 6065 C C . GLN B 1 60 ? -19.922 -21.062 27.703 1 67.69 60 GLN B C 1
ATOM 6067 O O . GLN B 1 60 ? -19.406 -20.281 28.5 1 67.69 60 GLN B O 1
ATOM 6072 N N . GLY B 1 61 ? -20.219 -20.703 26.438 1 79.31 61 GLY B N 1
ATOM 6073 C CA . GLY B 1 61 ? -20.469 -19.328 26.062 1 79.31 61 GLY B CA 1
ATOM 6074 C C . GLY B 1 61 ? -21.859 -18.859 26.453 1 79.31 61 GLY B C 1
ATOM 6075 O O . GLY B 1 61 ? -22.781 -19.656 26.594 1 79.31 61 GLY B O 1
ATOM 6076 N N . LYS B 1 62 ? -21.953 -17.594 26.844 1 84.69 62 LYS B N 1
ATOM 6077 C CA . LYS B 1 62 ? -23.234 -16.938 27.031 1 84.69 62 LYS B CA 1
ATOM 6078 C C . LYS B 1 62 ? -23.625 -16.109 25.812 1 84.69 62 LYS B C 1
ATOM 6080 O O . LYS B 1 62 ? -22.859 -15.25 25.375 1 84.69 62 LYS B O 1
ATOM 6085 N N . ILE B 1 63 ? -24.734 -16.422 25.266 1 90.19 63 ILE B N 1
ATOM 6086 C CA . ILE B 1 63 ? -25.172 -15.781 24.016 1 90.19 63 ILE B CA 1
ATOM 6087 C C . ILE B 1 63 ? -26.109 -14.625 24.328 1 90.19 63 ILE B C 1
ATOM 6089 O O . ILE B 1 63 ? -27 -14.75 25.188 1 90.19 63 ILE B O 1
ATOM 6093 N N . THR B 1 64 ? -25.859 -13.578 23.734 1 90.31 64 THR B N 1
ATOM 6094 C CA . THR B 1 64 ? -26.766 -12.43 23.766 1 90.31 64 THR B CA 1
ATOM 6095 C C . THR B 1 64 ? -27.062 -11.938 22.359 1 90.31 64 THR B C 1
ATOM 6097 O O . THR B 1 64 ? -26.156 -11.891 21.516 1 90.31 64 THR B O 1
ATOM 6100 N N . LYS B 1 65 ? -28.281 -11.688 22.125 1 88.69 65 LYS B N 1
ATOM 6101 C CA . LYS B 1 65 ? -28.688 -11.156 20.828 1 88.69 65 LYS B CA 1
ATOM 6102 C C . LYS B 1 65 ? -28.891 -9.648 20.906 1 88.69 65 LYS B C 1
ATOM 6104 O O . LYS B 1 65 ? -29.484 -9.133 21.859 1 88.69 65 LYS B O 1
ATOM 6109 N N . GLU B 1 66 ? -28.281 -8.992 20.062 1 86 66 GLU B N 1
ATOM 6110 C CA . GLU B 1 66 ? -28.484 -7.555 19.891 1 86 66 GLU B CA 1
ATOM 6111 C C . GLU B 1 66 ? -29.234 -7.258 18.594 1 86 66 GLU B C 1
ATOM 6113 O O . GLU B 1 66 ? -28.656 -7.336 17.5 1 86 66 GLU B O 1
ATOM 6118 N N . GLY B 1 67 ? -30.453 -6.801 18.703 1 79.81 67 GLY B N 1
ATOM 6119 C CA . GLY B 1 67 ? -31.281 -6.684 17.516 1 79.81 67 GLY B CA 1
ATOM 6120 C C . GLY B 1 67 ? -31.578 -8.016 16.859 1 79.81 67 GLY B C 1
ATOM 6121 O O . GLY B 1 67 ? -31.656 -9.047 17.531 1 79.81 67 GLY B O 1
ATOM 6122 N N . ASN B 1 68 ? -31.875 -7.902 15.547 1 84.88 68 ASN B N 1
ATOM 6123 C CA . ASN B 1 68 ? -32.219 -9.133 14.844 1 84.88 68 ASN B CA 1
ATOM 6124 C C . ASN B 1 68 ? -31.062 -9.648 14.008 1 84.88 68 ASN B C 1
ATOM 6126 O O . ASN B 1 68 ? -31.156 -10.727 13.422 1 84.88 68 ASN B O 1
ATOM 6130 N N . ASN B 1 69 ? -29.969 -8.977 14.102 1 92.12 69 ASN B N 1
ATOM 6131 C CA . ASN B 1 69 ? -28.953 -9.367 13.125 1 92.12 69 ASN B CA 1
ATOM 6132 C C . ASN B 1 69 ? -27.578 -9.508 13.766 1 92.12 69 ASN B C 1
ATOM 6134 O O . ASN B 1 69 ? -26.578 -9.656 13.07 1 92.12 69 ASN B O 1
ATOM 6138 N N . ILE B 1 70 ? -27.5 -9.477 15.125 1 93.75 70 ILE B N 1
ATOM 6139 C CA . ILE B 1 70 ? -26.203 -9.633 15.781 1 93.75 70 ILE B CA 1
ATOM 6140 C C . ILE B 1 70 ? -26.328 -10.633 16.922 1 93.75 70 ILE B C 1
ATOM 6142 O O . ILE B 1 70 ? -27.281 -10.578 17.719 1 93.75 70 ILE B O 1
ATOM 6146 N N . LEU B 1 71 ? -25.438 -11.508 17 1 93.25 71 LEU B N 1
ATOM 6147 C CA . LEU B 1 71 ? -25.281 -12.445 18.109 1 93.25 71 LEU B CA 1
ATOM 6148 C C . LEU B 1 71 ? -23.906 -12.297 18.75 1 93.25 71 LEU B C 1
ATOM 6150 O O . LEU B 1 71 ? -22.891 -12.297 18.062 1 93.25 71 LEU B O 1
ATOM 6154 N N . ARG B 1 72 ? -23.906 -12.078 20.047 1 91.25 72 ARG B N 1
ATOM 6155 C CA . ARG B 1 72 ? -22.672 -11.992 20.812 1 91.25 72 ARG B CA 1
ATOM 6156 C C . ARG B 1 72 ? -22.5 -13.203 21.719 1 91.25 72 ARG B C 1
ATOM 6158 O O . ARG B 1 72 ? -23.422 -13.57 22.438 1 91.25 72 ARG B O 1
ATOM 6165 N N . VAL B 1 73 ? -21.406 -13.789 21.578 1 89.94 73 VAL B N 1
ATOM 6166 C CA . VAL B 1 73 ? -21.078 -14.906 22.469 1 89.94 73 VAL B CA 1
ATOM 6167 C C . VAL B 1 73 ? -19.922 -14.516 23.375 1 89.94 73 VAL B C 1
ATOM 6169 O O . VAL B 1 73 ? -18.828 -14.211 22.906 1 89.94 73 VAL B O 1
ATOM 6172 N N . ASN B 1 74 ? -20.125 -14.523 24.656 1 87.94 74 ASN B N 1
ATOM 6173 C CA . ASN B 1 74 ? -19.078 -14.266 25.641 1 87.94 74 ASN B CA 1
ATOM 6174 C C . ASN B 1 74 ? -18.594 -15.562 26.297 1 87.94 74 ASN B C 1
ATOM 6176 O O . ASN B 1 74 ? -19.406 -16.328 26.844 1 87.94 74 ASN B O 1
ATOM 6180 N N . TYR B 1 75 ? -17.344 -15.766 26.156 1 82.94 75 TYR B N 1
ATOM 6181 C CA . TYR B 1 75 ? -16.766 -16.969 26.734 1 82.94 75 TYR B CA 1
ATOM 6182 C C . TYR B 1 75 ? -16.047 -16.656 28.031 1 82.94 75 TYR B C 1
ATOM 6184 O O . TYR B 1 75 ? -15.336 -15.648 28.141 1 82.94 75 TYR B O 1
ATOM 6192 N N . ASP B 1 76 ? -16.422 -17.391 29.125 1 71.06 76 ASP B N 1
ATOM 6193 C CA . ASP B 1 76 ? -15.75 -17.219 30.422 1 71.06 76 ASP B CA 1
ATOM 6194 C C . ASP B 1 76 ? -14.32 -17.781 30.375 1 71.06 76 ASP B C 1
ATOM 6196 O O . ASP B 1 76 ? -14.117 -18.938 30.031 1 71.06 76 ASP B O 1
ATOM 6200 N N . TYR B 1 77 ? -13.453 -16.984 30.062 1 59.97 77 TYR B N 1
ATOM 6201 C CA . TYR B 1 77 ? -12.062 -17.422 30.078 1 59.97 77 TYR B CA 1
ATOM 6202 C C . TYR B 1 77 ? -11.406 -17.109 31.422 1 59.97 77 TYR B C 1
ATOM 6204 O O . TYR B 1 77 ? -11.68 -16.062 32.031 1 59.97 77 TYR B O 1
ATOM 6212 N N . ASP B 1 78 ? -11.109 -18.25 32.25 1 54.56 78 ASP B N 1
ATOM 6213 C CA . ASP B 1 78 ? -10.516 -18.125 33.562 1 54.56 78 ASP B CA 1
ATOM 6214 C C . ASP B 1 78 ? -9.43 -17.062 33.594 1 54.56 78 ASP B C 1
ATOM 6216 O O . ASP B 1 78 ? -8.656 -16.953 34.531 1 54.56 78 ASP B O 1
ATOM 6220 N N . PHE B 1 79 ? -8.93 -16.609 32.5 1 49.03 79 PHE B N 1
ATOM 6221 C CA . PHE B 1 79 ? -7.762 -15.828 32.906 1 49.03 79 PHE B CA 1
ATOM 6222 C C . PHE B 1 79 ? -8.156 -14.703 33.844 1 49.03 79 PHE B C 1
ATOM 6224 O O . PHE B 1 79 ? -9.328 -14.352 33.938 1 49.03 79 PHE B O 1
ATOM 6231 N N . ILE B 1 80 ? -7.055 -14.258 34.469 1 43.66 80 ILE B N 1
ATOM 6232 C CA . ILE B 1 80 ? -6.871 -13.133 35.375 1 43.66 80 ILE B CA 1
ATOM 6233 C C . ILE B 1 80 ? -7.398 -11.852 34.75 1 43.66 80 ILE B C 1
ATOM 6235 O O . ILE B 1 80 ? -6.918 -11.445 33.688 1 43.66 80 ILE B O 1
ATOM 6239 N N . GLY B 1 81 ? -8.375 -11.242 35.219 1 47.06 81 GLY B N 1
ATOM 6240 C CA . GLY B 1 81 ? -9 -9.93 35.062 1 47.06 81 GLY B CA 1
ATOM 6241 C C . GLY B 1 81 ? -10.148 -9.93 34.062 1 47.06 81 GLY B C 1
ATOM 6242 O O . GLY B 1 81 ? -10.609 -10.992 33.656 1 47.06 81 GLY B O 1
ATOM 6243 N N . ASP B 1 82 ? -10.859 -8.93 33.719 1 51.06 82 ASP B N 1
ATOM 6244 C CA . ASP B 1 82 ? -12.031 -8.508 32.969 1 51.06 82 ASP B CA 1
ATOM 6245 C C . ASP B 1 82 ? -11.867 -8.805 31.469 1 51.06 82 ASP B C 1
ATOM 6247 O O . ASP B 1 82 ? -12.68 -8.375 30.656 1 51.06 82 ASP B O 1
ATOM 6251 N N . LYS B 1 83 ? -10.805 -9.539 31.016 1 60.78 83 LYS B N 1
ATOM 6252 C CA . LYS B 1 83 ? -10.664 -9.539 29.562 1 60.78 83 LYS B CA 1
ATOM 6253 C C . LYS B 1 83 ? -11.219 -10.828 28.969 1 60.78 83 LYS B C 1
ATOM 6255 O O . LYS B 1 83 ? -10.75 -11.922 29.297 1 60.78 83 LYS B O 1
ATOM 6260 N N . ARG B 1 84 ? -12.453 -10.883 28.344 1 72.06 84 ARG B N 1
ATOM 6261 C CA . ARG B 1 84 ? -13.273 -11.969 27.812 1 72.06 84 ARG B CA 1
ATOM 6262 C C . ARG B 1 84 ? -12.984 -12.195 26.328 1 72.06 84 ARG B C 1
ATOM 6264 O O . ARG B 1 84 ? -12.586 -11.273 25.609 1 72.06 84 ARG B O 1
ATOM 6271 N N . ILE B 1 85 ? -12.883 -13.5 26 1 85.44 85 ILE B N 1
ATOM 6272 C CA . ILE B 1 85 ? -13 -13.883 24.609 1 85.44 85 ILE B CA 1
ATOM 6273 C C . ILE B 1 85 ? -14.438 -13.695 24.125 1 85.44 85 ILE B C 1
ATOM 6275 O O . ILE B 1 85 ? -15.383 -14.086 24.828 1 85.44 85 ILE B O 1
ATOM 6279 N N . GLN B 1 86 ? -14.57 -12.984 23.078 1 89.12 86 GLN B N 1
ATOM 6280 C CA . GLN B 1 86 ? -15.906 -12.68 22.578 1 89.12 86 GLN B CA 1
ATOM 6281 C C . GLN B 1 86 ? -16 -12.93 21.078 1 89.12 86 GLN B C 1
ATOM 6283 O O . GLN B 1 86 ? -15.07 -12.625 20.328 1 89.12 86 GLN B O 1
ATOM 6288 N N . LEU B 1 87 ? -17.062 -13.531 20.688 1 91.94 87 LEU B N 1
ATOM 6289 C CA . LEU B 1 87 ? -17.406 -13.688 19.281 1 91.94 87 LEU B CA 1
ATOM 6290 C C . LEU B 1 87 ? -18.641 -12.867 18.938 1 91.94 87 LEU B C 1
ATOM 6292 O O . LEU B 1 87 ? -19.688 -13.008 19.578 1 91.94 87 LEU B O 1
ATOM 6296 N N . ASN B 1 88 ? -18.484 -11.961 18.031 1 92.56 88 ASN B N 1
ATOM 6297 C CA . ASN B 1 88 ? -19.609 -11.242 17.438 1 92.56 88 ASN B CA 1
ATOM 6298 C C . ASN B 1 88 ? -19.938 -11.75 16.047 1 92.56 88 ASN B C 1
ATOM 6300 O O . ASN B 1 88 ? -19.062 -11.828 15.188 1 92.56 88 ASN B O 1
ATOM 6304 N N . ILE B 1 89 ? -21.172 -12.133 15.859 1 94.69 89 ILE B N 1
ATOM 6305 C CA . ILE B 1 89 ? -21.641 -12.562 14.539 1 94.69 89 ILE B CA 1
ATOM 6306 C C . ILE B 1 89 ? -22.656 -11.562 14 1 94.69 89 ILE B C 1
ATOM 6308 O O . ILE B 1 89 ? -23.672 -11.289 14.648 1 94.69 89 ILE B O 1
ATOM 6312 N N . HIS B 1 90 ? -22.391 -11.047 12.883 1 95.62 90 HIS B N 1
ATOM 6313 C CA . HIS B 1 90 ? -23.297 -10.102 12.227 1 95.62 90 HIS B CA 1
ATOM 6314 C C . HIS B 1 90 ? -23.891 -10.711 10.961 1 95.62 90 HIS B C 1
ATOM 6316 O O . HIS B 1 90 ? -23.156 -11.094 10.047 1 95.62 90 HIS B O 1
ATOM 6322 N N . TRP B 1 91 ? -25.203 -10.789 10.906 1 95.81 91 TRP B N 1
ATOM 6323 C CA . TRP B 1 91 ? -25.922 -11.172 9.695 1 95.81 91 TRP B CA 1
ATOM 6324 C C . TRP B 1 91 ? -26.25 -9.945 8.852 1 95.81 91 TRP B C 1
ATOM 6326 O O . TRP B 1 91 ? -27.156 -9.18 9.18 1 95.81 91 TRP B O 1
ATOM 6336 N N . ASP B 1 92 ? -25.531 -9.766 7.801 1 95 92 ASP B N 1
ATOM 6337 C CA . ASP B 1 92 ? -25.734 -8.664 6.867 1 95 92 ASP B CA 1
ATOM 6338 C C . ASP B 1 92 ? -26.594 -9.102 5.68 1 95 92 ASP B C 1
ATOM 6340 O O . ASP B 1 92 ? -26.094 -9.719 4.738 1 95 92 ASP B O 1
ATOM 6344 N N . SER B 1 93 ? -27.859 -8.648 5.652 1 93.38 93 SER B N 1
ATOM 6345 C CA . SER B 1 93 ? -28.797 -9.008 4.586 1 93.38 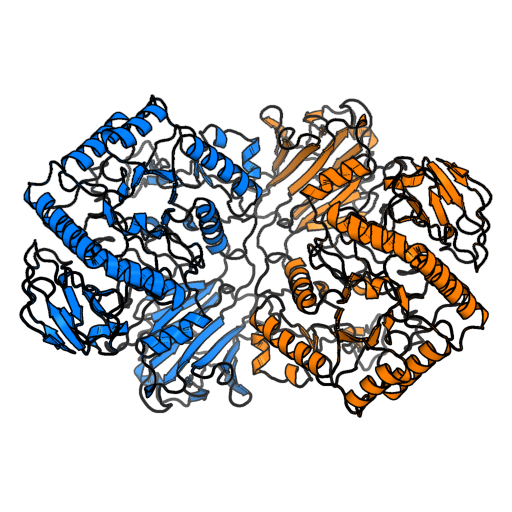93 SER B CA 1
ATOM 6346 C C . SER B 1 93 ? -29.125 -7.805 3.709 1 93.38 93 SER B C 1
ATOM 6348 O O . SER B 1 93 ? -29.969 -7.895 2.822 1 93.38 93 SER B O 1
ATOM 6350 N N . LYS B 1 94 ? -28.438 -6.715 3.902 1 89.31 94 LYS B N 1
ATOM 6351 C CA . LYS B 1 94 ? -28.844 -5.48 3.244 1 89.31 94 LYS B CA 1
ATOM 6352 C C . LYS B 1 94 ? -27.812 -5.031 2.213 1 89.31 94 LYS B C 1
ATOM 6354 O O . LYS B 1 94 ? -28.156 -4.309 1.271 1 89.31 94 LYS B O 1
ATOM 6359 N N . SER B 1 95 ? -26.609 -5.477 2.352 1 89.19 95 SER B N 1
ATOM 6360 C CA . SER B 1 95 ? -25.516 -4.895 1.592 1 89.19 95 SER B CA 1
ATOM 6361 C C . SER B 1 95 ? -25.5 -5.41 0.157 1 89.19 95 SER B C 1
ATOM 6363 O O . SER B 1 95 ? -24.812 -4.848 -0.704 1 89.19 95 SER B O 1
ATOM 6365 N N . HIS B 1 96 ? -26.203 -6.465 -0.087 1 93.69 96 HIS B N 1
ATOM 6366 C CA . HIS B 1 96 ? -26.219 -7.055 -1.42 1 93.69 96 HIS B CA 1
ATOM 6367 C C . HIS B 1 96 ? -27.609 -7.547 -1.8 1 93.69 96 HIS B C 1
ATOM 6369 O O . HIS B 1 96 ? -28.344 -8.047 -0.95 1 93.69 96 HIS B O 1
ATOM 6375 N N . GLN B 1 97 ? -27.938 -7.449 -3.051 1 95.06 97 GLN B N 1
ATOM 6376 C CA . GLN B 1 97 ? -29.281 -7.781 -3.514 1 95.06 97 GLN B CA 1
ATOM 6377 C C . GLN B 1 97 ? -29.516 -9.289 -3.502 1 95.06 97 GLN B C 1
ATOM 6379 O O . GLN B 1 97 ? -30.609 -9.758 -3.197 1 95.06 97 GLN B O 1
ATOM 6384 N N . LYS B 1 98 ? -28.438 -10.07 -3.721 1 96.75 98 LYS B N 1
ATOM 6385 C CA . LYS B 1 98 ? -28.641 -11.5 -3.939 1 96.75 98 LYS B CA 1
ATOM 6386 C C . LYS B 1 98 ? -27.984 -12.328 -2.836 1 96.75 98 LYS B C 1
ATOM 6388 O O . LYS B 1 98 ? -28.219 -13.531 -2.73 1 96.75 98 LYS B O 1
ATOM 6393 N N . LEU B 1 99 ? -27.172 -11.688 -2.039 1 97.38 99 LEU B N 1
ATOM 6394 C CA . LEU B 1 99 ? -26.375 -12.445 -1.074 1 97.38 99 LEU B CA 1
ATOM 6395 C C . LEU B 1 99 ? -26.656 -11.961 0.347 1 97.38 99 LEU B C 1
ATOM 6397 O O . LEU B 1 99 ? -26.938 -10.789 0.565 1 97.38 99 LEU B O 1
ATOM 6401 N N . ASP B 1 100 ? -26.578 -12.898 1.279 1 96.06 100 ASP B N 1
ATOM 6402 C CA . ASP B 1 100 ? -26.438 -12.625 2.705 1 96.06 100 ASP B CA 1
ATOM 6403 C C . ASP B 1 100 ? -25.016 -12.914 3.186 1 96.06 100 ASP B C 1
ATOM 6405 O O . ASP B 1 100 ? -24.344 -13.805 2.654 1 96.06 100 ASP B O 1
ATOM 6409 N N . PHE B 1 101 ? -24.609 -12.195 4.16 1 96.56 101 PHE B N 1
ATOM 6410 C CA . PHE B 1 101 ? -23.281 -12.398 4.734 1 96.56 101 PHE B CA 1
ATOM 6411 C C . PHE B 1 101 ? -23.375 -12.648 6.234 1 96.56 101 PHE B C 1
ATOM 6413 O O . PHE B 1 101 ? -24.156 -12 6.93 1 96.56 101 PHE B O 1
ATOM 6420 N N . TYR B 1 102 ? -22.719 -13.594 6.707 1 96.19 102 TYR B N 1
ATOM 6421 C CA . TYR B 1 102 ? -22.453 -13.781 8.125 1 96.19 102 TYR B CA 1
ATOM 6422 C C . TYR B 1 102 ? -21 -13.445 8.461 1 96.19 102 TYR B C 1
ATOM 6424 O O . TYR B 1 102 ? -20.078 -14.172 8.078 1 96.19 102 TYR B O 1
ATOM 6432 N N . ASN B 1 103 ? -20.812 -12.344 9.141 1 96 103 ASN B N 1
ATOM 6433 C CA . ASN B 1 103 ? -19.484 -11.875 9.516 1 96 103 ASN B CA 1
ATOM 6434 C C . ASN B 1 103 ? -19.125 -12.281 10.938 1 96 103 ASN B C 1
ATOM 6436 O O . ASN B 1 103 ? -19.859 -11.969 11.883 1 96 103 ASN B O 1
ATOM 6440 N N . PHE B 1 104 ? -18.047 -12.969 11.062 1 95.25 104 PHE B N 1
ATOM 6441 C CA . PHE B 1 104 ? -17.562 -13.43 12.352 1 95.25 104 PHE B CA 1
ATOM 6442 C C . PHE B 1 104 ? -16.375 -12.578 12.82 1 95.25 104 PHE B C 1
ATOM 6444 O O . PHE B 1 104 ? -15.375 -12.453 12.117 1 95.25 104 PHE B O 1
ATOM 6451 N N . TYR B 1 105 ? -16.5 -12 13.977 1 93.81 105 TYR B N 1
ATOM 6452 C CA . TYR B 1 105 ? -15.469 -11.164 14.57 1 93.81 105 TYR B CA 1
ATOM 6453 C C . TYR B 1 105 ? -15.07 -11.688 15.945 1 93.81 105 TYR B C 1
ATOM 6455 O O . TYR B 1 105 ? -15.859 -11.648 16.891 1 93.81 105 TYR B O 1
ATOM 6463 N N . TRP B 1 106 ? -13.836 -12.094 16.094 1 91.88 106 TRP B N 1
ATOM 6464 C CA . TRP B 1 106 ? -13.336 -12.539 17.391 1 91.88 106 TRP B CA 1
ATOM 6465 C C . TRP B 1 106 ? -12.539 -11.43 18.062 1 91.88 106 TRP B C 1
ATOM 6467 O O . TRP B 1 106 ? -11.773 -10.719 17.422 1 91.88 106 TRP B O 1
ATOM 6477 N N . LYS B 1 107 ? -12.742 -11.312 19.281 1 87.94 107 LYS B N 1
ATOM 6478 C CA . LYS B 1 107 ? -11.883 -10.523 20.172 1 87.94 107 LYS B CA 1
ATOM 6479 C C . LYS B 1 107 ? -11.289 -11.391 21.281 1 87.94 107 LYS B C 1
ATOM 6481 O O . LYS B 1 107 ? -11.977 -12.266 21.812 1 87.94 107 LYS B O 1
ATOM 6486 N N . LYS B 1 108 ? -10.055 -11.125 21.578 1 85.94 108 LYS B N 1
ATOM 6487 C CA . LYS B 1 108 ? -9.383 -11.922 22.594 1 85.94 108 LYS B CA 1
ATOM 6488 C C . LYS B 1 108 ? -8.516 -11.047 23.5 1 85.94 108 LYS B C 1
ATOM 6490 O O . LYS B 1 108 ? -8.148 -9.93 23.125 1 85.94 108 LYS B O 1
ATOM 6495 N N . PRO B 1 109 ? -8.219 -11.609 24.609 1 83.5 109 PRO B N 1
ATOM 6496 C CA . PRO B 1 109 ? -7.246 -10.898 25.453 1 83.5 109 PRO B CA 1
ATOM 6497 C C . PRO B 1 109 ? -5.844 -10.883 24.844 1 83.5 109 PRO B C 1
ATOM 6499 O O . PRO B 1 109 ? -5.492 -11.781 24.078 1 83.5 109 PRO B O 1
ATOM 6502 N N . LYS B 1 110 ? -5.059 -9.945 25.234 1 77.56 110 LYS B N 1
ATOM 6503 C CA . LYS B 1 110 ? -3.721 -9.711 24.703 1 77.56 110 LYS B CA 1
ATOM 6504 C C . LYS B 1 110 ? -2.818 -10.914 24.938 1 77.56 110 LYS B C 1
ATOM 6506 O O . LYS B 1 110 ? -1.964 -11.227 24.109 1 77.56 110 LYS B O 1
ATOM 6511 N N . ASP B 1 111 ? -2.994 -11.594 25.938 1 77.56 111 ASP B N 1
ATOM 6512 C CA . ASP B 1 111 ? -2.064 -12.648 26.328 1 77.56 111 ASP B CA 1
ATOM 6513 C C . ASP B 1 111 ? -2.359 -13.945 25.594 1 77.56 111 ASP B C 1
ATOM 6515 O O . ASP B 1 111 ? -1.575 -14.898 25.656 1 77.56 111 ASP B O 1
ATOM 6519 N N . LEU B 1 112 ? -3.5 -14.039 24.953 1 81.12 112 LEU B N 1
ATOM 6520 C CA . LEU B 1 112 ? -3.814 -15.219 24.156 1 81.12 112 LEU B CA 1
ATOM 6521 C C . LEU B 1 112 ? -3.199 -15.102 22.766 1 81.12 112 LEU B C 1
ATOM 6523 O O . LEU B 1 112 ? -3.463 -14.141 22.031 1 81.12 112 LEU B O 1
ATOM 6527 N N . ASN B 1 113 ? -2.453 -16.047 22.375 1 81.06 113 ASN B N 1
ATOM 6528 C CA . ASN B 1 113 ? -1.646 -15.906 21.172 1 81.06 113 ASN B CA 1
ATOM 6529 C C . ASN B 1 113 ? -2.336 -16.531 19.969 1 81.06 113 ASN B C 1
ATOM 6531 O O . ASN B 1 113 ? -1.887 -16.359 18.828 1 81.06 113 ASN B O 1
ATOM 6535 N N . SER B 1 114 ? -3.459 -17.266 20.25 1 87.06 114 SER B N 1
ATOM 6536 C CA . SER B 1 114 ? -4.066 -17.906 19.094 1 87.06 114 SER B CA 1
ATOM 6537 C C . SER B 1 114 ? -5.566 -18.094 19.281 1 87.06 114 SER B C 1
ATOM 6539 O O . SER B 1 114 ? -6.047 -18.188 20.422 1 87.06 114 SER B O 1
ATOM 6541 N N . LEU B 1 115 ? -6.32 -18.016 18.266 1 87.88 115 LEU B N 1
ATOM 6542 C CA . LEU B 1 115 ? -7.727 -18.359 18.125 1 87.88 115 LEU B CA 1
ATOM 6543 C C . LEU B 1 115 ? -7.926 -19.359 17 1 87.88 115 LEU B C 1
ATOM 6545 O O . LEU B 1 115 ? -7.203 -19.328 15.992 1 87.88 115 LEU B O 1
ATOM 6549 N N . ARG B 1 116 ? -8.914 -20.25 17.172 1 91 116 ARG B N 1
ATOM 6550 C CA . ARG B 1 116 ? -9.109 -21.266 16.141 1 91 116 ARG B CA 1
ATOM 6551 C C . ARG B 1 116 ? -10.586 -21.625 15.984 1 91 116 ARG B C 1
ATOM 6553 O O . ARG B 1 116 ? -11.273 -21.891 16.984 1 91 116 ARG B O 1
ATOM 6560 N N . ASP B 1 117 ? -11.078 -21.531 14.828 1 92.62 117 ASP B N 1
ATOM 6561 C CA . ASP B 1 117 ? -12.367 -22.078 14.422 1 92.62 117 ASP B CA 1
ATOM 6562 C C . ASP B 1 117 ? -12.18 -23.203 13.398 1 92.62 117 ASP B C 1
ATOM 6564 O O . ASP B 1 117 ? -11.148 -23.266 12.727 1 92.62 117 ASP B O 1
ATOM 6568 N N . SER B 1 118 ? -13.172 -24.078 13.367 1 91.88 118 SER B N 1
ATOM 6569 C CA . SER B 1 118 ? -13.117 -25.188 12.414 1 91.88 118 SER B CA 1
ATOM 6570 C C . SER B 1 118 ? -14.414 -25.312 11.633 1 91.88 118 SER B C 1
ATOM 6572 O O . SER B 1 118 ? -15.5 -25.094 12.18 1 91.88 118 SER B O 1
ATOM 6574 N N . ILE B 1 119 ? -14.273 -25.625 10.414 1 89.56 119 ILE B N 1
ATOM 6575 C CA . ILE B 1 119 ? -15.414 -25.906 9.562 1 89.56 119 ILE B CA 1
ATOM 6576 C C . ILE B 1 119 ? -15.43 -27.391 9.18 1 89.56 119 ILE B C 1
ATOM 6578 O O . ILE B 1 119 ? -14.469 -27.891 8.602 1 89.56 119 ILE B O 1
ATOM 6582 N N . ASN B 1 120 ? -16.484 -28 9.555 1 86.31 120 ASN B N 1
ATOM 6583 C CA . ASN B 1 120 ? -16.672 -29.375 9.117 1 86.31 120 ASN B CA 1
ATOM 6584 C C . ASN B 1 120 ? -17.125 -29.453 7.66 1 86.31 120 ASN B C 1
ATOM 6586 O O . ASN B 1 120 ? -18.172 -28.906 7.305 1 86.31 120 ASN B O 1
ATOM 6590 N N . LEU B 1 121 ? -16.406 -30.062 6.875 1 79 121 LEU B N 1
ATOM 6591 C CA . LEU B 1 121 ? -16.641 -30.062 5.438 1 79 121 LEU B CA 1
ATOM 6592 C C . LEU B 1 121 ? -17.703 -31.109 5.07 1 79 121 LEU B C 1
ATOM 6594 O O . LEU B 1 121 ? -18.031 -31.266 3.896 1 79 121 LEU B O 1
ATOM 6598 N N . GLY B 1 122 ? -18.375 -31.656 6.027 1 69.25 122 GLY B N 1
ATOM 6599 C CA . GLY B 1 122 ? -19.469 -32.594 5.789 1 69.25 122 GLY B CA 1
ATOM 6600 C C . GLY B 1 122 ? -18.984 -34.031 5.699 1 69.25 122 GLY B C 1
ATOM 6601 O O . GLY B 1 122 ? -17.906 -34.312 5.156 1 69.25 122 GLY B O 1
ATOM 6602 N N . SER B 1 123 ? -19.562 -34.812 6.535 1 60.91 123 SER B N 1
ATOM 6603 C CA . SER B 1 123 ? -19.234 -36.25 6.484 1 60.91 123 SER B CA 1
ATOM 6604 C C . SER B 1 123 ? -19.891 -36.906 5.285 1 60.91 123 SER B C 1
ATOM 6606 O O . SER B 1 123 ? -19.5 -38.031 4.898 1 60.91 123 SER B O 1
ATOM 6608 N N . ASP B 1 124 ? -20.859 -36.094 4.734 1 62.22 124 ASP B N 1
ATOM 6609 C CA . ASP B 1 124 ? -21.625 -36.656 3.635 1 62.22 124 ASP B CA 1
ATOM 6610 C C . ASP B 1 124 ? -20.938 -36.438 2.297 1 62.22 124 ASP B C 1
ATOM 6612 O O . ASP B 1 124 ? -20.297 -35.375 2.096 1 62.22 124 ASP B O 1
ATOM 6616 N N . ASN B 1 125 ? -20.875 -37.469 1.525 1 65.94 125 ASN B N 1
ATOM 6617 C CA . ASN B 1 125 ? -20.281 -37.438 0.195 1 65.94 125 ASN B CA 1
ATOM 6618 C C . ASN B 1 125 ? -21.047 -36.531 -0.754 1 65.94 125 ASN B C 1
ATOM 6620 O O . ASN B 1 125 ? -20.75 -36.5 -1.952 1 65.94 125 ASN B O 1
ATOM 6624 N N . SER B 1 126 ? -21.906 -35.75 -0.154 1 78 126 SER B N 1
ATOM 6625 C CA . SER B 1 126 ? -22.703 -34.938 -1.059 1 78 126 SER B CA 1
ATOM 6626 C C . SER B 1 126 ? -22.219 -33.469 -1.034 1 78 126 SER B C 1
ATOM 6628 O O . SER B 1 126 ? -22.656 -32.656 -1.854 1 78 126 SER B O 1
ATOM 6630 N N . VAL B 1 127 ? -21.375 -33.125 -0.165 1 86.38 127 VAL B N 1
ATOM 6631 C CA . VAL B 1 127 ? -20.875 -31.766 -0.087 1 86.38 127 VAL B CA 1
ATOM 6632 C C . VAL B 1 127 ? -19.422 -31.719 -0.549 1 86.38 127 VAL B C 1
ATOM 6634 O O . VAL B 1 127 ? -18.578 -32.5 -0.082 1 86.38 127 VAL B O 1
ATOM 6637 N N . HIS B 1 128 ? -19.172 -30.859 -1.474 1 92.12 128 HIS B N 1
ATOM 6638 C CA . HIS B 1 128 ? -17.828 -30.688 -2.016 1 92.12 128 HIS B CA 1
ATOM 6639 C C . HIS B 1 128 ? -17.359 -29.25 -1.846 1 92.12 128 HIS B C 1
ATOM 6641 O O . HIS B 1 128 ? -18.156 -28.312 -1.924 1 92.12 128 HIS B O 1
ATOM 6647 N N . TRP B 1 129 ? -16.094 -29.094 -1.572 1 93.94 129 TRP B N 1
ATOM 6648 C CA . TRP B 1 129 ? -15.484 -27.781 -1.431 1 93.94 129 TRP B CA 1
ATOM 6649 C C . TRP B 1 129 ? -14.367 -27.578 -2.449 1 93.94 129 TRP B C 1
ATOM 6651 O O . TRP B 1 129 ? -13.703 -28.547 -2.848 1 93.94 129 TRP B O 1
ATOM 6661 N N . TYR B 1 130 ? -14.18 -26.328 -2.846 1 96.69 130 TYR B N 1
ATOM 6662 C CA . TYR B 1 130 ? -13.156 -25.875 -3.785 1 96.69 130 TYR B CA 1
ATOM 6663 C C . TYR B 1 130 ? -12.406 -24.672 -3.238 1 96.69 130 TYR B C 1
ATOM 6665 O O . TYR B 1 130 ? -12.891 -23.984 -2.336 1 96.69 130 TYR B O 1
ATOM 6673 N N . GLY B 1 131 ? -11.227 -24.453 -3.771 1 96.69 131 GLY B N 1
ATOM 6674 C CA . GLY B 1 131 ? -10.469 -23.266 -3.424 1 96.69 131 GLY B CA 1
ATOM 6675 C C . GLY B 1 131 ? -9.547 -23.469 -2.238 1 96.69 131 GLY B C 1
ATOM 6676 O O . GLY B 1 131 ? -9.156 -24.594 -1.933 1 96.69 131 GLY B O 1
ATOM 6677 N N . GLY B 1 132 ? -9.07 -22.391 -1.671 1 95.5 132 GLY B N 1
ATOM 6678 C CA . GLY B 1 132 ? -8.141 -22.438 -0.555 1 95.5 132 GLY B CA 1
ATOM 6679 C C . GLY B 1 132 ? -6.703 -22.656 -0.987 1 95.5 132 GLY B C 1
ATOM 6680 O O . GLY B 1 132 ? -6.246 -22.078 -1.975 1 95.5 132 GLY B O 1
ATOM 6681 N N . MET B 1 133 ? -6.023 -23.516 -0.253 1 95.69 133 MET B N 1
ATOM 6682 C CA . MET B 1 133 ? -4.609 -23.766 -0.513 1 95.69 133 MET B CA 1
ATOM 6683 C C . MET B 1 133 ? -4.438 -24.641 -1.755 1 95.69 133 MET B C 1
ATOM 6685 O O . MET B 1 133 ? -5.254 -25.531 -2.018 1 95.69 133 MET B O 1
ATOM 6689 N N . ASN B 1 134 ? -3.406 -24.312 -2.484 1 95.31 134 ASN B N 1
ATOM 6690 C CA . ASN B 1 134 ? -2.92 -25.297 -3.455 1 95.31 134 ASN B CA 1
ATOM 6691 C C . ASN B 1 134 ? -1.976 -26.297 -2.811 1 95.31 134 ASN B C 1
ATOM 6693 O O . ASN B 1 134 ? -1.224 -25.953 -1.897 1 95.31 134 ASN B O 1
ATOM 6697 N N . THR B 1 135 ? -2.049 -27.484 -3.297 1 95.12 135 THR B N 1
ATOM 6698 C CA . THR B 1 135 ? -1.177 -28.531 -2.775 1 95.12 135 THR B CA 1
ATOM 6699 C C . THR B 1 135 ? -0.385 -29.188 -3.904 1 95.12 135 THR B C 1
ATOM 6701 O O . THR B 1 135 ? -0.767 -29.094 -5.074 1 95.12 135 THR B O 1
ATOM 6704 N N . HIS B 1 136 ? 0.72 -29.812 -3.502 1 94.62 136 HIS B N 1
ATOM 6705 C CA . HIS B 1 136 ? 1.537 -30.531 -4.469 1 94.62 136 HIS B CA 1
ATOM 6706 C C . HIS B 1 136 ? 0.751 -31.672 -5.117 1 94.62 136 HIS B C 1
ATOM 6708 O O . HIS B 1 136 ? 0.94 -31.969 -6.301 1 94.62 136 HIS B O 1
ATOM 6714 N N . GLU B 1 137 ? -0.121 -32.25 -4.359 1 94.44 137 GLU B N 1
ATOM 6715 C CA . GLU B 1 137 ? -1.06 -33.25 -4.863 1 94.44 137 GLU B CA 1
ATOM 6716 C C . GLU B 1 137 ? -2.447 -32.625 -5.066 1 94.44 137 GLU B C 1
ATOM 6718 O O . GLU B 1 137 ? -3.434 -33.156 -4.527 1 94.44 137 GLU B O 1
ATOM 6723 N N . GLN B 1 138 ? -2.451 -31.672 -5.859 1 94.94 138 GLN B N 1
ATOM 6724 C CA . GLN B 1 138 ? -3.67 -30.906 -6.074 1 94.94 138 GLN B CA 1
ATOM 6725 C C . GLN B 1 138 ? -4.832 -31.812 -6.473 1 94.94 138 GLN B C 1
ATOM 6727 O O . GLN B 1 138 ? -4.703 -32.625 -7.371 1 94.94 138 GLN B O 1
ATOM 6732 N N . SER B 1 139 ? -5.898 -31.594 -5.793 1 94.94 139 SER B N 1
ATOM 6733 C CA . SER B 1 139 ? -7.121 -32.344 -6.078 1 94.94 139 SER B CA 1
ATOM 6734 C C . SER B 1 139 ? -8.273 -31.391 -6.41 1 94.94 139 SER B C 1
ATOM 6736 O O . SER B 1 139 ? -8.18 -30.188 -6.188 1 94.94 139 SER B O 1
ATOM 6738 N N . TRP B 1 140 ? -9.281 -31.938 -6.977 1 96.25 140 TRP B N 1
ATOM 6739 C CA . TRP B 1 140 ? -10.539 -31.281 -7.285 1 96.25 140 TRP B CA 1
ATOM 6740 C C . TRP B 1 140 ? -11.711 -32.25 -7.176 1 96.25 140 TRP B C 1
ATOM 6742 O O . TRP B 1 140 ? -11.773 -33.25 -7.906 1 96.25 140 TRP B O 1
ATOM 6752 N N . PRO B 1 141 ? -12.758 -32.094 -6.293 1 94.94 141 PRO B N 1
ATOM 6753 C CA . PRO B 1 141 ? -12.734 -31.078 -5.23 1 94.94 141 PRO B CA 1
ATOM 6754 C C . PRO B 1 141 ? -11.648 -31.344 -4.195 1 94.94 141 PRO B C 1
ATOM 6756 O O . PRO B 1 141 ? -10.891 -32.312 -4.316 1 94.94 141 PRO B O 1
ATOM 6759 N N . ILE B 1 142 ? -11.602 -30.422 -3.211 1 91.69 142 ILE B N 1
ATOM 6760 C CA . ILE B 1 142 ? -10.617 -30.547 -2.141 1 91.69 142 ILE B CA 1
ATOM 6761 C C . ILE B 1 142 ? -10.758 -31.906 -1.472 1 91.69 142 ILE B C 1
ATOM 6763 O O . ILE B 1 142 ? -11.875 -32.406 -1.31 1 91.69 142 ILE B O 1
ATOM 6767 N N . LYS B 1 143 ? -9.602 -32.406 -1.084 1 85.31 143 LYS B N 1
ATOM 6768 C CA . LYS B 1 143 ? -9.617 -33.656 -0.316 1 85.31 143 LYS B CA 1
ATOM 6769 C C . LYS B 1 143 ? -9.836 -33.375 1.17 1 85.31 143 LYS B C 1
ATOM 6771 O O . LYS B 1 143 ? -9.359 -32.375 1.693 1 85.31 143 LYS B O 1
ATOM 6776 N N . LYS B 1 144 ? -10.398 -34.25 1.812 1 77 144 LYS B N 1
ATOM 6777 C CA . LYS B 1 144 ? -10.773 -34.062 3.211 1 77 144 LYS B CA 1
ATOM 6778 C C . LYS B 1 144 ? -9.562 -34.188 4.129 1 77 144 LYS B C 1
ATOM 6780 O O . LYS B 1 144 ? -9.594 -33.719 5.27 1 77 144 LYS B O 1
ATOM 6785 N N . ASN B 1 145 ? -8.539 -34.781 3.771 1 81 145 ASN B N 1
ATOM 6786 C CA . ASN B 1 145 ? -7.262 -34.844 4.465 1 81 145 ASN B CA 1
ATOM 6787 C C . ASN B 1 145 ? -6.102 -34.5 3.529 1 81 145 ASN B C 1
ATOM 6789 O O . ASN B 1 145 ? -5.766 -35.312 2.648 1 81 145 ASN B O 1
ATOM 6793 N N . ASP B 1 146 ? -5.562 -33.344 3.826 1 87.56 146 ASP B N 1
ATOM 6794 C CA . ASP B 1 146 ? -4.645 -32.906 2.783 1 87.56 146 ASP B CA 1
ATOM 6795 C C . ASP B 1 146 ? -3.361 -32.344 3.385 1 87.56 146 ASP B C 1
ATOM 6797 O O . ASP B 1 146 ? -2.26 -32.688 2.945 1 87.56 146 ASP B O 1
ATOM 6801 N N . TYR B 1 147 ? -3.455 -31.484 4.395 1 93.5 147 TYR B N 1
ATOM 6802 C CA . TYR B 1 147 ? -2.248 -30.859 4.918 1 93.5 147 TYR B CA 1
ATOM 6803 C C . TYR B 1 147 ? -2.43 -30.453 6.375 1 93.5 147 TYR B C 1
ATOM 6805 O O . TYR B 1 147 ? -3.555 -30.219 6.824 1 93.5 147 TYR B O 1
ATOM 6813 N N . LYS B 1 148 ? -1.349 -30.375 7.109 1 94.62 148 LYS B N 1
ATOM 6814 C CA . LYS B 1 148 ? -1.322 -29.969 8.508 1 94.62 148 LYS B CA 1
ATOM 6815 C C . LYS B 1 148 ? -1.354 -28.453 8.641 1 94.62 148 LYS B C 1
ATOM 6817 O O . LYS B 1 148 ? -1.354 -27.734 7.633 1 94.62 148 LYS B O 1
ATOM 6822 N N . LEU B 1 149 ? -1.455 -28.094 9.906 1 94.56 149 LEU B N 1
ATOM 6823 C CA . LEU B 1 149 ? -1.535 -26.656 10.188 1 94.56 149 LEU B CA 1
ATOM 6824 C C . LEU B 1 149 ? -0.343 -25.922 9.586 1 94.56 149 LEU B C 1
ATOM 6826 O O . LEU B 1 149 ? 0.806 -26.203 9.93 1 94.56 149 LEU B O 1
ATOM 6830 N N . THR B 1 150 ? -0.653 -25.031 8.664 1 95.56 150 THR B N 1
ATOM 6831 C CA . THR B 1 150 ? 0.352 -24.297 7.902 1 95.56 150 THR B CA 1
ATOM 6832 C C . THR B 1 150 ? -0.044 -22.828 7.746 1 95.56 150 THR B C 1
ATOM 6834 O O . THR B 1 150 ? -1.223 -22.516 7.57 1 95.56 150 THR B O 1
ATOM 6837 N N . GLU B 1 151 ? 0.992 -21.922 7.883 1 95.06 151 GLU B N 1
ATOM 6838 C CA . GLU B 1 151 ? 0.734 -20.516 7.645 1 95.06 151 GLU B CA 1
ATOM 6839 C C . GLU B 1 151 ? 0.263 -20.266 6.211 1 95.06 151 GLU B C 1
ATOM 6841 O O . GLU B 1 151 ? 0.812 -20.844 5.27 1 95.06 151 GLU B O 1
ATOM 6846 N N . PHE B 1 152 ? -0.783 -19.484 6.047 1 96.31 152 PHE B N 1
ATOM 6847 C CA . PHE B 1 152 ? -1.338 -19.219 4.727 1 96.31 152 PHE B CA 1
ATOM 6848 C C . PHE B 1 152 ? -0.504 -18.172 3.992 1 96.31 152 PHE B C 1
ATOM 6850 O O . PHE B 1 152 ? -0.812 -16.969 4.039 1 96.31 152 PHE B O 1
ATOM 6857 N N . VAL B 1 153 ? 0.536 -18.578 3.271 1 94.94 153 VAL B N 1
ATOM 6858 C CA . VAL B 1 153 ? 1.44 -17.734 2.508 1 94.94 153 VAL B CA 1
ATOM 6859 C C . VAL B 1 153 ? 1.801 -18.406 1.189 1 94.94 153 VAL B C 1
ATOM 6861 O O . VAL B 1 153 ? 1.572 -19.609 1.021 1 94.94 153 VAL B O 1
ATOM 6864 N N . THR B 1 154 ? 2.299 -17.641 0.264 1 94.88 154 THR B N 1
ATOM 6865 C CA . THR B 1 154 ? 2.775 -18.219 -0.985 1 94.88 154 THR B CA 1
ATOM 6866 C C . THR B 1 154 ? 4.09 -18.953 -0.767 1 94.88 154 THR B C 1
ATOM 6868 O O . THR B 1 154 ? 5.027 -18.406 -0.182 1 94.88 154 THR B O 1
ATOM 6871 N N . ASN B 1 155 ? 4.148 -20.141 -1.193 1 94.62 155 ASN B N 1
ATOM 6872 C CA . ASN B 1 155 ? 5.332 -21 -1.111 1 94.62 155 ASN B CA 1
ATOM 6873 C C . ASN B 1 155 ? 5.582 -21.734 -2.424 1 94.62 155 ASN B C 1
ATOM 6875 O O . ASN B 1 155 ? 4.688 -21.844 -3.26 1 94.62 155 ASN B O 1
ATOM 6879 N N . ASP B 1 156 ? 6.828 -22.125 -2.57 1 94.19 156 ASP B N 1
ATOM 6880 C CA . ASP B 1 156 ? 7.109 -23.125 -3.598 1 94.19 156 ASP B CA 1
ATOM 6881 C C . ASP B 1 156 ? 6.555 -24.484 -3.203 1 94.19 156 ASP B C 1
ATOM 6883 O O . ASP B 1 156 ? 7.082 -25.141 -2.303 1 94.19 156 ASP B O 1
ATOM 6887 N N . VAL B 1 157 ? 5.602 -24.875 -3.895 1 91.75 157 VAL B N 1
ATOM 6888 C CA . VAL B 1 157 ? 4.824 -26.062 -3.523 1 91.75 157 VAL B CA 1
ATOM 6889 C C . VAL B 1 157 ? 5.699 -27.312 -3.621 1 91.75 157 VAL B C 1
ATOM 6891 O O . VAL B 1 157 ? 5.473 -28.281 -2.91 1 91.75 157 VAL B O 1
ATOM 6894 N N . TYR B 1 158 ? 6.656 -27.25 -4.469 1 88.5 158 TYR B N 1
ATOM 6895 C CA . TYR B 1 158 ? 7.562 -28.391 -4.562 1 88.5 158 TYR B CA 1
ATOM 6896 C C . TYR B 1 158 ? 8.359 -28.562 -3.275 1 88.5 158 TYR B C 1
ATOM 6898 O O . TYR B 1 158 ? 8.672 -29.688 -2.879 1 88.5 158 TYR B O 1
ATOM 6906 N N . GLN B 1 159 ? 8.594 -27.453 -2.625 1 87.38 159 GLN B N 1
ATOM 6907 C CA . GLN B 1 159 ? 9.383 -27.469 -1.399 1 87.38 159 GLN B CA 1
ATOM 6908 C C . GLN B 1 159 ? 8.5 -27.688 -0.176 1 87.38 159 GLN B C 1
ATOM 6910 O O . GLN B 1 159 ? 8.828 -28.484 0.701 1 87.38 159 GLN B O 1
ATOM 6915 N N . THR B 1 160 ? 7.379 -27.031 -0.153 1 91.75 160 THR B N 1
ATOM 6916 C CA . THR B 1 160 ? 6.605 -26.969 1.083 1 91.75 160 THR B CA 1
ATOM 6917 C C . THR B 1 160 ? 5.359 -27.844 0.984 1 91.75 160 THR B C 1
ATOM 6919 O O . THR B 1 160 ? 4.684 -28.094 1.985 1 91.75 160 THR B O 1
ATOM 6922 N N . ARG B 1 161 ? 4.988 -28.234 -0.194 1 93.88 161 ARG B N 1
ATOM 6923 C CA . ARG B 1 161 ? 3.885 -29.141 -0.5 1 93.88 161 ARG B CA 1
ATOM 6924 C C . ARG B 1 161 ? 2.551 -28.391 -0.48 1 93.88 161 ARG B C 1
ATOM 6926 O O . ARG B 1 161 ? 1.548 -28.906 -0.985 1 93.88 161 ARG B O 1
ATOM 6933 N N . VAL B 1 162 ? 2.529 -27.297 0.14 1 94.88 162 VAL B N 1
ATOM 6934 C CA . VAL B 1 162 ? 1.307 -26.5 0.206 1 94.88 162 VAL B CA 1
ATOM 6935 C C . VAL B 1 162 ? 1.639 -25.031 0.013 1 94.88 162 VAL B C 1
ATOM 6937 O O . VAL B 1 162 ? 2.727 -24.578 0.376 1 94.88 162 VAL B O 1
ATOM 6940 N N . THR B 1 163 ? 0.698 -24.25 -0.58 1 95.5 163 THR B N 1
ATOM 6941 C CA . THR B 1 163 ? 0.899 -22.828 -0.81 1 95.5 163 THR B CA 1
ATOM 6942 C C . THR B 1 163 ? -0.433 -22.094 -0.796 1 95.5 163 THR B C 1
ATOM 6944 O O . THR B 1 163 ? -1.454 -22.625 -1.23 1 95.5 163 THR B O 1
ATOM 6947 N N . GLY B 1 164 ? -0.45 -20.891 -0.219 1 94.88 164 GLY B N 1
ATOM 6948 C CA . GLY B 1 164 ? -1.659 -20.094 -0.119 1 94.88 164 GLY B CA 1
ATOM 6949 C C . GLY B 1 164 ? -1.707 -18.953 -1.124 1 94.88 164 GLY B C 1
ATOM 6950 O O . GLY B 1 164 ? -0.961 -17.984 -1.006 1 94.88 164 GLY B O 1
ATOM 6951 N N . GLN B 1 165 ? -2.662 -19.016 -2.072 1 92.56 165 GLN B N 1
ATOM 6952 C CA . GLN B 1 165 ? -2.805 -18.016 -3.123 1 92.56 165 GLN B CA 1
ATOM 6953 C C . GLN B 1 165 ? -3.91 -17.016 -2.787 1 92.56 165 GLN B C 1
ATOM 6955 O O . GLN B 1 165 ? -3.654 -15.82 -2.66 1 92.56 165 GLN B O 1
ATOM 6960 N N . GLU B 1 166 ? -5.164 -17.516 -2.6 1 96.75 166 GLU B N 1
ATOM 6961 C CA . GLU B 1 166 ? -6.332 -16.703 -2.285 1 96.75 166 GLU B CA 1
ATOM 6962 C C . GLU B 1 166 ? -7.109 -17.281 -1.106 1 96.75 166 GLU B C 1
ATOM 6964 O O . GLU B 1 166 ? -7.277 -18.5 -1.002 1 96.75 166 GLU B O 1
ATOM 6969 N N . ARG B 1 167 ? -7.562 -16.438 -0.247 1 97.12 167 ARG B N 1
ATOM 6970 C CA . ARG B 1 167 ? -8.336 -16.859 0.919 1 97.12 167 ARG B CA 1
ATOM 6971 C C . ARG B 1 167 ? -9.82 -16.938 0.59 1 97.12 167 ARG B C 1
ATOM 6973 O O . ARG B 1 167 ? -10.625 -16.188 1.137 1 97.12 167 ARG B O 1
ATOM 6980 N N . TYR B 1 168 ? -10.172 -17.859 -0.229 1 98.12 168 TYR B N 1
ATOM 6981 C CA . TYR B 1 168 ? -11.5 -18.062 -0.812 1 98.12 168 TYR B CA 1
ATOM 6982 C C . TYR B 1 168 ? -11.812 -19.547 -0.951 1 98.12 168 TYR B C 1
ATOM 6984 O O . TYR B 1 168 ? -11.094 -20.281 -1.636 1 98.12 168 TYR B O 1
ATOM 6992 N N . TRP B 1 169 ? -12.859 -19.984 -0.284 1 97.19 169 TRP B N 1
ATOM 6993 C CA . TRP B 1 169 ? -13.367 -21.344 -0.391 1 97.19 169 TRP B CA 1
ATOM 6994 C C . TRP B 1 169 ? -14.82 -21.344 -0.844 1 97.19 169 TRP B C 1
ATOM 6996 O O . TRP B 1 169 ? -15.625 -20.531 -0.373 1 97.19 169 TRP B O 1
ATOM 7006 N N . LEU B 1 170 ? -15.133 -22.203 -1.736 1 97.44 170 LEU B N 1
ATOM 7007 C CA . LEU B 1 170 ? -16.484 -22.328 -2.281 1 97.44 170 LEU B CA 1
ATOM 7008 C C . LEU B 1 170 ? -17.031 -23.734 -2.041 1 97.44 170 LEU B C 1
ATOM 7010 O O . LEU B 1 170 ? -16.375 -24.719 -2.338 1 97.44 170 LEU B O 1
ATOM 7014 N N . SER B 1 171 ? -18.25 -23.812 -1.508 1 94.25 171 SER B N 1
ATOM 7015 C CA . SER B 1 171 ? -18.953 -25.078 -1.313 1 94.25 171 SER B CA 1
ATOM 7016 C C . SER B 1 171 ? -19.953 -25.328 -2.436 1 94.25 171 SER B C 1
ATOM 7018 O O . SER B 1 171 ? -20.594 -24.406 -2.918 1 94.25 171 SER B O 1
ATOM 7020 N N . SER B 1 172 ? -20.109 -26.625 -2.789 1 93.81 172 SER B N 1
ATOM 7021 C CA . SER B 1 172 ? -21.125 -27.016 -3.762 1 93.81 172 SER B CA 1
ATOM 7022 C C . SER B 1 172 ? -22.531 -26.703 -3.258 1 93.81 172 SER B C 1
ATOM 7024 O O . SER B 1 172 ? -23.484 -26.719 -4.031 1 93.81 172 SER B O 1
ATOM 7026 N N . LYS B 1 173 ? -22.625 -26.422 -1.96 1 91.25 173 LYS B N 1
ATOM 7027 C CA . LYS B 1 173 ? -23.922 -26.062 -1.368 1 91.25 173 LYS B CA 1
ATOM 7028 C C . LYS B 1 173 ? -24.109 -24.547 -1.345 1 91.25 173 LYS B C 1
ATOM 7030 O O . LYS B 1 173 ? -24.984 -24.047 -0.642 1 91.25 173 LYS B O 1
ATOM 7035 N N . LYS B 1 174 ? -23.281 -23.891 -2.049 1 94.38 174 LYS B N 1
ATOM 7036 C CA . LYS B 1 174 ? -23.391 -22.453 -2.275 1 94.38 174 LYS B CA 1
ATOM 7037 C C . LYS B 1 174 ? -23.141 -21.672 -0.989 1 94.38 174 LYS B C 1
ATOM 7039 O O . LYS B 1 174 ? -23.969 -20.859 -0.576 1 94.38 174 LYS B O 1
ATOM 7044 N N . VAL B 1 175 ? -22 -21.859 -0.414 1 95 175 VAL B N 1
ATOM 7045 C CA . VAL B 1 175 ? -21.406 -21.094 0.679 1 95 175 VAL B CA 1
ATOM 7046 C C . VAL B 1 175 ? -19.984 -20.688 0.303 1 95 175 VAL B C 1
ATOM 7048 O O . VAL B 1 175 ? -19.203 -21.5 -0.208 1 95 175 VAL B O 1
ATOM 7051 N N . VAL B 1 176 ? -19.688 -19.469 0.484 1 97.44 176 VAL B N 1
ATOM 7052 C CA . VAL B 1 176 ? -18.312 -19 0.322 1 97.44 176 VAL B CA 1
ATOM 7053 C C . VAL B 1 176 ? -17.734 -18.609 1.682 1 97.44 176 VAL B C 1
ATOM 7055 O O . VAL B 1 176 ? -18.422 -18 2.5 1 97.44 176 VAL B O 1
ATOM 7058 N N . LEU B 1 177 ? -16.562 -19.078 1.913 1 97.06 177 LEU B N 1
ATOM 7059 C CA . LEU B 1 177 ? -15.758 -18.625 3.043 1 97.06 177 LEU B CA 1
ATOM 7060 C C . LEU B 1 177 ? -14.648 -17.703 2.58 1 97.06 177 LEU B C 1
ATOM 7062 O O . LEU B 1 177 ? -13.883 -18.031 1.675 1 97.06 177 LEU B O 1
ATOM 7066 N N . ASN B 1 178 ? -14.594 -16.531 3.148 1 97.56 178 ASN B N 1
ATOM 7067 C CA . ASN B 1 178 ? -13.531 -15.555 2.881 1 97.56 178 ASN B CA 1
ATOM 7068 C C . ASN B 1 178 ? -12.891 -15.055 4.172 1 97.56 178 ASN B C 1
ATOM 7070 O O . ASN B 1 178 ? -13.594 -14.781 5.152 1 97.56 178 ASN B O 1
ATOM 7074 N N . VAL B 1 179 ? -11.609 -14.992 4.207 1 96.31 179 VAL B N 1
ATOM 7075 C CA . VAL B 1 179 ? -10.859 -14.492 5.355 1 96.31 179 VAL B CA 1
ATOM 7076 C C . VAL B 1 179 ? -10.055 -13.258 4.945 1 96.31 179 VAL B C 1
ATOM 7078 O O . VAL B 1 179 ? -9.266 -13.312 3.996 1 96.31 179 VAL B O 1
ATOM 7081 N N . PRO B 1 180 ? -10.195 -12.125 5.656 1 92.19 180 PRO B N 1
ATOM 7082 C CA . PRO B 1 180 ? -9.422 -10.93 5.316 1 92.19 180 PRO B CA 1
ATOM 7083 C C . PRO B 1 180 ? -7.918 -11.125 5.48 1 92.19 180 PRO B C 1
ATOM 7085 O O . PRO B 1 180 ? -7.484 -11.891 6.34 1 92.19 180 PRO B O 1
ATOM 7088 N N . TRP B 1 181 ? -7.145 -10.359 4.746 1 89.88 181 TRP B N 1
ATOM 7089 C CA . TRP B 1 181 ? -5.691 -10.492 4.727 1 89.88 181 TRP B CA 1
ATOM 7090 C C . TRP B 1 181 ? -5.074 -9.922 6 1 89.88 181 TRP B C 1
ATOM 7092 O O . TRP B 1 181 ? -3.904 -10.172 6.297 1 89.88 181 TRP B O 1
ATOM 7102 N N . SER B 1 182 ? -5.824 -9.148 6.766 1 86.94 182 SER B N 1
ATOM 7103 C CA . SER B 1 182 ? -5.328 -8.594 8.016 1 86.94 182 SER B CA 1
ATOM 7104 C C . SER B 1 182 ? -5.195 -9.672 9.086 1 86.94 182 SER B C 1
ATOM 7106 O O . SER B 1 182 ? -4.586 -9.445 10.133 1 86.94 182 SER B O 1
ATOM 7108 N N . VAL B 1 183 ? -5.742 -10.836 8.898 1 92.38 183 VAL B N 1
ATOM 7109 C CA . VAL B 1 183 ? -5.676 -11.945 9.836 1 92.38 183 VAL B CA 1
ATOM 7110 C C . VAL B 1 183 ? -4.375 -12.719 9.641 1 92.38 183 VAL B C 1
ATOM 7112 O O . VAL B 1 183 ? -4.066 -13.156 8.531 1 92.38 183 VAL B O 1
ATOM 7115 N N . PRO B 1 184 ? -3.516 -12.859 10.68 1 93.38 184 PRO B N 1
ATOM 7116 C CA . PRO B 1 184 ? -2.393 -13.797 10.562 1 93.38 184 PRO B CA 1
ATOM 7117 C C . PRO B 1 184 ? -2.84 -15.25 10.508 1 93.38 184 PRO B C 1
ATOM 7119 O O . PRO B 1 184 ? -2.744 -15.969 11.508 1 93.38 184 PRO B O 1
ATOM 7122 N N . LEU B 1 185 ? -3.158 -15.734 9.383 1 95.88 185 LEU B N 1
ATOM 7123 C CA . LEU B 1 185 ? -3.961 -16.938 9.18 1 95.88 185 LEU B CA 1
ATOM 7124 C C . LEU B 1 185 ? -3.07 -18.156 8.992 1 95.88 185 LEU B C 1
ATOM 7126 O O . LEU B 1 185 ? -2.123 -18.125 8.203 1 95.88 185 LEU B O 1
ATOM 7130 N N . HIS B 1 186 ? -3.367 -19.172 9.734 1 96.19 186 HIS B N 1
ATOM 7131 C CA . HIS B 1 186 ? -2.957 -20.562 9.492 1 96.19 186 HIS B CA 1
ATOM 7132 C C . HIS B 1 186 ? -4.16 -21.438 9.188 1 96.19 186 HIS B C 1
ATOM 7134 O O . HIS B 1 186 ? -5.254 -21.203 9.703 1 96.19 186 HIS B O 1
ATOM 7140 N N . THR B 1 187 ? -3.971 -22.391 8.328 1 96.19 187 THR B N 1
ATOM 7141 C CA . THR B 1 187 ? -5.059 -23.312 8.047 1 96.19 187 THR B CA 1
ATOM 7142 C C . THR B 1 187 ? -4.555 -24.766 8.055 1 96.19 187 THR B C 1
ATOM 7144 O O . THR B 1 187 ? -3.352 -25 7.926 1 96.19 187 THR B O 1
ATOM 7147 N N . SER B 1 188 ? -5.453 -25.672 8.258 1 95.31 188 SER B N 1
ATOM 7148 C CA . SER B 1 188 ? -5.227 -27.109 8.102 1 95.31 188 SER B CA 1
ATOM 7149 C C . SER B 1 188 ? -6.461 -27.797 7.527 1 95.31 188 SER B C 1
ATOM 7151 O O . SER B 1 188 ? -7.578 -27.297 7.66 1 95.31 188 SER B O 1
ATOM 7153 N N . LEU B 1 189 ? -6.25 -28.75 6.797 1 93.62 189 LEU B N 1
ATOM 7154 C CA . LEU B 1 189 ? -7.297 -29.641 6.32 1 93.62 189 LEU B CA 1
ATOM 7155 C C . LEU B 1 189 ? -7.031 -31.078 6.773 1 93.62 189 LEU B C 1
ATOM 7157 O O . LEU B 1 189 ? -6.34 -31.828 6.086 1 93.62 189 LEU B O 1
ATOM 7161 N N . GLN B 1 190 ? -7.625 -31.391 7.828 1 90.25 190 GLN B N 1
ATOM 7162 C CA . GLN B 1 190 ? -7.469 -32.688 8.461 1 90.25 190 GLN B CA 1
ATOM 7163 C C . GLN B 1 190 ? -8.789 -33.188 9.055 1 90.25 190 GLN B C 1
ATOM 7165 O O . GLN B 1 190 ? -9.594 -32.375 9.516 1 90.25 190 GLN B O 1
ATOM 7170 N N . ASN B 1 191 ? -9.039 -34.469 8.969 1 85.56 191 ASN B N 1
ATOM 7171 C CA . ASN B 1 191 ? -10.203 -35.094 9.594 1 85.56 191 ASN B CA 1
ATOM 7172 C C . ASN B 1 191 ? -11.508 -34.438 9.133 1 85.56 191 ASN B C 1
ATOM 7174 O O . ASN B 1 191 ? -12.391 -34.156 9.945 1 85.56 191 ASN B O 1
ATOM 7178 N N . ASN B 1 192 ? -11.539 -34.062 7.883 1 84.56 192 ASN B N 1
ATOM 7179 C CA . ASN B 1 192 ? -12.703 -33.469 7.234 1 84.56 192 ASN B CA 1
ATOM 7180 C C . ASN B 1 192 ? -13.039 -32.094 7.809 1 84.56 192 ASN B C 1
ATOM 7182 O O . ASN B 1 192 ? -14.195 -31.703 7.824 1 84.56 192 ASN B O 1
ATOM 7186 N N . GLU B 1 193 ? -11.977 -31.531 8.359 1 89.31 193 GLU B N 1
ATOM 7187 C CA . GLU B 1 193 ? -12.172 -30.203 8.938 1 89.31 193 GLU B CA 1
ATOM 7188 C C . GLU B 1 193 ? -11.164 -29.203 8.375 1 89.31 193 GLU B C 1
ATOM 7190 O O . GLU B 1 193 ? -9.977 -29.516 8.234 1 89.31 193 GLU B O 1
ATOM 7195 N N . LEU B 1 194 ? -11.664 -28.078 8.023 1 94.12 194 LEU B N 1
ATOM 7196 C CA . LEU B 1 194 ? -10.82 -26.938 7.699 1 94.12 194 LEU B CA 1
ATOM 7197 C C . LEU B 1 194 ? -10.648 -26.031 8.914 1 94.12 194 LEU B C 1
ATOM 7199 O O . LEU B 1 194 ? -11.617 -25.422 9.383 1 94.12 194 LEU B O 1
ATOM 7203 N N . ASP B 1 195 ? -9.461 -25.953 9.383 1 94.5 195 ASP B N 1
ATOM 7204 C CA . ASP B 1 195 ? -9.172 -25.078 10.516 1 94.5 195 ASP B CA 1
ATOM 7205 C C . ASP B 1 195 ? -8.766 -23.688 10.039 1 94.5 195 ASP B C 1
ATOM 7207 O O . ASP B 1 195 ? -8.023 -23.547 9.07 1 94.5 195 ASP B O 1
ATOM 7211 N N . LEU B 1 196 ? -9.32 -22.719 10.695 1 95.69 196 LEU B N 1
ATOM 7212 C CA . LEU B 1 196 ? -8.914 -21.312 10.594 1 95.69 196 LEU B CA 1
ATOM 7213 C C . LEU B 1 196 ? -8.305 -20.828 11.906 1 95.69 196 LEU B C 1
ATOM 7215 O O . LEU B 1 196 ? -9.016 -20.641 12.891 1 95.69 196 LEU B O 1
ATOM 7219 N N . GLN B 1 197 ? -7.035 -20.625 11.859 1 94.56 197 GLN B N 1
ATOM 7220 C CA . GLN B 1 197 ? -6.363 -20.219 13.094 1 94.56 197 GLN B CA 1
ATOM 7221 C C . GLN B 1 197 ? -5.617 -18.906 12.914 1 94.56 197 GLN B C 1
ATOM 7223 O O . GLN B 1 197 ? -4.879 -18.734 11.945 1 94.56 197 GLN B O 1
ATOM 7228 N N . SER B 1 198 ? -5.906 -17.969 13.797 1 93.62 198 SER B N 1
ATOM 7229 C CA . SER B 1 198 ? -5.012 -16.828 13.922 1 93.62 198 SER B CA 1
ATOM 7230 C C . SER B 1 198 ? -3.859 -17.109 14.867 1 93.62 198 SER B C 1
ATOM 7232 O O . SER B 1 198 ? -4.074 -17.594 15.984 1 93.62 198 SER B O 1
ATOM 7234 N N . LYS B 1 199 ? -2.709 -16.875 14.391 1 92.5 199 LYS B N 1
ATOM 7235 C CA . LYS B 1 199 ? -1.517 -17.125 15.195 1 92.5 199 LYS B CA 1
ATOM 7236 C C . LYS B 1 199 ? -0.382 -16.188 14.805 1 92.5 199 LYS B C 1
ATOM 7238 O O . LYS B 1 199 ? -0.053 -16.062 13.625 1 92.5 199 LYS B O 1
ATOM 7243 N N . LEU B 1 200 ? 0.162 -15.547 15.836 1 90.38 200 LEU B N 1
ATOM 7244 C CA . LEU B 1 200 ? 1.312 -14.672 15.625 1 90.38 200 LEU B CA 1
ATOM 7245 C C . LEU B 1 200 ? 2.418 -14.984 16.625 1 90.38 200 LEU B C 1
ATOM 7247 O O . LEU B 1 200 ? 2.234 -14.812 17.844 1 90.38 200 LEU B O 1
ATOM 7251 N N . ASP B 1 201 ? 3.48 -15.484 16.188 1 90.25 201 ASP B N 1
ATOM 7252 C CA . ASP B 1 201 ? 4.641 -15.734 17.031 1 90.25 201 ASP B CA 1
ATOM 7253 C C . ASP B 1 201 ? 5.926 -15.266 16.359 1 90.25 201 ASP B C 1
ATOM 7255 O O . ASP B 1 201 ? 5.883 -14.57 15.344 1 90.25 201 ASP B O 1
ATOM 7259 N N . GLU B 1 202 ? 7.012 -15.555 16.906 1 86.31 202 GLU B N 1
ATOM 7260 C CA . GLU B 1 202 ? 8.289 -15.031 16.422 1 86.31 202 GLU B CA 1
ATOM 7261 C C . GLU B 1 202 ? 8.633 -15.586 15.047 1 86.31 202 GLU B C 1
ATOM 7263 O O . GLU B 1 202 ? 9.336 -14.93 14.273 1 86.31 202 GLU B O 1
ATOM 7268 N N . ASP B 1 203 ? 8.078 -16.703 14.68 1 89 203 ASP B N 1
ATOM 7269 C CA . ASP B 1 203 ? 8.445 -17.344 13.43 1 89 203 ASP B CA 1
ATOM 7270 C C . ASP B 1 203 ? 7.426 -17.062 12.328 1 89 203 ASP B C 1
ATOM 7272 O O . ASP B 1 203 ? 7.609 -17.469 11.18 1 89 203 ASP B O 1
ATOM 7276 N N . SER B 1 204 ? 6.41 -16.312 12.742 1 90.81 204 SER B N 1
ATOM 7277 C CA . SER B 1 204 ? 5.375 -16 11.758 1 90.81 204 SER B CA 1
ATOM 7278 C C . SER B 1 204 ? 5.918 -15.094 10.664 1 90.81 204 SER B C 1
ATOM 7280 O O . SER B 1 204 ? 6.703 -14.18 10.93 1 90.81 204 SER B O 1
ATOM 7282 N N . SER B 1 205 ? 5.492 -15.375 9.414 1 91.62 205 SER B N 1
ATOM 7283 C CA . SER B 1 205 ? 5.848 -14.539 8.273 1 91.62 205 SER B CA 1
ATOM 7284 C C . SER B 1 205 ? 5.02 -13.258 8.25 1 91.62 205 SER B C 1
ATOM 7286 O O . SER B 1 205 ? 5.348 -12.312 7.527 1 91.62 205 SER B O 1
ATOM 7288 N N . PHE B 1 206 ? 3.965 -13.227 9.047 1 88.88 206 PHE B N 1
ATOM 7289 C CA . PHE B 1 206 ? 3.109 -12.047 9.148 1 88.88 206 PHE B CA 1
ATOM 7290 C C . PHE B 1 206 ? 3.885 -10.859 9.703 1 88.88 206 PHE B C 1
ATOM 7292 O O . PHE B 1 206 ? 4.582 -10.984 10.719 1 88.88 206 PHE B O 1
ATOM 7299 N N . LEU B 1 207 ? 3.758 -9.688 9.023 1 89.75 207 LEU B N 1
ATOM 7300 C CA . LEU B 1 207 ? 4.664 -8.578 9.305 1 89.75 207 LEU B CA 1
ATOM 7301 C C . LEU B 1 207 ? 4.047 -7.609 10.305 1 89.75 207 LEU B C 1
ATOM 7303 O O . LEU B 1 207 ? 4.762 -6.844 10.953 1 89.75 207 LEU B O 1
ATOM 7307 N N . LEU B 1 208 ? 2.725 -7.543 10.422 1 90.25 208 LEU B N 1
ATOM 7308 C CA . LEU B 1 208 ? 2.035 -6.641 11.336 1 90.25 208 LEU B CA 1
ATOM 7309 C C . LEU B 1 208 ? 1.979 -7.23 12.742 1 90.25 208 LEU B C 1
ATOM 7311 O O . LEU B 1 208 ? 2.299 -8.406 12.938 1 90.25 208 LEU B O 1
ATOM 7315 N N . ARG B 1 209 ? 1.528 -6.457 13.656 1 89.12 209 ARG B N 1
ATOM 7316 C CA . ARG B 1 209 ? 1.543 -6.855 15.055 1 89.12 209 ARG B CA 1
ATOM 7317 C C . ARG B 1 209 ? 0.158 -7.301 15.516 1 89.12 209 ARG B C 1
ATOM 7319 O O . ARG B 1 209 ? -0.03 -7.664 16.672 1 89.12 209 ARG B O 1
ATOM 7326 N N . ASN B 1 210 ? -0.842 -7.309 14.664 1 87.88 210 ASN B N 1
ATOM 7327 C CA . ASN B 1 210 ? -2.195 -7.672 15.078 1 87.88 210 ASN B CA 1
ATOM 7328 C C . ASN B 1 210 ? -2.375 -9.188 15.148 1 87.88 210 ASN B C 1
ATOM 7330 O O . ASN B 1 210 ? -1.67 -9.93 14.461 1 87.88 210 ASN B O 1
ATOM 7334 N N . ASN B 1 211 ? -3.283 -9.609 16.016 1 90.81 211 ASN B N 1
ATOM 7335 C CA . ASN B 1 211 ? -3.596 -11.016 16.203 1 90.81 211 ASN B CA 1
ATOM 7336 C C . ASN B 1 211 ? -5.062 -11.227 16.562 1 90.81 211 ASN B C 1
ATOM 7338 O O . ASN B 1 211 ? -5.414 -11.289 17.75 1 90.81 211 ASN B O 1
ATOM 7342 N N . PHE B 1 212 ? -5.887 -11.383 15.633 1 91.81 212 PHE B N 1
ATOM 7343 C CA . PHE B 1 212 ? -7.305 -11.688 15.805 1 91.81 212 PHE B CA 1
ATOM 7344 C C . PHE B 1 212 ? -7.828 -12.508 14.641 1 91.81 212 PHE B C 1
ATOM 7346 O O . PHE B 1 212 ? -7.141 -12.672 13.625 1 91.81 212 PHE B O 1
ATOM 7353 N N . LEU B 1 213 ? -8.969 -13.062 14.828 1 94.25 213 LEU B N 1
ATOM 7354 C CA . LEU B 1 213 ? -9.586 -13.891 13.797 1 94.25 213 LEU B CA 1
ATOM 7355 C C . LEU B 1 213 ? -10.906 -13.281 13.328 1 94.25 213 LEU B C 1
ATOM 7357 O O . LEU B 1 213 ? -11.734 -12.891 14.148 1 94.25 213 LEU B O 1
ATOM 7361 N N . GLU B 1 214 ? -11.078 -13.102 12.133 1 94.94 214 GLU B N 1
ATOM 7362 C CA . GLU B 1 214 ? -12.344 -12.711 11.516 1 94.94 214 GLU B CA 1
ATOM 7363 C C . GLU B 1 214 ? -12.516 -13.359 10.141 1 94.94 214 GLU B C 1
ATOM 7365 O O . GLU B 1 214 ? -11.523 -13.648 9.461 1 94.94 214 GLU B O 1
ATOM 7370 N N . TYR B 1 215 ? -13.664 -13.625 9.773 1 96.25 215 TYR B N 1
ATOM 7371 C CA . TYR B 1 215 ? -13.961 -14.195 8.469 1 96.25 215 TYR B CA 1
ATOM 7372 C C . TYR B 1 215 ? -15.43 -14 8.109 1 96.25 215 TYR B C 1
ATOM 7374 O O . TYR B 1 215 ? -16.234 -13.555 8.938 1 96.25 215 TYR B O 1
ATOM 7382 N N . THR B 1 216 ? -15.82 -14.281 6.887 1 96.81 216 THR B N 1
ATOM 7383 C CA . THR B 1 216 ? -17.156 -14.062 6.355 1 96.81 216 THR B CA 1
ATOM 7384 C C . THR B 1 216 ? -17.672 -15.305 5.633 1 96.81 216 THR B C 1
ATOM 7386 O O . THR B 1 216 ? -16.922 -15.938 4.883 1 96.81 216 THR B O 1
ATOM 7389 N N . LEU B 1 217 ? -18.891 -15.648 5.883 1 96.5 217 LEU B N 1
ATOM 7390 C CA . LEU B 1 217 ? -19.625 -16.594 5.059 1 96.5 217 LEU B CA 1
ATOM 7391 C C . LEU B 1 217 ? -20.641 -15.867 4.176 1 96.5 217 LEU B C 1
ATOM 7393 O O . LEU B 1 217 ? -21.422 -15.047 4.664 1 96.5 217 LEU B O 1
ATOM 7397 N N . ALA B 1 218 ? -20.609 -16.141 2.953 1 97.31 218 ALA B N 1
ATOM 7398 C CA . ALA B 1 218 ? -21.609 -15.625 2.021 1 97.31 218 ALA B CA 1
ATOM 7399 C C . ALA B 1 218 ? -22.531 -16.75 1.547 1 97.31 218 ALA B C 1
ATOM 7401 O O . ALA B 1 218 ? -22.078 -17.859 1.256 1 97.31 218 ALA B O 1
ATOM 7402 N N . VAL B 1 219 ? -23.844 -16.469 1.507 1 96.19 219 VAL B N 1
ATOM 7403 C CA . VAL B 1 219 ? -24.844 -17.406 1.04 1 96.19 219 VAL B CA 1
ATOM 7404 C C . VAL B 1 219 ? -25.875 -16.688 0.181 1 96.19 219 VAL B C 1
ATOM 7406 O O . VAL B 1 219 ? -26.031 -15.469 0.277 1 96.19 219 VAL B O 1
ATOM 7409 N N . PRO B 1 220 ? -26.562 -17.438 -0.704 1 95.88 220 PRO B N 1
ATOM 7410 C CA . PRO B 1 220 ? -27.625 -16.781 -1.47 1 95.88 220 PRO B CA 1
ATOM 7411 C C . PRO B 1 220 ? -28.859 -16.469 -0.625 1 95.88 220 PRO B C 1
ATOM 7413 O O . PRO B 1 220 ? -29.219 -17.234 0.267 1 95.88 220 PRO B O 1
ATOM 7416 N N . LYS B 1 221 ? -29.547 -15.375 -0.929 1 94.19 221 LYS B N 1
ATOM 7417 C CA . LYS B 1 221 ? -30.844 -15.078 -0.323 1 94.19 221 LYS B CA 1
ATOM 7418 C C . LYS B 1 221 ? -31.891 -16.109 -0.738 1 94.19 221 LYS B C 1
ATOM 7420 O O . LYS B 1 221 ? -32.719 -16.5 0.071 1 94.19 221 LYS B O 1
ATOM 7425 N N . GLU B 1 222 ? -31.797 -16.438 -2.029 1 93.12 222 GLU B N 1
ATOM 7426 C CA . GLU B 1 222 ? -32.688 -17.438 -2.592 1 93.12 222 GLU B CA 1
ATOM 7427 C C . GLU B 1 222 ? -31.922 -18.625 -3.162 1 93.12 222 GLU B C 1
ATOM 7429 O O . GLU B 1 222 ? -31.625 -18.656 -4.355 1 93.12 222 GLU B O 1
ATOM 7434 N N . TRP B 1 223 ? -31.766 -19.656 -2.352 1 91.12 223 TRP B N 1
ATOM 7435 C CA . TRP B 1 223 ? -30.891 -20.781 -2.672 1 91.12 223 TRP B CA 1
ATOM 7436 C C . TRP B 1 223 ? -31.359 -21.5 -3.936 1 91.12 223 TRP B C 1
ATOM 7438 O O . TRP B 1 223 ? -30.547 -21.906 -4.766 1 91.12 223 TRP B O 1
ATOM 7448 N N . GLU B 1 224 ? -32.656 -21.562 -4.113 1 89.25 224 GLU B N 1
ATOM 7449 C CA . GLU B 1 224 ? -33.219 -22.375 -5.188 1 89.25 224 GLU B CA 1
ATOM 7450 C C . GLU B 1 224 ? -33.219 -21.625 -6.516 1 89.25 224 GLU B C 1
ATOM 7452 O O . GLU B 1 224 ? -33.375 -22.234 -7.578 1 89.25 224 GLU B O 1
ATOM 7457 N N . LYS B 1 225 ? -32.875 -20.391 -6.441 1 93.12 225 LYS B N 1
ATOM 7458 C CA . LYS B 1 225 ? -33.031 -19.578 -7.645 1 93.12 225 LYS B CA 1
ATOM 7459 C C . LYS B 1 225 ? -31.688 -19.234 -8.266 1 93.12 225 LYS B C 1
ATOM 7461 O O . LYS B 1 225 ? -31.625 -18.516 -9.258 1 93.12 225 LYS B O 1
ATOM 7466 N N . ILE B 1 226 ? -30.688 -19.797 -7.707 1 95.75 226 ILE B N 1
ATOM 7467 C CA . ILE B 1 226 ? -29.375 -19.422 -8.234 1 95.75 226 ILE B CA 1
ATOM 7468 C C . ILE B 1 226 ? -28.531 -20.672 -8.438 1 95.75 226 ILE B C 1
ATOM 7470 O O . ILE B 1 226 ? -28.516 -21.578 -7.582 1 95.75 226 ILE B O 1
ATOM 7474 N N . SER B 1 227 ? -27.828 -20.75 -9.562 1 96.88 227 SER B N 1
ATOM 7475 C CA . SER B 1 227 ? -26.922 -21.859 -9.82 1 96.88 227 SER B CA 1
ATOM 7476 C C . SER B 1 227 ? -25.609 -21.672 -9.062 1 96.88 227 SER B C 1
ATOM 7478 O O . SER B 1 227 ? -25.312 -20.594 -8.57 1 96.88 227 SER B O 1
ATOM 7480 N N . LEU B 1 228 ? -24.859 -22.766 -8.93 1 97.12 228 LEU B N 1
ATOM 7481 C CA . LEU B 1 228 ? -23.547 -22.672 -8.289 1 97.12 228 LEU B CA 1
ATOM 7482 C C . LEU B 1 228 ? -22.641 -21.688 -9.031 1 97.12 228 LEU B C 1
ATOM 7484 O O . LEU B 1 228 ? -21.969 -20.875 -8.406 1 97.12 228 LEU B O 1
ATOM 7488 N N . LYS B 1 229 ? -22.688 -21.75 -10.344 1 97.94 229 LYS B N 1
ATOM 7489 C CA . LYS B 1 229 ? -21.906 -20.844 -11.18 1 97.94 229 LYS B CA 1
ATOM 7490 C C . LYS B 1 229 ? -22.281 -19.391 -10.914 1 97.94 229 LYS B C 1
ATOM 7492 O O . LYS B 1 229 ? -21.406 -18.547 -10.695 1 97.94 229 LYS B O 1
ATOM 7497 N N . ASP B 1 230 ? -23.516 -19.062 -10.922 1 97.62 230 ASP B N 1
ATOM 7498 C CA . ASP B 1 230 ? -23.969 -17.688 -10.734 1 97.62 230 ASP B CA 1
ATOM 7499 C C . ASP B 1 230 ? -23.656 -17.188 -9.32 1 97.62 230 ASP B C 1
ATOM 7501 O O . ASP B 1 230 ? -23.297 -16.031 -9.133 1 97.62 230 ASP B O 1
ATOM 7505 N N . PHE B 1 231 ? -23.906 -18.109 -8.375 1 97.69 231 PHE B N 1
ATOM 7506 C CA . PHE B 1 231 ? -23.531 -17.766 -7 1 97.69 231 PHE B CA 1
ATOM 7507 C C . PHE B 1 231 ? -22.047 -17.438 -6.902 1 97.69 231 PHE B C 1
ATOM 7509 O O . PHE B 1 231 ? -21.688 -16.406 -6.316 1 97.69 231 PHE B O 1
ATOM 7516 N N . HIS B 1 232 ? -21.156 -18.266 -7.504 1 98.44 232 HIS B N 1
ATOM 7517 C CA . HIS B 1 232 ? -19.719 -18 -7.539 1 98.44 232 HIS B CA 1
ATOM 7518 C C . HIS B 1 232 ? -19.438 -16.641 -8.195 1 98.44 232 HIS B C 1
ATOM 7520 O O . HIS B 1 232 ? -18.641 -15.859 -7.684 1 98.44 232 HIS B O 1
ATOM 7526 N N . GLN B 1 233 ? -20.078 -16.344 -9.266 1 97.88 233 GLN B N 1
ATOM 7527 C CA . GLN B 1 233 ? -19.828 -15.102 -9.984 1 97.88 233 GLN B CA 1
ATOM 7528 C C . GLN B 1 233 ? -20.172 -13.891 -9.117 1 97.88 233 GLN B C 1
ATOM 7530 O O . GLN B 1 233 ? -19.453 -12.891 -9.133 1 97.88 233 GLN B O 1
ATOM 7535 N N . GLU B 1 234 ? -21.297 -13.992 -8.352 1 97.56 234 GLU B N 1
ATOM 7536 C CA . GLU B 1 234 ? -21.656 -12.922 -7.43 1 97.56 234 GLU B CA 1
ATOM 7537 C C . GLU B 1 234 ? -20.578 -12.719 -6.367 1 97.56 234 GLU B C 1
ATOM 7539 O O . GLU B 1 234 ? -20.203 -11.586 -6.066 1 97.56 234 GLU B O 1
ATOM 7544 N N . CYS B 1 235 ? -20.094 -13.781 -5.859 1 98 235 CYS B N 1
ATOM 7545 C CA . CYS B 1 235 ? -19.078 -13.711 -4.809 1 98 235 CYS B CA 1
ATOM 7546 C C . CYS B 1 235 ? -17.734 -13.297 -5.379 1 98 235 CYS B C 1
ATOM 7548 O O . CYS B 1 235 ? -16.984 -12.547 -4.738 1 98 235 CYS B O 1
ATOM 7550 N N . PHE B 1 236 ? -17.438 -13.805 -6.555 1 97.75 236 PHE B N 1
ATOM 7551 C CA . PHE B 1 236 ? -16.172 -13.516 -7.227 1 97.75 236 PHE B CA 1
ATOM 7552 C C . PHE B 1 236 ? -15.961 -12.016 -7.367 1 97.75 236 PHE B C 1
ATOM 7554 O O . PHE B 1 236 ? -14.867 -11.508 -7.094 1 97.75 236 PHE B O 1
ATOM 7561 N N . GLU B 1 237 ? -16.906 -11.273 -7.703 1 94.5 237 GLU B N 1
ATOM 7562 C CA . GLU B 1 237 ? -16.859 -9.828 -7.902 1 94.5 237 GLU B CA 1
ATOM 7563 C C . GLU B 1 237 ? -16.531 -9.109 -6.598 1 94.5 237 GLU B C 1
ATOM 7565 O O . GLU B 1 237 ? -15.93 -8.031 -6.609 1 94.5 237 GLU B O 1
ATOM 7570 N N . LEU B 1 238 ? -16.891 -9.719 -5.551 1 94.44 238 LEU B N 1
ATOM 7571 C CA . LEU B 1 238 ? -16.734 -9.086 -4.25 1 94.44 238 LEU B CA 1
ATOM 7572 C C . LEU B 1 238 ? -15.367 -9.414 -3.652 1 94.44 238 LEU B C 1
ATOM 7574 O O . LEU B 1 238 ? -14.742 -8.562 -3.014 1 94.44 238 LEU B O 1
ATOM 7578 N N . PHE B 1 239 ? -14.875 -10.633 -3.869 1 95.94 239 PHE B N 1
ATOM 7579 C CA . PHE B 1 239 ? -13.781 -11.117 -3.035 1 95.94 239 PHE B CA 1
ATOM 7580 C C . PHE B 1 239 ? -12.523 -11.32 -3.863 1 95.94 239 PHE B C 1
ATOM 7582 O O . PHE B 1 239 ? -11.422 -11.438 -3.314 1 95.94 239 PHE B O 1
ATOM 7589 N N . LEU B 1 240 ? -12.633 -11.391 -5.176 1 97.06 240 LEU B N 1
ATOM 7590 C CA . LEU B 1 240 ? -11.508 -11.672 -6.055 1 97.06 240 LEU B CA 1
ATOM 7591 C C . LEU B 1 240 ? -11.453 -10.68 -7.211 1 97.06 240 LEU B C 1
ATOM 7593 O O . LEU B 1 240 ? -12.148 -9.656 -7.188 1 97.06 240 LEU B O 1
ATOM 7597 N N . ALA B 1 241 ? -10.508 -10.875 -8.172 1 96.19 241 ALA B N 1
ATOM 7598 C CA . ALA B 1 241 ? -10.383 -10.023 -9.344 1 96.19 241 ALA B CA 1
ATOM 7599 C C . ALA B 1 241 ? -10.203 -10.852 -10.609 1 96.19 241 ALA B C 1
ATOM 7601 O O . ALA B 1 241 ? -9.805 -12.016 -10.547 1 96.19 241 ALA B O 1
ATOM 7602 N N . ALA B 1 242 ? -10.602 -10.234 -11.641 1 97.44 242 ALA B N 1
ATOM 7603 C CA . ALA B 1 242 ? -10.406 -10.844 -12.953 1 97.44 242 ALA B CA 1
ATOM 7604 C C . ALA B 1 242 ? -9.305 -10.125 -13.734 1 97.44 242 ALA B C 1
ATOM 7606 O O . ALA B 1 242 ? -8.977 -8.969 -13.43 1 97.44 242 ALA B O 1
ATOM 7607 N N . PRO B 1 243 ? -8.727 -10.859 -14.664 1 97.62 243 PRO B N 1
ATOM 7608 C CA . PRO B 1 243 ? -7.797 -10.148 -15.547 1 97.62 243 PRO B CA 1
ATOM 7609 C C . PRO B 1 243 ? -8.453 -8.977 -16.266 1 97.62 243 PRO B C 1
ATOM 7611 O O . PRO B 1 243 ? -9.656 -9 -16.531 1 97.62 243 PRO B O 1
ATOM 7614 N N . THR B 1 244 ? -7.648 -7.938 -16.578 1 97.56 244 THR B N 1
ATOM 7615 C CA . THR B 1 244 ? -8.164 -6.742 -17.25 1 97.56 244 THR B CA 1
ATOM 7616 C C . THR B 1 244 ? -7.734 -6.707 -18.703 1 97.56 244 THR B C 1
ATOM 7618 O O . THR B 1 244 ? -8.219 -5.879 -19.484 1 97.56 244 THR B O 1
ATOM 7621 N N . ALA B 1 245 ? -6.824 -7.562 -19.078 1 98 245 ALA B N 1
ATOM 7622 C CA . ALA B 1 245 ? -6.348 -7.723 -20.438 1 98 245 ALA B CA 1
ATOM 7623 C C . ALA B 1 245 ? -5.879 -9.156 -20.703 1 98 245 ALA B C 1
ATOM 7625 O O . ALA B 1 245 ? -5.738 -9.945 -19.766 1 98 245 ALA B O 1
ATOM 7626 N N . HIS B 1 246 ? -5.828 -9.531 -21.953 1 97.81 246 HIS B N 1
ATOM 7627 C CA . HIS B 1 246 ? -5.344 -10.867 -22.266 1 97.81 246 HIS B CA 1
ATOM 7628 C C . HIS B 1 246 ? -3.822 -10.891 -22.375 1 97.81 246 HIS B C 1
ATOM 7630 O O . HIS B 1 246 ? -3.193 -9.852 -22.609 1 97.81 246 HIS B O 1
ATOM 7636 N N . PRO B 1 247 ? -3.197 -12.055 -22.188 1 97.38 247 PRO B N 1
ATOM 7637 C CA . PRO B 1 247 ? -1.754 -12.18 -22.406 1 97.38 247 PRO B CA 1
ATOM 7638 C C . PRO B 1 247 ? -1.384 -12.25 -23.891 1 97.38 247 PRO B C 1
ATOM 7640 O O . PRO B 1 247 ? -2.248 -12.078 -24.75 1 97.38 247 PRO B O 1
ATOM 7643 N N . SER B 1 248 ? -0.107 -12.461 -24.156 1 96.44 248 SER B N 1
ATOM 7644 C CA . SER B 1 248 ? 0.33 -12.57 -25.547 1 96.44 248 SER B CA 1
ATOM 7645 C C . SER B 1 248 ? -0.42 -13.672 -26.266 1 96.44 248 SER B C 1
ATOM 7647 O O . SER B 1 248 ? -0.388 -14.836 -25.859 1 96.44 248 SER B O 1
ATOM 7649 N N . LEU B 1 249 ? -1.022 -13.352 -27.359 1 96.5 249 LEU B N 1
ATOM 7650 C CA . LEU B 1 249 ? -1.774 -14.336 -28.125 1 96.5 249 LEU B CA 1
ATOM 7651 C C . LEU B 1 249 ? -0.835 -15.305 -28.844 1 96.5 249 LEU B C 1
ATOM 7653 O O . LEU B 1 249 ? -1.217 -16.438 -29.141 1 96.5 249 LEU B O 1
ATOM 7657 N N . GLU B 1 250 ? 0.344 -14.867 -29.016 1 95.5 250 GLU B N 1
ATOM 7658 C CA . GLU B 1 250 ? 1.328 -15.734 -29.656 1 95.5 250 GLU B CA 1
ATOM 7659 C C . GLU B 1 250 ? 1.639 -16.953 -28.781 1 95.5 250 GLU B C 1
ATOM 7661 O O . GLU B 1 250 ? 1.82 -18.062 -29.297 1 95.5 250 GLU B O 1
ATOM 7666 N N . ILE B 1 251 ? 1.666 -16.656 -27.531 1 96.88 251 ILE B N 1
ATOM 7667 C CA . ILE B 1 251 ? 1.968 -17.719 -26.578 1 96.88 251 ILE B CA 1
ATOM 7668 C C . ILE B 1 251 ? 0.815 -18.719 -26.531 1 96.88 251 ILE B C 1
ATOM 7670 O O . ILE B 1 251 ? 1.026 -19.906 -26.297 1 96.88 251 ILE B O 1
ATOM 7674 N N . ILE B 1 252 ? -0.353 -18.266 -26.797 1 97.25 252 ILE B N 1
ATOM 7675 C CA . ILE B 1 252 ? -1.526 -19.141 -26.844 1 97.25 252 ILE B CA 1
ATOM 7676 C C . ILE B 1 252 ? -1.554 -19.891 -28.172 1 97.25 252 ILE B C 1
ATOM 7678 O O . ILE B 1 252 ? -1.819 -21.094 -28.203 1 97.25 252 ILE B O 1
ATOM 7682 N N . ASN B 1 253 ? -1.173 -19.297 -29.219 1 97 253 ASN B N 1
ATOM 7683 C CA . ASN B 1 253 ? -1.306 -19.812 -30.562 1 97 253 ASN B CA 1
ATOM 7684 C C . ASN B 1 253 ? -0.331 -20.969 -30.828 1 97 253 ASN B C 1
ATOM 7686 O O . ASN B 1 253 ? -0.671 -21.938 -31.516 1 97 253 ASN B O 1
ATOM 7690 N N . LYS B 1 254 ? 0.86 -20.766 -30.359 1 97.56 254 LYS B N 1
ATOM 7691 C CA . LYS B 1 254 ? 1.895 -21.766 -30.609 1 97.56 254 LYS B CA 1
ATOM 7692 C C . LYS B 1 254 ? 2.633 -22.109 -29.312 1 97.56 254 LYS B C 1
ATOM 7694 O O . LYS B 1 254 ? 2.664 -21.312 -28.375 1 97.56 254 LYS B O 1
ATOM 7699 N N . PRO B 1 255 ? 3.275 -23.281 -29.281 1 98.12 255 PRO B N 1
ATOM 7700 C CA . PRO B 1 255 ? 3.932 -23.734 -28.047 1 98.12 255 PRO B CA 1
ATOM 7701 C C . PRO B 1 255 ? 5.207 -22.953 -27.734 1 98.12 255 PRO B C 1
ATOM 7703 O O . PRO B 1 255 ? 5.824 -22.391 -28.641 1 98.12 255 PRO B O 1
ATOM 7706 N N . ILE B 1 256 ? 5.535 -22.953 -26.453 1 98.31 256 ILE B N 1
ATOM 7707 C CA . ILE B 1 256 ? 6.852 -22.562 -25.953 1 98.31 256 ILE B CA 1
ATOM 7708 C C . ILE B 1 256 ? 7.773 -23.781 -25.938 1 98.31 256 ILE B C 1
ATOM 7710 O O . ILE B 1 256 ? 7.363 -24.875 -25.547 1 98.31 256 ILE B O 1
ATOM 7714 N N . TRP B 1 257 ? 8.961 -23.609 -26.391 1 98.5 257 TRP B N 1
ATOM 7715 C CA . TRP B 1 257 ? 9.969 -24.656 -26.266 1 98.5 257 TRP B CA 1
ATOM 7716 C C . TRP B 1 257 ? 11.07 -24.25 -25.312 1 98.5 257 TRP B C 1
ATOM 7718 O O . TRP B 1 257 ? 11.859 -23.344 -25.609 1 98.5 257 TRP B O 1
ATOM 7728 N N . SER B 1 258 ? 11.188 -24.922 -24.156 1 97.69 258 SER B N 1
ATOM 7729 C CA . SER B 1 258 ? 12.109 -24.578 -23.078 1 97.69 258 SER B CA 1
ATOM 7730 C C . SER B 1 258 ? 13.344 -25.484 -23.109 1 97.69 258 SER B C 1
ATOM 7732 O O . SER B 1 258 ? 13.25 -26.656 -23.438 1 97.69 258 SER B O 1
ATOM 7734 N N . THR B 1 259 ? 14.461 -24.953 -22.688 1 96.81 259 THR B N 1
ATOM 7735 C CA . THR B 1 259 ? 15.688 -25.75 -22.594 1 96.81 259 THR B CA 1
ATOM 7736 C C . THR B 1 259 ? 15.82 -26.391 -21.219 1 96.81 259 THR B C 1
ATOM 7738 O O . THR B 1 259 ? 16.75 -27.156 -20.969 1 96.81 259 THR B O 1
ATOM 7741 N N . TRP B 1 260 ? 14.984 -26.172 -20.297 1 93.94 260 TRP B N 1
ATOM 7742 C CA . TRP B 1 260 ? 15.117 -26.562 -18.891 1 93.94 260 TRP B CA 1
ATOM 7743 C C . TRP B 1 260 ? 15.281 -28.078 -18.75 1 93.94 260 TRP B C 1
ATOM 7745 O O . TRP B 1 260 ? 16.391 -28.578 -18.609 1 93.94 260 TRP B O 1
ATOM 7755 N N . ALA B 1 261 ? 14.352 -28.875 -18.969 1 89.5 261 ALA B N 1
ATOM 7756 C CA . ALA B 1 261 ? 14.391 -30.297 -18.672 1 89.5 261 ALA B CA 1
ATOM 7757 C C . ALA B 1 261 ? 15.305 -31.031 -19.641 1 89.5 261 ALA B C 1
ATOM 7759 O O . ALA B 1 261 ? 15.945 -32.031 -19.281 1 89.5 261 ALA B O 1
ATOM 7760 N N . ASN B 1 262 ? 15.32 -30.531 -20.812 1 89.75 262 ASN B N 1
ATOM 7761 C CA . ASN B 1 262 ? 16.109 -31.188 -21.859 1 89.75 262 ASN B CA 1
ATOM 7762 C C . ASN B 1 262 ? 17.594 -30.984 -21.641 1 89.75 262 ASN B C 1
ATOM 7764 O O . ASN B 1 262 ? 18.406 -31.828 -22.016 1 89.75 262 ASN B O 1
ATOM 7768 N N . PHE B 1 263 ? 17.984 -29.812 -21.109 1 91.31 263 PHE B N 1
ATOM 7769 C CA . PHE B 1 263 ? 19.391 -29.484 -21.062 1 91.31 263 PHE B CA 1
ATOM 7770 C C . PHE B 1 263 ? 19.844 -29.266 -19.609 1 91.31 263 PHE B C 1
ATOM 7772 O O . PHE B 1 263 ? 21.031 -29.344 -19.312 1 91.31 263 PHE B O 1
ATOM 7779 N N . TRP B 1 264 ? 18.922 -28.906 -18.781 1 90.19 264 TRP B N 1
ATOM 7780 C CA . TRP B 1 264 ? 19.25 -28.453 -17.438 1 90.19 264 TRP B CA 1
ATOM 7781 C C . TRP B 1 264 ? 20.234 -27.297 -17.484 1 90.19 264 TRP B C 1
ATOM 7783 O O . TRP B 1 264 ? 20.016 -26.297 -18.172 1 90.19 264 TRP B O 1
ATOM 7793 N N . LYS B 1 265 ? 21.359 -27.422 -16.781 1 91.88 265 LYS B N 1
ATOM 7794 C CA . LYS B 1 265 ? 22.312 -26.312 -16.703 1 91.88 265 LYS B CA 1
ATOM 7795 C C . LYS B 1 265 ? 23.312 -26.391 -17.844 1 91.88 265 LYS B C 1
ATOM 7797 O O . LYS B 1 265 ? 24.156 -25.5 -18 1 91.88 265 LYS B O 1
ATOM 7802 N N . ALA B 1 266 ? 23.203 -27.297 -18.766 1 92.25 266 ALA B N 1
ATOM 7803 C CA . ALA B 1 266 ? 24.266 -27.562 -19.734 1 92.25 266 ALA B CA 1
ATOM 7804 C C . ALA B 1 266 ? 23.984 -26.859 -21.062 1 92.25 266 ALA B C 1
ATOM 7806 O O . ALA B 1 266 ? 24.766 -26.953 -22 1 92.25 266 ALA B O 1
ATOM 7807 N N . VAL B 1 267 ? 22.922 -26.203 -21.172 1 95 267 VAL B N 1
ATOM 7808 C CA . VAL B 1 267 ? 22.547 -25.562 -22.422 1 95 267 VAL B CA 1
ATOM 7809 C C . VAL B 1 267 ? 23.641 -24.578 -22.844 1 95 267 VAL B C 1
ATOM 7811 O O . VAL B 1 267 ? 24.219 -23.891 -22 1 95 267 VAL B O 1
ATOM 7814 N N . ASP B 1 268 ? 24.016 -24.578 -24.109 1 97.06 268 ASP B N 1
ATOM 7815 C CA . ASP B 1 268 ? 24.953 -23.641 -24.719 1 97.06 268 ASP B CA 1
ATOM 7816 C C . ASP B 1 268 ? 24.5 -23.266 -26.141 1 97.06 268 ASP B C 1
ATOM 7818 O O . ASP B 1 268 ? 23.422 -23.672 -26.578 1 97.06 268 ASP B O 1
ATOM 7822 N N . GLN B 1 269 ? 25.297 -22.438 -26.75 1 97.69 269 GLN B N 1
ATOM 7823 C CA . GLN B 1 269 ? 24.938 -21.906 -28.062 1 97.69 269 GLN B CA 1
ATOM 7824 C C . GLN B 1 269 ? 24.688 -23.016 -29.062 1 97.69 269 GLN B C 1
ATOM 7826 O O . GLN B 1 269 ? 23.688 -23 -29.781 1 97.69 269 GLN B O 1
ATOM 7831 N N . ASN B 1 270 ? 25.547 -23.969 -29.141 1 97.06 270 ASN B N 1
ATOM 7832 C CA . ASN B 1 270 ? 25.391 -25.062 -30.078 1 97.06 270 ASN B CA 1
ATOM 7833 C C . ASN B 1 270 ? 24.156 -25.906 -29.766 1 97.06 270 ASN B C 1
ATOM 7835 O O . ASN B 1 270 ? 23.406 -26.281 -30.672 1 97.06 270 ASN B O 1
ATOM 7839 N N . GLY B 1 271 ? 24.062 -26.281 -28.547 1 96.62 271 GLY B N 1
ATOM 7840 C CA . GLY B 1 271 ? 22.891 -27.047 -28.141 1 96.62 271 GLY B CA 1
ATOM 7841 C C . GLY B 1 271 ? 21.594 -26.344 -28.484 1 96.62 271 GLY B C 1
ATOM 7842 O O . GLY B 1 271 ? 20.641 -27 -28.938 1 96.62 271 GLY B O 1
ATOM 7843 N N . LEU B 1 272 ? 21.547 -25.094 -28.266 1 97.75 272 LEU B N 1
ATOM 7844 C CA . LEU B 1 272 ? 20.328 -24.328 -28.531 1 97.75 272 LEU B CA 1
ATOM 7845 C C . LEU B 1 272 ? 20.031 -24.281 -30.031 1 97.75 272 LEU B C 1
ATOM 7847 O O . LEU B 1 272 ? 18.891 -24.438 -30.438 1 97.75 272 LEU B O 1
ATOM 7851 N N . LEU B 1 273 ? 21.031 -24.062 -30.844 1 98.06 273 LEU B N 1
ATOM 7852 C CA . LEU B 1 273 ? 20.859 -24.047 -32.281 1 98.06 273 LEU B CA 1
ATOM 7853 C C . LEU B 1 273 ? 20.438 -25.422 -32.812 1 98.06 273 LEU B C 1
ATOM 7855 O O . LEU B 1 273 ? 19.609 -25.516 -33.719 1 98.06 273 LEU B O 1
ATOM 7859 N N . GLU B 1 274 ? 21.031 -26.406 -32.219 1 97.75 274 GLU B N 1
ATOM 7860 C CA . GLU B 1 274 ? 20.625 -27.766 -32.594 1 97.75 274 GLU B CA 1
ATOM 7861 C C . GLU B 1 274 ? 19.172 -28.016 -32.25 1 97.75 274 GLU B C 1
ATOM 7863 O O . GLU B 1 274 ? 18.438 -28.641 -33.031 1 97.75 274 GLU B O 1
ATOM 7868 N N . TYR B 1 275 ? 18.812 -27.656 -31.109 1 97.81 275 TYR B N 1
ATOM 7869 C CA . TYR B 1 275 ? 17.422 -27.781 -30.688 1 97.81 275 TYR B CA 1
ATOM 7870 C C . TYR B 1 275 ? 16.484 -27.062 -31.641 1 97.81 275 TYR B C 1
ATOM 7872 O O . TYR B 1 275 ? 15.469 -27.609 -32.062 1 97.81 275 TYR B O 1
ATOM 7880 N N . ALA B 1 276 ? 16.844 -25.844 -32.031 1 98.25 276 ALA B N 1
ATOM 7881 C CA . ALA B 1 276 ? 16.062 -25.062 -33 1 98.25 276 ALA B CA 1
ATOM 7882 C C . ALA B 1 276 ? 15.977 -25.766 -34.344 1 98.25 276 ALA B C 1
ATOM 7884 O O . ALA B 1 276 ? 14.906 -25.797 -34.969 1 98.25 276 ALA B O 1
ATOM 7885 N N . LYS B 1 277 ? 17.078 -26.266 -34.781 1 98.25 277 LYS B N 1
ATOM 7886 C CA . LYS B 1 277 ? 17.109 -27.016 -36.031 1 98.25 277 LYS B CA 1
ATOM 7887 C C . LYS B 1 277 ? 16.156 -28.203 -35.969 1 98.25 277 LYS B C 1
ATOM 7889 O O . LYS B 1 277 ? 15.445 -28.469 -36.938 1 98.25 277 LYS B O 1
ATOM 7894 N N . GLN B 1 278 ? 16.172 -28.875 -34.938 1 98 278 GLN B N 1
ATOM 7895 C CA . GLN B 1 278 ? 15.305 -30.047 -34.781 1 98 278 GLN B CA 1
ATOM 7896 C C . GLN B 1 278 ? 13.836 -29.641 -34.812 1 98 278 GLN B C 1
ATOM 7898 O O . GLN B 1 278 ? 13.008 -30.312 -35.406 1 98 278 GLN B O 1
ATOM 7903 N N . ILE B 1 279 ? 13.484 -28.562 -34.156 1 98.19 279 ILE B N 1
ATOM 7904 C CA . ILE B 1 279 ? 12.125 -28.031 -34.156 1 98.19 279 ILE B CA 1
ATOM 7905 C C . ILE B 1 279 ? 11.703 -27.719 -35.594 1 98.19 279 ILE B C 1
ATOM 7907 O O . ILE B 1 279 ? 10.617 -28.109 -36.031 1 98.19 279 ILE B O 1
ATOM 7911 N N . SER B 1 280 ? 12.594 -27.062 -36.281 1 97.5 280 SER B N 1
ATOM 7912 C CA . SER B 1 280 ? 12.336 -26.703 -37.656 1 97.5 280 SER B CA 1
ATOM 7913 C C . SER B 1 280 ? 12.234 -27.938 -38.562 1 97.5 280 SER B C 1
ATOM 7915 O O . SER B 1 280 ? 11.297 -28.047 -39.344 1 97.5 280 SER B O 1
ATOM 7917 N N . ASP B 1 281 ? 13.148 -28.859 -38.438 1 97.38 281 ASP B N 1
ATOM 7918 C CA . ASP B 1 281 ? 13.188 -30.062 -39.25 1 97.38 281 ASP B CA 1
ATOM 7919 C C . ASP B 1 281 ? 11.914 -30.891 -39.062 1 97.38 281 ASP B C 1
ATOM 7921 O O . ASP B 1 281 ? 11.453 -31.547 -40 1 97.38 281 ASP B O 1
ATOM 7925 N N . ASN B 1 282 ? 11.414 -30.875 -37.875 1 97.38 282 ASN B N 1
ATOM 7926 C CA . ASN B 1 282 ? 10.219 -31.656 -37.594 1 97.38 282 ASN B CA 1
ATOM 7927 C C . ASN B 1 282 ? 8.953 -30.859 -37.844 1 97.38 282 ASN B C 1
ATOM 7929 O O . ASN B 1 282 ? 7.848 -31.312 -37.531 1 97.38 282 ASN B O 1
ATOM 7933 N N . LYS B 1 283 ? 9.086 -29.594 -38.312 1 96.31 283 LYS B N 1
ATOM 7934 C CA . LYS B 1 283 ? 7.984 -28.703 -38.688 1 96.31 283 LYS B CA 1
ATOM 7935 C C . LYS B 1 283 ? 7.055 -28.469 -37.5 1 96.31 283 LYS B C 1
ATOM 7937 O O . LYS B 1 283 ? 5.832 -28.531 -37.625 1 96.31 283 LYS B O 1
ATOM 7942 N N . MET B 1 284 ? 7.645 -28.359 -36.375 1 97.44 284 MET B N 1
ATOM 7943 C CA . MET B 1 284 ? 6.879 -28.062 -35.188 1 97.44 284 MET B CA 1
ATOM 7944 C C . MET B 1 284 ? 6.645 -26.562 -35.031 1 97.44 284 MET B C 1
ATOM 7946 O O . MET B 1 284 ? 7.555 -25.766 -35.25 1 97.44 284 MET B O 1
ATOM 7950 N N . PRO B 1 285 ? 5.367 -26.156 -34.719 1 97.38 285 PRO B N 1
ATOM 7951 C CA . PRO B 1 285 ? 5.137 -24.734 -34.469 1 97.38 285 PRO B CA 1
ATOM 7952 C C . PRO B 1 285 ? 5.852 -24.234 -33.219 1 97.38 285 PRO B C 1
ATOM 7954 O O . PRO B 1 285 ? 6.09 -25.031 -32.281 1 97.38 285 PRO B O 1
ATOM 7957 N N . ILE B 1 286 ? 6.168 -22.906 -33.156 1 97.81 286 ILE B N 1
ATOM 7958 C CA . ILE B 1 286 ? 6.887 -22.344 -32.031 1 97.81 286 ILE B CA 1
ATOM 7959 C C . ILE B 1 286 ? 6.5 -20.875 -31.844 1 97.81 286 ILE B C 1
ATOM 7961 O O . ILE B 1 286 ? 6.422 -20.125 -32.812 1 97.81 286 ILE B O 1
ATOM 7965 N N . SER B 1 287 ? 6.16 -20.562 -30.625 1 96.88 287 SER B N 1
ATOM 7966 C CA . SER B 1 287 ? 5.945 -19.172 -30.281 1 96.88 287 SER B CA 1
ATOM 7967 C C . SER B 1 287 ? 7.238 -18.5 -29.812 1 96.88 287 SER B C 1
ATOM 7969 O O . SER B 1 287 ? 7.547 -17.375 -30.203 1 96.88 287 SER B O 1
ATOM 7971 N N . GLN B 1 288 ? 7.898 -19.219 -28.953 1 96 288 GLN B N 1
ATOM 7972 C CA . GLN B 1 288 ? 9.148 -18.688 -28.438 1 96 288 GLN B CA 1
ATOM 7973 C C . GLN B 1 288 ? 10.039 -19.812 -27.891 1 96 288 GLN B C 1
ATOM 7975 O O . GLN B 1 288 ? 9.539 -20.828 -27.422 1 96 288 GLN B O 1
ATOM 7980 N N . LEU B 1 289 ? 11.32 -19.609 -28.109 1 98.25 289 LEU B N 1
ATOM 7981 C CA . LEU B 1 289 ? 12.328 -20.438 -27.453 1 98.25 289 LEU B CA 1
ATOM 7982 C C . LEU B 1 289 ? 12.672 -19.875 -26.078 1 98.25 289 LEU B C 1
ATOM 7984 O O . LEU B 1 289 ? 12.812 -18.656 -25.922 1 98.25 289 LEU B O 1
ATOM 7988 N N . GLU B 1 290 ? 12.719 -20.719 -25.078 1 98.38 290 GLU B N 1
ATOM 7989 C CA . GLU B 1 290 ? 12.961 -20.266 -23.719 1 98.38 290 GLU B CA 1
ATOM 7990 C C . GLU B 1 290 ? 14.297 -20.766 -23.188 1 98.38 290 GLU B C 1
ATOM 7992 O O . GLU B 1 290 ? 14.477 -21.969 -23 1 98.38 290 GLU B O 1
ATOM 7997 N N . LEU B 1 291 ? 15.188 -19.844 -23.047 1 98.25 291 LEU B N 1
ATOM 7998 C CA . LEU B 1 291 ? 16.516 -20.156 -22.531 1 98.25 291 LEU B CA 1
ATOM 7999 C C . LEU B 1 291 ? 16.5 -20.25 -21.016 1 98.25 291 LEU B C 1
ATOM 8001 O O . LEU B 1 291 ? 16.281 -19.25 -20.328 1 98.25 291 LEU B O 1
ATOM 8005 N N . ASP B 1 292 ? 16.812 -21.438 -20.594 1 95.75 292 ASP B N 1
ATOM 8006 C CA . ASP B 1 292 ? 16.75 -21.688 -19.156 1 95.75 292 ASP B CA 1
ATOM 8007 C C . ASP B 1 292 ? 18.141 -22.047 -18.609 1 95.75 292 ASP B C 1
ATOM 8009 O O . ASP B 1 292 ? 19.141 -21.953 -19.312 1 95.75 292 ASP B O 1
ATOM 8013 N N . ASP B 1 293 ? 18.25 -22.172 -17.438 1 92.31 293 ASP B N 1
ATOM 8014 C CA . ASP B 1 293 ? 19.094 -22.25 -16.25 1 92.31 293 ASP B CA 1
ATOM 8015 C C . ASP B 1 293 ? 20.562 -21.984 -16.609 1 92.31 293 ASP B C 1
ATOM 8017 O O . ASP B 1 293 ? 21.062 -22.5 -17.609 1 92.31 293 ASP B O 1
ATOM 8021 N N . MET B 1 294 ? 21.203 -21.281 -15.961 1 93.94 294 MET B N 1
ATOM 8022 C CA . MET B 1 294 ? 22.641 -21 -15.914 1 93.94 294 MET B CA 1
ATOM 8023 C C . MET B 1 294 ? 23.125 -20.469 -17.266 1 93.94 294 MET B C 1
ATOM 8025 O O . MET B 1 294 ? 24.109 -20.984 -17.797 1 93.94 294 MET B O 1
ATOM 8029 N N . TRP B 1 295 ? 22.406 -19.562 -17.859 1 96.12 295 TRP B N 1
ATOM 8030 C CA . TRP B 1 295 ? 22.797 -18.938 -19.109 1 96.12 295 TRP B CA 1
ATOM 8031 C C . TRP B 1 295 ? 23.656 -17.703 -18.844 1 96.12 295 TRP B C 1
ATOM 8033 O O . TRP B 1 295 ? 24.266 -17.141 -19.766 1 96.12 295 TRP B O 1
ATOM 8043 N N . THR B 1 296 ? 23.734 -17.266 -17.578 1 96 296 THR B N 1
ATOM 8044 C CA . THR B 1 296 ? 24.609 -16.172 -17.141 1 96 296 THR B CA 1
ATOM 8045 C C . THR B 1 296 ? 25.875 -16.719 -16.469 1 96 296 THR B C 1
ATOM 8047 O O . THR B 1 296 ? 25.953 -17.922 -16.172 1 96 296 THR B O 1
ATOM 8050 N N . VAL B 1 297 ? 26.828 -15.883 -16.188 1 95.12 297 VAL B N 1
ATOM 8051 C CA . VAL B 1 297 ? 28.109 -16.297 -15.617 1 95.12 297 VAL B CA 1
ATOM 8052 C C . VAL B 1 297 ? 27.906 -16.875 -14.227 1 95.12 297 VAL B C 1
ATOM 8054 O O . VAL B 1 297 ? 28.469 -17.922 -13.883 1 95.12 297 VAL B O 1
ATOM 8057 N N . THR B 1 298 ? 27.203 -16.203 -13.398 1 95.31 298 THR B N 1
ATOM 8058 C CA . THR B 1 298 ? 26.766 -16.625 -12.078 1 95.31 298 THR B CA 1
ATOM 8059 C C . THR B 1 298 ? 25.312 -16.203 -11.836 1 95.31 298 THR B C 1
ATOM 8061 O O . THR B 1 298 ? 24.797 -15.344 -12.547 1 95.31 298 THR B O 1
ATOM 8064 N N . TYR B 1 299 ? 24.734 -16.922 -10.883 1 95.69 299 TYR B N 1
ATOM 8065 C CA . TYR B 1 299 ? 23.391 -16.469 -10.516 1 95.69 299 TYR B CA 1
ATOM 8066 C C . TYR B 1 299 ? 23.453 -15.078 -9.883 1 95.69 299 TYR B C 1
ATOM 8068 O O . TYR B 1 299 ? 24.156 -14.867 -8.898 1 95.69 299 TYR B O 1
ATOM 8076 N N . GLY B 1 300 ? 22.766 -14.195 -10.484 1 93.56 300 GLY B N 1
ATOM 8077 C CA . GLY B 1 300 ? 22.734 -12.844 -9.961 1 93.56 300 GLY B CA 1
ATOM 8078 C C . GLY B 1 300 ? 23.609 -11.875 -10.727 1 93.56 300 GLY B C 1
ATOM 8079 O O . GLY B 1 300 ? 23.547 -10.664 -10.531 1 93.56 300 GLY B O 1
ATOM 8080 N N . ASP B 1 301 ? 24.359 -12.578 -11.578 1 91.44 301 ASP B N 1
ATOM 8081 C CA . ASP B 1 301 ? 25.094 -11.727 -12.508 1 91.44 301 ASP B CA 1
ATOM 8082 C C . ASP B 1 301 ? 24.391 -11.664 -13.859 1 91.44 301 ASP B C 1
ATOM 8084 O O . ASP B 1 301 ? 24 -12.695 -14.414 1 91.44 301 ASP B O 1
ATOM 8088 N N . TYR B 1 302 ? 23.922 -10.57 -14.336 1 92.56 302 TYR B N 1
ATOM 8089 C CA . TYR B 1 302 ? 23.172 -10.344 -15.57 1 92.56 302 TYR B CA 1
ATOM 8090 C C . TYR B 1 302 ? 24.109 -10.094 -16.75 1 92.56 302 TYR B C 1
ATOM 8092 O O . TYR B 1 302 ? 23.969 -9.102 -17.453 1 92.56 302 TYR B O 1
ATOM 8100 N N . GLN B 1 303 ? 25.031 -11.102 -16.812 1 93.81 303 GLN B N 1
ATOM 8101 C CA . GLN B 1 303 ? 25.969 -11.156 -17.922 1 93.81 303 GLN B CA 1
ATOM 8102 C C . GLN B 1 303 ? 25.906 -12.516 -18.625 1 93.81 303 GLN B C 1
ATOM 8104 O O . GLN B 1 303 ? 26.031 -13.555 -17.969 1 93.81 303 GLN B O 1
ATOM 8109 N N . ILE B 1 304 ? 25.781 -12.453 -19.922 1 96.69 304 ILE B N 1
ATOM 8110 C CA . ILE B 1 304 ? 25.734 -13.688 -20.703 1 96.69 304 ILE B CA 1
ATOM 8111 C C . ILE B 1 304 ? 27.062 -14.422 -20.578 1 96.69 304 ILE B C 1
ATOM 8113 O O . ILE B 1 304 ? 28.141 -13.812 -20.688 1 96.69 304 ILE B O 1
ATOM 8117 N N . ASP B 1 305 ? 27.031 -15.672 -20.281 1 96.69 305 ASP B N 1
ATOM 8118 C CA . ASP B 1 305 ? 28.25 -16.469 -20.188 1 96.69 305 ASP B CA 1
ATOM 8119 C C . ASP B 1 305 ? 28.844 -16.734 -21.562 1 96.69 305 ASP B C 1
ATOM 8121 O O . ASP B 1 305 ? 28.422 -17.656 -22.266 1 96.69 305 ASP B O 1
ATOM 8125 N N . LYS B 1 306 ? 29.875 -16.109 -21.828 1 96.19 306 LYS B N 1
ATOM 8126 C CA . LYS B 1 306 ? 30.484 -16.188 -23.156 1 96.19 306 LYS B CA 1
ATOM 8127 C C . LYS B 1 306 ? 31.172 -17.547 -23.359 1 96.19 306 LYS B C 1
ATOM 8129 O O . LYS B 1 306 ? 31.469 -17.922 -24.484 1 96.19 306 LYS B O 1
ATOM 8134 N N . ARG B 1 307 ? 31.531 -18.266 -22.344 1 95.94 307 ARG B N 1
ATOM 8135 C CA . ARG B 1 307 ? 32.062 -19.625 -22.469 1 95.94 307 ARG B CA 1
ATOM 8136 C C . ARG B 1 307 ? 31.047 -20.578 -23.062 1 95.94 307 ARG B C 1
ATOM 8138 O O . ARG B 1 307 ? 31.406 -21.531 -23.75 1 95.94 307 ARG B O 1
ATOM 8145 N N . LYS B 1 308 ? 29.703 -20.281 -22.781 1 97.25 308 LYS B N 1
ATOM 8146 C CA . LYS B 1 308 ? 28.594 -21.094 -23.281 1 97.25 308 LYS B CA 1
ATOM 8147 C C . LYS B 1 308 ? 28.016 -20.516 -24.562 1 97.25 308 LYS B C 1
ATOM 8149 O O . LYS B 1 308 ? 27.625 -21.266 -25.469 1 97.25 308 LYS B O 1
ATOM 8154 N N . PHE B 1 309 ? 27.969 -19.203 -24.547 1 97.94 309 PHE B N 1
ATOM 8155 C CA . PHE B 1 309 ? 27.406 -18.469 -25.688 1 97.94 309 PHE B CA 1
ATOM 8156 C C . PHE B 1 309 ? 28.438 -17.484 -26.234 1 97.94 309 PHE B C 1
ATOM 8158 O O . PHE B 1 309 ? 28.375 -16.297 -25.938 1 97.94 309 PHE B O 1
ATOM 8165 N N . SER B 1 310 ? 29.25 -17.953 -27.125 1 96 310 SER B N 1
ATOM 8166 C CA . SER B 1 310 ? 30.422 -17.219 -27.578 1 96 310 SER B CA 1
ATOM 8167 C C . SER B 1 310 ? 30.031 -16.016 -28.438 1 96 310 SER B C 1
ATOM 8169 O O . SER B 1 310 ? 30.734 -15 -28.438 1 96 310 SER B O 1
ATOM 8171 N N . ASN B 1 311 ? 28.984 -16.203 -29.172 1 96.88 311 ASN B N 1
ATOM 8172 C CA . ASN B 1 311 ? 28.469 -15.109 -29.984 1 96.88 311 ASN B CA 1
ATOM 8173 C C . ASN B 1 311 ? 26.938 -15.07 -29.969 1 96.88 311 ASN B C 1
ATOM 8175 O O . ASN B 1 311 ? 26.281 -15.578 -30.875 1 96.88 311 ASN B O 1
ATOM 8179 N N . PHE B 1 312 ? 26.469 -14.359 -29.047 1 97.19 312 PHE B N 1
ATOM 8180 C CA . PHE B 1 312 ? 25.031 -14.359 -28.75 1 97.19 312 PHE B CA 1
ATOM 8181 C C . PHE B 1 312 ? 24.25 -13.695 -29.875 1 97.19 312 PHE B C 1
ATOM 8183 O O . PHE B 1 312 ? 23.203 -14.203 -30.297 1 97.19 312 PHE B O 1
ATOM 8190 N N . SER B 1 313 ? 24.75 -12.625 -30.422 1 96.62 313 SER B N 1
ATOM 8191 C CA . SER B 1 313 ? 24.094 -11.906 -31.5 1 96.62 313 SER B CA 1
ATOM 8192 C C . SER B 1 313 ? 24 -12.766 -32.75 1 96.62 313 SER B C 1
ATOM 8194 O O . SER B 1 313 ? 22.969 -12.781 -33.438 1 96.62 313 SER B O 1
ATOM 8196 N N . GLU B 1 314 ? 25.047 -13.406 -33.031 1 97 314 GLU B N 1
ATOM 8197 C CA . GLU B 1 314 ? 25.047 -14.305 -34.188 1 97 314 GLU B CA 1
ATOM 8198 C C . GLU B 1 314 ? 24.062 -15.453 -33.969 1 97 314 GLU B C 1
ATOM 8200 O O . GLU B 1 314 ? 23.391 -15.875 -34.906 1 97 314 GLU B O 1
ATOM 8205 N N . MET B 1 315 ? 24.062 -15.992 -32.812 1 98 315 MET B N 1
ATOM 8206 C CA . MET B 1 315 ? 23.109 -17.047 -32.5 1 98 315 MET B CA 1
ATOM 8207 C C . MET B 1 315 ? 21.688 -16.594 -32.75 1 98 315 MET B C 1
ATOM 8209 O O . MET B 1 315 ? 20.906 -17.312 -33.406 1 98 315 MET B O 1
ATOM 8213 N N . LEU B 1 316 ? 21.344 -15.414 -32.406 1 98.06 316 LEU B N 1
ATOM 8214 C CA . LEU B 1 316 ? 20 -14.883 -32.562 1 98.06 316 LEU B CA 1
ATOM 8215 C C . LEU B 1 316 ? 19.672 -14.703 -34.062 1 98.06 316 LEU B C 1
ATOM 8217 O O . LEU B 1 316 ? 18.547 -14.984 -34.5 1 98.06 316 LEU B O 1
ATOM 8221 N N . LYS B 1 317 ? 20.609 -14.227 -34.781 1 97.56 317 LYS B N 1
ATOM 8222 C CA . LYS B 1 317 ? 20.438 -14.078 -36.219 1 97.56 317 LYS B CA 1
ATOM 8223 C C . LYS B 1 317 ? 20.172 -15.43 -36.875 1 97.56 317 LYS B C 1
ATOM 8225 O O . LYS B 1 317 ? 19.312 -15.539 -37.75 1 97.56 317 LYS B O 1
ATOM 8230 N N . LYS B 1 318 ? 20.891 -16.375 -36.469 1 97.75 318 LYS B N 1
ATOM 8231 C CA . LYS B 1 318 ? 20.688 -17.719 -37 1 97.75 318 LYS B CA 1
ATOM 8232 C C . LYS B 1 318 ? 19.312 -18.266 -36.656 1 97.75 318 LYS B C 1
ATOM 8234 O O . LYS B 1 318 ? 18.641 -18.859 -37.5 1 97.75 318 LYS B O 1
ATOM 8239 N N . LEU B 1 319 ? 18.938 -18.094 -35.438 1 98.38 319 LEU B N 1
ATOM 8240 C CA . LEU B 1 319 ? 17.609 -18.516 -35.031 1 98.38 319 LEU B CA 1
ATOM 8241 C C . LEU B 1 319 ? 16.531 -17.922 -35.906 1 98.38 319 LEU B C 1
ATOM 8243 O O . LEU B 1 319 ? 15.625 -18.641 -36.375 1 98.38 319 LEU B O 1
ATOM 8247 N N . GLU B 1 320 ? 16.625 -16.672 -36.188 1 97.38 320 GLU B N 1
ATOM 8248 C CA . GLU B 1 320 ? 15.625 -15.977 -36.969 1 97.38 320 GLU B CA 1
ATOM 8249 C C . GLU B 1 320 ? 15.727 -16.344 -38.469 1 97.38 320 GLU B C 1
ATOM 8251 O O . GLU B 1 320 ? 14.734 -16.75 -39.062 1 97.38 320 GLU B O 1
ATOM 8256 N N . ASN B 1 321 ? 16.875 -16.328 -39.031 1 97.69 321 ASN B N 1
ATOM 8257 C CA . ASN B 1 321 ? 17.062 -16.453 -40.469 1 97.69 321 ASN B CA 1
ATOM 8258 C C . ASN B 1 321 ? 16.984 -17.906 -40.906 1 97.69 321 ASN B C 1
ATOM 8260 O O . ASN B 1 321 ? 16.484 -18.188 -42 1 97.69 321 ASN B O 1
ATOM 8264 N N . GLU B 1 322 ? 17.5 -18.719 -40.156 1 97.44 322 GLU B N 1
ATOM 8265 C CA . GLU B 1 322 ? 17.578 -20.109 -40.594 1 97.44 322 GLU B CA 1
ATOM 8266 C C . GLU B 1 322 ? 16.375 -20.922 -40.094 1 97.44 322 GLU B C 1
ATOM 8268 O O . GLU B 1 322 ? 15.914 -21.844 -40.781 1 97.44 322 GLU B O 1
ATOM 8273 N N . PHE B 1 323 ? 15.922 -20.578 -38.938 1 97.31 323 PHE B N 1
ATOM 8274 C CA . PHE B 1 323 ? 14.906 -21.453 -38.344 1 97.31 323 PHE B CA 1
ATOM 8275 C C . PHE B 1 323 ? 13.602 -20.688 -38.156 1 97.31 323 PHE B C 1
ATOM 8277 O O . PHE B 1 323 ? 12.609 -21.266 -37.688 1 97.31 323 PHE B O 1
ATOM 8284 N N . GLY B 1 324 ? 13.539 -19.438 -38.375 1 95.69 324 GLY B N 1
ATOM 8285 C CA . GLY B 1 324 ? 12.328 -18.625 -38.25 1 95.69 324 GLY B CA 1
ATOM 8286 C C . GLY B 1 324 ? 11.914 -18.344 -36.844 1 95.69 324 GLY B C 1
ATOM 8287 O O . GLY B 1 324 ? 10.75 -18.062 -36.562 1 95.69 324 GLY B O 1
ATOM 8288 N N . ILE B 1 325 ? 12.781 -18.453 -35.906 1 96.88 325 ILE B N 1
ATOM 8289 C CA . ILE B 1 325 ? 12.508 -18.219 -34.5 1 96.88 325 ILE B CA 1
ATOM 8290 C C . ILE B 1 325 ? 12.891 -16.797 -34.125 1 96.88 325 ILE B C 1
ATOM 8292 O O . ILE B 1 325 ? 14.078 -16.453 -34.094 1 96.88 325 ILE B O 1
ATOM 8296 N N . LYS B 1 326 ? 11.883 -16 -33.781 1 95.12 326 LYS B N 1
ATOM 8297 C CA . LYS B 1 326 ? 12.102 -14.57 -33.625 1 95.12 326 LYS B CA 1
ATOM 8298 C C . LYS B 1 326 ? 12.148 -14.195 -32.125 1 95.12 326 LYS B C 1
ATOM 8300 O O . LYS B 1 326 ? 12.562 -13.094 -31.781 1 95.12 326 LYS B O 1
ATOM 8305 N N . ARG B 1 327 ? 11.68 -15.117 -31.344 1 97.62 327 ARG B N 1
ATOM 8306 C CA . ARG B 1 327 ? 11.555 -14.773 -29.938 1 97.62 327 ARG B CA 1
ATOM 8307 C C . ARG B 1 327 ? 12.359 -15.727 -29.062 1 97.62 327 ARG B C 1
ATOM 8309 O O . ARG B 1 327 ? 12.172 -16.938 -29.125 1 97.62 327 ARG B O 1
ATOM 8316 N N . LEU B 1 328 ? 13.234 -15.156 -28.25 1 98.38 328 LEU B N 1
ATOM 8317 C CA . LEU B 1 328 ? 13.969 -15.867 -27.203 1 98.38 328 LEU B CA 1
ATOM 8318 C C . LEU B 1 328 ? 13.703 -15.25 -25.828 1 98.38 328 LEU B C 1
ATOM 8320 O O . LEU B 1 328 ? 13.969 -14.07 -25.609 1 98.38 328 LEU B O 1
ATOM 8324 N N . SER B 1 329 ? 13.086 -15.977 -24.969 1 98.31 329 SER B N 1
ATOM 8325 C CA . SER B 1 329 ? 12.93 -15.555 -23.578 1 98.31 329 SER B CA 1
ATOM 8326 C C . SER B 1 329 ? 13.961 -16.219 -22.672 1 98.31 329 SER B C 1
ATOM 8328 O O . SER B 1 329 ? 14.625 -17.172 -23.078 1 98.31 329 SER B O 1
ATOM 8330 N N . ALA B 1 330 ? 14.156 -15.664 -21.5 1 98.44 330 ALA B N 1
ATOM 8331 C CA . ALA B 1 330 ? 15.172 -16.219 -20.609 1 98.44 330 ALA B CA 1
ATOM 8332 C C . ALA B 1 330 ? 14.641 -16.328 -19.172 1 98.44 330 ALA B C 1
ATOM 8334 O O . ALA B 1 330 ? 13.844 -15.492 -18.734 1 98.44 330 ALA B O 1
ATOM 8335 N N . TRP B 1 331 ? 15.141 -17.344 -18.516 1 97.94 331 TRP B N 1
ATOM 8336 C CA . TRP B 1 331 ? 14.781 -17.594 -17.125 1 97.94 331 TRP B CA 1
ATOM 8337 C C . TRP B 1 331 ? 15.531 -16.641 -16.188 1 97.94 331 TRP B C 1
ATOM 8339 O O . TRP B 1 331 ? 16.734 -16.453 -16.328 1 97.94 331 TRP B O 1
ATOM 8349 N N . VAL B 1 332 ? 14.773 -16.047 -15.25 1 97.94 332 VAL B N 1
ATOM 8350 C CA . VAL B 1 332 ? 15.391 -15.164 -14.258 1 97.94 332 VAL B CA 1
ATOM 8351 C C . VAL B 1 332 ? 14.797 -15.453 -12.883 1 97.94 332 VAL B C 1
ATOM 8353 O O . VAL B 1 332 ? 13.758 -16.094 -12.766 1 97.94 332 VAL B O 1
ATOM 8356 N N . HIS B 1 333 ? 15.43 -15.016 -11.82 1 97.75 333 HIS B N 1
ATOM 8357 C CA . HIS B 1 333 ? 15.086 -15.203 -10.414 1 97.75 333 HIS B CA 1
ATOM 8358 C C . HIS B 1 333 ? 15.672 -14.094 -9.555 1 97.75 333 HIS B C 1
ATOM 8360 O O . HIS B 1 333 ? 16.531 -13.344 -10.008 1 97.75 333 HIS B O 1
ATOM 8366 N N . PRO B 1 334 ? 15.273 -13.969 -8.312 1 97.69 334 PRO B N 1
ATOM 8367 C CA . PRO B 1 334 ? 15.695 -12.82 -7.5 1 97.69 334 PRO B CA 1
ATOM 8368 C C . PRO B 1 334 ? 16.953 -13.109 -6.676 1 97.69 334 PRO B C 1
ATOM 8370 O O . PRO B 1 334 ? 17.391 -12.266 -5.891 1 97.69 334 PRO B O 1
ATOM 8373 N N . PHE B 1 335 ? 17.578 -14.227 -6.816 1 98.31 335 PHE B N 1
ATOM 8374 C CA . PHE B 1 335 ? 18.719 -14.602 -6.004 1 98.31 335 PHE B CA 1
ATOM 8375 C C . PHE B 1 335 ? 20.016 -14.031 -6.586 1 98.31 335 PHE B C 1
ATOM 8377 O O . PHE B 1 335 ? 20.188 -14.008 -7.809 1 98.31 335 PHE B O 1
ATOM 8384 N N . VAL B 1 336 ? 20.844 -13.562 -5.723 1 98.19 336 VAL B N 1
ATOM 8385 C CA . VAL B 1 336 ? 22.188 -13.117 -6.055 1 98.19 336 VAL B CA 1
ATOM 8386 C C . VAL B 1 336 ? 23.203 -13.891 -5.223 1 98.19 336 VAL B C 1
ATOM 8388 O O . VAL B 1 336 ? 23.312 -13.68 -4.012 1 98.19 336 VAL B O 1
ATOM 8391 N N . ASP B 1 337 ? 23.938 -14.711 -5.891 1 97.44 337 ASP B N 1
ATOM 8392 C CA . ASP B 1 337 ? 24.938 -15.5 -5.184 1 97.44 337 ASP B CA 1
ATOM 8393 C C . ASP B 1 337 ? 25.922 -14.602 -4.43 1 97.44 337 ASP B C 1
ATOM 8395 O O . ASP B 1 337 ? 26.375 -13.594 -4.965 1 97.44 337 ASP B O 1
ATOM 8399 N N . ALA B 1 338 ? 26.234 -15.008 -3.213 1 96.38 338 ALA B N 1
ATOM 8400 C CA . ALA B 1 338 ? 27.141 -14.219 -2.379 1 96.38 338 ALA B CA 1
ATOM 8401 C C . ALA B 1 338 ? 28.516 -14.086 -3.035 1 96.38 338 ALA B C 1
ATOM 8403 O O . ALA B 1 338 ? 29.203 -13.078 -2.846 1 96.38 338 ALA B O 1
ATOM 8404 N N . ASP B 1 339 ? 28.844 -15.031 -3.85 1 94.75 339 ASP B N 1
ATOM 8405 C CA . ASP B 1 339 ? 30.172 -15.055 -4.453 1 94.75 339 ASP B CA 1
ATOM 8406 C C . ASP B 1 339 ? 30.156 -14.469 -5.863 1 94.75 339 ASP B C 1
ATOM 8408 O O . ASP B 1 339 ? 31.172 -14.43 -6.543 1 94.75 339 ASP B O 1
ATOM 8412 N N . SER B 1 340 ? 29.031 -14.031 -6.332 1 96.12 340 SER B N 1
ATOM 8413 C CA . SER B 1 340 ? 28.953 -13.336 -7.609 1 96.12 340 SER B CA 1
ATOM 8414 C C . SER B 1 340 ? 29.578 -11.945 -7.52 1 96.12 340 SER B C 1
ATOM 8416 O O . SER B 1 340 ? 29.953 -11.492 -6.434 1 96.12 340 SER B O 1
ATOM 8418 N N . GLU B 1 341 ? 29.734 -11.32 -8.711 1 94.31 341 GLU B N 1
ATOM 8419 C CA . GLU B 1 341 ? 30.25 -9.953 -8.727 1 94.31 341 GLU B CA 1
ATOM 8420 C C . GLU B 1 341 ? 29.359 -9.008 -7.938 1 94.31 341 GLU B C 1
ATOM 8422 O O . GLU B 1 341 ? 29.828 -8.203 -7.141 1 94.31 341 GLU B O 1
ATOM 8427 N N . ILE B 1 342 ? 28.094 -9.109 -8.156 1 94.25 342 ILE B N 1
ATOM 8428 C CA . ILE B 1 342 ? 27.125 -8.25 -7.488 1 94.25 342 ILE B CA 1
ATOM 8429 C C . ILE B 1 342 ? 27.047 -8.617 -6.008 1 94.25 342 ILE B C 1
ATOM 8431 O O . ILE B 1 342 ? 26.984 -7.734 -5.145 1 94.25 342 ILE B O 1
ATOM 8435 N N . GLY B 1 343 ? 27.062 -9.859 -5.699 1 94.25 343 GLY B N 1
ATOM 8436 C CA . GLY B 1 343 ? 26.984 -10.328 -4.324 1 94.25 343 GLY B CA 1
ATOM 8437 C C . GLY B 1 343 ? 28.172 -9.906 -3.482 1 94.25 343 GLY B C 1
ATOM 8438 O O . GLY B 1 343 ? 28.031 -9.672 -2.279 1 94.25 343 GLY B O 1
ATOM 8439 N N . ARG B 1 344 ? 29.281 -9.789 -4.117 1 92.81 344 ARG B N 1
ATOM 8440 C CA . ARG B 1 344 ? 30.516 -9.438 -3.412 1 92.81 344 ARG B CA 1
ATOM 8441 C C . ARG B 1 344 ? 30.625 -7.926 -3.229 1 92.81 344 ARG B C 1
ATOM 8443 O O . ARG B 1 344 ? 31.469 -7.445 -2.477 1 92.81 344 ARG B O 1
ATOM 8450 N N . ASN B 1 345 ? 29.797 -7.23 -3.904 1 90.75 345 ASN B N 1
ATOM 8451 C CA . ASN B 1 345 ? 29.844 -5.773 -3.818 1 90.75 345 ASN B CA 1
ATOM 8452 C C . ASN B 1 345 ? 29.188 -5.266 -2.541 1 90.75 345 ASN B C 1
ATOM 8454 O O . ASN B 1 345 ? 27.953 -5.281 -2.422 1 90.75 345 ASN B O 1
ATOM 8458 N N . PRO B 1 346 ? 29.891 -4.785 -1.634 1 86.38 346 PRO B N 1
ATOM 8459 C CA . PRO B 1 346 ? 29.297 -4.375 -0.356 1 86.38 346 PRO B CA 1
ATOM 8460 C C . PRO B 1 346 ? 28.406 -3.143 -0.485 1 86.38 346 PRO B C 1
ATOM 8462 O O . PRO B 1 346 ? 27.547 -2.912 0.363 1 86.38 346 PRO B O 1
ATOM 8465 N N . GLU B 1 347 ? 28.578 -2.365 -1.546 1 87.75 347 GLU B N 1
ATOM 8466 C CA . GLU B 1 347 ? 27.797 -1.153 -1.752 1 87.75 347 GLU B CA 1
ATOM 8467 C C . GLU B 1 347 ? 26.328 -1.485 -2.01 1 87.75 347 GLU B C 1
ATOM 8469 O O . GLU B 1 347 ? 25.453 -0.672 -1.731 1 87.75 347 GLU B O 1
ATOM 8474 N N . LEU B 1 348 ? 26.156 -2.617 -2.48 1 90.81 348 LEU B N 1
ATOM 8475 C CA . LEU B 1 348 ? 24.812 -2.979 -2.922 1 90.81 348 LEU B CA 1
ATOM 8476 C C . LEU B 1 348 ? 24.078 -3.775 -1.847 1 90.81 348 LEU B C 1
ATOM 8478 O O . LEU B 1 348 ? 22.859 -3.889 -1.878 1 90.81 348 LEU B O 1
ATOM 8482 N N . ARG B 1 349 ? 24.75 -4.262 -0.933 1 90.19 349 ARG B N 1
ATOM 8483 C CA . ARG B 1 349 ? 24.234 -5.242 0.012 1 90.19 349 ARG B CA 1
ATOM 8484 C C . ARG B 1 349 ? 23.062 -4.664 0.802 1 90.19 349 ARG B C 1
ATOM 8486 O O . ARG B 1 349 ? 21.953 -5.215 0.786 1 90.19 349 ARG B O 1
ATOM 8493 N N . ASN B 1 350 ? 23.25 -3.557 1.434 1 89.69 350 ASN B N 1
ATOM 8494 C CA . ASN B 1 350 ? 22.203 -2.982 2.27 1 89.69 350 ASN B CA 1
ATOM 8495 C C . ASN B 1 350 ? 21.188 -2.197 1.441 1 89.69 350 ASN B C 1
ATOM 8497 O O . ASN B 1 350 ? 20.109 -1.855 1.932 1 89.69 350 ASN B O 1
ATOM 8501 N N . LYS B 1 351 ? 21.469 -2.012 0.22 1 90.88 351 LYS B N 1
ATOM 8502 C CA . LYS B 1 351 ? 20.625 -1.168 -0.622 1 90.88 351 LYS B CA 1
ATOM 8503 C C . LYS B 1 351 ? 19.578 -1.999 -1.363 1 90.88 351 LYS B C 1
ATOM 8505 O O . LYS B 1 351 ? 18.438 -1.57 -1.521 1 90.88 351 LYS B O 1
ATOM 8510 N N . LEU B 1 352 ? 19.984 -3.213 -1.709 1 95.38 352 LEU B N 1
ATOM 8511 C CA . LEU B 1 352 ? 19.172 -3.893 -2.705 1 95.38 352 LEU B CA 1
ATOM 8512 C C . LEU B 1 352 ? 18.469 -5.098 -2.096 1 95.38 352 LEU B C 1
ATOM 8514 O O . LEU B 1 352 ? 17.469 -5.582 -2.646 1 95.38 352 LEU B O 1
ATOM 8518 N N . PHE B 1 353 ? 18.969 -5.602 -1.03 1 97.62 353 PHE B N 1
ATOM 8519 C CA . PHE B 1 353 ? 18.547 -6.949 -0.659 1 97.62 353 PHE B CA 1
ATOM 8520 C C . PHE B 1 353 ? 17.594 -6.91 0.526 1 97.62 353 PHE B C 1
ATOM 8522 O O . PHE B 1 353 ? 17.562 -5.934 1.276 1 97.62 353 PHE B O 1
ATOM 8529 N N . VAL B 1 354 ? 16.828 -7.977 0.707 1 96.69 354 VAL B N 1
ATOM 8530 C CA . VAL B 1 354 ? 15.867 -8.125 1.798 1 96.69 354 VAL B CA 1
ATOM 8531 C C . VAL B 1 354 ? 16.609 -8.164 3.133 1 96.69 354 VAL B C 1
ATOM 8533 O O . VAL B 1 354 ? 17.609 -8.859 3.271 1 96.69 354 VAL B O 1
ATOM 8536 N N . LYS B 1 355 ? 16.094 -7.406 4.039 1 94.44 355 LYS B N 1
ATOM 8537 C CA . LYS B 1 355 ? 16.656 -7.359 5.387 1 94.44 355 LYS B CA 1
ATOM 8538 C C . LYS B 1 355 ? 15.82 -8.195 6.355 1 94.44 355 LYS B C 1
ATOM 8540 O O . LYS B 1 355 ? 14.719 -8.633 6.016 1 94.44 355 LYS B O 1
ATOM 8545 N N . ASN B 1 356 ? 16.438 -8.469 7.48 1 93.12 356 ASN B N 1
ATOM 8546 C CA . ASN B 1 356 ? 15.633 -9.023 8.57 1 93.12 356 ASN B CA 1
ATOM 8547 C C . ASN B 1 356 ? 15.25 -7.949 9.586 1 93.12 356 ASN B C 1
ATOM 8549 O O . ASN B 1 356 ? 15.586 -6.777 9.414 1 93.12 356 ASN B O 1
ATOM 8553 N N . ARG B 1 357 ? 14.523 -8.312 10.664 1 90.06 357 ARG B N 1
ATOM 8554 C CA . ARG B 1 357 ? 13.922 -7.379 11.617 1 90.06 357 ARG B CA 1
ATOM 8555 C C . ARG B 1 357 ? 14.992 -6.625 12.398 1 90.06 357 ARG B C 1
ATOM 8557 O O . ARG B 1 357 ? 14.727 -5.559 12.953 1 90.06 357 ARG B O 1
ATOM 8564 N N . ASP B 1 358 ? 16.156 -7.109 12.375 1 87.56 358 ASP B N 1
ATOM 8565 C CA . ASP B 1 358 ? 17.234 -6.531 13.172 1 87.56 358 ASP B CA 1
ATOM 8566 C C . ASP B 1 358 ? 18.141 -5.641 12.32 1 87.56 358 ASP B C 1
ATOM 8568 O O . ASP B 1 358 ? 19.109 -5.078 12.812 1 87.56 358 ASP B O 1
ATOM 8572 N N . GLY B 1 359 ? 17.891 -5.605 11.016 1 88.81 359 GLY B N 1
ATOM 8573 C CA . GLY B 1 359 ? 18.609 -4.711 10.125 1 88.81 359 GLY B CA 1
ATOM 8574 C C . GLY B 1 359 ? 19.703 -5.398 9.352 1 88.81 359 GLY B C 1
ATOM 8575 O O . GLY B 1 359 ? 20.438 -4.758 8.586 1 88.81 359 GLY B O 1
ATOM 8576 N N . ASP B 1 360 ? 19.828 -6.68 9.508 1 90.44 360 ASP B N 1
ATOM 8577 C CA . ASP B 1 360 ? 20.844 -7.441 8.789 1 90.44 360 ASP B CA 1
ATOM 8578 C C . ASP B 1 360 ? 20.344 -7.848 7.402 1 90.44 360 ASP B C 1
ATOM 8580 O O . ASP B 1 360 ? 19.141 -7.75 7.113 1 90.44 360 ASP B O 1
ATOM 8584 N N . VAL B 1 361 ? 21.344 -8.234 6.609 1 94.19 361 VAL B N 1
ATOM 8585 C CA . VAL B 1 361 ? 21.047 -8.812 5.305 1 94.19 361 VAL B CA 1
ATOM 8586 C C . VAL B 1 361 ? 21.5 -10.273 5.27 1 94.19 361 VAL B C 1
ATOM 8588 O O . VAL B 1 361 ? 22.625 -10.57 4.895 1 94.19 361 VAL B O 1
ATOM 8591 N N . PRO B 1 362 ? 20.641 -11.172 5.566 1 95.12 362 PRO B N 1
ATOM 8592 C CA . PRO B 1 362 ? 21.031 -12.578 5.684 1 95.12 362 PRO B CA 1
ATOM 8593 C C . PRO B 1 362 ? 21.125 -13.273 4.328 1 95.12 362 PRO B C 1
ATOM 8595 O O . PRO B 1 362 ? 20.438 -12.898 3.383 1 95.12 362 PRO B O 1
ATOM 8598 N N . LEU B 1 363 ? 22 -14.273 4.324 1 96.56 363 LEU B N 1
ATOM 8599 C CA . LEU B 1 363 ? 22 -15.219 3.213 1 96.56 363 LEU B CA 1
ATOM 8600 C C . LEU B 1 363 ? 20.844 -16.203 3.35 1 96.56 363 LEU B C 1
ATOM 8602 O O . LEU B 1 363 ? 20.438 -16.547 4.465 1 96.56 363 LEU B O 1
ATOM 8606 N N . VAL B 1 364 ? 20.375 -16.688 2.203 1 97.44 364 VAL B N 1
ATOM 8607 C CA . VAL B 1 364 ? 19.297 -17.672 2.203 1 97.44 364 VAL B CA 1
ATOM 8608 C C . VAL B 1 364 ? 19.734 -18.906 1.407 1 97.44 364 VAL B C 1
ATOM 8610 O O . VAL B 1 364 ? 20.688 -18.844 0.63 1 97.44 364 VAL B O 1
ATOM 8613 N N . TRP B 1 365 ? 19.047 -19.984 1.695 1 95.38 365 TRP B N 1
ATOM 8614 C CA . TRP B 1 365 ? 19.203 -21.172 0.866 1 95.38 365 TRP B CA 1
ATOM 8615 C C . TRP B 1 365 ? 18.125 -21.219 -0.211 1 95.38 365 TRP B C 1
ATOM 8617 O O . TRP B 1 365 ? 16.953 -20.938 0.059 1 95.38 365 TRP B O 1
ATOM 8627 N N . TRP B 1 366 ? 18.469 -21.484 -1.4 1 94.69 366 TRP B N 1
ATOM 8628 C CA . TRP B 1 366 ? 17.562 -21.828 -2.5 1 94.69 366 TRP B CA 1
ATOM 8629 C C . TRP B 1 366 ? 18.078 -23.031 -3.277 1 94.69 366 TRP B C 1
ATOM 8631 O O . TRP B 1 366 ? 19.156 -23.547 -2.996 1 94.69 366 TRP B O 1
ATOM 8641 N N . TRP B 1 367 ? 17.359 -23.578 -4.195 1 90.56 367 TRP B N 1
ATOM 8642 C CA . TRP B 1 367 ? 17.547 -24.938 -4.707 1 90.56 367 TRP B CA 1
ATOM 8643 C C . TRP B 1 367 ? 18.891 -25.062 -5.41 1 90.56 367 TRP B C 1
ATOM 8645 O O . TRP B 1 367 ? 19.375 -26.172 -5.637 1 90.56 367 TRP B O 1
ATOM 8655 N N . ASP B 1 368 ? 19.562 -23.969 -5.723 1 92.31 368 ASP B N 1
ATOM 8656 C CA . ASP B 1 368 ? 20.859 -24.078 -6.383 1 92.31 368 ASP B CA 1
ATOM 8657 C C . ASP B 1 368 ? 22 -23.859 -5.391 1 92.31 368 ASP B C 1
ATOM 8659 O O . ASP B 1 368 ? 23.172 -23.812 -5.781 1 92.31 368 ASP B O 1
ATOM 8663 N N . CYS B 1 369 ? 21.672 -23.766 -4.117 1 93.81 369 CYS B N 1
ATOM 8664 C CA . CYS B 1 369 ? 22.703 -23.656 -3.086 1 93.81 369 CYS B CA 1
ATOM 8665 C C . CYS B 1 369 ? 23.297 -25.031 -2.777 1 93.81 369 CYS B C 1
ATOM 8667 O O . CYS B 1 369 ? 22.641 -26.047 -2.967 1 93.81 369 CYS B O 1
ATOM 8669 N N . PRO B 1 370 ? 24.516 -24.984 -2.279 1 88.38 370 PRO B N 1
ATOM 8670 C CA . PRO B 1 370 ? 25.141 -26.266 -1.911 1 88.38 370 PRO B CA 1
ATOM 8671 C C . PRO B 1 370 ? 24.438 -26.953 -0.745 1 88.38 370 PRO B C 1
ATOM 8673 O O . PRO B 1 370 ? 23.859 -26.281 0.115 1 88.38 370 PRO B O 1
ATOM 8676 N N . ILE B 1 371 ? 24.359 -28.25 -0.826 1 86.44 371 ILE B N 1
ATOM 8677 C CA . ILE B 1 371 ? 23.953 -29.109 0.28 1 86.44 371 ILE B CA 1
ATOM 8678 C C . ILE B 1 371 ? 25.156 -29.922 0.783 1 86.44 371 ILE B C 1
ATOM 8680 O O . ILE B 1 371 ? 25.828 -30.578 -0.001 1 86.44 371 ILE B O 1
ATOM 8684 N N . LYS B 1 372 ? 25.391 -29.75 2.025 1 83.69 372 LYS B N 1
ATOM 8685 C CA . LYS B 1 372 ? 26.531 -30.453 2.623 1 83.69 372 LYS B CA 1
ATOM 8686 C C . LYS B 1 372 ? 26.109 -31.234 3.861 1 83.69 372 LYS B C 1
ATOM 8688 O O . LYS B 1 372 ? 25.219 -30.797 4.598 1 83.69 372 LYS B O 1
ATOM 8693 N N . PRO B 1 373 ? 26.688 -32.438 3.902 1 84 373 PRO B N 1
ATOM 8694 C CA . PRO B 1 373 ? 26.391 -33.125 5.156 1 84 373 PRO B CA 1
ATOM 8695 C C . PRO B 1 373 ? 26.781 -32.312 6.387 1 84 373 PRO B C 1
ATOM 8697 O O . PRO B 1 373 ? 27.734 -31.516 6.34 1 84 373 PRO B O 1
ATOM 8700 N N . ALA B 1 374 ? 25.984 -32.531 7.426 1 81.44 374 ALA B N 1
ATOM 8701 C CA . ALA B 1 374 ? 26.297 -31.828 8.672 1 81.44 374 ALA B CA 1
ATOM 8702 C C . ALA B 1 374 ? 27.734 -32.062 9.086 1 81.44 374 ALA B C 1
ATOM 8704 O O . ALA B 1 374 ? 28.438 -31.141 9.492 1 81.44 374 ALA B O 1
ATOM 8705 N N . ASP B 1 375 ? 28.062 -33.281 8.992 1 81.75 375 ASP B N 1
ATOM 8706 C CA . ASP B 1 375 ? 29.469 -33.688 9.18 1 81.75 375 ASP B CA 1
ATOM 8707 C C . ASP B 1 375 ? 30.062 -34.219 7.883 1 81.75 375 ASP B C 1
ATOM 8709 O O . ASP B 1 375 ? 29.734 -35.344 7.461 1 81.75 375 ASP B O 1
ATOM 8713 N N . PRO B 1 376 ? 30.828 -33.469 7.188 1 80.44 376 PRO B N 1
ATOM 8714 C CA . PRO B 1 376 ? 31.359 -33.844 5.883 1 80.44 376 PRO B CA 1
ATOM 8715 C C . PRO B 1 376 ? 32.219 -35.125 5.965 1 80.44 376 PRO B C 1
ATOM 8717 O O . PRO B 1 376 ? 32.5 -35.75 4.938 1 80.44 376 PRO B O 1
ATOM 8720 N N . SER B 1 377 ? 32.625 -35.5 7.133 1 82.88 377 SER B N 1
ATOM 8721 C CA . SER B 1 377 ? 33.469 -36.656 7.301 1 82.88 377 SER B CA 1
ATOM 8722 C C . SER B 1 377 ? 32.656 -37.938 7.445 1 82.88 377 SER B C 1
ATOM 8724 O O . SER B 1 377 ? 33.219 -39.031 7.457 1 82.88 377 SER B O 1
ATOM 8726 N N . LYS B 1 378 ? 31.359 -37.688 7.617 1 82.06 378 LYS B N 1
ATOM 8727 C CA . LYS B 1 378 ? 30.469 -38.844 7.824 1 82.06 378 LYS B CA 1
ATOM 8728 C C . LYS B 1 378 ? 29.5 -39 6.66 1 82.06 378 LYS B C 1
ATOM 8730 O O . LYS B 1 378 ? 29.141 -38.031 6.008 1 82.06 378 LYS B O 1
ATOM 8735 N N . PRO B 1 379 ? 29.25 -40.281 6.312 1 78.5 379 PRO B N 1
ATOM 8736 C CA . PRO B 1 379 ? 28.219 -40.438 5.285 1 78.5 379 PRO B CA 1
ATOM 8737 C C . PRO B 1 379 ? 26.875 -39.844 5.688 1 78.5 379 PRO B C 1
ATOM 8739 O O . PRO B 1 379 ? 26.531 -39.844 6.871 1 78.5 379 PRO B O 1
ATOM 8742 N N . VAL B 1 380 ? 26.203 -39.281 4.637 1 77.69 380 VAL B N 1
ATOM 8743 C CA . VAL B 1 380 ? 24.891 -38.688 4.859 1 77.69 380 VAL B CA 1
ATOM 8744 C C . VAL B 1 380 ? 23.922 -39.781 5.367 1 77.69 380 VAL B C 1
ATOM 8746 O O . VAL B 1 380 ? 23.953 -40.906 4.895 1 77.69 380 VAL B O 1
ATOM 8749 N N . GLY B 1 381 ? 23.219 -39.594 6.336 1 72.25 381 GLY B N 1
ATOM 8750 C CA . GLY B 1 381 ? 22.234 -40.469 6.938 1 72.25 381 GLY B CA 1
ATOM 8751 C C . GLY B 1 381 ? 21.469 -39.812 8.07 1 72.25 381 GLY B C 1
ATOM 8752 O O . GLY B 1 381 ? 21.578 -38.594 8.281 1 72.25 381 GLY B O 1
ATOM 8753 N N . PRO B 1 382 ? 20.641 -40.594 8.672 1 77.19 382 PRO B N 1
ATOM 8754 C CA . PRO B 1 382 ? 19.812 -40.062 9.758 1 77.19 382 PRO B CA 1
ATOM 8755 C C . PRO B 1 382 ? 20.641 -39.375 10.852 1 77.19 382 PRO B C 1
ATOM 8757 O O . PRO B 1 382 ? 20.188 -38.406 11.461 1 77.19 382 PRO B O 1
ATOM 8760 N N . THR B 1 383 ? 21.766 -39.938 11.039 1 78.56 383 THR B N 1
ATOM 8761 C CA . THR B 1 383 ? 22.609 -39.406 12.102 1 78.56 383 THR B CA 1
ATOM 8762 C C . THR B 1 383 ? 23.484 -38.281 11.57 1 78.56 383 THR B C 1
ATOM 8764 O O . THR B 1 383 ? 24.141 -37.562 12.344 1 78.56 383 THR B O 1
ATOM 8767 N N . ASN B 1 384 ? 23.672 -38.188 10.281 1 83.5 384 ASN B N 1
ATOM 8768 C CA . ASN B 1 384 ? 24.391 -37.125 9.594 1 83.5 384 ASN B CA 1
ATOM 8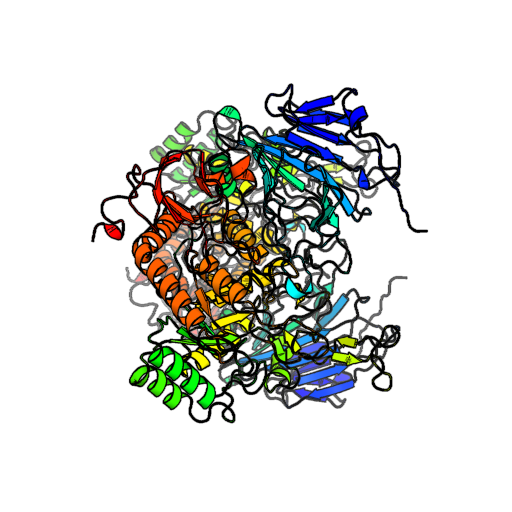769 C C . ASN B 1 384 ? 23.594 -36.594 8.406 1 83.5 384 ASN B C 1
ATOM 8771 O O . ASN B 1 384 ? 23.969 -36.812 7.254 1 83.5 384 ASN B O 1
ATOM 8775 N N . PRO B 1 385 ? 22.594 -35.75 8.742 1 80.81 385 PRO B N 1
ATOM 8776 C CA . PRO B 1 385 ? 21.703 -35.312 7.652 1 80.81 385 PRO B CA 1
ATOM 8777 C C . PRO B 1 385 ? 22.328 -34.219 6.797 1 80.81 385 PRO B C 1
ATOM 8779 O O . PRO B 1 385 ? 23.219 -33.5 7.258 1 80.81 385 PRO B O 1
ATOM 8782 N N . ASP B 1 386 ? 21.906 -34.125 5.59 1 81.38 386 ASP B N 1
ATOM 8783 C CA . ASP B 1 386 ? 22.234 -33 4.695 1 81.38 386 ASP B CA 1
ATOM 8784 C C . ASP B 1 386 ? 21.75 -31.688 5.266 1 81.38 386 ASP B C 1
ATOM 8786 O O . ASP B 1 386 ? 20.672 -31.609 5.852 1 81.38 386 ASP B O 1
ATOM 8790 N N . LYS B 1 387 ? 22.766 -30.844 5.188 1 85.25 387 LYS B N 1
ATOM 8791 C CA . LYS B 1 387 ? 22.438 -29.484 5.645 1 85.25 387 LYS B CA 1
ATOM 8792 C C . LYS B 1 387 ? 22.375 -28.516 4.477 1 85.25 387 LYS B C 1
ATOM 8794 O O . LYS B 1 387 ? 23.281 -28.484 3.635 1 85.25 387 LYS B O 1
ATOM 8799 N N . LYS B 1 388 ? 21.344 -27.797 4.355 1 87.94 388 LYS B N 1
ATOM 8800 C CA . LYS B 1 388 ? 21.172 -26.703 3.406 1 87.94 388 LYS B CA 1
ATOM 8801 C C . LYS B 1 388 ? 22.031 -25.5 3.805 1 87.94 388 LYS B C 1
ATOM 8803 O O . LYS B 1 388 ? 21.859 -24.938 4.883 1 87.94 388 LYS B O 1
ATOM 8808 N N . GLU B 1 389 ? 22.984 -25.203 3.014 1 91.31 389 GLU B N 1
ATOM 8809 C CA . GLU B 1 389 ? 23.875 -24.078 3.311 1 91.31 389 GLU B CA 1
ATOM 8810 C C . GLU B 1 389 ? 23.422 -22.812 2.572 1 91.31 389 GLU B C 1
ATOM 8812 O O . GLU B 1 389 ? 23.484 -22.75 1.343 1 91.31 389 GLU B O 1
ATOM 8817 N N . PRO B 1 390 ? 23.047 -21.812 3.299 1 95.31 390 PRO B N 1
ATOM 8818 C CA . PRO B 1 390 ? 22.672 -20.562 2.621 1 95.31 390 PRO B CA 1
ATOM 8819 C C . PRO B 1 390 ? 23.812 -20 1.773 1 95.31 390 PRO B C 1
ATOM 8821 O O . PRO B 1 390 ? 24.969 -20 2.205 1 95.31 390 PRO B O 1
ATOM 8824 N N . CYS B 1 391 ? 23.484 -19.484 0.504 1 96.88 391 CYS B N 1
ATOM 8825 C CA . CYS B 1 391 ? 24.578 -19.109 -0.383 1 96.88 391 CYS B CA 1
ATOM 8826 C C . CYS B 1 391 ? 24.234 -17.844 -1.152 1 96.88 391 CYS B C 1
ATOM 8828 O O . CYS B 1 391 ? 25.062 -17.328 -1.91 1 96.88 391 CYS B O 1
ATOM 8830 N N . ALA B 1 392 ? 22.984 -17.25 -0.946 1 98.19 392 ALA B N 1
ATOM 8831 C CA . ALA B 1 392 ? 22.609 -16.141 -1.812 1 98.19 392 ALA B CA 1
ATOM 8832 C C . ALA B 1 392 ? 21.812 -15.086 -1.036 1 98.19 392 ALA B C 1
ATOM 8834 O O . ALA B 1 392 ? 21.234 -15.383 0.011 1 98.19 392 ALA B O 1
ATOM 8835 N N . TYR B 1 393 ? 21.891 -13.852 -1.505 1 98 393 TYR B N 1
ATOM 8836 C CA . TYR B 1 393 ? 20.969 -12.789 -1.094 1 98 393 TYR B CA 1
ATOM 8837 C C . TYR B 1 393 ? 19.719 -12.781 -1.96 1 98 393 TYR B C 1
ATOM 8839 O O . TYR B 1 393 ? 19.688 -13.406 -3.023 1 98 393 TYR B O 1
ATOM 8847 N N . VAL B 1 394 ? 18.672 -12.156 -1.48 1 98.31 394 VAL B N 1
ATOM 8848 C CA . VAL B 1 394 ? 17.438 -12.023 -2.244 1 98.31 394 VAL B CA 1
ATOM 8849 C C . VAL B 1 394 ? 17.172 -10.547 -2.523 1 98.31 394 VAL B C 1
ATOM 8851 O O . VAL B 1 394 ? 17.203 -9.719 -1.608 1 98.31 394 VAL B O 1
ATOM 8854 N N . LEU B 1 395 ? 16.891 -10.172 -3.75 1 98.31 395 LEU B N 1
ATOM 8855 C CA . LEU B 1 395 ? 16.516 -8.805 -4.109 1 98.31 395 LEU B CA 1
ATOM 8856 C C . LEU B 1 395 ? 15.203 -8.406 -3.453 1 98.31 395 LEU B C 1
ATOM 8858 O O . LEU B 1 395 ? 14.219 -9.141 -3.531 1 98.31 395 LEU B O 1
ATOM 8862 N N . ASP B 1 396 ? 15.156 -7.285 -2.789 1 97.25 396 ASP B N 1
ATOM 8863 C CA . ASP B 1 396 ? 13.906 -6.762 -2.25 1 97.25 396 ASP B CA 1
ATOM 8864 C C . ASP B 1 396 ? 13.133 -5.977 -3.309 1 97.25 396 ASP B C 1
ATOM 8866 O O . ASP B 1 396 ? 13.203 -4.746 -3.352 1 97.25 396 ASP B O 1
ATOM 8870 N N . VAL B 1 397 ? 12.328 -6.598 -3.99 1 96.75 397 VAL B N 1
ATOM 8871 C CA . VAL B 1 397 ? 11.617 -6 -5.117 1 96.75 397 VAL B CA 1
ATOM 8872 C C . VAL B 1 397 ? 10.539 -5.051 -4.605 1 96.75 397 VAL B C 1
ATOM 8874 O O . VAL B 1 397 ? 9.891 -4.355 -5.395 1 96.75 397 VAL B O 1
ATOM 8877 N N . THR B 1 398 ? 10.297 -4.996 -3.287 1 94.94 398 THR B N 1
ATOM 8878 C CA . THR B 1 398 ? 9.359 -4.027 -2.729 1 94.94 398 THR B CA 1
ATOM 8879 C C . THR B 1 398 ? 10.016 -2.656 -2.59 1 94.94 398 THR B C 1
ATOM 8881 O O . THR B 1 398 ? 9.336 -1.653 -2.377 1 94.94 398 THR B O 1
ATOM 8884 N N . ASN B 1 399 ? 11.266 -2.598 -2.674 1 94.44 399 ASN B N 1
ATOM 8885 C CA . ASN B 1 399 ? 12.047 -1.366 -2.686 1 94.44 399 ASN B CA 1
ATOM 8886 C C . ASN B 1 399 ? 12.133 -0.764 -4.086 1 94.44 399 ASN B C 1
ATOM 8888 O O . ASN B 1 399 ? 12.625 -1.406 -5.016 1 94.44 399 ASN B O 1
ATOM 8892 N N . PRO B 1 400 ? 11.734 0.448 -4.258 1 92.31 400 PRO B N 1
ATOM 8893 C CA . PRO B 1 400 ? 11.781 1.054 -5.594 1 92.31 400 PRO B CA 1
ATOM 8894 C C . PRO B 1 400 ? 13.203 1.126 -6.156 1 92.31 400 PRO B C 1
ATOM 8896 O O . PRO B 1 400 ? 13.398 0.977 -7.367 1 92.31 400 PRO B O 1
ATOM 8899 N N . GLU B 1 401 ? 14.148 1.366 -5.34 1 91.19 401 GLU B N 1
ATOM 8900 C CA . GLU B 1 401 ? 15.531 1.41 -5.809 1 91.19 401 GLU B CA 1
ATOM 8901 C C . GLU B 1 401 ? 15.969 0.056 -6.355 1 91.19 401 GLU B C 1
ATOM 8903 O O . GLU B 1 401 ? 16.625 -0.014 -7.402 1 91.19 401 GLU B O 1
ATOM 8908 N N . THR B 1 402 ? 15.578 -0.978 -5.684 1 96.88 402 THR B N 1
ATOM 8909 C CA . THR B 1 402 ? 15.906 -2.324 -6.133 1 96.88 402 THR B CA 1
ATOM 8910 C C . THR B 1 402 ? 15.211 -2.643 -7.449 1 96.88 402 THR B C 1
ATOM 8912 O O . THR B 1 402 ? 15.82 -3.188 -8.367 1 96.88 402 THR B O 1
ATOM 8915 N N . ARG B 1 403 ? 13.953 -2.299 -7.551 1 97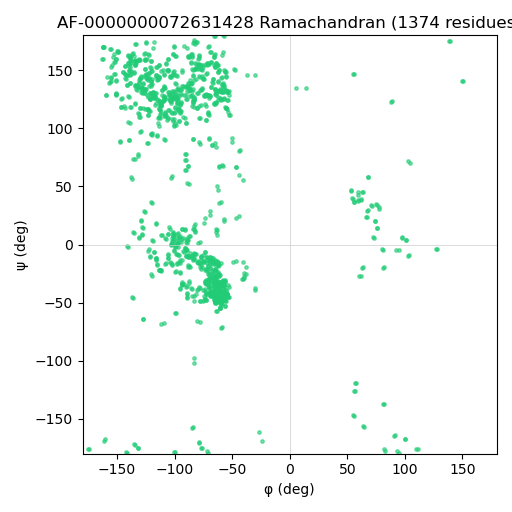.06 403 ARG B N 1
ATOM 8916 C CA . ARG B 1 403 ? 13.188 -2.555 -8.773 1 97.06 403 ARG B CA 1
ATOM 8917 C C . ARG B 1 403 ? 13.828 -1.856 -9.969 1 97.06 403 ARG B C 1
ATOM 8919 O O . ARG B 1 403 ? 13.992 -2.461 -11.031 1 97.06 403 ARG B O 1
ATOM 8926 N N . GLU B 1 404 ? 14.172 -0.614 -9.766 1 95.69 404 GLU B N 1
ATOM 8927 C CA . GLU B 1 404 ? 14.758 0.129 -10.875 1 95.69 404 GLU B CA 1
ATOM 8928 C C . GLU B 1 404 ? 16.125 -0.438 -11.25 1 95.69 404 GLU B C 1
ATOM 8930 O O . GLU B 1 404 ? 16.469 -0.526 -12.438 1 95.69 404 GLU B O 1
ATOM 8935 N N . TRP B 1 405 ? 16.906 -0.717 -10.25 1 96.19 405 TRP B N 1
ATOM 8936 C CA . TRP B 1 405 ? 18.203 -1.333 -10.508 1 96.19 405 TRP B CA 1
ATOM 8937 C C . TRP B 1 405 ? 18.031 -2.623 -11.305 1 96.19 405 TRP B C 1
ATOM 8939 O O . TRP B 1 405 ? 18.703 -2.814 -12.328 1 96.19 405 TRP B O 1
ATOM 8949 N N . TRP B 1 406 ? 17.188 -3.539 -10.852 1 98 406 TRP B N 1
ATOM 8950 C CA . TRP B 1 406 ? 16.984 -4.82 -11.516 1 98 406 TRP B CA 1
ATOM 8951 C C . TRP B 1 406 ? 16.391 -4.621 -12.906 1 98 406 TRP B C 1
ATOM 8953 O O . TRP B 1 406 ? 16.719 -5.352 -13.844 1 98 406 TRP B O 1
ATOM 8963 N N . TYR B 1 407 ? 15.461 -3.676 -13.023 1 98.19 407 TYR B N 1
ATOM 8964 C CA . TYR B 1 407 ? 14.883 -3.348 -14.32 1 98.19 407 TYR B CA 1
ATOM 8965 C C . TYR B 1 407 ? 15.977 -3.002 -15.336 1 98.19 407 TYR B C 1
ATOM 8967 O O . TYR B 1 407 ? 15.953 -3.486 -16.469 1 98.19 407 TYR B O 1
ATOM 8975 N N . LYS B 1 408 ? 16.938 -2.254 -14.93 1 97.06 408 LYS B N 1
ATOM 8976 C CA . LYS B 1 408 ? 18.016 -1.862 -15.812 1 97.06 408 LYS B CA 1
ATOM 8977 C C . LYS B 1 408 ? 18.875 -3.068 -16.219 1 97.06 408 LYS B C 1
ATOM 8979 O O . LYS B 1 408 ? 19.312 -3.17 -17.359 1 97.06 408 LYS B O 1
ATOM 8984 N N . GLN B 1 409 ? 19.094 -3.902 -15.227 1 97.31 409 GLN B N 1
ATOM 8985 C CA . GLN B 1 409 ? 19.844 -5.117 -15.547 1 97.31 409 GLN B CA 1
ATOM 8986 C C . GLN B 1 409 ? 19.141 -5.934 -16.625 1 97.31 409 GLN B C 1
ATOM 8988 O O . GLN B 1 409 ? 19.766 -6.363 -17.594 1 97.31 409 GLN B O 1
ATOM 8993 N N . LEU B 1 410 ? 17.859 -6.133 -16.484 1 98.19 410 LEU B N 1
ATOM 8994 C CA . LEU B 1 410 ? 17.094 -6.977 -17.391 1 98.19 410 LEU B CA 1
ATOM 8995 C C . LEU B 1 410 ? 16.891 -6.273 -18.734 1 98.19 410 LEU B C 1
ATOM 8997 O O . LEU B 1 410 ? 16.844 -6.922 -19.781 1 98.19 410 LEU B O 1
ATOM 9001 N N . GLU B 1 411 ? 16.781 -4.969 -18.688 1 97.88 411 GLU B N 1
ATOM 9002 C CA . GLU B 1 411 ? 16.688 -4.215 -19.938 1 97.88 411 GLU B CA 1
ATOM 9003 C C . GLU B 1 411 ? 17.969 -4.348 -20.766 1 97.88 411 GLU B C 1
ATOM 9005 O O . GLU B 1 411 ? 17.922 -4.391 -21.984 1 97.88 411 GLU B O 1
ATOM 9010 N N . ALA B 1 412 ? 19.078 -4.367 -20.078 1 97 412 ALA B N 1
ATOM 9011 C CA . ALA B 1 412 ? 20.344 -4.59 -20.766 1 97 412 ALA B CA 1
ATOM 9012 C C . ALA B 1 412 ? 20.359 -5.949 -21.453 1 97 412 ALA B C 1
ATOM 9014 O O . ALA B 1 412 ? 20.906 -6.094 -22.547 1 97 412 ALA B O 1
ATOM 9015 N N . MET B 1 413 ? 19.75 -6.934 -20.812 1 97.19 413 MET B N 1
ATOM 9016 C CA . MET B 1 413 ? 19.656 -8.258 -21.438 1 97.19 413 MET B CA 1
ATOM 9017 C C . MET B 1 413 ? 18.703 -8.234 -22.625 1 97.19 413 MET B C 1
ATOM 9019 O O . MET B 1 413 ? 18.938 -8.922 -23.625 1 97.19 413 MET B O 1
ATOM 9023 N N . LYS B 1 414 ? 17.656 -7.488 -22.531 1 97.56 414 LYS B N 1
ATOM 9024 C CA . LYS B 1 414 ? 16.766 -7.32 -23.688 1 97.56 414 LYS B CA 1
ATOM 9025 C C . LYS B 1 414 ? 17.5 -6.676 -24.859 1 97.56 414 LYS B C 1
ATOM 9027 O O . LYS B 1 414 ? 17.281 -7.047 -26.016 1 97.56 414 LYS B O 1
ATOM 9032 N N . ALA B 1 415 ? 18.359 -5.723 -24.547 1 96.75 415 ALA B N 1
ATOM 9033 C CA . ALA B 1 415 ? 19.141 -5.059 -25.578 1 96.75 415 ALA B CA 1
ATOM 9034 C C . ALA B 1 415 ? 20.062 -6.051 -26.297 1 96.75 415 ALA B C 1
ATOM 9036 O O . ALA B 1 415 ? 20.422 -5.848 -27.453 1 96.75 415 ALA B O 1
ATOM 9037 N N . GLU B 1 416 ? 20.406 -7.125 -25.594 1 96.06 416 GLU B N 1
ATOM 9038 C CA . GLU B 1 416 ? 21.219 -8.172 -26.188 1 96.06 416 GLU B CA 1
ATOM 9039 C C . GLU B 1 416 ? 20.375 -9.094 -27.078 1 96.06 416 GLU B C 1
ATOM 9041 O O . GLU B 1 416 ? 20.922 -9.898 -27.828 1 96.06 416 GLU B O 1
ATOM 9046 N N . GLY B 1 417 ? 19.062 -9.008 -26.938 1 96.75 417 GLY B N 1
ATOM 9047 C CA . GLY B 1 417 ? 18.219 -9.75 -27.859 1 96.75 417 GLY B CA 1
ATOM 9048 C C . GLY B 1 417 ? 17.188 -10.625 -27.156 1 96.75 417 GLY B C 1
ATOM 9049 O O . GLY B 1 417 ? 16.375 -11.281 -27.797 1 96.75 417 GLY B O 1
ATOM 9050 N N . ILE B 1 418 ? 17.188 -10.703 -25.859 1 97.62 418 ILE B N 1
ATOM 9051 C CA . ILE B 1 418 ? 16.156 -11.406 -25.109 1 97.62 418 ILE B CA 1
ATOM 9052 C C . ILE B 1 418 ? 14.844 -10.625 -25.188 1 97.62 418 ILE B C 1
ATOM 9054 O O . ILE B 1 418 ? 14.812 -9.422 -24.938 1 97.62 418 ILE B O 1
ATOM 9058 N N . CYS B 1 419 ? 13.805 -11.273 -25.562 1 97.38 419 CYS B N 1
ATOM 9059 C CA . CYS B 1 419 ? 12.57 -10.539 -25.828 1 97.38 419 CYS B CA 1
ATOM 9060 C C . CYS B 1 419 ? 11.773 -10.352 -24.531 1 97.38 419 CYS B C 1
ATOM 9062 O O . CYS B 1 419 ? 11.039 -9.367 -24.391 1 97.38 419 CYS B O 1
ATOM 9064 N N . THR B 1 420 ? 11.75 -11.352 -23.594 1 98.31 420 THR B N 1
ATOM 9065 C CA . THR B 1 420 ? 11.047 -11.312 -22.312 1 98.31 420 THR B CA 1
ATOM 9066 C C . THR B 1 420 ? 11.609 -12.359 -21.359 1 98.31 420 THR B C 1
ATOM 9068 O O . THR B 1 420 ? 12.656 -12.953 -21.625 1 98.31 420 THR B O 1
ATOM 9071 N N . PHE B 1 421 ? 10.852 -12.555 -20.219 1 98.62 421 PHE B N 1
ATOM 9072 C CA . PHE B 1 421 ? 11.5 -13.367 -19.203 1 98.62 421 PHE B CA 1
ATOM 9073 C C . PHE B 1 421 ? 10.508 -14.336 -18.562 1 98.62 421 PHE B C 1
ATOM 9075 O O . PHE B 1 421 ? 9.297 -14.094 -18.578 1 98.62 421 PHE B O 1
ATOM 9082 N N . LYS B 1 422 ? 11.031 -15.422 -18.094 1 98.19 422 LYS B N 1
ATOM 9083 C CA . LYS B 1 422 ? 10.375 -16.344 -17.172 1 98.19 422 LYS B CA 1
ATOM 9084 C C . LYS B 1 422 ? 10.852 -16.109 -15.742 1 98.19 422 LYS B C 1
ATOM 9086 O O . LYS B 1 422 ? 12.008 -16.359 -15.414 1 98.19 422 LYS B O 1
ATOM 9091 N N . PHE B 1 423 ? 9.938 -15.648 -14.883 1 98.06 423 PHE B N 1
ATOM 9092 C CA . PHE B 1 423 ? 10.273 -15.281 -13.516 1 98.06 423 PHE B CA 1
ATOM 9093 C C . PHE B 1 423 ? 9.93 -16.406 -12.555 1 98.06 423 PHE B C 1
ATOM 9095 O O . PHE B 1 423 ? 8.781 -16.859 -12.5 1 98.06 423 PHE B O 1
ATOM 9102 N N . ASP B 1 424 ? 10.898 -16.859 -11.766 1 96.5 424 ASP B N 1
ATOM 9103 C CA . ASP B 1 424 ? 10.703 -17.875 -10.742 1 96.5 424 ASP B CA 1
ATOM 9104 C C . ASP B 1 424 ? 11.07 -17.344 -9.359 1 96.5 424 ASP B C 1
ATOM 9106 O O . ASP B 1 424 ? 11.789 -16.344 -9.242 1 96.5 424 ASP B O 1
ATOM 9110 N N . ALA B 1 425 ? 10.531 -17.969 -8.352 1 96.81 425 ALA B N 1
ATOM 9111 C CA . ALA B 1 425 ? 11 -17.859 -6.969 1 96.81 425 ALA B CA 1
ATOM 9112 C C . ALA B 1 425 ? 10.539 -16.547 -6.332 1 96.81 425 ALA B C 1
ATOM 9114 O O . ALA B 1 425 ? 11.25 -15.969 -5.508 1 96.81 425 ALA B O 1
ATOM 9115 N N . GLY B 1 426 ? 9.414 -16.047 -6.73 1 95.5 426 GLY B N 1
ATOM 9116 C CA . GLY B 1 426 ? 8.828 -14.891 -6.094 1 95.5 426 GLY B CA 1
ATOM 9117 C C . GLY B 1 426 ? 8.031 -15.227 -4.844 1 95.5 426 GLY B C 1
ATOM 9118 O O . GLY B 1 426 ? 7.289 -14.391 -4.328 1 95.5 426 GLY B O 1
ATOM 9119 N N . GLU B 1 427 ? 8.148 -16.453 -4.285 1 95.75 427 GLU B N 1
ATOM 9120 C CA . GLU B 1 427 ? 7.344 -16.922 -3.164 1 95.75 427 GLU B CA 1
ATOM 9121 C C . GLU B 1 427 ? 7.988 -16.562 -1.83 1 95.75 427 GLU B C 1
ATOM 9123 O O . GLU B 1 427 ? 9.203 -16.328 -1.76 1 95.75 427 GLU B O 1
ATOM 9128 N N . THR B 1 428 ? 7.258 -16.594 -0.82 1 94.81 428 THR B N 1
ATOM 9129 C CA . THR B 1 428 ? 7.637 -16.125 0.506 1 94.81 428 THR B CA 1
ATOM 9130 C C . THR B 1 428 ? 8.68 -17.047 1.135 1 94.81 428 THR B C 1
ATOM 9132 O O . THR B 1 428 ? 9.562 -16.578 1.858 1 94.81 428 THR B O 1
ATOM 9135 N N . ASN B 1 429 ? 8.609 -18.297 0.849 1 94.38 429 ASN B N 1
ATOM 9136 C CA . ASN B 1 429 ? 9.453 -19.25 1.566 1 94.38 429 ASN B CA 1
ATOM 9137 C C . ASN B 1 429 ? 10.93 -19.047 1.241 1 94.38 429 ASN B C 1
ATOM 9139 O O . ASN B 1 429 ? 11.797 -19.594 1.919 1 94.38 429 ASN B O 1
ATOM 9143 N N . TRP B 1 430 ? 11.211 -18.266 0.234 1 95.69 430 TRP B N 1
ATOM 9144 C CA . TRP B 1 430 ? 12.602 -18.062 -0.159 1 95.69 430 TRP B CA 1
ATOM 9145 C C . TRP B 1 430 ? 13.211 -16.891 0.605 1 95.69 430 TRP B C 1
ATOM 9147 O O . TRP B 1 430 ? 14.422 -16.656 0.54 1 95.69 430 TRP B O 1
ATOM 9157 N N . LEU B 1 431 ? 12.438 -16.156 1.317 1 95.94 431 LEU B N 1
ATOM 9158 C CA . LEU B 1 431 ? 12.906 -14.977 2.047 1 95.94 431 LEU B CA 1
ATOM 9159 C C . LEU B 1 431 ? 13.586 -15.383 3.35 1 95.94 431 LEU B C 1
ATOM 9161 O O . LEU B 1 431 ? 13.375 -16.484 3.846 1 95.94 431 LEU B O 1
ATOM 9165 N N . PRO B 1 432 ? 14.398 -14.469 3.879 1 94.88 432 PRO B N 1
ATOM 9166 C CA . PRO B 1 432 ? 15.031 -14.773 5.16 1 94.88 432 PRO B CA 1
ATOM 9167 C C . PRO B 1 432 ? 14.023 -14.906 6.305 1 94.88 432 PRO B C 1
ATOM 9169 O O . PRO B 1 432 ? 12.938 -14.328 6.242 1 94.88 432 PRO B O 1
ATOM 9172 N N . HIS B 1 433 ? 14.477 -15.711 7.258 1 91.81 433 HIS B N 1
ATOM 9173 C CA . HIS B 1 433 ? 13.703 -15.734 8.492 1 91.81 433 HIS B CA 1
ATOM 9174 C C . HIS B 1 433 ? 13.555 -14.336 9.078 1 91.81 433 HIS B C 1
ATOM 9176 O O . HIS B 1 433 ? 14.523 -13.57 9.125 1 91.81 433 HIS B O 1
ATOM 9182 N N . ASN B 1 434 ? 12.398 -13.953 9.461 1 91.44 434 ASN B N 1
ATOM 9183 C CA . ASN B 1 434 ? 12.094 -12.656 10.055 1 91.44 434 ASN B CA 1
ATOM 9184 C C . ASN B 1 434 ? 12.406 -11.516 9.094 1 91.44 434 ASN B C 1
ATOM 9186 O O . ASN B 1 434 ? 12.977 -10.5 9.492 1 91.44 434 ASN B O 1
ATOM 9190 N N . TYR B 1 435 ? 12.117 -11.734 7.844 1 93.62 435 TYR B N 1
ATOM 9191 C CA . TYR B 1 435 ? 12.383 -10.727 6.828 1 93.62 435 TYR B CA 1
ATOM 9192 C C . TYR B 1 435 ? 11.555 -9.477 7.07 1 93.62 435 TYR B C 1
ATOM 9194 O O . TYR B 1 435 ? 10.555 -9.516 7.793 1 93.62 435 TYR B O 1
ATOM 9202 N N . VAL B 1 436 ? 12.07 -8.414 6.539 1 90 436 VAL B N 1
ATOM 9203 C CA . VAL B 1 436 ? 11.359 -7.145 6.449 1 90 436 VAL B CA 1
ATOM 9204 C C . VAL B 1 436 ? 11.305 -6.684 4.992 1 90 436 VAL B C 1
ATOM 9206 O O . VAL B 1 436 ? 12.234 -6.938 4.223 1 90 436 VAL B O 1
ATOM 9209 N N . LEU B 1 437 ? 10.188 -6.086 4.656 1 91.25 437 LEU B N 1
ATOM 9210 C CA . LEU B 1 437 ? 10.039 -5.539 3.312 1 91.25 437 LEU B CA 1
ATOM 9211 C C . LEU B 1 437 ? 10.055 -4.012 3.346 1 91.25 437 LEU B C 1
ATOM 9213 O O . LEU B 1 437 ? 9.586 -3.406 4.312 1 91.25 437 LEU B O 1
ATOM 9217 N N . TYR B 1 438 ? 10.594 -3.473 2.322 1 88.38 438 TYR B N 1
ATOM 9218 C CA . TYR B 1 438 ? 10.531 -2.021 2.182 1 88.38 438 TYR B CA 1
ATOM 9219 C C . TYR B 1 438 ? 9.086 -1.54 2.146 1 88.38 438 TYR B C 1
ATOM 9221 O O . TYR B 1 438 ? 8.75 -0.526 2.762 1 88.38 438 TYR B O 1
ATOM 9229 N N . ASP B 1 439 ? 8.312 -2.264 1.431 1 84.12 439 ASP B N 1
ATOM 9230 C CA . ASP B 1 439 ? 6.887 -1.976 1.31 1 84.12 439 ASP B CA 1
ATOM 9231 C C . ASP B 1 439 ? 6.062 -3.26 1.352 1 84.12 439 ASP B C 1
ATOM 9233 O O . ASP B 1 439 ? 6.168 -4.102 0.459 1 84.12 439 ASP B O 1
ATOM 9237 N N . GLY B 1 440 ? 5.242 -3.287 2.354 1 82.88 440 GLY B N 1
ATOM 9238 C CA . GLY B 1 440 ? 4.355 -4.434 2.467 1 82.88 440 GLY B CA 1
ATOM 9239 C C . GLY B 1 440 ? 4.008 -4.777 3.9 1 82.88 440 GLY B C 1
ATOM 9240 O O . GLY B 1 440 ? 4.852 -4.672 4.793 1 82.88 440 GLY B O 1
ATOM 9241 N N . ALA B 1 441 ? 2.756 -5.148 4.066 1 75.94 441 ALA B N 1
ATOM 9242 C CA . ALA B 1 441 ? 2.258 -5.453 5.406 1 75.94 441 ALA B CA 1
ATOM 9243 C C . ALA B 1 441 ? 1.939 -6.941 5.547 1 75.94 441 ALA B C 1
ATOM 9245 O O . ALA B 1 441 ? 1.924 -7.477 6.656 1 75.94 441 ALA B O 1
ATOM 9246 N N . TYR B 1 442 ? 1.734 -7.535 4.379 1 81.81 442 TYR B N 1
ATOM 9247 C CA . TYR B 1 442 ? 1.307 -8.93 4.402 1 81.81 442 TYR B CA 1
ATOM 9248 C C . TYR B 1 442 ? 2.354 -9.836 3.764 1 81.81 442 TYR B C 1
ATOM 9250 O O . TYR B 1 442 ? 3.156 -9.383 2.943 1 81.81 442 TYR B O 1
ATOM 9258 N N . PRO B 1 443 ? 2.322 -11.078 4.246 1 77.94 443 PRO B N 1
ATOM 9259 C CA . PRO B 1 443 ? 3.354 -11.992 3.748 1 77.94 443 PRO B CA 1
ATOM 9260 C C . PRO B 1 443 ? 3.359 -12.102 2.225 1 77.94 443 PRO B C 1
ATOM 9262 O O . PRO B 1 443 ? 4.426 -12.195 1.613 1 77.94 443 PRO B O 1
ATOM 9265 N N . ASN B 1 444 ? 2.238 -11.969 1.619 1 91 444 ASN B N 1
ATOM 9266 C CA . ASN B 1 444 ? 2.195 -12.164 0.174 1 91 444 ASN B CA 1
ATOM 9267 C C . ASN B 1 444 ? 2.523 -10.883 -0.58 1 91 444 ASN B C 1
ATOM 9269 O O . ASN B 1 444 ? 2.508 -10.852 -1.812 1 91 444 ASN B O 1
ATOM 9273 N N . SER B 1 445 ? 2.934 -9.867 0.219 1 91.44 445 SER B N 1
ATOM 9274 C CA . SER B 1 445 ? 3.279 -8.602 -0.413 1 91.44 445 SER B CA 1
ATOM 9275 C C . SER B 1 445 ? 4.488 -8.75 -1.332 1 91.44 445 SER B C 1
ATOM 9277 O O . SER B 1 445 ? 4.539 -8.133 -2.4 1 91.44 445 SER B O 1
ATOM 9279 N N . TYR B 1 446 ? 5.422 -9.531 -0.946 1 95.06 446 TYR B N 1
ATOM 9280 C CA . TYR B 1 446 ? 6.602 -9.711 -1.785 1 95.06 446 TYR B CA 1
ATOM 9281 C C . TYR B 1 446 ? 6.219 -10.281 -3.146 1 95.06 446 TYR B C 1
ATOM 9283 O O . TYR B 1 446 ? 6.59 -9.727 -4.184 1 95.06 446 TYR B O 1
ATOM 9291 N N . GLY B 1 447 ? 5.484 -11.414 -3.105 1 95.12 447 GLY B N 1
ATOM 9292 C CA . GLY B 1 447 ? 5.051 -12.039 -4.348 1 95.12 447 GLY B CA 1
ATOM 9293 C C . GLY B 1 447 ? 4.227 -11.117 -5.227 1 95.12 447 GLY B C 1
ATOM 9294 O O . GLY B 1 447 ? 4.336 -11.164 -6.453 1 95.12 447 GLY B O 1
ATOM 9295 N N . LYS B 1 448 ? 3.428 -10.305 -4.59 1 95.31 448 LYS B N 1
ATOM 9296 C CA . LYS B 1 448 ? 2.613 -9.352 -5.336 1 95.31 448 LYS B CA 1
ATOM 9297 C C . LYS B 1 448 ? 3.486 -8.328 -6.055 1 95.31 448 LYS B C 1
ATOM 9299 O O . LYS B 1 448 ? 3.316 -8.086 -7.25 1 95.31 448 LYS B O 1
ATOM 9304 N N . HIS B 1 449 ? 4.457 -7.738 -5.301 1 96 449 HIS B N 1
ATOM 9305 C CA . HIS B 1 449 ? 5.375 -6.777 -5.902 1 96 449 HIS B CA 1
ATOM 9306 C C . HIS B 1 449 ? 6.219 -7.434 -6.992 1 96 449 HIS B C 1
ATOM 9308 O O . HIS B 1 449 ? 6.484 -6.82 -8.031 1 96 449 HIS B O 1
ATOM 9314 N N . TYR B 1 450 ? 6.57 -8.602 -6.762 1 97.5 450 TYR B N 1
ATOM 9315 C CA . TYR B 1 450 ? 7.371 -9.359 -7.719 1 97.5 450 TYR B CA 1
ATOM 9316 C C . TYR B 1 450 ? 6.629 -9.531 -9.039 1 97.5 450 TYR B C 1
ATOM 9318 O O . TYR B 1 450 ? 7.184 -9.266 -10.109 1 97.5 450 TYR B O 1
ATOM 9326 N N . ALA B 1 451 ? 5.406 -9.938 -8.945 1 97.38 451 ALA B N 1
ATOM 9327 C CA . ALA B 1 451 ? 4.59 -10.125 -10.148 1 97.38 451 ALA B CA 1
ATOM 9328 C C . ALA B 1 451 ? 4.371 -8.805 -10.875 1 97.38 451 ALA B C 1
ATOM 9330 O O . ALA B 1 451 ? 4.449 -8.75 -12.109 1 97.38 451 ALA B O 1
ATOM 9331 N N . HIS B 1 452 ? 4.109 -7.773 -10.172 1 96.88 452 HIS B N 1
ATOM 9332 C CA . HIS B 1 452 ? 3.928 -6.469 -10.797 1 96.88 452 HIS B CA 1
ATOM 9333 C C . HIS B 1 452 ? 5.215 -5.996 -11.469 1 96.88 452 HIS B C 1
ATOM 9335 O O . HIS B 1 452 ? 5.176 -5.402 -12.547 1 96.88 452 HIS B O 1
ATOM 9341 N N . PHE B 1 453 ? 6.293 -6.219 -10.773 1 97.88 453 PHE B N 1
ATOM 9342 C CA . PHE B 1 453 ? 7.57 -5.906 -11.398 1 97.88 453 PHE B CA 1
ATOM 9343 C C . PHE B 1 453 ? 7.73 -6.668 -12.711 1 97.88 453 PHE B C 1
ATOM 9345 O O . PHE B 1 453 ? 8.102 -6.086 -13.734 1 97.88 453 PHE B O 1
ATOM 9352 N N . ALA B 1 454 ? 7.426 -7.945 -12.703 1 98.38 454 ALA B N 1
ATOM 9353 C CA . ALA B 1 454 ? 7.543 -8.797 -13.883 1 98.38 454 ALA B CA 1
ATOM 9354 C C . ALA B 1 454 ? 6.676 -8.281 -15.023 1 98.38 454 ALA B C 1
ATOM 9356 O O . ALA B 1 454 ? 7.055 -8.375 -16.188 1 98.38 454 ALA B O 1
ATOM 9357 N N . SER B 1 455 ? 5.559 -7.734 -14.719 1 97.62 455 SER B N 1
ATOM 9358 C CA . SER B 1 455 ? 4.605 -7.281 -15.727 1 97.62 455 SER B CA 1
ATOM 9359 C C . SER B 1 455 ? 5.188 -6.156 -16.578 1 97.62 455 SER B C 1
ATOM 9361 O O . SER B 1 455 ? 4.691 -5.875 -17.672 1 97.62 455 SER B O 1
ATOM 9363 N N . ARG B 1 456 ? 6.25 -5.527 -16.156 1 97.31 456 ARG B N 1
ATOM 9364 C CA . ARG B 1 456 ? 6.887 -4.438 -16.891 1 97.31 456 ARG B CA 1
ATOM 9365 C C . ARG B 1 456 ? 7.551 -4.949 -18.172 1 97.31 456 ARG B C 1
ATOM 9367 O O . ARG B 1 456 ? 7.91 -4.16 -19.047 1 97.31 456 ARG B O 1
ATOM 9374 N N . PHE B 1 457 ? 7.684 -6.188 -18.266 1 98.25 457 PHE B N 1
ATOM 9375 C CA . PHE B 1 457 ? 8.445 -6.742 -19.375 1 98.25 457 PHE B CA 1
ATOM 9376 C C . PHE B 1 457 ? 7.512 -7.336 -20.438 1 98.25 457 PHE B C 1
ATOM 9378 O O . PHE B 1 457 ? 7.926 -8.172 -21.234 1 98.25 457 PHE B O 1
ATOM 9385 N N . GLY B 1 458 ? 6.223 -7.051 -20.375 1 96.5 458 GLY B N 1
ATOM 9386 C CA . GLY B 1 458 ? 5.305 -7.348 -21.469 1 96.5 458 GLY B CA 1
ATOM 9387 C C . GLY B 1 458 ? 4.316 -8.445 -21.125 1 96.5 458 GLY B C 1
ATOM 9388 O O . GLY B 1 458 ? 4.352 -9.008 -20.031 1 96.5 458 GLY B O 1
ATOM 9389 N N . SER B 1 459 ? 3.51 -8.844 -22.062 1 96.5 459 SER B N 1
ATOM 9390 C CA . SER B 1 459 ? 2.385 -9.75 -21.875 1 96.5 459 SER B CA 1
ATOM 9391 C C . SER B 1 459 ? 2.793 -11.195 -22.109 1 96.5 459 SER B C 1
ATOM 9393 O O . SER B 1 459 ? 2.006 -12.117 -21.875 1 96.5 459 SER B O 1
ATOM 9395 N N . ALA B 1 460 ? 4.02 -11.406 -22.562 1 97.75 460 ALA B N 1
ATOM 9396 C CA . ALA B 1 460 ? 4.508 -12.758 -22.812 1 97.75 460 ALA B CA 1
ATOM 9397 C C . ALA B 1 460 ? 5.312 -13.281 -21.625 1 97.75 460 ALA B C 1
ATOM 9399 O O . ALA B 1 460 ? 5.914 -14.352 -21.688 1 97.75 460 ALA B O 1
ATOM 9400 N N . VAL B 1 461 ? 5.32 -12.5 -20.562 1 98 461 VAL B N 1
ATOM 9401 C CA . VAL B 1 461 ? 6.008 -12.883 -19.328 1 98 461 VAL B CA 1
ATOM 9402 C C . VAL B 1 461 ? 5.379 -14.156 -18.766 1 98 461 VAL B C 1
ATOM 9404 O O . VAL B 1 461 ? 4.168 -14.352 -18.859 1 98 461 VAL B O 1
ATOM 9407 N N . GLU B 1 462 ? 6.234 -14.992 -18.266 1 97.38 462 GLU B N 1
ATOM 9408 C CA . GLU B 1 462 ? 5.848 -16.125 -17.422 1 97.38 462 GLU B CA 1
ATOM 9409 C C . GLU B 1 462 ? 6.273 -15.906 -15.977 1 97.38 462 GLU B C 1
ATOM 9411 O O . GLU B 1 462 ? 7.426 -15.547 -15.711 1 97.38 462 GLU B O 1
ATOM 9416 N N . ASN B 1 463 ? 5.352 -15.984 -15.109 1 97.12 463 ASN B N 1
ATOM 9417 C CA . ASN B 1 463 ? 5.637 -15.836 -13.688 1 97.12 463 ASN B CA 1
ATOM 9418 C C . ASN B 1 463 ? 5.062 -16.984 -12.875 1 97.12 463 ASN B C 1
ATOM 9420 O O . ASN B 1 463 ? 3.912 -17.375 -13.07 1 97.12 463 ASN B O 1
ATOM 9424 N N . ARG B 1 464 ? 5.898 -17.469 -12.039 1 93.06 464 ARG B N 1
ATOM 9425 C CA . ARG B 1 464 ? 5.418 -18.594 -11.242 1 93.06 464 ARG B CA 1
ATOM 9426 C C . ARG B 1 464 ? 4.625 -18.109 -10.031 1 93.06 464 ARG B C 1
ATOM 9428 O O . ARG B 1 464 ? 5.164 -17.406 -9.172 1 93.06 464 ARG B O 1
ATOM 9435 N N . TYR B 1 465 ? 3.49 -18.484 -10.031 1 81.69 465 TYR B N 1
ATOM 9436 C CA . TYR B 1 465 ? 2.604 -18.359 -8.875 1 81.69 465 TYR B CA 1
ATOM 9437 C C . TYR B 1 465 ? 2.523 -16.922 -8.398 1 81.69 465 TYR B C 1
ATOM 9439 O O . TYR B 1 465 ? 3.484 -16.156 -8.539 1 81.69 465 TYR B O 1
ATOM 9447 N N . GLY B 1 466 ? 1.403 -16.406 -7.863 1 84.88 466 GLY B N 1
ATOM 9448 C CA . GLY B 1 466 ? 1.13 -15.086 -7.332 1 84.88 466 GLY B CA 1
ATOM 9449 C C . GLY B 1 466 ? -0.107 -15.039 -6.453 1 84.88 466 GLY B C 1
ATOM 9450 O O . GLY B 1 466 ? -0.85 -16.016 -6.363 1 84.88 466 GLY B O 1
ATOM 9451 N N . SER B 1 467 ? -0.313 -14.031 -5.82 1 94.5 467 SER B N 1
ATOM 9452 C CA . SER B 1 467 ? -1.472 -13.766 -4.973 1 94.5 467 SER B CA 1
ATOM 9453 C C . SER B 1 467 ? -1.941 -12.32 -5.117 1 94.5 467 SER B C 1
ATOM 9455 O O . SER B 1 467 ? -1.141 -11.391 -5.008 1 94.5 467 SER B O 1
ATOM 9457 N N . GLY B 1 468 ? -3.15 -12.227 -5.379 1 94.5 468 GLY B N 1
ATOM 9458 C CA . GLY B 1 468 ? -3.684 -10.898 -5.605 1 94.5 468 GLY B CA 1
ATOM 9459 C C . GLY B 1 468 ? -3.139 -10.242 -6.863 1 94.5 468 GLY B C 1
ATOM 9460 O O . GLY B 1 468 ? -2.965 -9.023 -6.906 1 94.5 468 GLY B O 1
ATOM 9461 N N . THR B 1 469 ? -2.791 -10.977 -7.832 1 96.81 469 THR B N 1
ATOM 9462 C CA . THR B 1 469 ? -2.092 -10.453 -9 1 96.81 469 THR B CA 1
ATOM 9463 C C . THR B 1 469 ? -2.834 -10.828 -10.281 1 96.81 469 THR B C 1
ATOM 9465 O O . THR B 1 469 ? -2.215 -11.008 -11.336 1 96.81 469 THR B O 1
ATOM 9468 N N . GLN B 1 470 ? -4.137 -11 -10.211 1 96.75 470 GLN B N 1
ATOM 9469 C CA . GLN B 1 470 ? -4.957 -11.43 -11.344 1 96.75 470 GLN B CA 1
ATOM 9470 C C . GLN B 1 470 ? -4.883 -10.43 -12.492 1 96.75 470 GLN B C 1
ATOM 9472 O O . GLN B 1 470 ? -5.082 -10.789 -13.648 1 96.75 470 GLN B O 1
ATOM 9477 N N . GLN B 1 471 ? -4.457 -9.227 -12.25 1 96.69 471 GLN B N 1
ATOM 9478 C CA . GLN B 1 471 ? -4.555 -8.164 -13.25 1 96.69 471 GLN B CA 1
ATOM 9479 C C . GLN B 1 471 ? -3.191 -7.852 -13.852 1 96.69 471 GLN B C 1
ATOM 9481 O O . GLN B 1 471 ? -3.023 -6.832 -14.531 1 96.69 471 GLN B O 1
ATOM 9486 N N . THR B 1 472 ? -2.191 -8.641 -13.57 1 96.69 472 THR B N 1
ATOM 9487 C CA . THR B 1 472 ? -0.883 -8.453 -14.188 1 96.69 472 THR B CA 1
ATOM 9488 C C . THR B 1 472 ? -0.925 -8.828 -15.664 1 96.69 472 THR B C 1
ATOM 9490 O O . THR B 1 472 ? -0.062 -8.414 -16.438 1 96.69 472 THR B O 1
ATOM 9493 N N . ASN B 1 473 ? -1.852 -9.727 -16.109 1 97.19 473 ASN B N 1
ATOM 9494 C CA . ASN B 1 473 ? -2.236 -10.008 -17.484 1 97.19 473 ASN B CA 1
ATOM 9495 C C . ASN B 1 473 ? -1.132 -10.742 -18.25 1 97.19 473 ASN B C 1
ATOM 9497 O O . ASN B 1 473 ? -0.855 -10.438 -19.406 1 97.19 473 ASN B O 1
ATOM 9501 N N . PHE B 1 474 ? -0.376 -11.586 -17.609 1 97.38 474 PHE B N 1
ATOM 9502 C CA . PHE B 1 474 ? 0.554 -12.547 -18.172 1 97.38 474 PHE B CA 1
ATOM 9503 C C . PHE B 1 474 ? 0.243 -13.961 -17.688 1 97.38 474 PHE B C 1
ATOM 9505 O O . PHE B 1 474 ? -0.678 -14.156 -16.891 1 97.38 474 PHE B O 1
ATOM 9512 N N . PHE B 1 475 ? 0.945 -14.922 -18.234 1 97.44 475 PHE B N 1
ATOM 9513 C CA . PHE B 1 475 ? 0.702 -16.312 -17.844 1 97.44 475 PHE B CA 1
ATOM 9514 C C . PHE B 1 475 ? 1.28 -16.594 -16.469 1 97.44 475 PHE B C 1
ATOM 9516 O O . PHE B 1 475 ? 2.439 -16.281 -16.203 1 97.44 475 PHE B O 1
ATOM 9523 N N . THR B 1 476 ? 0.457 -17.141 -15.602 1 96.62 476 THR B N 1
ATOM 9524 C CA . THR B 1 476 ? 0.887 -17.641 -14.305 1 96.62 476 THR B CA 1
ATOM 9525 C C . THR B 1 476 ? 1.128 -19.156 -14.352 1 96.62 476 THR B C 1
ATOM 9527 O O . THR B 1 476 ? 0.206 -19.922 -14.617 1 96.62 476 THR B O 1
ATOM 9530 N N . ARG B 1 477 ? 2.314 -19.469 -14.125 1 95.62 477 ARG B N 1
ATOM 9531 C CA . ARG B 1 477 ? 2.672 -20.875 -14.133 1 95.62 477 ARG B CA 1
ATOM 9532 C C . ARG B 1 477 ? 2.334 -21.531 -12.805 1 95.62 477 ARG B C 1
ATOM 9534 O O . ARG B 1 477 ? 2.367 -20.891 -11.758 1 95.62 477 ARG B O 1
ATOM 9541 N N . THR B 1 478 ? 2.047 -22.766 -12.805 1 90.88 478 THR B N 1
ATOM 9542 C CA . THR B 1 478 ? 1.615 -23.5 -11.617 1 90.88 478 THR B CA 1
ATOM 9543 C C . THR B 1 478 ? 2.816 -23.938 -10.789 1 90.88 478 THR B C 1
ATOM 9545 O O . THR B 1 478 ? 3.439 -23.125 -10.102 1 90.88 478 THR B O 1
ATOM 9548 N N . MET B 1 479 ? 3.219 -25.125 -10.852 1 89.94 479 MET B N 1
ATOM 9549 C CA . MET B 1 479 ? 4.336 -25.734 -10.125 1 89.94 479 MET B CA 1
ATOM 9550 C C . MET B 1 479 ? 5.184 -26.594 -11.047 1 89.94 479 MET B C 1
ATOM 9552 O O . MET B 1 479 ? 4.742 -26.969 -12.133 1 89.94 479 MET B O 1
ATOM 9556 N N . ASP B 1 480 ? 6.363 -26.844 -10.547 1 90.62 480 ASP B N 1
ATOM 9557 C CA . ASP B 1 480 ? 7.129 -27.906 -11.195 1 90.62 480 ASP B CA 1
ATOM 9558 C C . ASP B 1 480 ? 6.488 -29.266 -10.953 1 90.62 480 ASP B C 1
ATOM 9560 O O . ASP B 1 480 ? 6.07 -29.578 -9.836 1 90.62 480 ASP B O 1
ATOM 9564 N N . ARG B 1 481 ? 6.43 -30.016 -12.023 1 92.69 481 ARG B N 1
ATOM 9565 C CA . ARG B 1 481 ? 5.797 -31.328 -11.906 1 92.69 481 ARG B CA 1
ATOM 9566 C C . ARG B 1 481 ? 6.801 -32.438 -12.172 1 92.69 481 ARG B C 1
ATOM 9568 O O . ARG B 1 481 ? 7.68 -32.312 -13.031 1 92.69 481 ARG B O 1
ATOM 9575 N N . ASN B 1 482 ? 6.566 -33.5 -11.438 1 92.25 482 ASN B N 1
ATOM 9576 C CA . ASN B 1 482 ? 7.32 -34.719 -11.711 1 92.25 482 ASN B CA 1
ATOM 9577 C C . ASN B 1 482 ? 6.676 -35.531 -12.828 1 92.25 482 ASN B C 1
ATOM 9579 O O . ASN B 1 482 ? 5.508 -35.312 -13.156 1 92.25 482 ASN B O 1
ATOM 9583 N N . SER B 1 483 ? 7.449 -36.438 -13.391 1 94.25 483 SER B N 1
ATOM 9584 C CA . SER B 1 483 ? 6.969 -37.219 -14.516 1 94.25 483 SER B CA 1
ATOM 9585 C C . SER B 1 483 ? 6.305 -38.5 -14.039 1 94.25 483 SER B C 1
ATOM 9587 O O . SER B 1 483 ? 6.773 -39.594 -14.352 1 94.25 483 SER B O 1
ATOM 9589 N N . TYR B 1 484 ? 5.246 -38.281 -13.336 1 94.44 4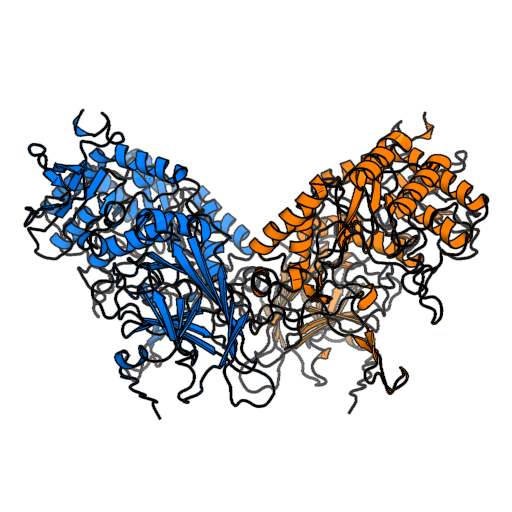84 TYR B N 1
ATOM 9590 C CA . TYR B 1 484 ? 4.43 -39.375 -12.82 1 94.44 484 TYR B CA 1
ATOM 9591 C C . TYR B 1 484 ? 2.971 -39.219 -13.234 1 94.44 484 TYR B C 1
ATOM 9593 O O . TYR B 1 484 ? 2.58 -38.156 -13.734 1 94.44 484 TYR B O 1
ATOM 9601 N N . TRP B 1 485 ? 2.295 -40.312 -13.07 1 96.31 485 TRP B N 1
ATOM 9602 C CA . TRP B 1 485 ? 0.874 -40.25 -13.398 1 96.31 485 TRP B CA 1
ATOM 9603 C C . TRP B 1 485 ? 0.07 -39.625 -12.273 1 96.31 485 TRP B C 1
ATOM 9605 O O . TRP B 1 485 ? -0.358 -38.469 -12.383 1 96.31 485 TRP B O 1
ATOM 9615 N N . ASP B 1 486 ? 0.014 -40.281 -11.164 1 94.19 486 ASP B N 1
ATOM 9616 C CA . ASP B 1 486 ? -0.979 -39.938 -10.148 1 94.19 486 ASP B CA 1
ATOM 9617 C C . ASP B 1 486 ? -0.327 -39.75 -8.781 1 94.19 486 ASP B C 1
ATOM 9619 O O . ASP B 1 486 ? -0.969 -39.969 -7.75 1 94.19 486 ASP B O 1
ATOM 9623 N N . LYS B 1 487 ? 0.913 -39.5 -8.797 1 90.69 487 LYS B N 1
ATOM 9624 C CA . LYS B 1 487 ? 1.613 -39.281 -7.543 1 90.69 487 LYS B CA 1
ATOM 9625 C C . LYS B 1 487 ? 2.639 -38.156 -7.691 1 90.69 487 LYS B C 1
ATOM 9627 O O . LYS B 1 487 ? 3.057 -37.812 -8.805 1 90.69 487 LYS B O 1
ATOM 9632 N N . ASP B 1 488 ? 2.977 -37.531 -6.594 1 91.94 488 ASP B N 1
ATOM 9633 C CA . ASP B 1 488 ? 4.078 -36.594 -6.43 1 91.94 488 ASP B CA 1
ATOM 9634 C C . ASP B 1 488 ? 4.004 -35.469 -7.465 1 91.94 488 ASP B C 1
ATOM 9636 O O . ASP B 1 488 ? 4.977 -35.188 -8.172 1 91.94 488 ASP B O 1
ATOM 9640 N N . GLY B 1 489 ? 2.842 -34.969 -7.57 1 93.38 489 GLY B N 1
ATOM 9641 C CA . GLY B 1 489 ? 2.635 -33.844 -8.438 1 93.38 489 GLY B CA 1
ATOM 9642 C C . GLY B 1 489 ? 2.633 -34.188 -9.906 1 93.38 489 GLY B C 1
ATOM 9643 O O . GLY B 1 489 ? 3.109 -33.406 -10.742 1 93.38 489 GLY B O 1
ATOM 9644 N N . GLY B 1 490 ? 2.162 -35.281 -10.273 1 94.81 490 GLY B N 1
ATOM 9645 C CA . GLY B 1 490 ? 2.188 -35.781 -11.641 1 94.81 490 GLY B CA 1
ATOM 9646 C C . GLY B 1 490 ? 1.032 -35.281 -12.484 1 94.81 490 GLY B C 1
ATOM 9647 O O . GLY B 1 490 ? 0.452 -34.219 -12.18 1 94.81 490 GLY B O 1
ATOM 9648 N N . LEU B 1 491 ? 0.725 -36 -13.531 1 97.62 491 LEU B N 1
ATOM 9649 C CA . LEU B 1 491 ? -0.237 -35.625 -14.555 1 97.62 491 LEU B CA 1
ATOM 9650 C C . LEU B 1 491 ? -1.618 -35.406 -13.945 1 97.62 491 LEU B C 1
ATOM 9652 O O . LEU B 1 491 ? -2.354 -34.5 -14.375 1 97.62 491 LEU B O 1
ATOM 9656 N N . SER B 1 492 ? -1.956 -36.156 -12.945 1 97.06 492 SER B N 1
ATOM 9657 C CA . SER B 1 492 ? -3.289 -36.125 -12.352 1 97.06 492 SER B CA 1
ATOM 9658 C C . SER B 1 492 ? -3.566 -34.75 -11.719 1 97.06 492 SER B C 1
ATOM 9660 O O . SER B 1 492 ? -4.719 -34.406 -11.453 1 97.06 492 SER B O 1
ATOM 9662 N N . THR B 1 493 ? -2.588 -33.938 -11.43 1 96.88 493 THR B N 1
ATOM 9663 C CA . THR B 1 493 ? -2.762 -32.656 -10.758 1 96.88 493 THR B CA 1
ATOM 9664 C C . THR B 1 493 ? -2.982 -31.531 -11.773 1 96.88 493 THR B C 1
ATOM 9666 O O . THR B 1 493 ? -3.377 -30.422 -11.406 1 96.88 493 THR B O 1
ATOM 9669 N N . LEU B 1 494 ? -2.803 -31.797 -13.023 1 97.44 494 LEU B N 1
ATOM 9670 C CA . LEU B 1 494 ? -2.785 -30.781 -14.062 1 97.44 494 LEU B CA 1
ATOM 9671 C C . LEU B 1 494 ? -4.145 -30.094 -14.172 1 97.44 494 LEU B C 1
ATOM 9673 O O . LEU B 1 494 ? -4.242 -28.875 -14.016 1 97.44 494 LEU B O 1
ATOM 9677 N N . ILE B 1 495 ? -5.18 -30.844 -14.406 1 98.25 495 ILE B N 1
ATOM 9678 C CA . ILE B 1 495 ? -6.512 -30.297 -14.625 1 98.25 495 ILE B CA 1
ATOM 9679 C C . ILE B 1 495 ? -7.043 -29.688 -13.328 1 98.25 495 ILE B C 1
ATOM 9681 O O . ILE B 1 495 ? -7.523 -28.547 -13.32 1 98.25 495 ILE B O 1
ATOM 9685 N N . PRO B 1 496 ? -6.871 -30.391 -12.164 1 97.69 496 PRO B N 1
ATOM 9686 C CA . PRO B 1 496 ? -7.297 -29.797 -10.906 1 97.69 496 PRO B CA 1
ATOM 9687 C C . PRO B 1 496 ? -6.664 -28.422 -10.664 1 97.69 496 PRO B C 1
ATOM 9689 O O . PRO B 1 496 ? -7.34 -27.5 -10.195 1 97.69 496 PRO B O 1
ATOM 9692 N N . TRP B 1 497 ? -5.434 -28.25 -10.992 1 96.94 497 TRP B N 1
ATOM 9693 C CA . TRP B 1 497 ? -4.773 -26.969 -10.789 1 96.94 497 TRP B CA 1
ATOM 9694 C C . TRP B 1 497 ? -5.34 -25.922 -11.734 1 96.94 497 TRP B C 1
ATOM 9696 O O . TRP B 1 497 ? -5.535 -24.766 -11.344 1 96.94 497 TRP B O 1
ATOM 9706 N N . ALA B 1 498 ? -5.551 -26.266 -12.938 1 97.56 498 ALA B N 1
ATOM 9707 C CA . ALA B 1 498 ? -6.141 -25.344 -13.898 1 97.56 498 ALA B CA 1
ATOM 9708 C C . ALA B 1 498 ? -7.516 -24.875 -13.438 1 97.56 498 ALA B C 1
ATOM 9710 O O . ALA B 1 498 ? -7.844 -23.688 -13.555 1 97.56 498 ALA B O 1
ATOM 9711 N N . LEU B 1 499 ? -8.273 -25.812 -12.922 1 98.31 499 LEU B N 1
ATOM 9712 C CA . LEU B 1 499 ? -9.609 -25.484 -12.445 1 98.31 499 LEU B CA 1
ATOM 9713 C C . LEU B 1 499 ? -9.547 -24.562 -11.234 1 98.31 499 LEU B C 1
ATOM 9715 O O . LEU B 1 499 ? -10.328 -23.609 -11.117 1 98.31 499 LEU B O 1
ATOM 9719 N N . GLN B 1 500 ? -8.633 -24.828 -10.391 1 96.81 500 GLN B N 1
ATOM 9720 C CA . GLN B 1 500 ? -8.461 -23.969 -9.234 1 96.81 500 GLN B CA 1
ATOM 9721 C C . GLN B 1 500 ? -8.023 -22.562 -9.648 1 96.81 500 GLN B C 1
ATOM 9723 O O . GLN B 1 500 ? -8.469 -21.578 -9.07 1 96.81 500 GLN B O 1
ATOM 9728 N N . SER B 1 501 ? -7.133 -22.5 -10.594 1 97 501 SER B N 1
ATOM 9729 C CA . SER B 1 501 ? -6.711 -21.203 -11.133 1 97 501 SER B CA 1
ATOM 9730 C C . SER B 1 501 ? -7.895 -20.422 -11.688 1 97 501 SER B C 1
ATOM 9732 O O . SER B 1 501 ? -8.016 -19.219 -11.445 1 97 501 SER B O 1
ATOM 9734 N N . SER B 1 502 ? -8.734 -21.078 -12.352 1 97.62 502 SER B N 1
ATOM 9735 C CA . SER B 1 502 ? -9.938 -20.453 -12.883 1 97.62 502 SER B CA 1
ATOM 9736 C C . SER B 1 502 ? -10.836 -19.938 -11.766 1 97.62 502 SER B C 1
ATOM 9738 O O . SER B 1 502 ? -11.383 -18.844 -11.859 1 97.62 502 SER B O 1
ATOM 9740 N N . LEU B 1 503 ? -10.938 -20.734 -10.766 1 98.19 503 LEU B N 1
ATOM 9741 C CA . LEU B 1 503 ? -11.758 -20.359 -9.625 1 98.19 503 LEU B CA 1
ATOM 9742 C C . LEU B 1 503 ? -11.242 -19.078 -8.977 1 98.19 503 LEU B C 1
ATOM 9744 O O . LEU B 1 503 ? -12.023 -18.203 -8.617 1 98.19 503 LEU B O 1
ATOM 9748 N N . HIS B 1 504 ? -9.922 -18.953 -8.914 1 97.69 504 HIS B N 1
ATOM 9749 C CA . HIS B 1 504 ? -9.281 -17.859 -8.188 1 97.69 504 HIS B CA 1
ATOM 9750 C C . HIS B 1 504 ? -9.047 -16.656 -9.086 1 97.69 504 HIS B C 1
ATOM 9752 O O . HIS B 1 504 ? -8.555 -15.617 -8.633 1 97.69 504 HIS B O 1
ATOM 9758 N N . GLY B 1 505 ? -9.344 -16.734 -10.32 1 97.81 505 GLY B N 1
ATOM 9759 C CA . GLY B 1 505 ? -9.25 -15.594 -11.211 1 97.81 505 GLY B CA 1
ATOM 9760 C C . GLY B 1 505 ? -7.953 -15.562 -12.008 1 97.81 505 GLY B C 1
ATOM 9761 O O . GLY B 1 505 ? -7.676 -14.594 -12.719 1 97.81 505 GLY B O 1
ATOM 9762 N N . TYR B 1 506 ? -7.172 -16.578 -11.898 1 97.44 506 TYR B N 1
ATOM 9763 C CA . TYR B 1 506 ? -5.961 -16.688 -12.703 1 97.44 506 TYR B CA 1
ATOM 9764 C C . TYR B 1 506 ? -6.238 -17.422 -14.008 1 97.44 506 TYR B C 1
ATOM 9766 O O . TYR B 1 506 ? -5.727 -18.516 -14.227 1 97.44 506 TYR B O 1
ATOM 9774 N N . TYR B 1 507 ? -6.934 -16.672 -14.852 1 97.88 507 TYR B N 1
ATOM 9775 C CA . TYR B 1 507 ? -7.48 -17.266 -16.062 1 97.88 507 TYR B CA 1
ATOM 9776 C C . TYR B 1 507 ? -6.367 -17.641 -17.031 1 97.88 507 TYR B C 1
ATOM 9778 O O . TYR B 1 507 ? -6.516 -18.594 -17.812 1 97.88 507 TYR B O 1
ATOM 9786 N N . TRP B 1 508 ? -5.254 -16.891 -16.969 1 97.94 508 TRP B N 1
ATOM 9787 C CA . TRP B 1 508 ? -4.109 -17.156 -17.828 1 97.94 508 TRP B CA 1
ATOM 9788 C C . TRP B 1 508 ? -3.137 -18.125 -17.156 1 97.94 508 TRP B C 1
ATOM 9790 O O . TRP B 1 508 ? -2.053 -17.719 -16.734 1 97.94 508 TRP B O 1
ATOM 9800 N N . ASN B 1 509 ? -3.531 -19.344 -17.203 1 95.56 509 ASN B N 1
ATOM 9801 C CA . ASN B 1 509 ? -2.758 -20.391 -16.547 1 95.56 509 ASN B CA 1
ATOM 9802 C C . ASN B 1 509 ? -1.826 -21.109 -17.516 1 95.56 509 ASN B C 1
ATOM 9804 O O . ASN B 1 509 ? -2.221 -21.422 -18.641 1 95.56 509 ASN B O 1
ATOM 9808 N N . LEU B 1 510 ? -0.583 -21.281 -17.109 1 96.69 510 LEU B N 1
ATOM 9809 C CA . LEU B 1 510 ? 0.396 -22.109 -17.812 1 96.69 510 LEU B CA 1
ATOM 9810 C C . LEU B 1 510 ? 0.682 -23.391 -17.031 1 96.69 510 LEU B C 1
ATOM 9812 O O . LEU B 1 510 ? 1.28 -23.344 -15.953 1 96.69 510 LEU B O 1
ATOM 9816 N N . PRO B 1 511 ? 0.277 -24.547 -17.484 1 94.62 511 PRO B N 1
ATOM 9817 C CA . PRO B 1 511 ? 0.286 -25.797 -16.719 1 94.62 511 PRO B CA 1
ATOM 9818 C C . PRO B 1 511 ? 1.697 -26.281 -16.406 1 94.62 511 PRO B C 1
ATOM 9820 O O . PRO B 1 511 ? 1.884 -27.109 -15.523 1 94.62 511 PRO B O 1
ATOM 9823 N N . ASP B 1 512 ? 2.709 -25.844 -16.969 1 91.94 512 ASP B N 1
ATOM 9824 C CA . ASP B 1 512 ? 4.098 -26.281 -16.844 1 91.94 512 ASP B CA 1
ATOM 9825 C C . ASP B 1 512 ? 4.504 -27.188 -18 1 91.94 512 ASP B C 1
ATOM 9827 O O . ASP B 1 512 ? 3.77 -27.312 -18.984 1 91.94 512 ASP B O 1
ATOM 9831 N N . MET B 1 513 ? 5.695 -27.891 -17.891 1 95.19 513 MET B N 1
ATOM 9832 C CA . MET B 1 513 ? 6.305 -28.656 -18.969 1 95.19 513 MET B CA 1
ATOM 9833 C C . MET B 1 513 ? 5.512 -29.922 -19.25 1 95.19 513 MET B C 1
ATOM 9835 O O . MET B 1 513 ? 5.215 -30.688 -18.328 1 95.19 513 MET B O 1
ATOM 9839 N N . ILE B 1 514 ? 5.203 -30.078 -20.5 1 97.56 514 ILE B N 1
ATOM 9840 C CA . ILE B 1 514 ? 4.551 -31.312 -20.938 1 97.56 514 ILE B CA 1
ATOM 9841 C C . ILE B 1 514 ? 5.469 -32.5 -20.688 1 97.56 514 ILE B C 1
ATOM 9843 O O . ILE B 1 514 ? 6.625 -32.5 -21.109 1 97.56 514 ILE B O 1
ATOM 9847 N N . GLY B 1 515 ? 4.957 -33.438 -19.969 1 95.62 515 GLY B N 1
ATOM 9848 C CA . GLY B 1 515 ? 5.73 -34.625 -19.609 1 95.62 515 GLY B CA 1
ATOM 9849 C C . GLY B 1 515 ? 6.395 -34.5 -18.25 1 95.62 515 GLY B C 1
ATOM 9850 O O . GLY B 1 515 ? 7.016 -35.438 -17.766 1 95.62 515 GLY B O 1
ATOM 9851 N N . GLY B 1 516 ? 6.277 -33.344 -17.641 1 93.06 516 GLY B N 1
ATOM 9852 C CA . GLY B 1 516 ? 6.961 -33.125 -16.375 1 93.06 516 GLY B CA 1
ATOM 9853 C C . GLY B 1 516 ? 8.414 -32.719 -16.562 1 93.06 516 GLY B C 1
ATOM 9854 O O . GLY B 1 516 ? 8.898 -32.594 -17.688 1 93.06 516 GLY B O 1
ATOM 9855 N N . ASN B 1 517 ? 9.07 -32.562 -15.414 1 89.62 517 ASN B N 1
ATOM 9856 C CA . ASN B 1 517 ? 10.445 -32.062 -15.445 1 89.62 517 ASN B CA 1
ATOM 9857 C C . ASN B 1 517 ? 11.461 -33.188 -15.375 1 89.62 517 ASN B C 1
ATOM 9859 O O . ASN B 1 517 ? 12.664 -32.969 -15.469 1 89.62 517 ASN B O 1
ATOM 9863 N N . GLY B 1 518 ? 11.039 -34.375 -15.32 1 86.69 518 GLY B N 1
ATOM 9864 C CA . GLY B 1 518 ? 11.914 -35.531 -15.32 1 86.69 518 GLY B CA 1
ATOM 9865 C C . GLY B 1 518 ? 12.648 -35.719 -14.008 1 86.69 518 GLY B C 1
ATOM 9866 O O . GLY B 1 518 ? 13.648 -36.438 -13.945 1 86.69 518 GLY B O 1
ATOM 9867 N N . LEU B 1 519 ? 12.391 -34.938 -12.953 1 67.81 519 LEU B N 1
ATOM 9868 C CA . LEU B 1 519 ? 13.055 -34.938 -11.656 1 67.81 519 LEU B CA 1
ATOM 9869 C C . LEU B 1 519 ? 12.719 -36.219 -10.883 1 67.81 519 LEU B C 1
ATOM 9871 O O . LEU B 1 519 ? 12.672 -36.188 -9.648 1 67.81 519 LEU B O 1
ATOM 9875 N N . ASN B 1 520 ? 12.461 -37.281 -11.523 1 58.53 520 ASN B N 1
ATOM 9876 C CA . ASN B 1 520 ? 12.141 -38.5 -10.773 1 58.53 520 ASN B CA 1
ATOM 9877 C C . ASN B 1 520 ? 13.305 -38.938 -9.883 1 58.53 520 ASN B C 1
ATOM 9879 O O . ASN B 1 520 ? 14.305 -39.469 -10.367 1 58.53 520 ASN B O 1
ATOM 9883 N N . HIS B 1 521 ? 13.562 -38.094 -8.898 1 49.62 521 HIS B N 1
ATOM 9884 C CA . HIS B 1 521 ? 14.68 -38.188 -7.957 1 49.62 521 HIS B CA 1
ATOM 9885 C C . HIS B 1 521 ? 14.922 -39.625 -7.52 1 49.62 521 HIS B C 1
ATOM 9887 O O . HIS B 1 521 ? 14.117 -40.188 -6.793 1 49.62 521 HIS B O 1
ATOM 9893 N N . ASN B 1 522 ? 15.117 -40.531 -8.359 1 44.09 522 ASN B N 1
ATOM 9894 C CA . ASN B 1 522 ? 15.695 -41.656 -7.676 1 44.09 522 ASN B CA 1
ATOM 9895 C C . ASN B 1 522 ? 17.172 -41.438 -7.348 1 44.09 522 ASN B C 1
ATOM 9897 O O . ASN B 1 522 ? 17.781 -40.5 -7.852 1 44.09 522 ASN B O 1
ATOM 9901 N N . GLU B 1 523 ? 17.641 -42.031 -6.27 1 41.66 523 GLU B N 1
ATOM 9902 C CA . GLU B 1 523 ? 19 -41.969 -5.75 1 41.66 523 GLU B CA 1
ATOM 9903 C C . GLU B 1 523 ? 20.016 -41.781 -6.875 1 41.66 523 GLU B C 1
ATOM 9905 O O . GLU B 1 523 ? 21.062 -41.156 -6.676 1 41.66 523 GLU B O 1
ATOM 9910 N N . SER B 1 524 ? 19.797 -42.375 -7.949 1 38.88 524 SER B N 1
ATOM 9911 C CA . SER B 1 524 ? 20.891 -42.594 -8.891 1 38.88 524 SER B CA 1
ATOM 9912 C C . SER B 1 524 ? 20.891 -41.562 -10.016 1 38.88 524 SER B C 1
ATOM 9914 O O . SER B 1 524 ? 21.859 -41.469 -10.773 1 38.88 524 SER B O 1
ATOM 9916 N N . ASN B 1 525 ? 19.766 -40.906 -10.344 1 40.78 525 ASN B N 1
ATOM 9917 C CA . ASN B 1 525 ? 19.781 -40.125 -11.578 1 40.78 525 ASN B CA 1
ATOM 9918 C C . ASN B 1 525 ? 19.766 -38.625 -11.297 1 40.78 525 ASN B C 1
ATOM 9920 O O . ASN B 1 525 ? 18.734 -38.062 -10.898 1 40.78 525 ASN B O 1
ATOM 9924 N N . ILE B 1 526 ? 20.859 -38 -11.18 1 51.16 526 ILE B N 1
ATOM 9925 C CA . ILE B 1 526 ? 21.109 -36.562 -10.977 1 51.16 526 ILE B CA 1
ATOM 9926 C C . ILE B 1 526 ? 20.609 -35.781 -12.172 1 51.16 526 ILE B C 1
ATOM 9928 O O . ILE B 1 526 ? 20.469 -34.531 -12.102 1 51.16 526 ILE B O 1
ATOM 9932 N N . ARG B 1 527 ? 20.547 -36.406 -13.375 1 60.12 527 ARG B N 1
ATOM 9933 C CA . ARG B 1 527 ? 20.062 -35.719 -14.578 1 60.12 527 ARG B CA 1
ATOM 9934 C C . ARG B 1 527 ? 18.672 -36.219 -14.953 1 60.12 527 ARG B C 1
ATOM 9936 O O . ARG B 1 527 ? 18.328 -37.375 -14.766 1 60.12 527 ARG B O 1
ATOM 9943 N N . GLY B 1 528 ? 17.625 -35.562 -14.797 1 74.56 528 GLY B N 1
ATOM 9944 C CA . GLY B 1 528 ? 16.25 -35.844 -15.125 1 74.56 528 GLY B CA 1
ATOM 9945 C C . GLY B 1 528 ? 16.109 -36.75 -16.344 1 74.56 528 GLY B C 1
ATOM 9946 O O . GLY B 1 528 ? 17.062 -36.938 -17.094 1 74.56 528 GLY B O 1
ATOM 9947 N N . GLU B 1 529 ? 15.094 -37.688 -16.453 1 84.19 529 GLU B N 1
ATOM 9948 C CA . GLU B 1 529 ? 14.758 -38.5 -17.625 1 84.19 529 GLU B CA 1
ATOM 9949 C C . GLU B 1 529 ? 13.359 -38.156 -18.125 1 84.19 529 GLU B C 1
ATOM 9951 O O . GLU B 1 529 ? 12.445 -37.906 -17.344 1 84.19 529 GLU B O 1
ATOM 9956 N N . PRO B 1 530 ? 13.312 -38.219 -19.547 1 91.25 530 PRO B N 1
ATOM 9957 C CA . PRO B 1 530 ? 11.969 -38 -20.078 1 91.25 530 PRO B CA 1
ATOM 9958 C C . PRO B 1 530 ? 10.977 -39.062 -19.625 1 91.25 530 PRO B C 1
ATOM 9960 O O . PRO B 1 530 ? 11.367 -40.219 -19.359 1 91.25 530 PRO B O 1
ATOM 9963 N N . PRO B 1 531 ? 9.766 -38.844 -19.562 1 93.62 531 PRO B N 1
ATOM 9964 C CA . PRO B 1 531 ? 8.758 -39.812 -19.156 1 93.62 531 PRO B CA 1
ATOM 9965 C C . PRO B 1 531 ? 8.57 -40.938 -20.203 1 93.62 531 PRO B C 1
ATOM 9967 O O . PRO B 1 531 ? 9.078 -40.812 -21.312 1 93.62 531 PRO B O 1
ATOM 9970 N N . GLU B 1 532 ? 7.906 -41.969 -19.766 1 94.38 532 GLU B N 1
ATOM 9971 C CA . GLU B 1 532 ? 7.57 -43.031 -20.719 1 94.38 532 GLU B CA 1
ATOM 9972 C C . GLU B 1 532 ? 6.609 -42.562 -21.781 1 94.38 532 GLU B C 1
ATOM 9974 O O . GLU B 1 532 ? 5.961 -41.5 -21.625 1 94.38 532 GLU B O 1
ATOM 9979 N N . GLU B 1 533 ? 6.461 -43.281 -22.906 1 96.69 533 GLU B N 1
ATOM 9980 C CA . GLU B 1 533 ? 5.766 -42.844 -24.109 1 96.69 533 GLU B CA 1
ATOM 9981 C C . GLU B 1 533 ? 4.301 -42.531 -23.828 1 96.69 533 GLU B C 1
ATOM 9983 O O . GLU B 1 533 ? 3.805 -41.469 -24.188 1 96.69 533 GLU B O 1
ATOM 9988 N N . GLU B 1 534 ? 3.578 -43.406 -23.188 1 97.88 534 GLU B N 1
ATOM 9989 C CA . GLU B 1 534 ? 2.152 -43.188 -22.969 1 97.88 534 GLU B CA 1
ATOM 9990 C C . GLU B 1 534 ? 1.914 -41.938 -22.109 1 97.88 534 GLU B C 1
ATOM 9992 O O . GLU B 1 534 ? 1.014 -41.156 -22.406 1 97.88 534 GLU B O 1
ATOM 9997 N N . LEU B 1 535 ? 2.717 -41.812 -21.062 1 97.5 535 LEU B N 1
ATOM 9998 C CA . LEU B 1 535 ? 2.578 -40.656 -20.188 1 97.5 535 LEU B CA 1
ATOM 9999 C C . LEU B 1 535 ? 2.801 -39.375 -20.969 1 97.5 535 LEU B C 1
ATOM 10001 O O . LEU B 1 535 ? 2.043 -38.406 -20.812 1 97.5 535 LEU B O 1
ATOM 10005 N N . TYR B 1 536 ? 3.836 -39.344 -21.781 1 97.88 536 TYR B N 1
ATOM 10006 C CA . TYR B 1 536 ? 4.141 -38.156 -22.594 1 97.88 536 TYR B CA 1
ATOM 10007 C C . TYR B 1 536 ? 2.973 -37.812 -23.5 1 97.88 536 TYR B C 1
ATOM 10009 O O . TYR B 1 536 ? 2.58 -36.656 -23.609 1 97.88 536 TYR B O 1
ATOM 10017 N N . ILE B 1 537 ? 2.441 -38.812 -24.172 1 98.25 537 ILE B N 1
ATOM 10018 C CA . ILE B 1 537 ? 1.353 -38.625 -25.125 1 98.25 537 ILE B CA 1
ATOM 10019 C C . ILE B 1 537 ? 0.111 -38.125 -24.391 1 98.25 537 ILE B C 1
ATOM 10021 O O . ILE B 1 537 ? -0.5 -37.125 -24.812 1 98.25 537 ILE B O 1
ATOM 10025 N N . ARG B 1 538 ? -0.246 -38.75 -23.312 1 98.69 538 ARG B N 1
ATOM 10026 C CA . ARG B 1 538 ? -1.441 -38.344 -22.562 1 98.69 538 ARG B CA 1
ATOM 10027 C C . ARG B 1 538 ? -1.284 -36.969 -21.953 1 98.69 538 ARG B C 1
ATOM 10029 O O . ARG B 1 538 ? -2.248 -36.188 -21.891 1 98.69 538 ARG B O 1
ATOM 10036 N N . TRP B 1 539 ? -0.087 -36.656 -21.547 1 98.56 539 TRP B N 1
ATOM 10037 C CA . TRP B 1 539 ? 0.208 -35.344 -21.031 1 98.56 539 TRP B CA 1
ATOM 10038 C C . TRP B 1 539 ? 0.01 -34.281 -22.125 1 98.56 539 TRP B C 1
ATOM 10040 O O . TRP B 1 539 ? -0.555 -33.219 -21.859 1 98.56 539 TRP B O 1
ATOM 10050 N N . THR B 1 540 ? 0.49 -34.531 -23.297 1 98.62 540 THR B N 1
ATOM 10051 C CA . THR B 1 540 ? 0.291 -33.656 -24.438 1 98.62 540 THR B CA 1
ATOM 10052 C C . THR B 1 540 ? -1.197 -33.438 -24.703 1 98.62 540 THR B C 1
ATOM 10054 O O . THR B 1 540 ? -1.65 -32.312 -24.875 1 98.62 540 THR B O 1
ATOM 10057 N N . GLN B 1 541 ? -1.898 -34.531 -24.703 1 98.62 541 GLN B N 1
ATOM 10058 C CA . GLN B 1 541 ? -3.33 -34.5 -24.984 1 98.62 541 GLN B CA 1
ATOM 10059 C C . GLN B 1 541 ? -4.062 -33.688 -23.922 1 98.62 541 GLN B C 1
ATOM 10061 O O . GLN B 1 541 ? -4.957 -32.875 -24.234 1 98.62 541 GLN B O 1
ATOM 10066 N N . ALA B 1 542 ? -3.662 -33.844 -22.719 1 98.56 542 ALA B N 1
ATOM 10067 C CA . ALA B 1 542 ? -4.281 -33.094 -21.609 1 98.56 542 ALA B CA 1
ATOM 10068 C C . ALA B 1 542 ? -4.035 -31.594 -21.75 1 98.56 542 ALA B C 1
ATOM 10070 O O . ALA B 1 542 ? -4.852 -30.781 -21.312 1 98.56 542 ALA B O 1
ATOM 10071 N N . ASN B 1 543 ? -2.963 -31.203 -22.359 1 98.44 543 ASN B N 1
ATOM 10072 C CA . ASN B 1 543 ? -2.588 -29.797 -22.516 1 98.44 543 ASN B CA 1
ATOM 10073 C C . ASN B 1 543 ? -3.182 -29.188 -23.781 1 98.44 543 ASN B C 1
ATOM 10075 O O . ASN B 1 543 ? -3.252 -27.969 -23.922 1 98.44 543 ASN B O 1
ATOM 10079 N N . THR B 1 544 ? -3.602 -29.938 -24.703 1 98.44 544 THR B N 1
ATOM 10080 C CA . THR B 1 544 ? -3.883 -29.578 -26.078 1 98.44 544 THR B CA 1
ATOM 10081 C C . THR B 1 544 ? -4.914 -28.453 -26.141 1 98.44 544 THR B C 1
ATOM 10083 O O . THR B 1 544 ? -4.777 -27.516 -26.938 1 98.44 544 THR B O 1
ATOM 10086 N N . LEU B 1 545 ? -5.891 -28.578 -25.312 1 98.12 545 LEU B N 1
ATOM 10087 C CA . LEU B 1 545 ? -6.949 -27.578 -25.406 1 98.12 545 LEU B CA 1
ATOM 10088 C C . LEU B 1 545 ? -7.027 -26.75 -24.125 1 98.12 545 LEU B C 1
ATOM 10090 O O . LEU B 1 545 ? -8.062 -26.141 -23.844 1 98.12 545 LEU B O 1
ATOM 10094 N N . LEU B 1 546 ? -5.938 -26.781 -23.328 1 98.06 546 LEU B N 1
ATOM 10095 C CA . LEU B 1 546 ? -5.699 -25.734 -22.344 1 98.06 546 LEU B CA 1
ATOM 10096 C C . LEU B 1 546 ? -5.129 -24.484 -23.016 1 98.06 546 LEU B C 1
ATOM 10098 O O . LEU B 1 546 ? -5.121 -24.375 -24.25 1 98.06 546 LEU B O 1
ATOM 10102 N N . LEU B 1 547 ? -4.68 -23.516 -22.266 1 97.25 547 LEU B N 1
ATOM 10103 C CA . LEU B 1 547 ? -4.422 -22.219 -22.859 1 97.25 547 LEU B CA 1
ATOM 10104 C C . LEU B 1 547 ? -3.004 -22.141 -23.422 1 97.25 547 LEU B C 1
ATOM 10106 O O . LEU B 1 547 ? -2.742 -21.391 -24.359 1 97.25 547 LEU B O 1
ATOM 10110 N N . ALA B 1 548 ? -2.094 -22.844 -22.812 1 97.06 548 ALA B N 1
ATOM 10111 C CA . ALA B 1 548 ? -0.705 -22.781 -23.266 1 97.06 548 ALA B CA 1
ATOM 10112 C C . ALA B 1 548 ? -0.057 -24.172 -23.25 1 97.06 548 ALA B C 1
ATOM 10114 O O . ALA B 1 548 ? -0.385 -25 -22.406 1 97.06 548 ALA B O 1
ATOM 10115 N N . MET B 1 549 ? 0.807 -24.359 -24.203 1 98.19 549 MET B N 1
ATOM 10116 C CA . MET B 1 549 ? 1.591 -25.578 -24.281 1 98.19 549 MET B CA 1
ATOM 10117 C C . MET B 1 549 ? 3.082 -25.281 -24.172 1 98.19 549 MET B C 1
ATOM 10119 O O . MET B 1 549 ? 3.588 -24.375 -24.844 1 98.19 549 MET B O 1
ATOM 10123 N N . GLN B 1 550 ? 3.744 -25.953 -23.297 1 98.12 550 GLN B N 1
ATOM 10124 C CA . GLN B 1 550 ? 5.176 -25.766 -23.094 1 98.12 550 GLN B CA 1
ATOM 10125 C C . GLN B 1 550 ? 5.914 -27.094 -23.109 1 98.12 550 GLN B C 1
ATOM 10127 O O . GLN B 1 550 ? 5.637 -27.969 -22.281 1 98.12 550 GLN B O 1
ATOM 10132 N N . PHE B 1 551 ? 6.805 -27.234 -24.078 1 97.81 551 PHE B N 1
ATOM 10133 C CA . PHE B 1 551 ? 7.625 -28.422 -24.219 1 97.81 551 PHE B CA 1
ATOM 10134 C C . PHE B 1 551 ? 9.039 -28.172 -23.719 1 97.81 551 PHE B C 1
ATOM 10136 O O . PHE B 1 551 ? 9.555 -27.062 -23.844 1 97.81 551 PHE B O 1
ATOM 10143 N N . SER B 1 552 ? 9.609 -29.219 -23.125 1 93.38 552 SER B N 1
ATOM 10144 C CA . SER B 1 552 ? 11.047 -29.234 -22.875 1 93.38 552 SER B CA 1
ATOM 10145 C C . SER B 1 552 ? 11.688 -30.5 -23.422 1 93.38 552 SER B C 1
ATOM 10147 O O . SER B 1 552 ? 12.352 -30.484 -24.453 1 93.38 552 SER B O 1
ATOM 10149 N N . TYR B 1 553 ? 11.305 -31.641 -22.875 1 94.81 553 TYR B N 1
ATOM 10150 C CA . TYR B 1 553 ? 11.602 -32.875 -23.594 1 94.81 553 TYR B CA 1
ATOM 10151 C C . TYR B 1 553 ? 10.867 -32.906 -24.922 1 94.81 553 TYR B C 1
ATOM 10153 O O . TYR B 1 553 ? 9.633 -32.844 -24.969 1 94.81 553 TYR B O 1
ATOM 10161 N N . PRO B 1 554 ? 11.625 -33.031 -26 1 96.88 554 PRO B N 1
ATOM 10162 C CA . PRO B 1 554 ? 10.938 -33.031 -27.281 1 96.88 554 PRO B CA 1
ATOM 10163 C C . PRO B 1 554 ? 10.328 -34.375 -27.656 1 96.88 554 PRO B C 1
ATOM 10165 O O . PRO B 1 554 ? 10.812 -35.406 -27.219 1 96.88 554 PRO B O 1
ATOM 10168 N N . PRO B 1 555 ? 9.289 -34.344 -28.516 1 97.56 555 PRO B N 1
ATOM 10169 C CA . PRO B 1 555 ? 8.633 -35.625 -28.906 1 97.56 555 PRO B CA 1
ATOM 10170 C C . PRO B 1 555 ? 9.492 -36.469 -29.828 1 97.56 555 PRO B C 1
ATOM 10172 O O . PRO B 1 555 ? 9.164 -37.625 -30.078 1 97.56 555 PRO B O 1
ATOM 10175 N N . TRP B 1 556 ? 10.57 -35.938 -30.359 1 97.31 556 TRP B N 1
ATOM 10176 C CA . TRP B 1 556 ? 11.484 -36.719 -31.188 1 97.31 556 TRP B CA 1
ATOM 10177 C C . TRP B 1 556 ? 12.672 -37.219 -30.375 1 97.31 556 TRP B C 1
ATOM 10179 O O . TRP B 1 556 ? 13.656 -37.719 -30.922 1 97.31 556 TRP B O 1
ATOM 10189 N N . HIS B 1 557 ? 12.617 -37.062 -29.047 1 94.94 557 HIS B N 1
ATOM 10190 C CA . HIS B 1 557 ? 13.688 -37.562 -28.203 1 94.94 557 HIS B CA 1
ATOM 10191 C C . HIS B 1 557 ? 14.055 -39 -28.562 1 94.94 557 HIS B C 1
ATOM 10193 O O . HIS B 1 557 ? 13.188 -39.781 -28.906 1 94.94 557 HIS B O 1
ATOM 10199 N N . SER B 1 558 ? 15.312 -39.344 -28.344 1 93.25 558 SER B N 1
ATOM 10200 C CA . SER B 1 558 ? 15.828 -40.656 -28.75 1 93.25 558 SER B CA 1
ATOM 10201 C C . SER B 1 558 ? 15.141 -41.781 -28 1 93.25 558 SER B C 1
ATOM 10203 O O . SER B 1 558 ? 15.094 -42.906 -28.484 1 93.25 558 SER B O 1
ATOM 10205 N N . LYS B 1 559 ? 14.602 -41.406 -26.875 1 92.25 559 LYS B N 1
ATOM 10206 C CA . LYS B 1 559 ? 13.891 -42.406 -26.062 1 92.25 559 LYS B CA 1
ATOM 10207 C C . LYS B 1 559 ? 12.594 -42.812 -26.75 1 92.25 559 LYS B C 1
ATOM 10209 O O . LYS B 1 559 ? 12.023 -43.875 -26.406 1 92.25 559 LYS B O 1
ATOM 10214 N N . TYR B 1 560 ? 12.164 -42.094 -27.688 1 95.19 560 TYR B N 1
ATOM 10215 C CA . TYR B 1 560 ? 10.836 -42.312 -28.25 1 95.19 560 TYR B CA 1
ATOM 10216 C C . TYR B 1 560 ? 10.93 -42.844 -29.672 1 95.19 560 TYR B C 1
ATOM 10218 O O . TYR B 1 560 ? 11.883 -42.531 -30.391 1 95.19 560 TYR B O 1
ATOM 10226 N N . GLY B 1 561 ? 9.906 -43.656 -30 1 89.25 561 GLY B N 1
ATOM 10227 C CA . GLY B 1 561 ? 9.719 -44.031 -31.391 1 89.25 561 GLY B CA 1
ATOM 10228 C C . GLY B 1 561 ? 8.961 -42.969 -32.188 1 89.25 561 GLY B C 1
ATOM 10229 O O . GLY B 1 561 ? 8.492 -41.969 -31.625 1 89.25 561 GLY B O 1
ATOM 10230 N N . GLY B 1 562 ? 8.82 -43.125 -33.469 1 91.75 562 GLY B N 1
ATOM 10231 C CA . GLY B 1 562 ? 8.164 -42.188 -34.375 1 91.75 562 GLY B CA 1
ATOM 10232 C C . GLY B 1 562 ? 6.703 -41.969 -34.031 1 91.75 562 GLY B C 1
ATOM 10233 O O . GLY B 1 562 ? 6.137 -40.938 -34.375 1 91.75 562 GLY B O 1
ATOM 10234 N N . GLU B 1 563 ? 6.094 -42.875 -33.406 1 95.19 563 GLU B N 1
ATOM 10235 C CA . GLU B 1 563 ? 4.672 -42.812 -33.062 1 95.19 563 GLU B CA 1
ATOM 10236 C C . GLU B 1 563 ? 4.383 -41.625 -32.125 1 95.19 563 GLU B C 1
ATOM 10238 O O . GLU B 1 563 ? 3.344 -40.969 -32.25 1 95.19 563 GLU B O 1
ATOM 10243 N N . VAL B 1 564 ? 5.254 -41.344 -31.172 1 97.5 564 VAL B N 1
ATOM 10244 C CA . VAL B 1 564 ? 5.074 -40.25 -30.234 1 97.5 564 VAL B CA 1
ATOM 10245 C C . VAL B 1 564 ? 4.988 -38.906 -30.984 1 97.5 564 VAL B C 1
ATOM 10247 O O . VAL B 1 564 ? 4.047 -38.156 -30.797 1 97.5 564 VAL B O 1
ATOM 10250 N N . LEU B 1 565 ? 5.934 -38.688 -31.859 1 98.06 565 LEU B N 1
ATOM 10251 C CA . LEU B 1 565 ? 5.949 -37.469 -32.656 1 98.06 565 LEU B CA 1
ATOM 10252 C C . LEU B 1 565 ? 4.672 -37.344 -33.469 1 98.06 565 LEU B C 1
ATOM 10254 O O . LEU B 1 565 ? 4.086 -36.25 -33.562 1 98.06 565 LEU B O 1
ATOM 10258 N N . ASN B 1 566 ? 4.273 -38.406 -34.062 1 97.69 566 ASN B N 1
ATOM 10259 C CA . ASN B 1 566 ? 3.072 -38.406 -34.875 1 97.69 566 ASN B CA 1
ATOM 10260 C C . ASN B 1 566 ? 1.835 -38.031 -34.062 1 97.69 566 ASN B C 1
ATOM 10262 O O . ASN B 1 566 ? 1.014 -37.219 -34.5 1 97.69 566 ASN B O 1
ATOM 10266 N N . ILE B 1 567 ? 1.7 -38.594 -32.938 1 98 567 ILE B N 1
ATOM 10267 C CA . ILE B 1 567 ? 0.526 -38.344 -32.125 1 98 567 ILE B CA 1
ATOM 10268 C C . ILE B 1 567 ? 0.57 -36.906 -31.578 1 98 567 ILE B C 1
ATOM 10270 O O . ILE B 1 567 ? -0.467 -36.25 -31.453 1 98 567 ILE B O 1
ATOM 10274 N N . VAL B 1 568 ? 1.738 -36.406 -31.234 1 98.25 568 VAL B N 1
ATOM 10275 C CA . VAL B 1 568 ? 1.883 -35.031 -30.797 1 98.25 568 VAL B CA 1
ATOM 10276 C C . VAL B 1 568 ? 1.459 -34.094 -31.922 1 98.25 568 VAL B C 1
ATOM 10278 O O . VAL B 1 568 ? 0.737 -33.125 -31.672 1 98.25 568 VAL B O 1
ATOM 10281 N N . LYS B 1 569 ? 1.863 -34.344 -33.156 1 98 569 LYS B N 1
ATOM 10282 C CA . LYS B 1 569 ? 1.459 -33.531 -34.281 1 98 569 LYS B CA 1
ATOM 10283 C C . LYS B 1 569 ? -0.056 -33.562 -34.469 1 98 569 LYS B C 1
ATOM 10285 O O . LYS B 1 569 ? -0.664 -32.531 -34.812 1 98 569 LYS B O 1
ATOM 10290 N N . LYS B 1 570 ? -0.611 -34.719 -34.25 1 97.5 570 LYS B N 1
ATOM 10291 C CA . LYS B 1 570 ? -2.064 -34.812 -34.312 1 97.5 570 LYS B CA 1
ATOM 10292 C C . LYS B 1 570 ? -2.738 -33.938 -33.281 1 97.5 570 LYS B C 1
ATOM 10294 O O . LYS B 1 570 ? -3.744 -33.281 -33.562 1 97.5 570 LYS B O 1
ATOM 10299 N N . SER B 1 571 ? -2.236 -33.938 -32.094 1 98.06 571 SER B N 1
ATOM 10300 C CA . SER B 1 571 ? -2.76 -33.125 -31.031 1 98.06 571 SER B CA 1
ATOM 10301 C C . SER B 1 571 ? -2.662 -31.641 -31.391 1 98.06 571 SER B C 1
ATOM 10303 O O . SER B 1 571 ? -3.594 -30.859 -31.141 1 98.06 571 SER B O 1
ATOM 10305 N N . LEU B 1 572 ? -1.593 -31.234 -31.953 1 98 572 LEU B N 1
ATOM 10306 C CA . LEU B 1 572 ? -1.396 -29.844 -32.344 1 98 572 LEU B CA 1
ATOM 10307 C C . LEU B 1 572 ? -2.361 -29.453 -33.469 1 98 572 LEU B C 1
ATOM 10309 O O . LEU B 1 572 ? -2.797 -28.297 -33.562 1 98 572 LEU B O 1
ATOM 10313 N N . GLU B 1 573 ? -2.664 -30.391 -34.312 1 96.81 573 GLU B N 1
ATOM 10314 C CA . GLU B 1 573 ? -3.66 -30.141 -35.344 1 96.81 573 GLU B CA 1
ATOM 10315 C C . GLU B 1 573 ? -5.039 -29.906 -34.75 1 96.81 573 GLU B C 1
ATOM 10317 O O . GLU B 1 573 ? -5.797 -29.047 -35.219 1 96.81 573 GLU B O 1
ATOM 10322 N N . ILE B 1 574 ? -5.336 -30.719 -33.781 1 96.88 574 ILE B N 1
ATOM 10323 C CA . ILE B 1 574 ? -6.594 -30.5 -33.062 1 96.88 574 ILE B CA 1
ATOM 10324 C C . ILE B 1 574 ? -6.621 -29.094 -32.5 1 96.88 574 ILE B C 1
ATOM 10326 O O . ILE B 1 574 ? -7.613 -28.375 -32.656 1 96.88 574 ILE B O 1
ATOM 10330 N N . ARG B 1 575 ? -5.566 -28.688 -31.844 1 97.56 575 ARG B N 1
ATOM 10331 C CA . ARG B 1 575 ? -5.461 -27.359 -31.266 1 97.56 575 ARG B CA 1
ATOM 10332 C C . ARG B 1 575 ? -5.637 -26.281 -32.312 1 97.56 575 ARG B C 1
ATOM 10334 O O . ARG B 1 575 ? -6.363 -25.312 -32.125 1 97.56 575 ARG B O 1
ATOM 10341 N N . LYS B 1 576 ? -4.988 -26.422 -33.406 1 96.5 576 LYS B N 1
ATOM 10342 C CA . LYS B 1 576 ? -5.09 -25.469 -34.5 1 96.5 576 LYS B CA 1
ATOM 10343 C C . LYS B 1 576 ? -6.535 -25.312 -34.969 1 96.5 576 LYS B C 1
ATOM 10345 O O . LYS B 1 576 ? -6.988 -24.203 -35.25 1 96.5 576 LYS B O 1
ATOM 10350 N N . LYS B 1 577 ? -7.172 -26.406 -35 1 94.88 577 LYS B N 1
ATOM 10351 C CA . LYS B 1 577 ? -8.57 -26.391 -35.438 1 94.88 577 LYS B CA 1
ATOM 10352 C C . LYS B 1 577 ? -9.43 -25.562 -34.5 1 94.88 577 LYS B C 1
ATOM 10354 O O . LYS B 1 577 ? -10.391 -24.922 -34.906 1 94.88 577 LYS B O 1
ATOM 10359 N N . TRP B 1 578 ? -9.086 -25.578 -33.25 1 96.12 578 TRP B N 1
ATOM 10360 C CA . TRP B 1 578 ? -9.93 -24.938 -32.25 1 96.12 578 TRP B CA 1
ATOM 10361 C C . TRP B 1 578 ? -9.352 -23.578 -31.859 1 96.12 578 TRP B C 1
ATOM 10363 O O . TRP B 1 578 ? -9.859 -22.938 -30.938 1 96.12 578 TRP B O 1
ATOM 10373 N N . MET B 1 579 ? -8.359 -23.062 -32.531 1 96.81 579 MET B N 1
ATOM 10374 C CA . MET B 1 579 ? -7.625 -21.875 -32.125 1 96.81 579 MET B CA 1
ATOM 10375 C C . MET B 1 579 ? -8.508 -20.641 -32.188 1 96.81 579 MET B C 1
ATOM 10377 O O . MET B 1 579 ? -8.484 -19.812 -31.281 1 96.81 579 MET B O 1
ATOM 10381 N N . HIS B 1 580 ? -9.25 -20.516 -33.219 1 95.88 580 HIS B N 1
ATOM 10382 C CA . HIS B 1 580 ? -10.141 -19.359 -33.312 1 95.88 580 HIS B CA 1
ATOM 10383 C C . HIS B 1 580 ? -11.117 -19.312 -32.156 1 95.88 580 HIS B C 1
ATOM 10385 O O . HIS B 1 580 ? -11.359 -18.25 -31.594 1 95.88 580 HIS B O 1
ATOM 10391 N N . TYR B 1 581 ? -11.656 -20.516 -31.859 1 95.25 581 TYR B N 1
ATOM 10392 C CA . TYR B 1 581 ? -12.586 -20.609 -30.734 1 95.25 581 TYR B CA 1
ATOM 10393 C C . TYR B 1 581 ? -11.883 -20.266 -29.422 1 95.25 581 TYR B C 1
ATOM 10395 O O . TYR B 1 581 ? -12.438 -19.547 -28.578 1 95.25 581 TYR B O 1
ATOM 10403 N N . LEU B 1 582 ? -10.695 -20.75 -29.297 1 96.81 582 LEU B N 1
ATOM 10404 C CA . LEU B 1 582 ? -9.93 -20.469 -28.094 1 96.81 582 LEU B CA 1
ATOM 10405 C C . LEU B 1 582 ? -9.688 -18.969 -27.938 1 96.81 582 LEU B C 1
ATOM 10407 O O . LEU B 1 582 ? -9.953 -18.406 -26.875 1 96.81 582 LEU B O 1
ATOM 10411 N N . ILE B 1 583 ? -9.273 -18.297 -28.938 1 96.81 583 ILE B N 1
ATOM 10412 C CA . ILE B 1 583 ? -8.945 -16.875 -28.922 1 96.81 583 ILE B CA 1
ATOM 10413 C C . ILE B 1 583 ? -10.219 -16.062 -28.656 1 96.81 583 ILE B C 1
ATOM 10415 O O . ILE B 1 583 ? -10.188 -15.086 -27.906 1 96.81 583 ILE B O 1
ATOM 10419 N N . LYS B 1 584 ? -11.273 -16.453 -29.266 1 95.81 584 LYS B N 1
ATOM 10420 C CA . LYS B 1 584 ? -12.555 -15.789 -29.016 1 95.81 584 LYS B CA 1
ATOM 10421 C C . LYS B 1 584 ? -12.922 -15.828 -27.531 1 95.81 584 LYS B C 1
ATOM 10423 O O . LYS B 1 584 ? -13.359 -14.82 -26.969 1 95.81 584 LYS B O 1
ATOM 10428 N N . ASN B 1 585 ? -12.734 -16.953 -26.969 1 96.94 585 ASN B N 1
ATOM 10429 C CA . ASN B 1 585 ? -13.078 -17.094 -25.562 1 96.94 585 ASN B CA 1
ATOM 10430 C C . ASN B 1 585 ? -12.102 -16.328 -24.672 1 96.94 585 ASN B C 1
ATOM 10432 O O . ASN B 1 585 ? -12.477 -15.859 -23.594 1 96.94 585 ASN B O 1
ATOM 10436 N N . VAL B 1 586 ? -10.891 -16.203 -25.094 1 97.94 586 VAL B N 1
ATOM 10437 C CA . VAL B 1 586 ? -9.93 -15.383 -24.375 1 97.94 586 VAL B CA 1
ATOM 10438 C C . VAL B 1 586 ? -10.391 -13.93 -24.359 1 97.94 586 VAL B C 1
ATOM 10440 O O . VAL B 1 586 ? -10.398 -13.289 -23.312 1 97.94 586 VAL B O 1
ATOM 10443 N N . ARG B 1 587 ? -10.797 -13.414 -25.406 1 96.94 587 ARG B N 1
ATOM 10444 C CA . ARG B 1 587 ? -11.281 -12.039 -25.5 1 96.94 587 ARG B CA 1
ATOM 10445 C C . ARG B 1 587 ? -12.555 -11.852 -24.688 1 96.94 587 ARG B C 1
ATOM 10447 O O . ARG B 1 587 ? -12.695 -10.859 -23.969 1 96.94 587 ARG B O 1
ATOM 10454 N N . LYS B 1 588 ? -13.414 -12.805 -24.781 1 96.19 588 LYS B N 1
ATOM 10455 C CA . LYS B 1 588 ? -14.664 -12.766 -24.031 1 96.19 588 LYS B CA 1
ATOM 10456 C C . LYS B 1 588 ? -14.398 -12.805 -22.531 1 96.19 588 LYS B C 1
ATOM 10458 O O . LYS B 1 588 ? -15.125 -12.188 -21.75 1 96.19 588 LYS B O 1
ATOM 10463 N N . SER B 1 589 ? -13.438 -13.531 -22.219 1 97.5 589 SER B N 1
ATOM 10464 C CA . SER B 1 589 ? -13.07 -13.672 -20.812 1 97.5 589 SER B CA 1
ATOM 10465 C C . SER B 1 589 ? -12.742 -12.32 -20.203 1 97.5 589 SER B C 1
ATOM 10467 O O . SER B 1 589 ? -13.125 -12.039 -19.062 1 97.5 589 SER B O 1
ATOM 10469 N N . VAL B 1 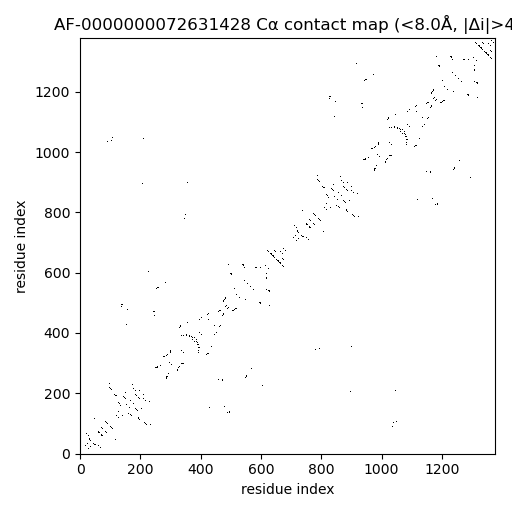590 ? -12.047 -11.477 -20.859 1 97.12 590 VAL B N 1
ATOM 10470 C CA . VAL B 1 590 ? -11.688 -10.141 -20.391 1 97.12 590 VAL B CA 1
ATOM 10471 C C . VAL B 1 590 ? -12.945 -9.289 -20.234 1 97.12 590 VAL B C 1
ATOM 10473 O O . VAL B 1 590 ? -13.125 -8.602 -19.234 1 97.12 590 VAL B O 1
ATOM 10476 N N . GLU B 1 591 ? -13.812 -9.391 -21.109 1 96.06 591 GLU B N 1
ATOM 10477 C CA . GLU B 1 591 ? -15.023 -8.57 -21.125 1 96.06 591 GLU B CA 1
ATOM 10478 C C . GLU B 1 591 ? -16.016 -9.023 -20.062 1 96.06 591 GLU B C 1
ATOM 10480 O O . GLU B 1 591 ? -16.547 -8.203 -19.312 1 96.06 591 GLU B O 1
ATOM 10485 N N . ASP B 1 592 ? -16.172 -10.352 -20 1 96.44 592 ASP B N 1
ATOM 10486 C CA . ASP B 1 592 ? -17.234 -10.898 -19.172 1 96.44 592 ASP B CA 1
ATOM 10487 C C . ASP B 1 592 ? -16.719 -11.273 -17.781 1 96.44 592 ASP B C 1
ATOM 10489 O O . ASP B 1 592 ? -17.484 -11.586 -16.891 1 96.44 592 ASP B O 1
ATOM 10493 N N . LYS B 1 593 ? -15.445 -11.312 -17.641 1 97.12 593 LYS B N 1
ATOM 10494 C CA . LYS B 1 593 ? -14.797 -11.672 -16.375 1 97.12 593 LYS B CA 1
ATOM 10495 C C . LYS B 1 593 ? -15.125 -13.102 -15.984 1 97.12 593 LYS B C 1
ATOM 10497 O O . LYS B 1 593 ? -15.492 -13.367 -14.836 1 97.12 593 LYS B O 1
ATOM 10502 N N . VAL B 1 594 ? -15.039 -14 -16.969 1 97.56 594 VAL B N 1
ATOM 10503 C CA . VAL B 1 594 ? -15.227 -15.43 -16.734 1 97.56 594 VAL B CA 1
ATOM 10504 C C . VAL B 1 594 ? -14.023 -16.203 -17.266 1 97.56 594 VAL B C 1
ATOM 10506 O O . VAL B 1 594 ? -13.383 -15.781 -18.234 1 97.56 594 VAL B O 1
ATOM 10509 N N . PRO B 1 595 ? -13.727 -17.328 -16.672 1 98.06 595 PRO B N 1
ATOM 10510 C CA . PRO B 1 595 ? -12.562 -18.078 -17.141 1 98.06 595 PRO B CA 1
ATOM 10511 C C . PRO B 1 595 ? -12.797 -18.734 -18.5 1 98.06 595 PRO B C 1
ATOM 10513 O O . PRO B 1 595 ? -13.945 -19 -18.875 1 98.06 595 PRO B O 1
ATOM 10516 N N . VAL B 1 596 ? -11.711 -18.984 -19.188 1 98.25 596 VAL B N 1
ATOM 10517 C CA . VAL B 1 596 ? -11.758 -19.734 -20.453 1 98.25 596 VAL B CA 1
ATOM 10518 C C . VAL B 1 596 ? -11.906 -21.219 -20.156 1 98.25 596 VAL B C 1
ATOM 10520 O O . VAL B 1 596 ? -12.75 -21.891 -20.75 1 98.25 596 VAL B O 1
ATOM 10523 N N . ILE B 1 597 ? -11.078 -21.719 -19.25 1 98.62 597 ILE B N 1
ATOM 10524 C CA . ILE B 1 597 ? -11.133 -23.094 -18.797 1 98.62 597 ILE B CA 1
ATOM 10525 C C . ILE B 1 597 ? -12.062 -23.203 -17.594 1 98.62 597 ILE B C 1
ATOM 10527 O O . ILE B 1 597 ? -11.859 -22.531 -16.578 1 98.62 597 ILE B O 1
ATOM 10531 N N . ARG B 1 598 ? -13.047 -24.094 -17.688 1 98.5 598 ARG B N 1
ATOM 10532 C CA . ARG B 1 598 ? -14.094 -24.109 -16.672 1 98.5 598 ARG B CA 1
ATOM 10533 C C . ARG B 1 598 ? -14.32 -25.516 -16.125 1 98.5 598 ARG B C 1
ATOM 10535 O O . ARG B 1 598 ? -14.273 -26.484 -16.875 1 98.5 598 ARG B O 1
ATOM 10542 N N . PRO B 1 599 ? -14.602 -25.625 -14.844 1 98.56 599 PRO B N 1
ATOM 10543 C CA . PRO B 1 599 ? -15.078 -26.906 -14.344 1 98.56 599 PRO B CA 1
ATOM 10544 C C . PRO B 1 599 ? -16.438 -27.297 -14.906 1 98.56 599 PRO B C 1
ATOM 10546 O O . PRO B 1 599 ? -17.188 -26.438 -15.375 1 98.56 599 PRO B O 1
ATOM 10549 N N . MET B 1 600 ? -16.703 -28.531 -14.789 1 98.25 600 MET B N 1
ATOM 10550 C CA . MET B 1 600 ? -17.938 -29.031 -15.391 1 98.25 600 MET B CA 1
ATOM 10551 C C . MET B 1 600 ? -19.156 -28.438 -14.688 1 98.25 600 MET B C 1
ATOM 10553 O O . MET B 1 600 ? -20.203 -28.25 -15.312 1 98.25 600 MET B O 1
ATOM 10557 N N . TRP B 1 601 ? -19.062 -28.156 -13.391 1 97.38 601 TRP B N 1
ATOM 10558 C CA . TRP B 1 601 ? -20.219 -27.641 -12.672 1 97.38 601 TRP B CA 1
ATOM 10559 C C . TRP B 1 601 ? -20.547 -26.219 -13.125 1 97.38 601 TRP B C 1
ATOM 10561 O O . TRP B 1 601 ? -21.594 -25.672 -12.766 1 97.38 601 TRP B O 1
ATOM 10571 N N . TRP B 1 602 ? -19.672 -25.594 -13.891 1 97.25 602 TRP B N 1
ATOM 10572 C CA . TRP B 1 602 ? -20.031 -24.328 -14.508 1 97.25 602 TRP B CA 1
ATOM 10573 C C . TRP B 1 602 ? -21.266 -24.469 -15.391 1 97.25 602 TRP B C 1
ATOM 10575 O O . TRP B 1 602 ? -22.031 -23.516 -15.562 1 97.25 602 TRP B O 1
ATOM 10585 N N . ALA B 1 603 ? -21.469 -25.609 -15.969 1 95.88 603 ALA B N 1
ATOM 10586 C CA . ALA B 1 603 ? -22.578 -25.859 -16.891 1 95.88 603 ALA B CA 1
ATOM 10587 C C . ALA B 1 603 ? -23.703 -26.625 -16.219 1 95.88 603 ALA B C 1
ATOM 10589 O O . ALA B 1 603 ? -24.828 -26.672 -16.719 1 95.88 603 ALA B O 1
ATOM 10590 N N . SER B 1 604 ? -23.422 -27.234 -15.094 1 94.75 604 SER B N 1
ATOM 10591 C CA . SER B 1 604 ? -24.438 -28.078 -14.477 1 94.75 604 SER B CA 1
ATOM 10592 C C . SER B 1 604 ? -24.203 -28.219 -12.977 1 94.75 604 SER B C 1
ATOM 10594 O O . SER B 1 604 ? -23.078 -28.469 -12.539 1 94.75 604 SER B O 1
ATOM 10596 N N . ASP B 1 605 ? -25.297 -28.188 -12.211 1 92.62 605 ASP B N 1
ATOM 10597 C CA . ASP B 1 605 ? -25.203 -28.406 -10.766 1 92.62 605 ASP B CA 1
ATOM 10598 C C . ASP B 1 605 ? -25.375 -29.891 -10.43 1 92.62 605 ASP B C 1
ATOM 10600 O O . ASP B 1 605 ? -25.531 -30.25 -9.258 1 92.62 605 ASP B O 1
ATOM 10604 N N . ASP B 1 606 ? -25.297 -30.703 -11.445 1 92.06 606 ASP B N 1
ATOM 10605 C CA . ASP B 1 606 ? -25.422 -32.156 -11.234 1 92.06 606 ASP B CA 1
ATOM 10606 C C . ASP B 1 606 ? -24.297 -32.656 -10.344 1 92.06 606 ASP B C 1
ATOM 10608 O O . ASP B 1 606 ? -23.156 -32.219 -10.422 1 92.06 606 ASP B O 1
ATOM 10612 N N . ASN B 1 607 ? -24.672 -33.719 -9.57 1 92.06 607 ASN B N 1
ATOM 10613 C CA . ASN B 1 607 ? -23.734 -34.312 -8.633 1 92.06 607 ASN B CA 1
ATOM 10614 C C . ASN B 1 607 ? -22.469 -34.781 -9.344 1 92.06 607 ASN B C 1
ATOM 10616 O O . ASN B 1 607 ? -21.359 -34.594 -8.828 1 92.06 607 ASN B O 1
ATOM 10620 N N . GLU B 1 608 ? -22.625 -35.344 -10.469 1 94.38 608 GLU B N 1
ATOM 10621 C CA . GLU B 1 608 ? -21.469 -35.844 -11.211 1 94.38 608 GLU B CA 1
ATOM 10622 C C . GLU B 1 608 ? -20.562 -34.688 -11.641 1 94.38 608 GLU B C 1
ATOM 10624 O O . GLU B 1 608 ? -19.328 -34.781 -11.523 1 94.38 608 GLU B O 1
ATOM 10629 N N . ALA B 1 609 ? -21.109 -33.656 -12.102 1 96.81 609 ALA B N 1
ATOM 10630 C CA . ALA B 1 609 ? -20.359 -32.5 -12.586 1 96.81 609 ALA B CA 1
ATOM 10631 C C . ALA B 1 609 ? -19.547 -31.875 -11.469 1 96.81 609 ALA B C 1
ATOM 10633 O O . ALA B 1 609 ? -18.484 -31.281 -11.711 1 96.81 609 ALA B O 1
ATOM 10634 N N . LEU B 1 610 ? -20 -32.031 -10.219 1 96.31 610 LEU B N 1
ATOM 10635 C CA . LEU B 1 610 ? -19.391 -31.375 -9.07 1 96.31 610 LEU B CA 1
ATOM 10636 C C . LEU B 1 610 ? -18.031 -31.984 -8.75 1 96.31 610 LEU B C 1
ATOM 10638 O O . LEU B 1 610 ? -17.203 -31.344 -8.109 1 96.31 610 LEU B O 1
ATOM 10642 N N . THR B 1 611 ? -17.75 -33.188 -9.234 1 95.88 611 THR B N 1
ATOM 10643 C CA . THR B 1 611 ? -16.562 -33.875 -8.734 1 95.88 611 THR B CA 1
ATOM 10644 C C . THR B 1 611 ? -15.617 -34.219 -9.883 1 95.88 611 THR B C 1
ATOM 10646 O O . THR B 1 611 ? -14.523 -34.75 -9.664 1 95.88 611 THR B O 1
ATOM 10649 N N . ILE B 1 612 ? -16 -33.938 -11.117 1 97.69 612 ILE B N 1
ATOM 10650 C CA . ILE B 1 612 ? -15.18 -34.312 -12.266 1 97.69 612 ILE B CA 1
ATOM 10651 C C . ILE B 1 612 ? -13.867 -33.531 -12.227 1 97.69 612 ILE B C 1
ATOM 10653 O O . ILE B 1 612 ? -13.875 -32.281 -12.234 1 97.69 612 ILE B O 1
ATOM 10657 N N . ASP B 1 613 ? -12.789 -34.25 -12.18 1 97.69 613 ASP B N 1
ATOM 10658 C CA . ASP B 1 613 ? -11.477 -33.625 -12.055 1 97.69 613 ASP B CA 1
ATOM 10659 C C . ASP B 1 613 ? -10.594 -33.938 -13.25 1 97.69 613 ASP B C 1
ATOM 10661 O O . ASP B 1 613 ? -9.422 -33.562 -13.289 1 97.69 613 ASP B O 1
ATOM 10665 N N . ASP B 1 614 ? -11.125 -34.656 -14.234 1 98.19 614 ASP B N 1
ATOM 10666 C CA . ASP B 1 614 ? -10.312 -35.094 -15.367 1 98.19 614 ASP B CA 1
ATOM 10667 C C . ASP B 1 614 ? -10.961 -34.688 -16.688 1 98.19 614 ASP B C 1
ATOM 10669 O O . ASP B 1 614 ? -10.688 -35.312 -17.734 1 98.19 614 ASP B O 1
ATOM 10673 N N . GLN B 1 615 ? -11.914 -33.812 -16.625 1 98.38 615 GLN B N 1
ATOM 10674 C CA . GLN B 1 615 ? -12.609 -33.219 -17.75 1 98.38 615 GLN B CA 1
ATOM 10675 C C . GLN B 1 615 ? -12.859 -31.719 -17.5 1 98.38 615 GLN B C 1
ATOM 10677 O O . GLN B 1 615 ? -13.016 -31.312 -16.344 1 98.38 615 GLN B O 1
ATOM 10682 N N . PHE B 1 616 ? -12.891 -30.922 -18.547 1 98.69 616 PHE B N 1
ATOM 10683 C CA . PHE B 1 616 ? -13.156 -29.5 -18.375 1 98.69 616 PHE B CA 1
ATOM 10684 C C . PHE B 1 616 ? -13.867 -28.938 -19.609 1 98.69 616 PHE B C 1
ATOM 10686 O O . PHE B 1 616 ? -13.961 -29.609 -20.641 1 98.69 616 PHE B O 1
ATOM 10693 N N . MET B 1 617 ? -14.359 -27.781 -19.422 1 98.19 617 MET B N 1
ATOM 10694 C CA . MET B 1 617 ? -14.961 -27.047 -20.531 1 98.19 617 MET B CA 1
ATOM 10695 C C . MET B 1 617 ? -14.039 -25.938 -21.016 1 98.19 617 MET B C 1
ATOM 10697 O O . MET B 1 617 ? -13.32 -25.328 -20.219 1 98.19 617 MET B O 1
ATOM 10701 N N . VAL B 1 618 ? -14.031 -25.703 -22.266 1 98.06 618 VAL B N 1
ATOM 10702 C CA . VAL B 1 618 ? -13.484 -24.484 -22.859 1 98.06 618 VAL B CA 1
ATOM 10703 C C . VAL B 1 618 ? -14.633 -23.578 -23.312 1 98.06 618 VAL B C 1
ATOM 10705 O O . VAL B 1 618 ? -15.367 -23.906 -24.234 1 98.06 618 VAL B O 1
ATOM 10708 N N . GLY B 1 619 ? -14.648 -22.438 -22.641 1 96.25 619 GLY B N 1
ATOM 10709 C CA . GLY B 1 619 ? -15.891 -21.703 -22.844 1 96.25 619 GLY B CA 1
ATOM 10710 C C . GLY B 1 619 ? -17.125 -22.516 -22.5 1 96.25 619 GLY B C 1
ATOM 10711 O O . GLY B 1 619 ? -17.109 -23.312 -21.562 1 96.25 619 GLY B O 1
ATOM 10712 N N . SER B 1 620 ? -18.188 -22.234 -23.25 1 94.94 620 SER B N 1
ATOM 10713 C CA . SER B 1 620 ? -19.453 -22.906 -22.953 1 94.94 620 SER B CA 1
ATOM 10714 C C . SER B 1 620 ? -19.734 -24.031 -23.953 1 94.94 620 SER B C 1
ATOM 10716 O O . SER B 1 620 ? -20.641 -24.828 -23.75 1 94.94 620 SER B O 1
ATOM 10718 N N . ASP B 1 621 ? -18.828 -24.219 -24.906 1 95.69 621 ASP B N 1
ATOM 10719 C CA . ASP B 1 621 ? -19.297 -25.016 -26.031 1 95.69 621 ASP B CA 1
ATOM 10720 C C . ASP B 1 621 ? -18.312 -26.141 -26.375 1 95.69 621 ASP B C 1
ATOM 10722 O O . ASP B 1 621 ? -18.484 -26.844 -27.375 1 95.69 621 ASP B O 1
ATOM 10726 N N . LEU B 1 622 ? -17.344 -26.328 -25.625 1 97.06 622 LEU B N 1
ATOM 10727 C CA . LEU B 1 622 ? -16.375 -27.375 -25.891 1 97.06 622 LEU B CA 1
ATOM 10728 C C . LEU B 1 622 ? -16.047 -28.156 -24.625 1 97.06 622 LEU B C 1
ATOM 10730 O O . LEU B 1 622 ? -15.648 -27.562 -23.609 1 97.06 622 LEU B O 1
ATOM 10734 N N . VAL B 1 623 ? -16.281 -29.453 -24.641 1 98 623 VAL B N 1
ATOM 10735 C CA . VAL B 1 623 ? -15.922 -30.359 -23.547 1 98 623 VAL B CA 1
ATOM 10736 C C . VAL B 1 623 ? -14.688 -31.156 -23.938 1 98 623 VAL B C 1
ATOM 10738 O O . VAL B 1 623 ? -14.625 -31.75 -25.016 1 98 623 VAL B O 1
ATOM 10741 N N . VAL B 1 624 ? -13.727 -31.172 -23.125 1 98.75 624 VAL B N 1
ATOM 10742 C CA . VAL B 1 624 ? -12.484 -31.906 -23.344 1 98.75 624 VAL B CA 1
ATOM 10743 C C . VAL B 1 624 ? -12.289 -32.938 -22.219 1 98.75 624 VAL B C 1
ATOM 10745 O O . VAL B 1 624 ? -12.391 -32.594 -21.047 1 98.75 624 VAL B O 1
ATOM 10748 N N . ALA B 1 625 ? -12.031 -34.156 -22.547 1 98.75 625 ALA B N 1
ATOM 10749 C CA . ALA B 1 625 ? -11.938 -35.25 -21.578 1 98.75 625 ALA B CA 1
ATOM 10750 C C . ALA B 1 625 ? -10.719 -36.125 -21.844 1 98.75 625 ALA B C 1
ATOM 10752 O O . ALA B 1 625 ? -10.859 -37.312 -22.172 1 98.75 625 ALA B O 1
ATOM 10753 N N . PRO B 1 626 ? -9.562 -35.688 -21.562 1 98.69 626 PRO B N 1
ATOM 10754 C CA . PRO B 1 626 ? -8.352 -36.469 -21.812 1 98.69 626 PRO B CA 1
ATOM 10755 C C . PRO B 1 626 ? -8.219 -37.688 -20.875 1 98.69 626 PRO B C 1
ATOM 10757 O O . PRO B 1 626 ? -8.828 -37.688 -19.812 1 98.69 626 PRO B O 1
ATOM 10760 N N . VAL B 1 627 ? -7.496 -3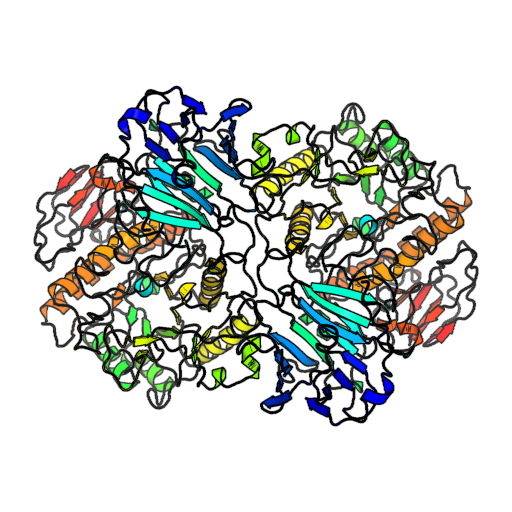8.656 -21.328 1 98.5 627 VAL B N 1
ATOM 10761 C CA . VAL B 1 627 ? -7.121 -39.781 -20.469 1 98.5 627 VAL B CA 1
ATOM 10762 C C . VAL B 1 627 ? -5.93 -39.375 -19.594 1 98.5 627 VAL B C 1
ATOM 10764 O O . VAL B 1 627 ? -4.895 -38.938 -20.109 1 98.5 627 VAL B O 1
ATOM 10767 N N . ILE B 1 628 ? -6.07 -39.625 -18.281 1 97.81 628 ILE B N 1
ATOM 10768 C CA . ILE B 1 628 ? -4.996 -39.188 -17.391 1 97.81 628 ILE B CA 1
ATOM 10769 C C . ILE B 1 628 ? -4.551 -40.344 -16.516 1 97.81 628 ILE B C 1
ATOM 10771 O O . ILE B 1 628 ? -3.807 -40.188 -15.547 1 97.81 628 ILE B O 1
ATOM 10775 N N . LYS B 1 629 ? -5.023 -41.531 -16.781 1 97.38 629 LYS B N 1
ATOM 10776 C CA . LYS B 1 629 ? -4.633 -42.719 -16.078 1 97.38 629 LYS B CA 1
ATOM 10777 C C . LYS B 1 629 ? -3.867 -43.688 -16.984 1 97.38 629 LYS B C 1
ATOM 10779 O O . LYS B 1 629 ? -4.238 -43.875 -18.141 1 97.38 629 LYS B O 1
ATOM 10784 N N . SER B 1 630 ? -2.91 -44.312 -16.375 1 97.81 630 SER B N 1
ATOM 10785 C CA . SER B 1 630 ? -2.059 -45.219 -17.141 1 97.81 630 SER B CA 1
ATOM 10786 C C . SER B 1 630 ? -2.852 -46.406 -17.672 1 97.81 630 SER B C 1
ATOM 10788 O O . SER B 1 630 ? -3.654 -47 -16.953 1 97.81 630 SER B O 1
ATOM 10790 N N . GLY B 1 631 ? -2.666 -46.688 -18.875 1 97.5 631 GLY B N 1
ATOM 10791 C CA . GLY B 1 631 ? -3.199 -47.906 -19.484 1 97.5 631 GLY B CA 1
ATOM 10792 C C . GLY B 1 631 ? -4.664 -47.781 -19.875 1 97.5 631 GLY B C 1
ATOM 10793 O O . GLY B 1 631 ? -5.23 -48.688 -20.469 1 97.5 631 GLY B O 1
ATOM 10794 N N . GLN B 1 632 ? -5.219 -46.719 -19.547 1 97.56 632 GLN B N 1
ATOM 10795 C CA . GLN B 1 632 ? -6.641 -46.531 -19.812 1 97.56 632 GLN B CA 1
ATOM 10796 C C . GLN B 1 632 ? -6.902 -46.312 -21.297 1 97.56 632 GLN B C 1
ATOM 10798 O O . GLN B 1 632 ? -6.285 -45.469 -21.938 1 97.56 632 GLN B O 1
ATOM 10803 N N . LYS B 1 633 ? -7.875 -47.094 -21.891 1 97.56 633 LYS B N 1
ATOM 10804 C CA . LYS B 1 633 ? -8.148 -47.031 -23.328 1 97.56 633 LYS B CA 1
ATOM 10805 C C . LYS B 1 633 ? -9.602 -46.656 -23.594 1 97.56 633 LYS B C 1
ATOM 10807 O O . LYS B 1 633 ? -10.008 -46.5 -24.75 1 97.56 633 LYS B O 1
ATOM 10812 N N . THR B 1 634 ? -10.312 -46.688 -22.594 1 97.69 634 THR B N 1
ATOM 10813 C CA . THR B 1 634 ? -11.672 -46.156 -22.625 1 97.69 634 THR B CA 1
ATOM 10814 C C . THR B 1 634 ? -11.945 -45.281 -21.406 1 97.69 634 THR B C 1
ATOM 10816 O O . THR B 1 634 ? -11.242 -45.375 -20.391 1 97.69 634 THR B O 1
ATOM 10819 N N . ARG B 1 635 ? -12.883 -44.375 -21.516 1 97.81 635 ARG B N 1
ATOM 10820 C CA . ARG B 1 635 ? -13.273 -43.594 -20.359 1 97.81 635 ARG B CA 1
ATOM 10821 C C . ARG B 1 635 ? -14.719 -43.125 -20.484 1 97.81 635 ARG B C 1
ATOM 10823 O O . ARG B 1 635 ? -15.305 -43.156 -21.578 1 97.81 635 ARG B O 1
ATOM 10830 N N . ASN B 1 636 ? -15.242 -42.719 -19.375 1 97.75 636 ASN B N 1
ATOM 10831 C CA . ASN B 1 636 ? -16.531 -42.062 -19.359 1 97.75 636 ASN B CA 1
ATOM 10832 C C . ASN B 1 636 ? -16.406 -40.562 -19.688 1 97.75 636 ASN B C 1
ATOM 10834 O O . ASN B 1 636 ? -15.414 -39.938 -19.328 1 97.75 636 ASN B O 1
ATOM 10838 N N . VAL B 1 637 ? -17.359 -40 -20.453 1 98.19 637 VAL B N 1
ATOM 10839 C CA . VAL B 1 637 ? -17.391 -38.562 -20.781 1 98.19 637 VAL B CA 1
ATOM 10840 C C . VAL B 1 637 ? -18.75 -37.969 -20.391 1 98.19 637 VAL B C 1
ATOM 10842 O O . VAL B 1 637 ? -19.781 -38.406 -20.922 1 98.19 637 VAL B O 1
ATOM 10845 N N . TYR B 1 638 ? -18.719 -37.062 -19.469 1 98.31 638 TYR B N 1
ATOM 10846 C CA . TYR B 1 638 ? -19.922 -36.344 -19.047 1 98.31 638 TYR B CA 1
ATOM 10847 C C . TYR B 1 638 ? -20.234 -35.188 -19.969 1 98.31 638 TYR B C 1
ATOM 10849 O O . TYR B 1 638 ? -19.359 -34.375 -20.266 1 98.31 638 TYR B O 1
ATOM 10857 N N . LEU B 1 639 ? -21.453 -35.094 -20.5 1 97.56 639 LEU B N 1
ATOM 10858 C CA . LEU B 1 639 ? -21.938 -33.969 -21.312 1 97.56 639 LEU B CA 1
ATOM 10859 C C . LEU B 1 639 ? -23.094 -33.25 -20.625 1 97.56 639 LEU B C 1
ATOM 10861 O O . LEU B 1 639 ? -24.094 -33.875 -20.281 1 97.56 639 LEU B O 1
ATOM 10865 N N . PRO B 1 640 ? -22.953 -32.031 -20.375 1 96.81 640 PRO B N 1
ATOM 10866 C CA . PRO B 1 640 ? -24.047 -31.297 -19.781 1 96.81 640 PRO B CA 1
ATOM 10867 C C . PRO B 1 640 ? -25.203 -31.062 -20.75 1 96.81 640 PRO B C 1
ATOM 10869 O O . PRO B 1 640 ? -25.172 -31.562 -21.875 1 96.81 640 PRO B O 1
ATOM 10872 N N . GLU B 1 641 ? -26.25 -30.344 -20.281 1 95.69 641 GLU B N 1
ATOM 10873 C CA . GLU B 1 641 ? -27.438 -30.078 -21.094 1 95.69 641 GLU B CA 1
ATOM 10874 C C . GLU B 1 641 ? -27.047 -29.422 -22.422 1 95.69 641 GLU B C 1
ATOM 10876 O O . GLU B 1 641 ? -26.188 -28.547 -22.469 1 95.69 641 GLU B O 1
ATOM 10881 N N . GLY B 1 642 ? -27.609 -29.953 -23.531 1 94.75 642 GLY B N 1
ATOM 10882 C CA . GLY B 1 642 ? -27.344 -29.422 -24.859 1 94.75 642 GLY B CA 1
ATOM 10883 C C . GLY B 1 642 ? -27.156 -30.516 -25.906 1 94.75 642 GLY B C 1
ATOM 10884 O O . GLY B 1 642 ? -27.281 -31.703 -25.594 1 94.75 642 GLY B O 1
ATOM 10885 N N . ASN B 1 643 ? -27.016 -30.047 -27.172 1 94.75 643 ASN B N 1
ATOM 10886 C CA . ASN B 1 643 ? -26.672 -30.938 -28.266 1 94.75 643 ASN B CA 1
ATOM 10887 C C . ASN B 1 643 ? -25.172 -30.953 -28.531 1 94.75 643 ASN B C 1
ATOM 10889 O O . ASN B 1 643 ? -24.578 -29.922 -28.828 1 94.75 643 ASN B O 1
ATOM 10893 N N . TRP B 1 644 ? -24.594 -32.219 -28.406 1 94.94 644 TRP B N 1
ATOM 10894 C CA . TRP B 1 644 ? -23.141 -32.344 -28.484 1 94.94 644 TRP B CA 1
ATOM 10895 C C . TRP B 1 644 ? -22.734 -33.25 -29.641 1 94.94 644 TRP B C 1
ATOM 10897 O O . TRP B 1 644 ? -23.344 -34.312 -29.875 1 94.94 644 TRP B O 1
ATOM 10907 N N . ARG B 1 645 ? -21.734 -32.844 -30.328 1 94.44 645 ARG B N 1
ATOM 10908 C CA . ARG B 1 645 ? -21.156 -33.625 -31.406 1 94.44 645 ARG B CA 1
ATOM 10909 C C . ARG B 1 645 ? -19.719 -34.031 -31.062 1 94.44 645 ARG B C 1
ATOM 10911 O O . ARG B 1 645 ? -18.969 -33.25 -30.469 1 94.44 645 ARG B O 1
ATOM 10918 N N . ASN B 1 646 ? -19.453 -35.25 -31.469 1 94.06 646 ASN B N 1
ATOM 10919 C CA . ASN B 1 646 ? -18.109 -35.75 -31.266 1 94.06 646 ASN B CA 1
ATOM 10920 C C . ASN B 1 646 ? -17.094 -35.062 -32.156 1 94.06 646 ASN B C 1
ATOM 10922 O O . ASN B 1 646 ? -17.281 -35 -33.375 1 94.06 646 ASN B O 1
ATOM 10926 N N . GLY B 1 647 ? -16.078 -34.594 -31.609 1 92.19 647 GLY B N 1
ATOM 10927 C CA . GLY B 1 647 ? -15.078 -33.844 -32.344 1 92.19 647 GLY B CA 1
ATOM 10928 C C . GLY B 1 647 ? -14.172 -34.719 -33.188 1 92.19 647 GLY B C 1
ATOM 10929 O O . GLY B 1 647 ? -13.469 -34.25 -34.062 1 92.19 647 GLY B O 1
ATOM 10930 N N . ASN B 1 648 ? -14.148 -36 -32.844 1 90.56 648 ASN B N 1
ATOM 10931 C CA . ASN B 1 648 ? -13.312 -36.969 -33.594 1 90.56 648 ASN B CA 1
ATOM 10932 C C . ASN B 1 648 ? -14.078 -37.625 -34.719 1 90.56 648 ASN B C 1
ATOM 10934 O O . ASN B 1 648 ? -13.477 -38.125 -35.688 1 90.56 648 ASN B O 1
ATOM 10938 N N . ASN B 1 649 ? -15.367 -37.844 -34.5 1 80.38 649 ASN B N 1
ATOM 10939 C CA . ASN B 1 649 ? -16.25 -38.438 -35.5 1 80.38 649 ASN B CA 1
ATOM 10940 C C . ASN B 1 649 ? -17.609 -37.75 -35.531 1 80.38 649 ASN B C 1
ATOM 10942 O O . ASN B 1 649 ? -18.469 -38 -34.688 1 80.38 649 ASN B O 1
ATOM 10946 N N . VAL B 1 650 ? -17.906 -36.906 -36.531 1 67.75 650 VAL B N 1
ATOM 10947 C CA . VAL B 1 650 ? -18.953 -35.906 -36.5 1 67.75 650 VAL B CA 1
ATOM 10948 C C . VAL B 1 650 ? -20.297 -36.531 -36.844 1 67.75 650 VAL B C 1
ATOM 10950 O O . VAL B 1 650 ? -21.328 -35.844 -36.875 1 67.75 650 VAL B O 1
ATOM 10953 N N . SER B 1 651 ? -20.422 -37.719 -36.781 1 70.69 651 SER B N 1
ATOM 10954 C CA . SER B 1 651 ? -21.656 -38.219 -37.375 1 70.69 651 SER B CA 1
ATOM 10955 C C . SER B 1 651 ? -22.812 -38.094 -36.375 1 70.69 651 SER B C 1
ATOM 10957 O O . SER B 1 651 ? -23.906 -37.688 -36.75 1 70.69 651 SER B O 1
ATOM 10959 N N . GLU B 1 652 ? -22.641 -38.438 -35.125 1 80.38 652 GLU B N 1
ATOM 10960 C CA . GLU B 1 652 ? -23.797 -38.562 -34.25 1 80.38 652 GLU B CA 1
ATOM 10961 C C . GLU B 1 652 ? -23.844 -37.406 -33.219 1 80.38 652 GLU B C 1
ATOM 10963 O O . GLU B 1 652 ? -22.797 -36.969 -32.75 1 80.38 652 GLU B O 1
ATOM 10968 N N . VAL B 1 653 ? -25.094 -36.844 -33.094 1 90.19 653 VAL B N 1
ATOM 10969 C CA . VAL B 1 653 ? -25.375 -35.844 -32.062 1 90.19 653 VAL B CA 1
ATOM 10970 C C . VAL B 1 653 ? -25.859 -36.562 -30.781 1 90.19 653 VAL B C 1
ATOM 10972 O O . VAL B 1 653 ? -26.719 -37.438 -30.844 1 90.19 653 VAL B O 1
ATOM 10975 N N . VAL B 1 654 ? -25.219 -36.219 -29.688 1 94.31 654 VAL B N 1
ATOM 10976 C CA . VAL B 1 654 ? -25.609 -36.719 -28.375 1 94.31 654 VAL B CA 1
ATOM 10977 C C . VAL B 1 654 ? -26.328 -35.656 -27.578 1 94.31 654 VAL B C 1
ATOM 10979 O O . VAL B 1 654 ? -25.828 -34.531 -27.453 1 94.31 654 VAL B O 1
ATOM 10982 N N . ILE B 1 655 ? -27.484 -36 -27 1 95.06 655 ILE B N 1
ATOM 10983 C CA . ILE B 1 655 ? -28.25 -35.031 -26.219 1 95.06 655 ILE B CA 1
ATOM 10984 C C . ILE B 1 655 ? -27.891 -35.156 -24.734 1 95.06 655 ILE B C 1
ATOM 10986 O O . ILE B 1 655 ? -28 -36.25 -24.172 1 95.06 655 ILE B O 1
ATOM 10990 N N . GLY B 1 656 ? -27.438 -34.125 -24.156 1 94.19 656 GLY B N 1
ATOM 10991 C CA . GLY B 1 656 ? -27.188 -34.062 -22.734 1 94.19 656 GLY B CA 1
ATOM 10992 C C . GLY B 1 656 ? -28.375 -33.594 -21.922 1 94.19 656 GLY B C 1
ATOM 10993 O O . GLY B 1 656 ? -29.375 -33.156 -22.484 1 94.19 656 GLY B O 1
ATOM 10994 N N . PRO B 1 657 ? -28.297 -33.719 -20.609 1 96.5 657 PRO B N 1
ATOM 10995 C CA . PRO B 1 657 ? -27.156 -34.219 -19.812 1 96.5 657 PRO B CA 1
ATOM 10996 C C . PRO B 1 657 ? -27.031 -35.75 -19.891 1 96.5 657 PRO B C 1
ATOM 10998 O O . PRO B 1 657 ? -28.031 -36.469 -19.859 1 96.5 657 PRO B O 1
ATOM 11001 N N . THR B 1 658 ? -25.938 -36.219 -20.078 1 96.56 658 THR B N 1
ATOM 11002 C CA . THR B 1 658 ? -25.703 -37.656 -20.125 1 96.56 658 THR B CA 1
ATOM 11003 C C . THR B 1 658 ? -24.219 -37.969 -19.953 1 96.56 658 THR B C 1
ATOM 11005 O O . THR B 1 658 ? -23.375 -37.094 -20.094 1 96.56 658 THR B O 1
ATOM 11008 N N . THR B 1 659 ? -23.938 -39.188 -19.562 1 97.69 659 THR B N 1
ATOM 11009 C CA . THR B 1 659 ? -22.578 -39.688 -19.516 1 97.69 659 THR B CA 1
ATOM 11010 C C . THR B 1 659 ? -22.375 -40.781 -20.562 1 97.69 659 THR B C 1
ATOM 11012 O O . THR B 1 659 ? -23.062 -41.812 -20.516 1 97.69 659 THR B O 1
ATOM 11015 N N . ILE B 1 660 ? -21.516 -40.469 -21.5 1 96.75 660 ILE B N 1
ATOM 11016 C CA . ILE B 1 660 ? -21.141 -41.531 -22.453 1 96.75 660 ILE B CA 1
ATOM 11017 C C . ILE B 1 660 ? -20.219 -42.531 -21.766 1 96.75 660 ILE B C 1
ATOM 11019 O O . ILE B 1 660 ? -19.125 -42.188 -21.297 1 96.75 660 ILE B O 1
ATOM 11023 N N . LYS B 1 661 ? -20.609 -43.75 -21.719 1 97 661 LYS B N 1
ATOM 11024 C CA . LYS B 1 661 ? -19.828 -44.781 -21.047 1 97 661 LYS B CA 1
ATOM 11025 C C . LYS B 1 661 ? -18.828 -45.406 -22.016 1 97 661 LYS B C 1
ATOM 11027 O O . LYS B 1 661 ? -19.141 -45.625 -23.188 1 97 661 LYS B O 1
ATOM 11032 N N . ASP B 1 662 ? -17.641 -45.656 -21.578 1 96.75 662 ASP B N 1
ATOM 11033 C CA . ASP B 1 662 ? -16.578 -46.406 -22.25 1 96.75 662 ASP B CA 1
ATOM 11034 C C . ASP B 1 662 ? -16.297 -45.844 -23.625 1 96.75 662 ASP B C 1
ATOM 11036 O O . ASP B 1 662 ? -16.203 -46.562 -24.609 1 96.75 662 ASP B O 1
ATOM 11040 N N . TYR B 1 663 ? -16.312 -44.562 -23.703 1 95.94 663 TYR B N 1
ATOM 11041 C CA . TYR B 1 663 ? -15.875 -43.938 -24.953 1 95.94 663 TYR B CA 1
ATOM 11042 C C . TYR B 1 663 ? -14.484 -44.406 -25.344 1 95.94 663 TYR B C 1
ATOM 11044 O O . TYR B 1 663 ? -13.547 -44.344 -24.547 1 95.94 663 TYR B O 1
ATOM 11052 N N . PRO B 1 664 ? -14.352 -44.938 -26.547 1 96.31 664 PRO B N 1
ATOM 11053 C CA . PRO B 1 664 ? -13.031 -45.406 -26.969 1 96.31 664 PRO B CA 1
ATOM 11054 C C . PRO B 1 664 ? -11.984 -44.312 -27 1 96.31 664 PRO B C 1
ATOM 11056 O O . PRO B 1 664 ? -12.172 -43.281 -27.656 1 96.31 664 PRO B O 1
ATOM 11059 N N . SER B 1 665 ? -10.906 -44.562 -26.297 1 97.19 665 SER B N 1
ATOM 11060 C CA . SER B 1 665 ? -9.844 -43.562 -26.156 1 97.19 665 SER B CA 1
ATOM 11061 C C . SER B 1 665 ? -8.469 -44.188 -26.312 1 97.19 665 SER B C 1
ATOM 11063 O O . SER B 1 665 ? -7.621 -44.062 -25.422 1 97.19 665 SER B O 1
ATOM 11065 N N . PRO B 1 666 ? -8.258 -44.844 -27.453 1 97.25 666 PRO B N 1
ATOM 11066 C CA . PRO B 1 666 ? -6.891 -45.312 -27.688 1 97.25 666 PRO B CA 1
ATOM 11067 C C . PRO B 1 666 ? -5.867 -44.156 -27.641 1 97.25 666 PRO B C 1
ATOM 11069 O O . PRO B 1 666 ? -6.23 -43 -27.453 1 97.25 666 PRO B O 1
ATOM 11072 N N . LEU B 1 667 ? -4.652 -44.469 -27.828 1 96.94 667 LEU B N 1
ATOM 11073 C CA . LEU B 1 667 ? -3.547 -43.562 -27.547 1 96.94 667 LEU B CA 1
ATOM 11074 C C . LEU B 1 667 ? -3.607 -42.344 -28.453 1 96.94 667 LEU B C 1
ATOM 11076 O O . LEU B 1 667 ? -3.123 -41.25 -28.094 1 96.94 667 LEU B O 1
ATOM 11080 N N . ASP B 1 668 ? -4.141 -42.375 -29.594 1 95.94 668 ASP B N 1
ATOM 11081 C CA . ASP B 1 668 ? -4.082 -41.281 -30.547 1 95.94 668 ASP B CA 1
ATOM 11082 C C . ASP B 1 668 ? -5.383 -40.469 -30.562 1 95.94 668 ASP B C 1
ATOM 11084 O O . ASP B 1 668 ? -5.629 -39.688 -31.469 1 95.94 668 ASP B O 1
ATOM 11088 N N . VAL B 1 669 ? -6.281 -40.75 -29.578 1 96.62 669 VAL B N 1
ATOM 11089 C CA . VAL B 1 669 ? -7.57 -40.062 -29.562 1 96.62 669 VAL B CA 1
ATOM 11090 C C . VAL B 1 669 ? -7.664 -39.188 -28.312 1 96.62 669 VAL B C 1
ATOM 11092 O O . VAL B 1 669 ? -7.434 -39.656 -27.203 1 96.62 669 VAL B O 1
ATOM 11095 N N . LEU B 1 670 ? -7.934 -37.938 -28.5 1 98.12 670 LEU B N 1
ATOM 11096 C CA . LEU B 1 670 ? -8.336 -37.031 -27.438 1 98.12 670 LEU B CA 1
ATOM 11097 C C . LEU B 1 670 ? -9.852 -36.844 -27.438 1 98.12 670 LEU B C 1
ATOM 11099 O O . LEU B 1 670 ? -10.398 -36.156 -28.297 1 98.12 670 LEU B O 1
ATOM 11103 N N . PRO B 1 671 ? -10.555 -37.469 -26.5 1 97.81 671 PRO B N 1
ATOM 11104 C CA . PRO B 1 671 ? -12.008 -37.281 -26.453 1 97.81 671 PRO B CA 1
ATOM 11105 C C . PRO B 1 671 ? -12.406 -35.812 -26.25 1 97.81 671 PRO B C 1
ATOM 11107 O O . PRO B 1 671 ? -11.922 -35.156 -25.312 1 97.81 671 PRO B O 1
ATOM 11110 N N . HIS B 1 672 ? -13.219 -35.219 -27.109 1 97.38 672 HIS B N 1
ATOM 11111 C CA . HIS B 1 672 ? -13.773 -33.875 -27 1 97.38 672 HIS B CA 1
ATOM 11112 C C . HIS B 1 672 ? -15.07 -33.75 -27.781 1 97.38 672 HIS B C 1
ATOM 11114 O O . HIS B 1 672 ? -15.273 -34.438 -28.781 1 97.38 672 HIS B O 1
ATOM 11120 N N . PHE B 1 673 ? -15.938 -33.031 -27.25 1 96.12 673 PHE B N 1
ATOM 11121 C CA . PHE B 1 673 ? -17.266 -32.781 -27.812 1 96.12 673 PHE B CA 1
ATOM 11122 C C . PHE B 1 673 ? -17.578 -31.312 -27.891 1 96.12 673 PHE B C 1
ATOM 11124 O O . PHE B 1 673 ? -17.188 -30.531 -27.016 1 96.12 673 PHE B O 1
ATOM 11131 N N . TYR B 1 674 ? -18.281 -30.844 -28.922 1 94.88 674 TYR B N 1
ATOM 11132 C CA . TYR B 1 674 ? -18.672 -29.453 -29.031 1 94.88 674 TYR B CA 1
ATOM 11133 C C . TYR B 1 674 ? -20.188 -29.312 -29.203 1 94.88 674 TYR B C 1
ATOM 11135 O O . TYR B 1 674 ? -20.828 -30.188 -29.781 1 94.88 674 TYR B O 1
ATOM 11143 N N . ARG B 1 675 ? -20.641 -28.344 -28.656 1 93.31 675 ARG B N 1
ATOM 11144 C CA . ARG B 1 675 ? -22.078 -28.078 -28.641 1 93.31 675 ARG B CA 1
ATOM 11145 C C . ARG B 1 675 ? -22.547 -27.562 -30 1 93.31 675 ARG B C 1
ATOM 11147 O O . ARG B 1 675 ? -21.875 -26.75 -30.641 1 93.31 675 ARG B O 1
ATOM 11154 N N . THR B 1 676 ? -23.781 -27.938 -30.469 1 89.06 676 THR B N 1
ATOM 11155 C CA . THR B 1 676 ? -24.25 -27.578 -31.812 1 89.06 676 THR B CA 1
ATOM 11156 C C . THR B 1 676 ? -25.469 -26.672 -31.734 1 89.06 676 THR B C 1
ATOM 11158 O O . THR B 1 676 ? -25.891 -26.094 -32.75 1 89.06 676 THR B O 1
ATOM 11161 N N . ASP B 1 677 ? -26.094 -26.484 -30.641 1 81.75 677 ASP B N 1
ATOM 11162 C CA . ASP B 1 677 ? -27.297 -25.656 -30.5 1 81.75 677 ASP B CA 1
ATOM 11163 C C . ASP B 1 677 ? -26.953 -24.297 -29.891 1 81.75 677 ASP B C 1
ATOM 11165 O O . ASP B 1 677 ? -27.859 -23.562 -29.453 1 81.75 677 ASP B O 1
ATOM 11169 N N . SER B 1 678 ? -25.781 -23.969 -29.672 1 71.69 678 SER B N 1
ATOM 11170 C CA . SER B 1 678 ? -25.422 -22.719 -29.016 1 71.69 678 SER B CA 1
ATOM 11171 C C . SER B 1 678 ? -25.25 -21.578 -30.016 1 71.69 678 SER B C 1
ATOM 11173 O O . SER B 1 678 ? -24.891 -21.828 -31.172 1 71.69 678 SER B O 1
ATOM 11175 N N . ASP B 1 679 ? -25.891 -20.359 -29.719 1 56.88 679 ASP B N 1
ATOM 11176 C CA . ASP B 1 679 ? -25.734 -19.156 -30.531 1 56.88 679 ASP B CA 1
ATOM 11177 C C . ASP B 1 679 ? -24.25 -18.766 -30.641 1 56.88 679 ASP B C 1
ATOM 11179 O O . ASP B 1 679 ? -23.859 -18.047 -31.562 1 56.88 679 ASP B O 1
ATOM 11183 N N . ASP B 1 680 ? -23.547 -18.969 -29.625 1 54.81 680 ASP B N 1
ATOM 11184 C CA . ASP B 1 680 ? -22.156 -18.516 -29.625 1 54.81 680 ASP B CA 1
ATOM 11185 C C . ASP B 1 680 ? -21.312 -19.359 -30.578 1 54.81 680 ASP B C 1
ATOM 11187 O O . ASP B 1 680 ? -20.156 -19.016 -30.844 1 54.81 680 ASP B O 1
ATOM 11191 N N . SER B 1 681 ? -21.719 -20.641 -30.703 1 49.66 681 SER B N 1
ATOM 11192 C CA . SER B 1 681 ? -20.984 -21.516 -31.609 1 49.66 681 SER B CA 1
ATOM 11193 C C . SER B 1 681 ? -21.297 -21.172 -33.062 1 49.66 681 SER B C 1
ATOM 11195 O O . SER B 1 681 ? -21.234 -22.031 -33.938 1 49.66 681 SER B O 1
ATOM 11197 N N . GLY B 1 682 ? -21.719 -20.078 -33.438 1 42 682 GLY B N 1
ATOM 11198 C CA . GLY B 1 682 ? -22 -19.797 -34.844 1 42 682 GLY B CA 1
ATOM 11199 C C . GLY B 1 682 ? -21.219 -20.688 -35.812 1 42 682 GLY B C 1
ATOM 11200 O O . GLY B 1 682 ? -20.453 -21.547 -35.375 1 42 682 GLY B O 1
ATOM 11201 N N . ASN B 1 683 ? -21.312 -20.25 -37.188 1 42.97 683 ASN B N 1
ATOM 11202 C CA . ASN B 1 683 ? -20.734 -20.703 -38.438 1 42.97 683 ASN B CA 1
ATOM 11203 C C . ASN B 1 683 ? -19.234 -20.953 -38.312 1 42.97 683 ASN B C 1
ATOM 11205 O O . ASN B 1 683 ? -18.562 -21.312 -39.281 1 42.97 683 ASN B O 1
ATOM 11209 N N . GLU B 1 684 ? -18.656 -20.469 -37.25 1 46.69 684 GLU B N 1
ATOM 11210 C CA . GLU B 1 684 ? -17.188 -20.422 -37.312 1 46.69 684 GLU B CA 1
ATOM 11211 C C . GLU B 1 684 ? -16.562 -21.656 -36.656 1 46.69 684 GLU B C 1
ATOM 11213 O O . GLU B 1 684 ? -15.391 -21.625 -36.281 1 46.69 684 GLU B O 1
ATOM 11218 N N . LEU B 1 685 ? -17.312 -22.594 -36.281 1 50.56 685 LEU B N 1
ATOM 11219 C CA . LEU B 1 685 ? -16.656 -23.812 -35.844 1 50.56 685 LEU B CA 1
ATOM 11220 C C . LEU B 1 685 ? -15.773 -24.391 -36.938 1 50.56 685 LEU B C 1
ATOM 11222 O O . LEU B 1 685 ? -16.062 -24.234 -38.125 1 50.56 685 LEU B O 1
ATOM 11226 N N . PRO B 1 686 ? -14.531 -24.734 -36.625 1 50.34 686 PRO B N 1
ATOM 11227 C CA . PRO B 1 686 ? -13.531 -25.172 -37.625 1 50.34 686 PRO B CA 1
ATOM 11228 C C . PRO B 1 686 ? -14.117 -26.109 -38.688 1 50.34 686 PRO B C 1
ATOM 11230 O O . PRO B 1 686 ? -13.562 -26.234 -39.781 1 50.34 686 PRO B O 1
ATOM 11233 N N . PHE B 1 687 ? -15.109 -26.938 -38.531 1 41.22 687 PHE B N 1
ATOM 11234 C CA . PHE B 1 687 ? -15.414 -27.859 -39.625 1 41.22 687 PHE B CA 1
ATOM 11235 C C . PHE B 1 687 ? -16.312 -27.219 -40.656 1 41.22 687 PHE B C 1
ATOM 11237 O O . PHE B 1 687 ? -16.75 -27.875 -41.625 1 41.22 687 PHE B O 1
ATOM 11244 N N . LYS B 1 688 ? -16.859 -26.062 -40.406 1 39.06 688 LYS B N 1
ATOM 11245 C CA . LYS B 1 688 ? -17.562 -25.5 -41.562 1 39.06 688 LYS B CA 1
ATOM 11246 C C . LYS B 1 688 ? -16.578 -24.859 -42.531 1 39.06 688 LYS B C 1
ATOM 11248 O O . LYS B 1 688 ? -16.984 -24.156 -43.469 1 39.06 688 LYS B O 1
ATOM 11253 N N . LEU B 1 689 ? -15.195 -24.906 -42.25 1 28.23 689 LEU B N 1
ATOM 11254 C CA . LEU B 1 689 ? -14.484 -24.547 -43.5 1 28.23 689 LEU B CA 1
ATOM 11255 C C . LEU B 1 689 ? -14.469 -25.734 -44.469 1 28.23 689 LEU B C 1
ATOM 11257 O O . LEU B 1 689 ? -14.188 -26.859 -44.062 1 28.23 689 LEU B O 1
#

Foldseek 3Di:
DPPPPPPPPDPVVQPPADWDDQVQWTAGQQRQKIFGDQHSPDDTLKIKGFQPPPDPDPWGWHWDDDPRFKIKTWTPDPDDDDWTWMWIWGWAPDPDDWKIKIKIWIDGDPVDFKGKMKMQQDPDPQKFKPFFKAFLQFAAGDDQAQFDWDFAFADARLVVRIHHFAQWMAMLQLKIKGWDQVARWIWGRHPRMIMTMGGDDQQRLFFDDDTTGMIMMMGTPNSVPDASLRSLVVVCVVRADAAQAAFDLLQQLFAEEEQPLVQNQNAALVNQLVVLVVCQVLPHTHSEYEYEDNQAPDAQDLHGDCVRYVDLLVSQVCSCVVRNHQAYAYEHEFWAFCPDPQNVDPVCQQPWFWAAPVSHFDFFFDPPADWAWPDNVDDDDPVTHIDGDGTTTGTQLLDPVNLVVVVVSVVVVVVSPHLAYEYDDQTQVRHDRRIDHPDDRGSLVSQQSVLLSRLVSGRAYEYEGHHNNNHSNHEYEYHAAEQDQNDSSHLLNQQSRQANCQSNNNQRYDSDEQRTSQPPDDPPPPRGDGHDLLSSLLSLLLCLQRRGYYHHPDQVPPNDDPVSSVLSVLSVVVSNLCSVVLVVLSVVCSVVVGHQKHQQSSQPSDSVSSRDRQWIDGPPWKIWGTDRDPPQFFAKDADAAAWKAWPVDGDDIDGDRDIDGGHGHHSSDTTMITGDPDPVPPCSRSVND/DPPPPPPPPDPVVQPPADWDDQVQWTAGQQRQKIFGDQHSPDDTLKIKGFQPPPDPDPWGWHWDDDPRFKIKTWTPDPDDDDWTWMWIWGWAPDPDDWKIKIKIWIDGDPVDFKTKMKMQQDPDPQKFKPFFKAFLQFAAGDDQAQFDWDFAFADFRLVVRIHHFAQWMAMLQLKIKGWDQVARWIWGRHPRMIMTMGGDDQQRLFFDDDTTGMIMMMGTPNSVPDASLRSLVVVCVVRADAAQAAFDLLQQLFAEEEQPLVQNQNAALVNQLVVLVVCQVLPHTHSAYEYEDNQAPDAQDLHGDCVRYVDLLVSQVCSCVVRNHQAYAYEHEFWAFCPDPQNVDPVCQQPWFWAAPVSHFDFFFDPPADWAWPDNVDDDDPVTHIDGDGTTTGTQLLDPVNLVVVVVSVVVVVVSPHLAYEYDDQTQVRHDRRIDHPDDRGSQVSQQSVLLSRLVSGRAYEYEGHHSNNHSNHEYEYHAAEQDQNDSSHLLNQQSRQQNCQSNNNQRYDSDEQRTSQPPPDVPPPRGDGHDLLSSLLSLLLCLQRRGYYHHPDQVPPNHDPVSSVLSVLSVVVSNLCSVVLVVLSVVCSVVVGHQKHQQSSQPSDSVSSRDRQWIDGPPWKIWGTDRDPPQFFAKGADAAAWKAWPVDGPDIDGDRDIDGGHGHHSSDTTMITGDPDPVCPCSRSVND

Sequence (1378 aa):
MKINTTFNTNLNSLTSSSSTSLGNLFVSNDGLSATLTQDGVSGSVLLLITFLKLFSSSKQGKITKEGNNILRVNYDYDFIGDKRIQLNIHWDSKSHQKLDFYNFYWKKPKDLNSLRDSINLGSDNSVHWYGGMNTHEQSWPIKKNDYKLTEFVTNDVYQTRVTGQERYWLSSKKVVLNVPWSVPLHTSLQNNELDLQSKLDEDSSFLLRNNFLEYTLAVPKEWEKISLKDFHQECFELFLAAPTAHPSLEIINKPIWSTWANFWKAVDQNGLLEYAKQISDNKMPISQLELDDMWTVTYGDYQIDKRKFSNFSEMLKKLENEFGIKRLSAWVHPFVDADSEIGRNPELRNKLFVKNRDGDVPLVWWWDCPIKPADPSKPVGPTNPDKKEPCAYVLDVTNPETREWWYKQLEAMKAEGICTFKFDAGETNWLPHNYVLYDGAYPNSYGKHYAHFASRFGSAVENRYGSGTQQTNFFTRTMDRNSYWDKDGGLSTLIPWALQSSLHGYYWNLPDMIGGNGLNHNESNIRGEPPEEELYIRWTQANTLLLAMQFSYPPWHSKYGGEVLNIVKKSLEIRKKWMHYLIKNVRKSVEDKVPVIRPMWWASDDNEALTIDDQFMVGSDLVVAPVIKSGQKTRNVYLPEGNWRNGNNVSEVVIGPTTIKDYPSPLDVLPHFYRTDSDDSGNELPFKLMKINTTFNTNLNSLTSSSSTSLGNLFVSNDGLSATLTQDGVSGSVLLLITFLKLFSSSKQGKITKEGNNILRVNYDYDFIGDKRIQLNIHWDSKSHQKLDFYNFYWKKPKDLNSLRDSINLGSDNSVHWYGGMNTHEQSWPIKKNDYKLTEFVTNDVYQTRVTGQERYWLSSKKVVLNVPWSVPLHTSLQNNELDLQSKLDEDSSFLLRNNFLEYTLAVPKEWEKISLKDFHQECFELFLAAPTAHPSLEIINKPIWSTWANFWKAVDQNGLLEYAKQISDNKMPISQLELDDMWTVTYGDYQIDKRKFSNFSEMLKKLENEFGIKRLSAWVHPFVDADSEIGRNPELRNKLFVKNRDGDVPLVWWWDCPIKPADPSKPVGPTNPDKKEPCAYVLDVTNPETREWWYKQLEAMKAEGICTFKFDAGETNWLPHNYVLYDGAYPNSYGKHYAHFASRFGSAVENRYGSGTQQTNFFTRTMDRNSYWDKDGGLSTLIPWALQSSLHGYYWNLPDMIGGNGLNHNESNIRGEPPEEELYIRWTQANTLLLAMQFSYPPWHSKYGGEVLNIVKKSLEIRKKWMHYLIKNVRKSVEDKVPVIRPMWWASDDNEALTIDDQFMVGSDLVVAPVIKSGQKTRNVYLPEGNWRNGNNVSEVVIGPTTIKDYPSPLDVLPHFYRTDSDDSGNELPFKL